Protein AF-0000000086451631 (afdb_homodimer)

Secondary structure (DSSP, 8-state):
--GGG-S---S--S-----SS--HHHHHHHHHHHHHHHHTTS-HHHHHHHHHHHHHHHHHHHHHHTT-TT-EEEEESSTTHHHHHHHHHHHHHH-TTHHHHTHHHHHHS-EEEEEETTSPTTHHHHHHHHHT--GGGEEEEPBPSSSS-TTSB-HHHHHHHHHHHHHTT-EEEEEEEEBS-TTT--B--HHHHHHHHHHHT-EEEEESGGGGGGGSSS--HHHHGGGGSSEEEE-HHHHHT-TTPPEEEEE--S-HHHHHHTTSS--SHHHHTTTHHHHHHHHHHHHHHHHHHHHHHHHHHHHHHHHHTTSTTEEESS-S-TT-S-EEEEE----S--S---SS-HHHHHHHHHHHHHHHHHHHHHHHHHH-GGG--EEEEETTTEEEEEE-HHHHHHHHT--HHHHHHHHHHHHHHHHHHHHHHHHHHHHHHHHHTSTTEEEE--TT--SSEEEEE---S----HHHHHHHHHHHHHHHHHHHHHH-TTS-EEES-STTS-SSSEEE---SS---HHHHHHHHHHHHHHHHHHHHHTTS---STT-/--GGG-S-S-S--STT---SS--HHHHHHHHHHHHHHHHTTS-HHHHHHHHHHHHHHHHHHHHHHTT-TT-EEEEESSTTHHHHHHHHHHHHHH-TTHHHHTHHHHHHS-EEEEEETTSPTTHHHHHHHHHT--GGGEEEEPBPSSSS-TTSB-HHHHHHHHHHHHHTT-EEEEEEEEBS-TTT--B--HHHHHHHHHHHT-EEEEESGGGGGGGSSS--HHHHGGGGSSEEEE-HHHHHT-TTPPEEEEE--S-HHHHHHTTSS--SHHHHTTTHHHHHHHHHHHHHHHHHHHHHHHHHHHHHHHHHTTSTTEEESS-S-TT-S-EEEEE----S--S---SS-HHHHHHHHHHHHHHHHHHHHHHHHHH-GGG--EEEEETTTEEEEEE-HHHHHHHHT--HHHHHHHHHHHHHHHHHHHHHHHHHHHHHHHHHTSTTEEEE--TT--SSEEEEE---S----HHHHHHHHHHHHHHHHHHHHHH-TTS-EEES-STT--SSSEEE---SS---HHHHHHHHHHHHHHHHHHHHHTTS---SS--

Sequence (1094 aa):
MGDVYDGQKGGQDPLTTLPASLAERALVPLLAHALVAYLSLLERDRLRHLTTRLTSDTTLWMCRLFRFDNGSAYFHEDDREGLVRVAFLALHSHYQDFATEGFCALAAKPPVLYVSAAARPGFGLHLCTQLRLPMSCLCTVPCNTVFGSQHQMDIASFERLVADDEEAGRVPLLLLANAGTPAAGHTDKFVRLSEICSQHGIWLHVEGVTLATLVLGFVPSAMLAAVKSDSMTLTPGIWLGLPATPAVTLYRHDDPSLALAAGLVSSRPADRLRPLPLWLSLQQLGNSAILQCIRLATQLSQNLLDKLKLLPNIKISVHDEVDCPVVVFKVVLSEQNLPGAAVVEVSDLQQRESELQDSFNRWLCSELQKAVPASGLSEVELDDDGLCLRFSPLVTAAALDTSNADVDSLCEALSARVPTMLLSWRLRTALRHTALSAPPLAYLEERCWAGLGALRYEVSGQEFHPSDQQVELEKFNQKLGQKLKSLLPDIPLTFGPKAGGRLDCVYIGMVTEELDMAALMQTIVETGQEVEESSRVGCFPLLFVFIMGDVYDGQKGGQDPLTTLPASLAERALVPLLAHALVAYLSLLERDRLRHLTTRLTSDTTLWMCRLFRFDNGSAYFHEDDREGLVRVAFLALHSHYQDFATEGFCALAAKPPVLYVSAAARPGFGLHLCTQLRLPMSCLCTVPCNTVFGSQHQMDIASFERLVADDEEAGRVPLLLLANAGTPAAGHTDKFVRLSEICSQHGIWLHVEGVTLATLVLGFVPSAMLAAVKSDSMTLTPGIWLGLPATPAVTLYRHDDPSLALAAGLVSSRPADRLRPLPLWLSLQQLGNSAILQCIRLATQLSQNLLDKLKLLPNIKISVHDEVDCPVVVFKVVLSEQNLPGAAVVEVSDLQQRESELQDSFNRWLCSELQKAVPASGLSEVELDDDGLCLRFSPLVTAAALDTSNADVDSLCEALSARVPTMLLSWRLRTALRHTALSAPPLAYLEERCWAGLGALRYEVSGQEFHPSDQQVELEKFNQKLGQKLKSLLPDIPLTFGPKAGGRLDCVYIGMVTEELDMAALMQTIVETGQEVEESSRVGCFPLLFVFI

Organism: Eptatretus burgeri (NCBI:txid7764)

pLDDT: mean 84.81, std 16.7, range [18.59, 98.44]

Foldseek 3Di:
DPCVPPDDDDDPPPPPCPPPDFDPLQVLLVVLVVVLVVLLPDDQVVLVVVLVVLQVVVQVVVCVLLVQPQWHKFWAADLLVLVLLVLLLLCCVVQVCCLPCPCVSCVQAPEAEEEEPLADPCSQVVSCVSSVHDPVNYDYFAADDPDDDNNEGDLVSVLVVCVVSVVVRHAHGEYEFECQRPFQTDGYQLVSVVVSCVVRVYQYEYEYLNSLCSSEPDDDPSNVSNSVGQKYKADLCQQQVHPSATIMMIGDDDDVVSSVVSVSDDSRSSSSSRNRSVSSSCVVCDSVNSNVSNVQLQVLQVLLVVLQVVDPQKDFRNPDDPRRSKTKIFGHQDPDDPPDDPDDDPVVVVVLVLLLSLLQRVVLQVQLCVQQVLQVKDWHQDPPNGIIIMGRCSRRCNNSVDHSVSSVSSSVSCNQVSVLQNLQSVCLVVLQVLQVVQPPKDFDDDSNARGSGKIAHDDPDDPDDPVCVLVVLLVLQVVLQVVVCVVCVQWDWDAPDDPDDRSNIIDTHGHNDDDDNNVVSVVSVVSSVVSSVVVVVVPPPPVPPVD/DPPPPPDDDDDPPPPPCPPPDFDPLQVLLVVLVVVLVVLLPDDQVVLVVVLVVLQVVVQVVVCVLLVQPQWHKFWAADLLVLVLLVLLLLCCVVQVCCLPCPCVSCVQAPEAEEEEPLADPCSQVVSCVSSVHDCVNYDYFAADDPDDFNNEGDLVSVLVVCVVSVVVRHAHGEYEFECQRPFQTDGYQLVSVVVSCVVRVYQYEYEYLNSLCSSEPDDDPSNVSNSV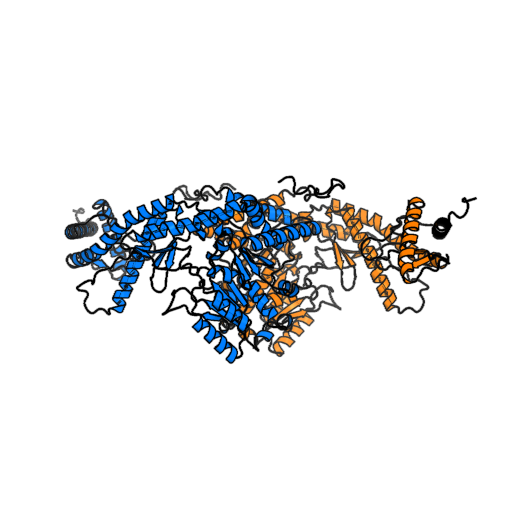GQKYKADLCQQQVHPSATIMMIGDDDDVVSSVVSVSDDSRSSSSCRNRSVSSSCVVCDSVNSNVSNVQLQVLQVLLVVLQVVDPQKDFRNPDPPRRSKTKIFGHQDPDDPPDDPDDDPVVVVVLVLLLSLLQRVVLQVQLCVQQVLQVKDWHQDPPNGIIIMGRCSRRCNNSVDHSVSSVSSSVSCNQVSVLQNQQSVCLVVLQVLQVVQPPKDFDDDSNASGSGKIAHDDPDDPDPPVCVLVVLLVLQVVLQVVVCVVCVQWDWDAPDDPDDRNNIIDTHGHNDDDDNNVVSVVSVVSSVVSSVVVVVVPPPPVPDPD

Nearest PDB structures (foldseek):
  6khp-assembly1_B-2  TM=7.886E-01  e=1.461E-17  Oryza sativa Japonica Group
  7lz6-assembly1_B  TM=7.713E-01  e=8.221E-17  Homo sapiens
  2qma-assembly1_A  TM=7.728E-01  e=1.370E-15  Vibrio parahaemolyticus RIMD 2210633
  5o5c-assembly1_A  TM=7.670E-01  e=1.936E-15  Erwinia amylovora CFBP1430
  2qma-assembly1_B  TM=7.674E-01  e=4.481E-15  Vibrio parahaemolyticus RIMD 2210633

InterPro domains:
  IPR002129 Pyridoxal phosphate-dependent decarboxylase, major domain [PF00282] (139-241)
  IPR015421 Pyridoxal phosphate-dependent transferase, major domain [G3DSA:3.40.640.10] (47-266)
  IPR015424 Pyridoxal phosphate-dependent transferase [SSF53383] (30-414)
  IPR050477 Group II Amino Acid Decarboxylases [PTHR42735] (28-534)
  IPR055102 PDXDC1-like, third domain [PF22937] (437-536)
  IPR055103 PDXDC1/PDXD2, second domain [PF22930] (350-419)

Radius of gyration: 38.69 Å; Cα contacts (8 Å, |Δi|>4): 1763; chains: 2; bounding box: 121×119×78 Å

Solvent-accessible surface area (backbone atoms only — not comparable to full-atom values): 58988 Å² total; per-residue (Å²): 136,75,64,82,64,62,68,88,82,70,82,86,69,85,73,68,79,58,77,67,86,70,54,75,70,37,49,51,22,24,52,30,40,22,48,43,41,54,53,57,68,45,56,68,69,60,38,49,54,51,32,52,52,51,48,51,52,45,35,53,50,51,25,61,46,50,58,31,77,86,49,47,60,32,68,36,73,54,73,64,51,45,57,50,32,50,50,43,32,50,48,51,70,74,35,82,50,28,84,54,36,16,46,65,52,34,66,78,41,40,52,31,39,38,33,39,65,53,45,61,84,63,48,66,59,49,46,29,59,72,65,44,36,26,56,84,29,56,41,75,33,54,44,21,81,82,68,74,56,65,60,22,62,26,63,68,59,42,54,48,50,52,51,53,37,47,73,71,52,32,37,61,44,36,37,48,45,36,36,11,22,77,82,62,24,39,55,39,69,29,61,61,51,51,52,53,25,64,75,65,62,30,43,37,34,38,36,40,67,53,55,63,48,48,53,41,93,77,61,59,67,66,58,57,38,55,48,72,40,45,25,37,50,43,53,59,23,45,44,62,27,32,54,79,32,41,19,39,22,37,32,59,76,89,52,65,69,51,37,43,72,29,61,57,51,69,90,47,60,69,64,45,41,48,52,46,25,44,46,54,40,50,65,68,56,37,70,67,50,52,45,48,51,50,49,47,22,45,48,49,32,52,51,46,52,60,53,48,74,71,42,82,57,53,45,63,71,65,61,85,60,84,85,47,45,35,44,39,32,37,73,61,75,76,86,73,77,72,86,72,77,70,86,67,58,68,66,60,53,48,50,47,50,50,46,33,51,29,23,41,42,50,49,49,49,54,52,46,36,70,72,37,62,44,59,53,61,40,81,42,77,41,93,87,75,38,50,30,39,33,37,43,29,52,62,34,21,51,64,48,65,46,48,70,65,50,50,51,49,43,52,52,50,46,65,60,47,49,57,28,52,47,49,19,58,58,45,24,60,54,45,49,55,50,29,69,71,38,82,54,38,40,69,44,90,51,51,78,52,52,32,43,37,30,38,26,78,57,80,81,81,73,81,51,58,78,89,46,36,63,59,51,43,23,52,49,33,47,53,43,37,55,54,45,47,70,74,37,70,88,52,51,64,43,62,43,55,71,94,88,58,66,50,49,28,37,31,36,35,61,40,87,64,91,70,60,60,66,60,50,50,49,50,51,51,52,49,44,50,50,51,52,54,55,61,54,58,71,64,56,74,84,69,70,72,86,110,138,74,68,80,70,62,66,87,82,72,80,86,70,79,79,67,77,57,78,68,86,71,54,73,70,36,49,52,23,26,52,31,39,23,48,44,39,55,54,56,68,46,55,68,69,60,39,50,54,51,30,52,51,50,49,49,51,46,33,53,50,50,27,61,46,50,58,31,76,85,48,45,62,32,68,36,73,54,73,65,52,46,58,50,31,51,51,42,32,49,46,53,70,74,34,84,51,27,84,53,35,16,46,65,52,34,68,78,40,41,53,31,39,37,34,39,65,53,45,62,84,62,48,66,59,49,46,29,59,73,66,42,36,25,57,85,28,57,42,74,34,54,45,21,82,84,69,73,56,65,59,21,60,25,63,68,59,43,54,49,51,52,52,53,37,47,73,71,52,32,36,61,43,37,38,50,45,36,35,10,23,78,83,63,24,39,54,39,68,29,64,63,50,50,51,54,26,64,74,66,63,30,43,36,34,38,35,41,68,53,55,63,50,48,53,40,94,77,60,59,68,65,58,57,36,54,47,73,40,44,27,38,48,43,53,59,23,45,45,63,26,30,53,79,34,42,19,39,22,38,32,60,75,88,53,66,69,51,37,43,73,28,60,56,50,68,87,47,61,70,63,43,41,48,52,48,26,45,45,54,40,48,66,68,57,37,70,67,50,52,44,48,51,50,48,49,20,44,46,50,32,53,52,45,52,60,53,48,73,71,43,81,57,53,44,64,71,66,61,84,60,84,86,48,44,33,42,39,32,36,71,60,74,77,88,73,76,71,86,70,77,69,86,66,58,68,65,60,53,50,51,49,48,49,46,32,51,28,23,41,42,49,48,49,50,54,52,47,38,70,74,38,62,44,58,52,61,42,81,40,77,41,92,87,75,38,50,30,38,31,38,44,29,49,63,34,20,50,63,48,65,46,49,69,66,48,49,52,50,45,50,52,51,46,65,60,47,49,57,28,52,48,50,19,59,59,44,22,58,54,46,49,54,51,29,71,71,37,81,54,38,41,69,44,90,50,51,79,54,51,33,43,40,29,37,24,77,56,81,83,81,72,82,53,57,78,88,47,37,64,59,51,42,23,53,49,32,46,54,44,38,55,53,43,47,70,74,37,71,88,53,51,65,42,64,42,55,71,93,87,56,66,50,48,27,38,31,36,37,61,39,84,63,90,69,63,59,67,61,51,50,48,49,50,51,53,48,44,51,51,52,52,54,55,60,53,56,72,65,56,75,86,70,68,70,88,109

Structure (mmCIF, N/CA/C/O backbone):
data_AF-0000000086451631-model_v1
#
loop_
_entity.id
_entity.type
_entity.pdbx_description
1 polymer 'Pyridoxal-dependent decarboxylase domain-containing protein 1'
#
loop_
_atom_site.group_PDB
_atom_site.id
_atom_site.type_symbol
_atom_site.label_atom_id
_atom_site.label_alt_id
_atom_site.label_comp_id
_atom_site.label_asym_id
_atom_site.label_entity_id
_atom_site.label_seq_id
_atom_site.pdbx_PDB_ins_code
_atom_site.Cartn_x
_atom_site.Cartn_y
_atom_site.Cartn_z
_atom_site.occupancy
_atom_site.B_iso_or_equiv
_atom_site.auth_seq_id
_atom_site.auth_comp_id
_atom_site.auth_asym_id
_atom_site.auth_atom_id
_atom_site.pdbx_PDB_model_num
ATOM 1 N N . MET A 1 1 ? -22.422 -13.43 22.562 1 18.59 1 MET A N 1
ATOM 2 C CA . MET A 1 1 ? -21.312 -13.227 21.625 1 18.59 1 MET A CA 1
ATOM 3 C C . MET A 1 1 ? -20.719 -14.562 21.188 1 18.59 1 MET A C 1
ATOM 5 O O . MET A 1 1 ? -19.766 -14.602 20.406 1 18.59 1 MET A O 1
ATOM 9 N N . GLY A 1 2 ? -21.141 -15.617 21.906 1 22.8 2 GLY A N 1
ATOM 10 C CA . GLY A 1 2 ? -21.406 -17.047 21.906 1 22.8 2 GLY A CA 1
ATOM 11 C C . GLY A 1 2 ? -22.25 -17.5 20.719 1 22.8 2 GLY A C 1
ATOM 12 O O . GLY A 1 2 ? -21.953 -18.531 20.109 1 22.8 2 GLY A O 1
ATOM 13 N N . ASP A 1 3 ? -23.391 -16.891 20.672 1 25.55 3 ASP A N 1
ATOM 14 C CA . ASP A 1 3 ? -24.469 -17.562 19.938 1 25.55 3 ASP A CA 1
ATOM 15 C C . ASP A 1 3 ? -24.266 -17.422 18.438 1 25.55 3 ASP A C 1
ATOM 17 O O . ASP A 1 3 ? -25.219 -17.594 17.656 1 25.55 3 ASP A O 1
ATOM 21 N N . VAL A 1 4 ? -23.344 -16.594 18.031 1 28.3 4 VAL A N 1
ATOM 22 C CA . VAL A 1 4 ? -23.391 -16.484 16.578 1 28.3 4 VAL A CA 1
ATOM 23 C C . VAL A 1 4 ? -23.234 -17.859 15.938 1 28.3 4 VAL A C 1
ATOM 25 O O . VAL A 1 4 ? -23.344 -18 14.711 1 28.3 4 VAL A O 1
ATOM 28 N N . TYR A 1 5 ? -22.594 -18.812 16.641 1 28.56 5 TYR A N 1
ATOM 29 C CA . TYR A 1 5 ? -22.359 -20.156 16.125 1 28.56 5 TYR A CA 1
ATOM 30 C C . TYR A 1 5 ? -23.609 -21 16.25 1 28.56 5 TYR A C 1
ATOM 32 O O . TYR A 1 5 ? -23.547 -22.234 16.203 1 28.56 5 TYR A O 1
ATOM 40 N N . ASP A 1 6 ? -24.766 -20.531 16.625 1 27.97 6 ASP A N 1
ATOM 41 C CA . ASP A 1 6 ? -25.609 -21.672 16.906 1 27.97 6 ASP A CA 1
ATOM 42 C C . ASP A 1 6 ? -25.906 -22.484 15.641 1 27.97 6 ASP A C 1
ATOM 44 O O . ASP A 1 6 ? -26.953 -23.109 15.523 1 27.97 6 ASP A O 1
ATOM 48 N N . GLY A 1 7 ? -25.578 -22.094 14.445 1 27.06 7 GLY A N 1
ATOM 49 C CA . GLY A 1 7 ? -26.219 -22.984 13.484 1 27.06 7 GLY A CA 1
ATOM 50 C C . GLY A 1 7 ? -26.094 -24.453 13.836 1 27.06 7 GLY A C 1
ATOM 51 O O . GLY A 1 7 ? -25.281 -24.828 14.688 1 27.06 7 GLY A O 1
ATOM 52 N N . GLN A 1 8 ? -26.891 -25.516 13.219 1 26.12 8 GLN A N 1
ATOM 53 C CA . GLN A 1 8 ? -27.016 -26.938 13.469 1 26.12 8 GLN A CA 1
ATOM 54 C C . GLN A 1 8 ? -25.656 -27.578 13.695 1 26.12 8 GLN A C 1
ATOM 56 O O . GLN A 1 8 ? -24.641 -27.109 13.156 1 26.12 8 GLN A O 1
ATOM 61 N N . LYS A 1 9 ? -25.562 -28.672 14.648 1 29 9 LYS A N 1
ATOM 62 C CA . LYS A 1 9 ? -24.703 -29.594 15.391 1 29 9 LYS A CA 1
ATOM 63 C C . LYS A 1 9 ? -23.75 -30.328 14.461 1 29 9 LYS A C 1
ATOM 65 O O . LYS A 1 9 ? -22.953 -31.156 14.906 1 29 9 LYS A O 1
ATOM 70 N N . GLY A 1 10 ? -24.266 -30.656 13.195 1 27.31 10 GLY A N 1
ATOM 71 C CA . GLY A 1 10 ? -23.734 -31.938 12.734 1 27.31 10 GLY A CA 1
ATOM 72 C C . GLY A 1 10 ? -22.234 -31.906 12.516 1 27.31 10 GLY A C 1
ATOM 73 O O . GLY A 1 10 ? -21.469 -32.25 13.422 1 27.31 10 GLY A O 1
ATOM 74 N N . GLY A 1 11 ? -21.797 -31.922 11.117 1 29.83 11 GLY A N 1
ATOM 75 C CA . GLY A 1 11 ? -20.531 -32.531 10.773 1 29.83 11 GLY A CA 1
ATOM 76 C C . GLY A 1 11 ? -19.328 -31.75 11.258 1 29.83 11 GLY A C 1
ATOM 77 O O . GLY A 1 11 ? -19.438 -30.562 11.578 1 29.83 11 GLY A O 1
ATOM 78 N N . GLN A 1 12 ? -18.156 -32.375 11.773 1 32.91 12 GLN A N 1
ATOM 79 C CA . GLN A 1 12 ? -16.812 -32 12.234 1 32.91 12 GLN A CA 1
ATOM 80 C C . GLN A 1 12 ? -16.25 -30.859 11.406 1 32.91 12 GLN A C 1
ATOM 82 O O . GLN A 1 12 ? -15.883 -31.047 10.242 1 32.91 12 GLN A O 1
ATOM 87 N N . ASP A 1 13 ? -16.688 -29.688 11.438 1 35.28 13 ASP A N 1
ATOM 88 C CA . ASP A 1 13 ? -16.25 -28.609 10.57 1 35.28 13 ASP A CA 1
ATOM 89 C C . ASP A 1 13 ? -14.742 -28.375 10.703 1 35.28 13 ASP A C 1
ATOM 91 O O . ASP A 1 13 ? -14.211 -28.328 11.812 1 35.28 13 ASP A O 1
ATOM 95 N N . PRO A 1 14 ? -13.859 -28.656 9.625 1 34.59 14 PRO A N 1
ATOM 96 C CA . PRO A 1 14 ? -12.398 -28.531 9.547 1 34.59 14 PRO A CA 1
ATOM 97 C C . PRO A 1 14 ? -11.914 -27.156 10.016 1 34.59 14 PRO A C 1
ATOM 99 O O . PRO A 1 14 ? -11.812 -26.219 9.211 1 34.59 14 PRO A O 1
ATOM 102 N N . LEU A 1 15 ? -12.609 -26.406 10.758 1 36.25 15 LEU A N 1
ATOM 103 C CA . LEU A 1 15 ? -12.055 -25.172 11.297 1 36.25 15 LEU A CA 1
ATOM 104 C C . LEU A 1 15 ? -10.602 -25.359 11.711 1 36.25 15 LEU A C 1
ATOM 106 O O . LEU A 1 15 ? -9.938 -24.422 12.141 1 36.25 15 LEU A O 1
ATOM 110 N N . THR A 1 16 ? -10.25 -26.484 12.32 1 36.94 16 THR A N 1
ATOM 111 C CA . THR A 1 16 ? -9.117 -26.625 13.219 1 36.94 16 THR A CA 1
ATOM 112 C C . THR A 1 16 ? -7.809 -26.297 12.5 1 36.94 16 THR A C 1
ATOM 114 O O . THR A 1 16 ? -6.742 -26.266 13.109 1 36.94 16 THR A O 1
ATOM 117 N N . THR A 1 17 ? -7.508 -26.719 11.258 1 37.75 17 THR A N 1
ATOM 118 C CA . THR A 1 17 ? -6.07 -26.891 11.086 1 37.75 17 THR A CA 1
ATOM 119 C C . THR A 1 17 ? -5.379 -25.531 10.969 1 37.75 17 THR A C 1
ATOM 121 O O . THR A 1 17 ? -5.488 -24.859 9.938 1 37.75 17 THR A O 1
ATOM 124 N N . LEU A 1 18 ? -5.496 -24.672 12.023 1 45.16 18 LEU A N 1
ATOM 125 C CA . LEU A 1 18 ? -4.492 -23.609 12.086 1 45.16 18 LEU A CA 1
ATOM 126 C C . LEU A 1 18 ? -3.174 -24.078 11.477 1 45.16 18 LEU A C 1
ATOM 128 O O . LEU A 1 18 ? -2.861 -25.281 11.5 1 45.16 18 LEU A O 1
ATOM 132 N N . PRO A 1 19 ? -2.676 -23.297 10.516 1 50.22 19 PRO A N 1
ATOM 133 C CA . PRO A 1 19 ? -1.405 -23.734 9.93 1 50.22 19 PRO A CA 1
ATOM 134 C C . PRO A 1 19 ? -0.512 -24.453 10.945 1 50.22 19 PRO A C 1
ATOM 136 O O . PRO A 1 19 ? -0.595 -24.188 12.148 1 50.22 19 PRO A O 1
ATOM 139 N N . ALA A 1 20 ? -0.239 -25.641 10.734 1 48.22 20 ALA A N 1
ATOM 140 C CA . ALA A 1 20 ? 0.771 -26.391 11.477 1 48.22 20 ALA A CA 1
ATOM 141 C C . ALA A 1 20 ? 1.771 -25.453 12.141 1 48.22 20 ALA A C 1
ATOM 143 O O . ALA A 1 20 ? 1.83 -24.266 11.812 1 48.22 20 ALA A O 1
ATOM 144 N N . SER A 1 21 ? 2.627 -25.875 13.039 1 55.69 21 SER A N 1
ATOM 145 C CA . SER A 1 21 ? 3.697 -25.359 13.883 1 55.69 21 SER A CA 1
ATOM 146 C C . SER A 1 21 ? 4.543 -24.328 13.133 1 55.69 21 SER A C 1
ATOM 148 O O . SER A 1 21 ? 5.152 -24.656 12.109 1 55.69 21 SER A O 1
ATOM 150 N N . LEU A 1 22 ? 4.074 -23.031 13.18 1 62.97 22 LEU A N 1
ATOM 151 C CA . LEU A 1 22 ? 4.914 -21.953 12.648 1 62.97 22 LEU A CA 1
ATOM 152 C C . LEU A 1 22 ? 6.367 -22.141 13.078 1 62.97 22 LEU A C 1
ATOM 154 O O . LEU A 1 22 ? 6.648 -22.344 14.258 1 62.97 22 LEU A O 1
ATOM 158 N N . ALA A 1 23 ? 7.098 -22.281 12.008 1 68.81 23 ALA A N 1
ATOM 159 C CA . ALA A 1 23 ? 8.531 -22.297 12.305 1 68.81 23 ALA A CA 1
ATOM 160 C C . ALA A 1 23 ? 8.914 -21.094 13.164 1 68.81 23 ALA A C 1
ATOM 162 O O . ALA A 1 23 ? 8.266 -20.047 13.109 1 68.81 23 ALA A O 1
ATOM 163 N N . GLU A 1 24 ? 9.664 -21.266 14.102 1 74.56 24 GLU A N 1
ATOM 164 C CA . GLU A 1 24 ? 10.156 -20.234 15 1 74.56 24 GLU A CA 1
ATOM 165 C C . GLU A 1 24 ? 10.555 -18.969 14.234 1 74.56 24 GLU A C 1
ATOM 167 O O . GLU A 1 24 ? 10.336 -17.859 14.695 1 74.56 24 GLU A O 1
ATOM 172 N N . ARG A 1 25 ? 11.023 -19.203 13.055 1 79.12 25 ARG A N 1
ATOM 173 C CA . ARG A 1 25 ? 11.5 -18.062 12.273 1 79.12 25 ARG A CA 1
ATOM 174 C C . ARG A 1 25 ? 10.344 -17.203 11.789 1 79.12 25 ARG A C 1
ATOM 176 O O . ARG A 1 25 ? 10.523 -16.016 11.516 1 79.12 25 ARG A O 1
ATOM 183 N N . ALA A 1 26 ? 9.18 -17.766 11.812 1 81.06 26 ALA A N 1
ATOM 184 C CA . ALA A 1 26 ? 8.031 -17.047 11.281 1 81.06 26 ALA A CA 1
ATOM 185 C C . ALA A 1 26 ? 7.422 -16.141 12.344 1 81.06 26 ALA A C 1
ATOM 187 O O . ALA A 1 26 ? 6.629 -15.242 12.031 1 81.06 26 ALA A O 1
ATOM 188 N N . LEU A 1 27 ? 7.871 -16.281 13.547 1 81 27 LEU A N 1
ATOM 189 C CA . LEU A 1 27 ? 7.258 -15.555 14.648 1 81 27 LEU A CA 1
ATOM 190 C C . LEU A 1 27 ? 7.727 -14.102 14.672 1 81 27 LEU A C 1
ATOM 192 O O . LEU A 1 27 ? 6.934 -13.195 14.922 1 81 27 LEU A O 1
ATOM 196 N N . VAL A 1 28 ? 8.93 -13.914 14.312 1 85.44 28 VAL A N 1
ATOM 197 C CA . VAL A 1 28 ? 9.539 -12.586 14.422 1 85.44 28 VAL A CA 1
ATOM 198 C C . VAL A 1 28 ? 8.867 -11.633 13.438 1 85.44 28 VAL A C 1
ATOM 200 O O . VAL A 1 28 ? 8.375 -10.57 13.836 1 85.44 28 VAL A O 1
ATOM 203 N N . PRO A 1 29 ? 8.766 -12.047 12.234 1 86.81 29 PRO A N 1
ATOM 204 C CA . PRO A 1 29 ? 8.125 -11.109 11.312 1 86.81 29 PRO A CA 1
ATOM 205 C C . PRO A 1 29 ? 6.652 -10.859 11.648 1 86.81 29 PRO A C 1
ATOM 207 O O . PRO A 1 29 ? 6.148 -9.758 11.445 1 86.81 29 PRO A O 1
ATOM 210 N N . LEU A 1 30 ? 6 -11.797 12.172 1 84.75 30 LEU A N 1
ATOM 211 C CA . LEU A 1 30 ? 4.594 -11.633 12.516 1 84.75 30 LEU A CA 1
ATOM 212 C C . LEU A 1 30 ? 4.422 -10.625 13.648 1 84.75 30 LEU A C 1
ATOM 214 O O . LEU A 1 30 ? 3.592 -9.719 13.562 1 84.75 30 LEU A O 1
ATOM 218 N N . LEU A 1 31 ? 5.258 -10.68 14.625 1 85 31 LEU A N 1
ATOM 219 C CA . LEU A 1 31 ? 5.203 -9.773 15.766 1 85 31 LEU A CA 1
ATOM 220 C C . LEU A 1 31 ? 5.707 -8.383 15.391 1 85 31 LEU A C 1
ATOM 222 O O . LEU A 1 31 ? 5.332 -7.391 16.016 1 85 31 LEU A O 1
ATOM 226 N N . ALA A 1 32 ? 6.574 -8.414 14.398 1 90.06 32 ALA A N 1
ATOM 227 C CA . ALA A 1 32 ? 7.137 -7.148 13.938 1 90.06 32 ALA A CA 1
ATOM 228 C C . ALA A 1 32 ? 6.043 -6.223 13.414 1 90.06 32 ALA A C 1
ATOM 230 O O . ALA A 1 32 ? 6.164 -4.996 13.508 1 90.06 32 ALA A O 1
ATOM 231 N N . HIS A 1 33 ? 4.996 -6.758 12.93 1 89 33 HIS A N 1
ATOM 232 C CA . HIS A 1 33 ? 3.92 -5.938 12.383 1 89 33 HIS A CA 1
ATOM 233 C C . HIS A 1 33 ? 3.195 -5.176 13.492 1 89 33 HIS A C 1
ATOM 235 O O . HIS A 1 33 ? 2.73 -4.055 13.273 1 89 33 HIS A O 1
ATOM 241 N N . ALA A 1 34 ? 3.039 -5.828 14.625 1 88.06 34 ALA A N 1
ATOM 242 C CA . ALA A 1 34 ? 2.488 -5.109 15.766 1 88.06 34 ALA A CA 1
ATOM 243 C C . ALA A 1 34 ? 3.426 -3.994 16.219 1 88.06 34 ALA A C 1
ATOM 245 O O . ALA A 1 34 ? 2.975 -2.92 16.625 1 88.06 34 ALA A O 1
ATOM 246 N N . LEU A 1 35 ? 4.676 -4.285 16.141 1 87.75 35 LEU A N 1
ATOM 247 C CA . LEU A 1 35 ? 5.672 -3.287 16.516 1 87.75 35 LEU A CA 1
ATOM 248 C C . LEU A 1 35 ? 5.641 -2.107 15.547 1 87.75 35 LEU A C 1
ATOM 250 O O . LEU A 1 35 ? 5.832 -0.96 15.953 1 87.75 35 LEU A O 1
ATOM 254 N N . VAL A 1 36 ? 5.469 -2.41 14.266 1 88 36 VAL A N 1
ATOM 255 C CA . VAL A 1 36 ? 5.344 -1.358 13.258 1 88 36 VAL A CA 1
ATOM 256 C C . VAL A 1 36 ? 4.191 -0.424 13.625 1 88 36 VAL A C 1
ATOM 258 O O . VAL A 1 36 ? 4.344 0.799 13.586 1 88 36 VAL A O 1
ATOM 261 N N . ALA A 1 37 ? 3.09 -0.998 13.977 1 84.88 37 ALA A N 1
ATOM 262 C CA . ALA A 1 37 ? 1.915 -0.216 14.359 1 84.88 37 ALA A CA 1
ATOM 263 C C . ALA A 1 37 ? 2.201 0.643 15.586 1 84.88 37 ALA A C 1
ATOM 265 O O . ALA A 1 37 ? 1.83 1.818 15.633 1 84.88 37 ALA A O 1
ATOM 266 N N . TYR A 1 38 ? 2.883 0.107 16.5 1 85.44 38 TYR A N 1
ATOM 267 C CA . TYR A 1 38 ? 3.207 0.804 17.75 1 85.44 38 TYR A CA 1
ATOM 268 C C . TYR A 1 38 ? 4.176 1.952 17.484 1 85.44 38 TYR A C 1
ATOM 270 O O . TYR A 1 38 ? 3.982 3.061 18 1 85.44 38 TYR A O 1
ATOM 278 N N . LEU A 1 39 ? 5.203 1.698 16.734 1 87.31 39 LEU A N 1
ATOM 279 C CA . LEU A 1 39 ? 6.234 2.695 16.469 1 87.31 39 LEU A CA 1
ATOM 280 C C . LEU A 1 39 ? 5.68 3.848 15.641 1 87.31 39 LEU A C 1
ATOM 282 O O . LEU A 1 39 ? 6.219 4.957 15.672 1 87.31 39 LEU A O 1
ATOM 286 N N . SER A 1 40 ? 4.648 3.555 14.883 1 84.81 40 SER A N 1
ATOM 287 C CA . SER A 1 40 ? 4.043 4.598 14.055 1 84.81 40 SER A CA 1
ATOM 288 C C . SER A 1 40 ? 3.418 5.688 14.914 1 84.81 40 SER A C 1
ATOM 290 O O . SER A 1 40 ? 3.113 6.777 14.422 1 84.81 40 SER A O 1
ATOM 292 N N . LEU A 1 41 ? 3.293 5.453 16.219 1 80.69 41 LEU A N 1
ATOM 293 C CA . LEU A 1 41 ? 2.67 6.406 17.141 1 80.69 41 LEU A CA 1
ATOM 294 C C . LEU A 1 41 ? 3.711 7.34 17.734 1 80.69 41 LEU A C 1
ATOM 296 O O . LEU A 1 41 ? 3.361 8.32 18.406 1 80.69 41 LEU A O 1
ATOM 300 N N . LEU A 1 42 ? 4.941 7.098 17.422 1 81.94 42 LEU A N 1
ATOM 301 C CA . LEU A 1 42 ? 6.008 7.906 18.016 1 81.94 42 LEU A CA 1
ATOM 302 C C . LEU A 1 42 ? 5.98 9.328 17.453 1 81.94 42 LEU A C 1
ATOM 304 O O . LEU A 1 42 ? 5.402 9.57 16.391 1 81.94 42 LEU A O 1
ATOM 308 N N . GLU A 1 43 ? 6.543 10.141 18.266 1 82.5 43 GLU A N 1
ATOM 309 C CA . GLU A 1 43 ? 6.676 11.523 17.828 1 82.5 43 GLU A CA 1
ATOM 310 C C . GLU A 1 43 ? 7.453 11.617 16.516 1 82.5 43 GLU A C 1
ATOM 312 O O . GLU A 1 43 ? 8.312 10.781 16.234 1 82.5 43 GLU A O 1
ATOM 317 N N . ARG A 1 44 ? 7.168 12.648 15.797 1 82.25 44 ARG A N 1
ATOM 318 C CA . ARG A 1 44 ? 7.641 12.789 14.422 1 82.25 44 ARG A CA 1
ATOM 319 C C . ARG A 1 44 ? 9.164 12.758 14.367 1 82.25 44 ARG A C 1
ATOM 321 O O . ARG A 1 44 ? 9.742 12.039 13.555 1 82.25 44 ARG A O 1
ATOM 328 N N . ASP A 1 45 ? 9.789 13.516 15.188 1 83.12 45 ASP A N 1
ATOM 329 C CA . ASP A 1 45 ? 11.25 13.609 15.125 1 83.12 45 ASP A CA 1
ATOM 330 C C . ASP A 1 45 ? 11.898 12.273 15.492 1 83.12 45 ASP A C 1
ATOM 332 O O . ASP A 1 45 ? 12.859 11.852 14.852 1 83.12 45 ASP A O 1
ATOM 336 N N . ARG A 1 46 ? 11.367 11.719 16.469 1 84.81 46 ARG A N 1
ATOM 337 C CA . ARG A 1 46 ? 11.891 10.43 16.891 1 84.81 46 ARG A CA 1
ATOM 338 C C . ARG A 1 46 ? 11.664 9.359 15.828 1 84.81 46 ARG A C 1
ATOM 340 O O . ARG A 1 46 ? 12.547 8.547 15.562 1 84.81 46 ARG A O 1
ATOM 347 N N . LEU A 1 47 ? 10.531 9.414 15.352 1 88.75 47 LEU A N 1
ATOM 348 C CA . LEU A 1 47 ? 10.188 8.461 14.297 1 88.75 47 LEU A CA 1
ATOM 349 C C . LEU A 1 47 ? 11.086 8.648 13.078 1 88.75 47 LEU A C 1
ATOM 351 O O . LEU A 1 47 ? 11.531 7.672 12.469 1 88.75 47 LEU A O 1
ATOM 355 N N . ARG A 1 48 ? 11.383 9.852 12.766 1 88.94 48 ARG A N 1
ATOM 356 C CA . ARG A 1 48 ? 12.227 10.156 11.609 1 88.94 48 ARG A CA 1
ATOM 357 C C . ARG A 1 48 ? 13.633 9.594 11.797 1 88.94 48 ARG A C 1
ATOM 359 O O . ARG A 1 48 ? 14.203 9 10.883 1 88.94 48 ARG A O 1
ATOM 366 N N . HIS A 1 49 ? 14.156 9.758 12.945 1 90.5 49 HIS A N 1
ATOM 367 C CA . HIS A 1 49 ? 15.492 9.25 13.234 1 90.5 49 HIS A CA 1
ATOM 368 C C . HIS A 1 49 ? 15.531 7.727 13.164 1 90.5 49 HIS A C 1
ATOM 370 O O . HIS A 1 49 ? 16.438 7.152 12.562 1 90.5 49 HIS A O 1
ATOM 376 N N . LEU A 1 50 ? 14.594 7.156 13.758 1 90.94 50 LEU A N 1
ATOM 377 C CA . LEU A 1 50 ? 14.516 5.699 13.789 1 90.94 50 LEU A CA 1
ATOM 378 C C . LEU A 1 50 ? 14.359 5.133 12.383 1 90.94 50 LEU A C 1
ATOM 380 O O . LEU A 1 50 ? 15.047 4.184 12.008 1 90.94 50 LEU A O 1
ATOM 384 N N . THR A 1 51 ? 13.469 5.715 11.648 1 92.5 51 THR A N 1
ATOM 385 C CA . THR A 1 51 ? 13.164 5.191 10.32 1 92.5 51 THR A CA 1
ATOM 386 C C . THR A 1 51 ? 14.328 5.418 9.367 1 92.5 51 THR A C 1
ATOM 388 O O . THR A 1 51 ? 14.586 4.594 8.484 1 92.5 51 THR A O 1
ATOM 391 N N . THR A 1 52 ? 14.992 6.508 9.469 1 91.75 52 THR A N 1
ATOM 392 C CA . THR A 1 52 ? 16.156 6.77 8.633 1 91.75 52 THR A CA 1
ATOM 393 C C . THR A 1 52 ? 17.234 5.715 8.875 1 91.75 52 THR A C 1
ATOM 395 O O . THR A 1 52 ? 17.828 5.191 7.926 1 91.75 52 THR A O 1
ATOM 398 N N . ARG A 1 53 ? 17.484 5.43 10.07 1 93.69 53 ARG A N 1
ATOM 399 C CA . ARG A 1 53 ? 18.469 4.414 10.414 1 93.69 53 ARG A CA 1
ATOM 400 C C . ARG A 1 53 ? 18.031 3.035 9.93 1 93.69 53 ARG A C 1
ATOM 402 O O . ARG A 1 53 ? 18.844 2.275 9.391 1 93.69 53 ARG A O 1
ATOM 409 N N . LEU A 1 54 ? 16.797 2.73 10.188 1 94.5 54 LEU A N 1
ATOM 410 C CA . LEU A 1 54 ? 16.234 1.443 9.781 1 94.5 54 LEU A CA 1
ATOM 411 C C . LEU A 1 54 ? 16.375 1.243 8.273 1 94.5 54 LEU A C 1
ATOM 413 O O . LEU A 1 54 ? 16.844 0.191 7.824 1 94.5 54 LEU A O 1
ATOM 417 N N . THR A 1 55 ? 15.977 2.223 7.516 1 93.94 55 THR A N 1
ATOM 418 C CA . THR A 1 55 ? 16.016 2.141 6.059 1 93.94 55 THR A CA 1
ATOM 419 C C . THR A 1 55 ? 17.453 2.066 5.566 1 93.94 55 THR A C 1
ATOM 421 O O . THR A 1 55 ? 17.766 1.301 4.648 1 93.94 55 THR A O 1
ATOM 424 N N . SER A 1 56 ? 18.281 2.832 6.117 1 94.25 56 SER A N 1
ATOM 425 C CA . SER A 1 56 ? 19.688 2.836 5.719 1 94.25 56 SER A CA 1
ATOM 426 C C . SER A 1 56 ? 20.344 1.49 6.004 1 94.25 56 SER A C 1
ATOM 428 O O . SER A 1 56 ? 21 0.919 5.133 1 94.25 56 SER A O 1
ATOM 430 N N . ASP A 1 57 ? 20.172 0.998 7.152 1 95.19 57 ASP A N 1
ATOM 431 C CA . ASP A 1 57 ? 20.75 -0.281 7.551 1 95.19 57 ASP A CA 1
ATOM 432 C C . ASP A 1 57 ? 20.25 -1.412 6.652 1 95.19 57 ASP A C 1
ATOM 434 O O . ASP A 1 57 ? 21.047 -2.238 6.191 1 95.19 57 ASP A O 1
ATOM 438 N N . THR A 1 58 ? 18.969 -1.454 6.504 1 96.25 58 THR A N 1
ATOM 439 C CA . THR A 1 58 ? 18.391 -2.529 5.707 1 96.25 58 THR A CA 1
ATOM 440 C C . THR A 1 58 ? 18.859 -2.439 4.258 1 96.25 58 THR A C 1
ATOM 442 O O . THR A 1 58 ? 19.094 -3.463 3.611 1 96.25 58 THR A O 1
ATOM 445 N N . THR A 1 59 ? 18.938 -1.223 3.746 1 96 59 THR A N 1
ATOM 446 C CA . THR A 1 59 ? 19.422 -1.016 2.383 1 96 59 THR A CA 1
ATOM 447 C C . THR A 1 59 ? 20.859 -1.506 2.232 1 96 59 THR A C 1
ATOM 449 O O . THR A 1 59 ? 21.172 -2.215 1.277 1 96 59 THR A O 1
ATOM 452 N N . LEU A 1 60 ? 21.656 -1.144 3.164 1 95.5 60 LEU A N 1
ATOM 453 C CA . LEU A 1 60 ? 23.047 -1.573 3.123 1 95.5 60 LEU A CA 1
ATOM 454 C C . LEU A 1 60 ? 23.141 -3.094 3.188 1 95.5 60 LEU A C 1
ATOM 456 O O . LEU A 1 60 ? 23.953 -3.697 2.477 1 95.5 60 LEU A O 1
ATOM 460 N N . TRP A 1 61 ? 22.344 -3.641 4.039 1 95 61 TRP A N 1
ATOM 461 C CA . TRP A 1 61 ? 22.312 -5.094 4.184 1 95 61 TRP A CA 1
ATOM 462 C C . TRP A 1 61 ? 21.922 -5.766 2.871 1 95 61 TRP A C 1
ATOM 464 O O . TRP A 1 61 ? 22.578 -6.715 2.43 1 95 61 TRP A O 1
ATOM 474 N N . MET A 1 62 ? 20.891 -5.316 2.244 1 96.19 62 MET A N 1
ATOM 475 C CA . MET A 1 62 ? 20.406 -5.887 0.99 1 96.19 62 MET A CA 1
ATOM 476 C C . MET A 1 62 ? 21.438 -5.711 -0.123 1 96.19 62 MET A C 1
ATOM 478 O O . MET A 1 62 ? 21.688 -6.637 -0.897 1 96.19 62 MET A O 1
ATOM 482 N N . CYS A 1 63 ? 22 -4.52 -0.173 1 96.19 63 CYS A N 1
ATOM 483 C CA . CYS A 1 63 ? 23 -4.238 -1.199 1 96.19 63 CYS A CA 1
ATOM 484 C C . CYS A 1 63 ? 24.219 -5.141 -1.045 1 96.19 63 CYS A C 1
ATOM 486 O O . CYS A 1 63 ? 24.75 -5.645 -2.035 1 96.19 63 CYS A O 1
ATOM 488 N N . ARG A 1 64 ? 24.609 -5.371 0.141 1 94.5 64 ARG A N 1
ATOM 489 C CA . ARG A 1 64 ? 25.766 -6.223 0.399 1 94.5 64 ARG A CA 1
ATOM 490 C C . ARG A 1 64 ? 25.453 -7.684 0.103 1 94.5 64 ARG A C 1
ATOM 492 O O . ARG A 1 64 ? 26.234 -8.375 -0.549 1 94.5 64 ARG A O 1
ATOM 499 N N . LEU A 1 65 ? 24.375 -8.164 0.572 1 94.19 65 LEU A N 1
ATOM 500 C CA . LEU A 1 65 ? 23.984 -9.562 0.406 1 94.19 65 LEU A CA 1
ATOM 501 C C . LEU A 1 65 ? 23.844 -9.914 -1.07 1 94.19 65 LEU A C 1
ATOM 503 O O . LEU A 1 65 ? 24.234 -11 -1.496 1 94.19 65 LEU A O 1
ATOM 507 N N . PHE A 1 66 ? 23.281 -9.031 -1.839 1 95.62 66 PHE A N 1
ATOM 508 C CA . PHE A 1 66 ? 22.953 -9.359 -3.219 1 95.62 66 PHE A CA 1
ATOM 509 C C . PHE A 1 66 ? 23.875 -8.633 -4.188 1 95.62 66 PHE A C 1
ATOM 511 O O . PHE A 1 66 ? 23.594 -8.547 -5.383 1 95.62 66 PHE A O 1
ATOM 518 N N . ARG A 1 67 ? 24.922 -8.039 -3.713 1 95.06 67 ARG A N 1
ATOM 519 C CA . ARG A 1 67 ? 26.047 -7.496 -4.473 1 95.06 67 ARG A CA 1
ATOM 520 C C . ARG A 1 67 ? 25.594 -6.363 -5.391 1 95.06 67 ARG A C 1
ATOM 522 O O . ARG A 1 67 ? 25.969 -6.316 -6.562 1 95.06 67 ARG A O 1
ATOM 529 N N . PHE A 1 68 ? 24.672 -5.637 -4.988 1 95.75 68 PHE A N 1
ATOM 530 C CA . PHE A 1 68 ? 24.188 -4.48 -5.723 1 95.75 68 PHE A CA 1
ATOM 531 C C . PHE A 1 68 ? 24.812 -3.193 -5.199 1 95.75 68 PHE A C 1
ATOM 533 O O . PHE A 1 68 ? 24.266 -2.555 -4.297 1 95.75 68 PHE A O 1
ATOM 540 N N . ASP A 1 69 ? 25.797 -2.713 -5.832 1 90.62 69 ASP A N 1
ATOM 541 C CA . ASP A 1 69 ? 26.562 -1.59 -5.316 1 90.62 69 ASP A CA 1
ATOM 542 C C . ASP A 1 69 ? 25.844 -0.267 -5.547 1 90.62 69 ASP A C 1
ATOM 544 O O . ASP A 1 69 ? 25.188 -0.079 -6.578 1 90.62 69 ASP A O 1
ATOM 548 N N . ASN A 1 70 ? 25.969 0.656 -4.59 1 88.25 70 ASN A N 1
ATOM 549 C CA . ASN A 1 70 ? 25.469 2.025 -4.66 1 88.25 70 ASN A CA 1
ATOM 550 C C . ASN A 1 70 ? 23.984 2.062 -5.012 1 88.25 70 ASN A C 1
ATOM 552 O O . ASN A 1 70 ? 23.562 2.83 -5.879 1 88.25 70 ASN A O 1
ATOM 556 N N . GLY A 1 71 ? 23.344 1.191 -4.402 1 93.06 71 GLY A N 1
ATOM 557 C CA . GLY A 1 71 ? 21.938 1.115 -4.734 1 93.06 71 GLY A CA 1
ATOM 558 C C . GLY A 1 71 ? 21.031 1.675 -3.648 1 93.06 71 GLY A C 1
ATOM 559 O O . GLY A 1 71 ? 21.453 1.814 -2.498 1 93.06 71 GLY A O 1
ATOM 560 N N . SER A 1 72 ? 19.906 2.23 -4.023 1 95.19 72 SER A N 1
ATOM 561 C CA . SER A 1 72 ? 18.812 2.582 -3.125 1 95.19 72 SER A CA 1
ATOM 562 C C . SER A 1 72 ? 17.766 1.473 -3.066 1 95.19 72 SER A C 1
ATOM 564 O O . SER A 1 72 ? 17.766 0.574 -3.91 1 95.19 72 SER A O 1
ATOM 566 N N . ALA A 1 73 ? 17.016 1.513 -2.012 1 96.12 73 ALA A N 1
ATOM 567 C CA . ALA A 1 73 ? 16.062 0.423 -1.849 1 96.12 73 ALA A CA 1
ATOM 568 C C . ALA A 1 73 ? 14.641 0.961 -1.684 1 96.12 73 ALA A C 1
ATOM 570 O O . ALA A 1 73 ? 14.43 2.006 -1.062 1 96.12 73 ALA A O 1
ATOM 571 N N . TYR A 1 74 ? 13.742 0.353 -2.262 1 96.94 74 TYR A N 1
ATOM 572 C CA . TYR A 1 74 ? 12.312 0.575 -2.096 1 96.94 74 TYR A CA 1
ATOM 573 C C . TYR A 1 74 ? 11.625 -0.669 -1.543 1 96.94 74 TYR A C 1
ATOM 575 O O . TYR A 1 74 ? 11.68 -1.737 -2.156 1 96.94 74 TYR A O 1
ATOM 583 N N . PHE A 1 75 ? 10.992 -0.557 -0.351 1 96.56 75 PHE A N 1
ATOM 584 C CA . PHE A 1 75 ? 10.328 -1.671 0.309 1 96.56 75 PHE A CA 1
ATOM 585 C C . PHE A 1 75 ? 8.82 -1.629 0.053 1 96.56 75 PHE A C 1
ATOM 587 O O . PHE A 1 75 ? 8.188 -0.592 0.245 1 96.56 75 PHE A O 1
ATOM 594 N N . HIS A 1 76 ? 8.25 -2.715 -0.389 1 93.75 76 HIS A N 1
ATOM 595 C CA . HIS A 1 76 ? 6.848 -2.717 -0.783 1 93.75 76 HIS A CA 1
ATOM 596 C C . HIS A 1 76 ? 6.211 -4.082 -0.546 1 93.75 76 HIS A C 1
ATOM 598 O O . HIS A 1 76 ? 6.895 -5.109 -0.605 1 93.75 76 HIS A O 1
ATOM 604 N N . GLU A 1 77 ? 4.98 -4.129 -0.339 1 88.94 77 GLU A N 1
ATOM 605 C CA . GLU A 1 77 ? 4.266 -5.363 -0.027 1 88.94 77 GLU A CA 1
ATOM 606 C C . GLU A 1 77 ? 3.984 -6.172 -1.289 1 88.94 77 GLU A C 1
ATOM 608 O O . GLU A 1 77 ? 4.254 -7.375 -1.336 1 88.94 77 GLU A O 1
ATOM 613 N N . ASP A 1 78 ? 3.463 -5.488 -2.273 1 87.94 78 ASP A N 1
ATOM 614 C CA . ASP A 1 78 ? 3.238 -6.117 -3.572 1 87.94 78 ASP A CA 1
ATOM 615 C C . ASP A 1 78 ? 4.523 -6.152 -4.395 1 87.94 78 ASP A C 1
ATOM 617 O O . ASP A 1 78 ? 5.086 -5.105 -4.723 1 87.94 78 ASP A O 1
ATOM 621 N N . ASP A 1 79 ? 4.914 -7.324 -4.715 1 90.38 79 ASP A N 1
ATOM 622 C CA . ASP A 1 79 ? 6.195 -7.473 -5.395 1 90.38 79 ASP A CA 1
ATOM 623 C C . ASP A 1 79 ? 6.16 -6.836 -6.781 1 90.38 79 ASP A C 1
ATOM 625 O O . ASP A 1 79 ? 7.203 -6.645 -7.41 1 90.38 79 ASP A O 1
ATOM 629 N N . ARG A 1 80 ? 5.027 -6.449 -7.316 1 92.5 80 ARG A N 1
ATOM 630 C CA . ARG A 1 80 ? 4.914 -5.828 -8.633 1 92.5 80 ARG A CA 1
ATOM 631 C C . ARG A 1 80 ? 5.121 -4.32 -8.547 1 92.5 80 ARG A C 1
ATOM 633 O O . ARG A 1 80 ? 5.41 -3.668 -9.555 1 92.5 80 ARG A O 1
ATOM 640 N N . GLU A 1 81 ? 4.922 -3.871 -7.363 1 92.88 81 GLU A N 1
ATOM 641 C CA . GLU A 1 81 ? 4.938 -2.422 -7.18 1 92.88 81 GLU A CA 1
ATOM 642 C C . GLU A 1 81 ? 6.324 -1.848 -7.445 1 92.88 81 GLU A C 1
ATOM 644 O O . GLU A 1 81 ? 6.457 -0.709 -7.898 1 92.88 81 GLU A O 1
ATOM 649 N N . GLY A 1 82 ? 7.332 -2.592 -7.125 1 95.69 82 GLY A N 1
ATOM 650 C CA . GLY A 1 82 ? 8.695 -2.125 -7.344 1 95.69 82 GLY A CA 1
ATOM 651 C C . GLY A 1 82 ? 8.977 -1.763 -8.789 1 95.69 82 GLY A C 1
ATOM 652 O O . GLY A 1 82 ? 9.492 -0.679 -9.07 1 95.69 82 GLY A O 1
ATOM 653 N N . LEU A 1 83 ? 8.602 -2.637 -9.641 1 96.25 83 LEU A N 1
ATOM 654 C CA . LEU A 1 83 ? 8.82 -2.395 -11.062 1 96.25 83 LEU A CA 1
ATOM 655 C C . LEU A 1 83 ? 8.008 -1.198 -11.539 1 96.25 83 LEU A C 1
ATOM 657 O O . LEU A 1 83 ? 8.477 -0.418 -12.375 1 96.25 83 LEU A O 1
ATOM 661 N N . VAL A 1 84 ? 6.785 -1.052 -11.055 1 95.12 84 VAL A N 1
ATOM 662 C CA . VAL A 1 84 ? 5.938 0.069 -11.445 1 95.12 84 VAL A CA 1
ATOM 663 C C . VAL A 1 84 ? 6.617 1.386 -11.078 1 95.12 84 VAL A C 1
ATOM 665 O O . VAL A 1 84 ? 6.672 2.312 -11.891 1 95.12 84 VAL A O 1
ATOM 668 N N . ARG A 1 85 ? 7.145 1.475 -9.922 1 95.19 85 ARG A N 1
ATOM 669 C CA . ARG A 1 85 ? 7.766 2.707 -9.445 1 95.19 85 ARG A CA 1
ATOM 670 C C . ARG A 1 85 ? 9.062 2.998 -10.195 1 95.19 85 ARG A C 1
ATOM 672 O O . ARG A 1 85 ? 9.367 4.156 -10.484 1 95.19 85 ARG A O 1
ATOM 679 N N . VAL A 1 86 ? 9.797 1.979 -10.469 1 96.31 86 VAL A N 1
ATOM 680 C CA . VAL A 1 86 ? 11.039 2.17 -11.211 1 96.31 86 VAL A CA 1
ATOM 681 C C . VAL A 1 86 ? 10.727 2.594 -12.648 1 96.31 86 VAL A C 1
ATOM 683 O O . VAL A 1 86 ? 11.461 3.387 -13.242 1 96.31 86 VAL A O 1
ATOM 686 N N . ALA A 1 87 ? 9.688 2.021 -13.219 1 96.38 87 ALA A N 1
ATOM 687 C CA . ALA A 1 87 ? 9.266 2.453 -14.555 1 96.38 87 ALA A CA 1
ATOM 688 C C . ALA A 1 87 ? 8.875 3.928 -14.555 1 96.38 87 ALA A C 1
ATOM 690 O O . ALA A 1 87 ? 9.164 4.652 -15.508 1 96.38 87 ALA A O 1
ATOM 691 N N . PHE A 1 88 ? 8.227 4.312 -13.508 1 93.81 88 PHE A N 1
ATOM 692 C CA . PHE A 1 88 ? 7.895 5.723 -13.359 1 93.81 88 PHE A CA 1
ATOM 693 C C . PHE A 1 88 ? 9.156 6.57 -13.281 1 93.81 88 PHE A C 1
ATOM 695 O O . PHE A 1 88 ? 9.211 7.668 -13.852 1 93.81 88 PHE A O 1
ATOM 702 N N . LEU A 1 89 ? 10.078 6.117 -12.539 1 94.88 89 LEU A N 1
ATOM 703 C CA . LEU A 1 89 ? 11.367 6.801 -12.445 1 94.88 89 LEU A CA 1
ATOM 704 C C . LEU A 1 89 ? 12.016 6.93 -13.82 1 94.88 89 LEU A C 1
ATOM 706 O O . LEU A 1 89 ? 12.547 7.988 -14.164 1 94.88 89 LEU A O 1
ATOM 710 N N . ALA A 1 90 ? 11.953 5.82 -14.578 1 95.25 90 ALA A N 1
ATOM 711 C CA . ALA A 1 90 ? 12.516 5.836 -15.93 1 95.25 90 ALA A CA 1
ATOM 712 C C . ALA A 1 90 ? 11.797 6.852 -16.812 1 95.25 90 ALA A C 1
ATOM 714 O O . ALA A 1 90 ? 12.422 7.535 -17.625 1 95.25 90 ALA A O 1
ATOM 715 N N . LEU A 1 91 ? 10.492 6.98 -16.703 1 94 91 LEU A N 1
ATOM 716 C CA . LEU A 1 91 ? 9.719 7.965 -17.469 1 94 91 LEU A CA 1
ATOM 717 C C . LEU A 1 91 ? 10.148 9.383 -17.109 1 94 91 LEU A C 1
ATOM 719 O O . LEU A 1 91 ? 10.375 10.211 -18 1 94 91 LEU A O 1
ATOM 723 N N . HIS A 1 92 ? 10.234 9.625 -15.789 1 91.69 92 HIS A N 1
ATOM 724 C CA . HIS A 1 92 ? 10.633 10.953 -15.328 1 91.69 92 HIS A CA 1
ATOM 725 C C . HIS A 1 92 ? 12.039 11.305 -15.797 1 91.69 92 HIS A C 1
ATOM 727 O O . HIS A 1 92 ? 12.336 12.469 -16.078 1 91.69 92 HIS A O 1
ATOM 733 N N . SER A 1 93 ? 12.852 10.328 -15.875 1 91.81 93 SER A N 1
ATOM 734 C CA . SER A 1 93 ? 14.242 10.547 -16.25 1 91.81 93 SER A CA 1
ATOM 735 C C . SER A 1 93 ? 14.367 10.812 -17.75 1 91.81 93 SER A C 1
ATOM 737 O O . SER A 1 93 ? 15.219 11.594 -18.172 1 91.81 93 SER A O 1
ATOM 739 N N . HIS A 1 94 ? 13.562 10.156 -18.578 1 92.44 94 HIS A N 1
ATOM 740 C CA . HIS A 1 94 ? 13.688 10.25 -20.031 1 92.44 94 HIS A CA 1
ATOM 741 C C . HIS A 1 94 ? 12.898 11.445 -20.578 1 92.44 94 HIS A C 1
ATOM 743 O O . HIS A 1 94 ? 13.242 12 -21.625 1 92.44 94 HIS A O 1
ATOM 749 N N . TYR A 1 95 ? 11.773 11.688 -19.906 1 93.12 95 TYR A N 1
ATOM 750 C CA . TYR A 1 95 ? 10.914 12.773 -20.359 1 93.12 95 TYR A CA 1
ATOM 751 C C . TYR A 1 95 ? 10.984 13.969 -19.422 1 93.12 95 TYR A C 1
ATOM 753 O O . TYR A 1 95 ? 10.375 13.953 -18.344 1 93.12 95 TYR A O 1
ATOM 761 N N . GLN A 1 96 ? 11.539 15.047 -19.703 1 87.62 96 GLN A N 1
ATOM 762 C CA . GLN A 1 96 ? 11.805 16.203 -18.859 1 87.62 96 GLN A CA 1
ATOM 763 C C . GLN A 1 96 ? 10.508 16.891 -18.453 1 87.62 96 GLN A C 1
ATOM 765 O O . GLN A 1 96 ? 10.375 17.359 -17.312 1 87.62 96 GLN A O 1
ATOM 770 N N . ASP A 1 97 ? 9.539 16.938 -19.328 1 89.88 97 ASP A N 1
ATOM 771 C CA . ASP A 1 97 ? 8.305 17.672 -19.047 1 89.88 97 ASP A CA 1
ATOM 772 C C . ASP A 1 97 ? 7.215 16.734 -18.531 1 89.88 97 ASP A C 1
ATOM 774 O O . ASP A 1 97 ? 6.051 17.109 -18.438 1 89.88 97 ASP A O 1
ATOM 778 N N . PHE A 1 98 ? 7.605 15.547 -18.203 1 91.12 98 PHE A N 1
ATOM 779 C CA . PHE A 1 98 ? 6.613 14.562 -17.781 1 91.12 98 PHE A CA 1
ATOM 780 C C . PHE A 1 98 ? 5.934 14.992 -16.484 1 91.12 98 PHE A C 1
ATOM 782 O O . PHE A 1 98 ? 4.738 14.75 -16.297 1 91.12 98 PHE A O 1
ATOM 789 N N . ALA A 1 99 ? 6.621 15.656 -15.57 1 86.5 99 ALA A N 1
ATOM 790 C CA . ALA A 1 99 ? 6.078 16.062 -14.273 1 86.5 99 ALA A CA 1
ATOM 791 C C . ALA A 1 99 ? 4.969 17.094 -14.445 1 86.5 99 ALA A C 1
ATOM 793 O O . ALA A 1 99 ? 3.98 17.078 -13.703 1 86.5 99 ALA A O 1
ATOM 794 N N . THR A 1 100 ? 5.086 17.922 -15.422 1 89.44 100 THR A N 1
ATOM 795 C CA . THR A 1 100 ? 4.129 19.016 -15.602 1 89.44 100 THR A CA 1
ATOM 796 C C . THR A 1 100 ? 3.109 18.672 -16.688 1 89.44 100 THR A C 1
ATOM 798 O O . THR A 1 100 ? 1.918 18.938 -16.531 1 89.44 100 THR A O 1
ATOM 801 N N . GLU A 1 101 ? 3.607 17.969 -17.75 1 90.88 101 GLU A N 1
ATOM 802 C CA . GLU A 1 101 ? 2.75 17.75 -18.906 1 90.88 101 GLU A CA 1
ATOM 803 C C . GLU A 1 101 ? 2.102 16.375 -18.875 1 90.88 101 GLU A C 1
ATOM 805 O O . GLU A 1 101 ? 1.184 16.094 -19.641 1 90.88 101 GLU A O 1
ATOM 810 N N . GLY A 1 102 ? 2.549 15.547 -17.984 1 88.94 102 GLY A N 1
ATOM 811 C CA . GLY A 1 102 ? 1.94 14.234 -17.844 1 88.94 102 GLY A CA 1
ATOM 812 C C . GLY A 1 102 ? 1.978 13.422 -19.125 1 88.94 102 GLY A C 1
ATOM 813 O O . GLY A 1 102 ? 3.033 13.281 -19.75 1 88.94 102 GLY A O 1
ATOM 814 N N . PHE A 1 103 ? 0.791 12.938 -19.578 1 87.81 103 PHE A N 1
ATOM 815 C CA . PHE A 1 103 ? 0.737 12.047 -20.734 1 87.81 103 PHE A CA 1
ATOM 816 C C . PHE A 1 103 ? 0.997 12.812 -22.031 1 87.81 103 PHE A C 1
ATOM 818 O O . PHE A 1 103 ? 1.315 12.219 -23.062 1 87.81 103 PHE A O 1
ATOM 825 N N . CYS A 1 104 ? 0.857 14.109 -22.031 1 88.94 104 CYS A N 1
ATOM 826 C CA . CYS A 1 104 ? 1.115 14.906 -23.234 1 88.94 104 CYS A CA 1
ATOM 827 C C . CYS A 1 104 ? 2.58 14.82 -23.641 1 88.94 104 CYS A C 1
ATOM 829 O O . CYS A 1 104 ? 2.902 14.867 -24.828 1 88.94 104 CYS A O 1
ATOM 831 N N . ALA A 1 105 ? 3.396 14.68 -22.656 1 90.19 105 ALA A N 1
ATOM 832 C CA . ALA A 1 105 ? 4.828 14.555 -22.922 1 90.19 105 ALA A CA 1
ATOM 833 C C . ALA A 1 105 ? 5.141 13.227 -23.609 1 90.19 105 ALA A C 1
ATOM 835 O O . ALA A 1 105 ? 6.105 13.125 -24.375 1 90.19 105 ALA A O 1
ATOM 836 N N . LEU A 1 106 ? 4.336 12.203 -23.391 1 91.62 106 LEU A N 1
ATOM 837 C CA . LEU A 1 106 ? 4.578 10.859 -23.906 1 91.62 106 LEU A CA 1
ATOM 838 C C . LEU A 1 106 ? 4.012 10.703 -25.312 1 91.62 106 LEU A C 1
ATOM 840 O O . LEU A 1 106 ? 4.473 9.859 -26.094 1 91.62 106 LEU A O 1
ATOM 844 N N . ALA A 1 107 ? 3.014 11.477 -25.625 1 86.81 107 ALA A N 1
ATOM 845 C CA . ALA A 1 107 ? 2.285 11.336 -26.875 1 86.81 107 ALA A CA 1
ATOM 846 C C . ALA A 1 107 ? 3.188 11.641 -28.078 1 86.81 107 ALA A C 1
ATOM 848 O O . ALA A 1 107 ? 3.051 11.031 -29.141 1 86.81 107 ALA A O 1
ATOM 849 N N . ALA A 1 108 ? 4.102 12.531 -27.891 1 85.69 108 ALA A N 1
ATOM 850 C CA . ALA A 1 108 ? 4.996 12.898 -28.984 1 85.69 108 ALA A CA 1
ATOM 851 C C . ALA A 1 108 ? 5.961 11.766 -29.312 1 85.69 108 ALA A C 1
ATOM 853 O O . ALA A 1 108 ? 6.234 11.5 -30.484 1 85.69 108 ALA A O 1
ATOM 854 N N . LYS A 1 109 ? 6.504 11.148 -28.344 1 92.88 109 LYS A N 1
ATOM 855 C CA . LYS A 1 109 ? 7.391 9.992 -28.453 1 92.88 109 LYS A CA 1
ATOM 856 C C . LYS A 1 109 ? 7.004 8.906 -27.453 1 92.88 109 LYS A C 1
ATOM 858 O O . LYS A 1 109 ? 7.605 8.805 -26.375 1 92.88 109 LYS A O 1
ATOM 863 N N . PRO A 1 110 ? 6.129 8.031 -27.938 1 94.75 110 PRO A N 1
ATOM 864 C CA . PRO A 1 110 ? 5.598 7.047 -26.984 1 94.75 110 PRO A CA 1
ATOM 865 C C . PRO A 1 110 ? 6.66 6.074 -26.484 1 94.75 110 PRO A C 1
ATOM 867 O O . PRO A 1 110 ? 7.5 5.617 -27.266 1 94.75 110 PRO A O 1
ATOM 870 N N . PRO A 1 111 ? 6.645 5.844 -25.203 1 96.69 111 PRO A N 1
ATOM 871 C CA . PRO A 1 111 ? 7.598 4.887 -24.641 1 96.69 111 PRO A CA 1
ATOM 872 C C . PRO A 1 111 ? 7.227 3.436 -24.953 1 96.69 111 PRO A C 1
ATOM 874 O O . PRO A 1 111 ? 6.051 3.131 -25.172 1 96.69 111 PRO A O 1
ATOM 877 N N . VAL A 1 112 ? 8.227 2.566 -25 1 98.12 112 VAL A N 1
ATOM 878 C CA . VAL A 1 112 ? 7.992 1.146 -25.219 1 98.12 112 VAL A CA 1
ATOM 879 C C . VAL A 1 112 ? 8.594 0.333 -24.078 1 98.12 112 VAL A C 1
ATOM 881 O O . VAL A 1 112 ? 9.734 0.559 -23.672 1 98.12 112 VAL A O 1
ATOM 884 N N . LEU A 1 113 ? 7.77 -0.539 -23.516 1 98.06 113 LEU A N 1
ATOM 885 C CA . LEU A 1 113 ? 8.188 -1.477 -22.484 1 98.06 113 LEU A CA 1
ATOM 886 C C . LEU A 1 113 ? 8.367 -2.877 -23.062 1 98.06 113 LEU A C 1
ATOM 888 O O . LEU A 1 113 ? 7.457 -3.42 -23.688 1 98.06 113 LEU A O 1
ATOM 892 N N . TYR A 1 114 ? 9.562 -3.428 -22.891 1 98.44 114 TYR A N 1
ATOM 893 C CA . TYR A 1 114 ? 9.867 -4.754 -23.406 1 98.44 114 TYR A CA 1
ATOM 894 C C . TYR A 1 114 ? 9.766 -5.809 -22.312 1 98.44 114 TYR A C 1
ATOM 896 O O . TYR A 1 114 ? 10.391 -5.684 -21.25 1 98.44 114 TYR A O 1
ATOM 904 N N . VAL A 1 115 ? 8.961 -6.852 -22.516 1 96.5 115 VAL A N 1
ATOM 905 C CA . VAL A 1 115 ? 8.781 -7.938 -21.547 1 96.5 115 VAL A CA 1
ATOM 906 C C . VAL A 1 115 ? 8.992 -9.281 -22.25 1 96.5 115 VAL A C 1
ATOM 908 O O . VAL A 1 115 ? 8.57 -9.461 -23.391 1 96.5 115 VAL A O 1
ATOM 911 N N . SER A 1 116 ? 9.664 -10.125 -21.531 1 93.62 116 SER A N 1
ATOM 912 C CA . SER A 1 116 ? 9.898 -11.461 -22.078 1 93.62 116 SER A CA 1
ATOM 913 C C . SER A 1 116 ? 8.594 -12.25 -22.188 1 93.62 116 SER A C 1
ATOM 915 O O . SER A 1 116 ? 7.699 -12.094 -21.359 1 93.62 116 SER A O 1
ATOM 917 N N . ALA A 1 117 ? 8.492 -13.125 -23.234 1 91.88 117 ALA A N 1
ATOM 918 C CA . ALA A 1 117 ? 7.344 -14.016 -23.391 1 91.88 117 ALA A CA 1
ATOM 919 C C . ALA A 1 117 ? 7.27 -15.016 -22.25 1 91.88 117 ALA A C 1
ATOM 921 O O . ALA A 1 117 ? 6.195 -15.539 -21.938 1 91.88 117 ALA A O 1
ATOM 922 N N . ALA A 1 118 ? 8.414 -15.195 -21.641 1 90.25 118 ALA A N 1
ATOM 923 C CA . ALA A 1 118 ? 8.469 -16.156 -20.547 1 90.25 118 ALA A CA 1
ATOM 924 C C . ALA A 1 118 ? 8.219 -15.469 -19.203 1 90.25 118 ALA A C 1
ATOM 926 O O . ALA A 1 118 ? 8.312 -16.109 -18.156 1 90.25 118 ALA A O 1
ATOM 927 N N . ALA A 1 119 ? 7.863 -14.203 -19.297 1 91.5 119 ALA A N 1
ATOM 928 C CA . ALA A 1 119 ? 7.617 -13.469 -18.047 1 91.5 119 ALA A CA 1
ATOM 929 C C . ALA A 1 119 ? 6.309 -13.914 -17.406 1 91.5 119 ALA A C 1
ATOM 931 O O . ALA A 1 119 ? 5.555 -14.703 -17.984 1 91.5 119 ALA A O 1
ATOM 932 N N . ARG A 1 120 ? 6.164 -13.531 -16.172 1 90.25 120 ARG A N 1
ATOM 933 C CA . ARG A 1 120 ? 4.93 -13.836 -15.453 1 90.25 120 ARG A CA 1
ATOM 934 C C . ARG A 1 120 ? 3.709 -13.383 -16.25 1 90.25 120 ARG A C 1
ATOM 936 O O . ARG A 1 120 ? 3.688 -12.281 -16.781 1 90.25 120 ARG A O 1
ATOM 943 N N . PRO A 1 121 ? 2.756 -14.188 -16.312 1 87.69 121 PRO A N 1
ATOM 944 C CA . PRO A 1 121 ? 1.566 -13.828 -17.094 1 87.69 121 PRO A CA 1
ATOM 945 C C . PRO A 1 121 ? 0.863 -12.586 -16.547 1 87.69 121 PRO A C 1
ATOM 947 O O . PRO A 1 121 ? 0.698 -12.445 -15.336 1 87.69 121 PRO A O 1
ATOM 950 N N . GLY A 1 122 ? 0.512 -11.75 -17.422 1 89.25 122 GLY A N 1
ATOM 951 C CA . GLY A 1 122 ? -0.268 -10.57 -17.062 1 89.25 122 GLY A CA 1
ATOM 952 C C . GLY A 1 122 ? 0.576 -9.445 -16.516 1 89.25 122 GLY A C 1
ATOM 953 O O . GLY A 1 122 ? 0.06 -8.359 -16.219 1 89.25 122 GLY A O 1
ATOM 954 N N . PHE A 1 123 ? 1.82 -9.641 -16.312 1 90.62 123 PHE A N 1
ATOM 955 C CA . PHE A 1 123 ? 2.668 -8.625 -15.688 1 90.62 123 PHE A CA 1
ATOM 956 C C . PHE A 1 123 ? 2.781 -7.398 -16.594 1 90.62 123 PHE A C 1
ATOM 958 O O . PHE A 1 123 ? 2.748 -6.262 -16.109 1 90.62 123 PHE A O 1
ATOM 965 N N . GLY A 1 124 ? 2.936 -7.617 -17.859 1 92.12 124 GLY A N 1
ATOM 966 C CA . GLY A 1 124 ? 2.998 -6.508 -18.797 1 92.12 124 GLY A CA 1
ATOM 967 C C . GLY A 1 124 ? 1.734 -5.668 -18.812 1 92.12 124 GLY A C 1
ATOM 968 O O . GLY A 1 124 ? 1.799 -4.438 -18.812 1 92.12 124 GLY A O 1
ATOM 969 N N . LEU A 1 125 ? 0.645 -6.363 -18.828 1 90.88 125 LEU A N 1
ATOM 970 C CA . LEU A 1 125 ? -0.64 -5.676 -18.812 1 90.88 125 LEU A CA 1
ATOM 971 C C . LEU A 1 125 ? -0.799 -4.863 -17.531 1 90.88 125 LEU A C 1
ATOM 973 O O . LEU A 1 125 ? -1.288 -3.73 -17.562 1 90.88 125 LEU A O 1
ATOM 977 N N . HIS A 1 126 ? -0.415 -5.457 -16.469 1 90.88 126 HIS A N 1
ATOM 978 C CA . HIS A 1 126 ? -0.47 -4.766 -15.188 1 90.88 126 HIS A CA 1
ATOM 979 C C . HIS A 1 126 ? 0.393 -3.508 -15.203 1 90.88 126 HIS A C 1
ATOM 981 O O . HIS A 1 126 ? -0.029 -2.455 -14.719 1 90.88 126 HIS A O 1
ATOM 987 N N . LEU A 1 127 ? 1.521 -3.641 -15.727 1 93.44 127 LEU A N 1
ATOM 988 C CA . LEU A 1 127 ? 2.459 -2.523 -15.797 1 93.44 127 LEU A CA 1
ATOM 989 C C . LEU A 1 127 ? 1.882 -1.378 -16.625 1 93.44 127 LEU A C 1
ATOM 991 O O . LEU A 1 127 ? 1.904 -0.224 -16.188 1 93.44 127 LEU A O 1
ATOM 995 N N . CYS A 1 128 ? 1.341 -1.65 -17.75 1 93.12 128 CYS A N 1
ATOM 996 C CA . CYS A 1 128 ? 0.757 -0.635 -18.625 1 93.12 128 CYS A CA 1
ATOM 997 C C . CYS A 1 128 ? -0.439 0.033 -17.953 1 93.12 128 CYS A C 1
ATOM 999 O O . CYS A 1 128 ? -0.599 1.252 -18.031 1 93.12 128 CYS A O 1
ATOM 1001 N N . THR A 1 129 ? -1.196 -0.777 -17.328 1 88.44 129 THR A N 1
ATOM 1002 C CA . THR A 1 129 ? -2.379 -0.247 -16.656 1 88.44 129 THR A CA 1
ATOM 1003 C C . THR A 1 129 ? -1.984 0.7 -15.523 1 88.44 129 THR A C 1
ATOM 1005 O O . THR A 1 129 ? -2.576 1.771 -15.367 1 88.44 129 THR A O 1
ATOM 1008 N N . GLN A 1 130 ? -1.025 0.335 -14.75 1 88.94 130 GLN A N 1
ATOM 1009 C CA . GLN A 1 130 ? -0.592 1.147 -13.617 1 88.94 130 GLN A CA 1
ATOM 1010 C C . GLN A 1 130 ? 0.076 2.436 -14.086 1 88.94 130 GLN A C 1
ATOM 1012 O O . GLN A 1 130 ? -0.006 3.467 -13.414 1 88.94 130 GLN A O 1
ATOM 1017 N N . LEU A 1 131 ? 0.683 2.379 -15.25 1 91.25 131 LEU A N 1
ATOM 1018 C CA . LEU A 1 131 ? 1.367 3.555 -15.781 1 91.25 131 LEU A CA 1
ATOM 1019 C C . LEU A 1 131 ? 0.44 4.359 -16.688 1 91.25 131 LEU A C 1
ATOM 1021 O O . LEU A 1 131 ? 0.815 5.434 -17.172 1 91.25 131 LEU A O 1
ATOM 1025 N N . ARG A 1 132 ? -0.747 3.822 -16.938 1 89 132 ARG A N 1
ATOM 1026 C CA . ARG A 1 132 ? -1.759 4.449 -17.781 1 89 132 ARG A CA 1
ATOM 1027 C C . ARG A 1 132 ? -1.255 4.617 -19.203 1 89 132 ARG A C 1
ATOM 1029 O O . ARG A 1 132 ? -1.436 5.676 -19.812 1 89 132 ARG A O 1
ATOM 1036 N N . LEU A 1 133 ? -0.535 3.664 -19.625 1 93.19 133 LEU A N 1
ATOM 1037 C CA . LEU A 1 133 ? -0.022 3.629 -20.984 1 93.19 133 LEU A CA 1
ATOM 1038 C C . LEU A 1 133 ? -0.918 2.779 -21.891 1 93.19 133 LEU A C 1
ATOM 1040 O O . LEU A 1 133 ? -1.559 1.836 -21.406 1 93.19 133 LEU A O 1
ATOM 1044 N N . PRO A 1 134 ? -1 3.15 -23.125 1 93.56 134 PRO A N 1
ATOM 1045 C CA . PRO A 1 134 ? -1.708 2.27 -24.062 1 93.56 134 PRO A CA 1
ATOM 1046 C C . PRO A 1 134 ? -1.015 0.92 -24.234 1 93.56 134 PRO A C 1
ATOM 1048 O O . PRO A 1 134 ? 0.201 0.817 -24.062 1 93.56 134 PRO A O 1
ATOM 1051 N N . MET A 1 135 ? -1.751 -0.081 -24.656 1 94.12 135 MET A N 1
ATOM 1052 C CA . MET A 1 135 ? -1.213 -1.428 -24.828 1 94.12 135 MET A CA 1
ATOM 1053 C C . MET A 1 135 ? -0.206 -1.471 -25.969 1 94.12 135 MET A C 1
ATOM 1055 O O . MET A 1 135 ? 0.635 -2.369 -26.031 1 94.12 135 MET A O 1
ATOM 1059 N N . SER A 1 136 ? -0.248 -0.453 -26.812 1 94.12 136 SER A N 1
ATOM 1060 C CA . SER A 1 136 ? 0.697 -0.361 -27.922 1 94.12 136 SER A CA 1
ATOM 1061 C C . SER A 1 136 ? 2.111 -0.086 -27.422 1 94.12 136 SER A C 1
ATOM 1063 O O . SER A 1 136 ? 3.084 -0.276 -28.156 1 94.12 136 SER A O 1
ATOM 1065 N N . CYS A 1 137 ? 2.164 0.332 -26.172 1 96.12 137 CYS A N 1
ATOM 1066 C CA . CYS A 1 137 ? 3.467 0.631 -25.594 1 96.12 137 CYS A CA 1
ATOM 1067 C C . CYS A 1 137 ? 4.121 -0.631 -25.047 1 96.12 137 CYS A C 1
ATOM 1069 O O . CYS A 1 137 ? 5.277 -0.602 -24.609 1 96.12 137 CYS A O 1
ATOM 1071 N N . LEU A 1 138 ? 3.424 -1.737 -25.078 1 96.69 138 LEU A N 1
ATOM 1072 C CA . LEU A 1 138 ? 3.939 -3.008 -24.578 1 96.69 138 LEU A CA 1
ATOM 1073 C C . LEU A 1 138 ? 4.434 -3.879 -25.734 1 96.69 138 LEU A C 1
ATOM 1075 O O . LEU A 1 138 ? 3.717 -4.09 -26.703 1 96.69 138 LEU A O 1
ATOM 1079 N N . CYS A 1 139 ? 5.68 -4.25 -25.609 1 97.81 139 CYS A N 1
ATOM 1080 C CA . CYS A 1 139 ? 6.27 -5.125 -26.625 1 97.81 139 CYS A CA 1
ATOM 1081 C C . CYS A 1 139 ? 6.754 -6.43 -26 1 97.81 139 CYS A C 1
ATOM 1083 O O . CYS A 1 139 ? 7.602 -6.414 -25.109 1 97.81 139 CYS A O 1
ATOM 1085 N N . THR A 1 140 ? 6.262 -7.574 -26.453 1 96.75 140 THR A N 1
ATOM 1086 C CA . THR A 1 140 ? 6.672 -8.883 -25.953 1 96.75 140 THR A CA 1
ATOM 1087 C C . THR A 1 140 ? 7.824 -9.438 -26.781 1 96.75 140 THR A C 1
ATOM 1089 O O . THR A 1 140 ? 7.707 -9.586 -28 1 96.75 140 THR A O 1
ATOM 1092 N N . VAL A 1 141 ? 8.906 -9.688 -26.125 1 97.44 141 VAL A N 1
ATOM 1093 C CA . VAL A 1 141 ? 10.078 -10.25 -26.797 1 97.44 141 VAL A CA 1
ATOM 1094 C C . VAL A 1 141 ? 9.969 -11.773 -26.828 1 97.44 141 VAL A C 1
ATOM 1096 O O . VAL A 1 141 ? 9.828 -12.414 -25.781 1 97.44 141 VAL A O 1
ATOM 1099 N N . PRO A 1 142 ? 10.031 -12.359 -27.984 1 95.06 142 PRO A N 1
ATOM 1100 C CA . PRO A 1 142 ? 9.938 -13.82 -28.078 1 95.06 142 PRO A CA 1
ATOM 1101 C C . PRO A 1 142 ? 11.133 -14.531 -27.453 1 95.06 142 PRO A C 1
ATOM 1103 O O . PRO A 1 142 ? 12.172 -13.906 -27.203 1 95.06 142 PRO A O 1
ATOM 1106 N N . CYS A 1 143 ? 10.922 -15.789 -27.141 1 92.94 143 CYS A N 1
ATOM 1107 C CA . CYS A 1 143 ? 11.984 -16.641 -26.609 1 92.94 143 CYS A CA 1
ATOM 1108 C C . CYS A 1 143 ? 12.711 -17.359 -27.75 1 92.94 143 CYS A C 1
ATOM 1110 O O . CYS A 1 143 ? 12.289 -17.297 -28.906 1 92.94 143 CYS A O 1
ATOM 1112 N N . ASN A 1 144 ? 13.812 -17.984 -27.312 1 88.12 144 ASN A N 1
ATOM 1113 C CA . ASN A 1 144 ? 14.609 -18.734 -28.281 1 88.12 144 ASN A CA 1
ATOM 1114 C C . ASN A 1 144 ? 13.828 -19.906 -28.859 1 88.12 144 ASN A C 1
ATOM 1116 O O . ASN A 1 144 ? 13.078 -20.562 -28.141 1 88.12 144 ASN A O 1
ATOM 1120 N N . THR A 1 145 ? 13.906 -20.156 -30.156 1 77.75 145 THR A N 1
ATOM 1121 C CA . THR A 1 145 ? 13.203 -21.266 -30.781 1 77.75 145 THR A CA 1
ATOM 1122 C C . THR A 1 145 ? 14.188 -22.297 -31.312 1 77.75 145 THR A C 1
ATOM 1124 O O . THR A 1 145 ? 13.922 -23.5 -31.266 1 77.75 145 THR A O 1
ATOM 1127 N N . VAL A 1 146 ? 15.242 -21.875 -31.875 1 73.69 146 VAL A N 1
ATOM 1128 C CA . VAL A 1 146 ? 16.125 -22.781 -32.594 1 73.69 146 VAL A CA 1
ATOM 1129 C C . VAL A 1 146 ? 17.344 -23.125 -31.75 1 73.69 146 VAL A C 1
ATOM 1131 O O . VAL A 1 146 ? 17.625 -24.312 -31.516 1 73.69 146 VAL A O 1
ATOM 1134 N N . PHE A 1 147 ? 18.016 -22.094 -31.359 1 72.81 147 PHE A N 1
ATOM 1135 C CA . PHE A 1 147 ? 19.25 -22.281 -30.594 1 72.81 147 PHE A CA 1
ATOM 1136 C C . PHE A 1 147 ? 19.094 -21.75 -29.188 1 72.81 147 PHE A C 1
ATOM 1138 O O . PHE A 1 147 ? 18.625 -20.625 -28.984 1 72.81 147 PHE A O 1
ATOM 1145 N N . GLY A 1 148 ? 19.406 -22.625 -28.297 1 71.75 148 GLY A N 1
ATOM 1146 C CA . GLY A 1 148 ? 19.359 -22.203 -26.906 1 71.75 148 GLY A CA 1
ATOM 1147 C C . GLY A 1 148 ? 18.109 -22.656 -26.172 1 71.75 148 GLY A C 1
ATOM 1148 O O . GLY A 1 148 ? 17.328 -23.453 -26.719 1 71.75 148 GLY A O 1
ATOM 1149 N N . SER A 1 149 ? 17.984 -22.188 -24.969 1 79.94 149 SER A N 1
ATOM 1150 C CA . SER A 1 149 ? 16.844 -22.562 -24.141 1 79.94 149 SER A CA 1
ATOM 1151 C C . SER A 1 149 ? 15.562 -21.891 -24.625 1 79.94 149 SER A C 1
ATOM 1153 O O . SER A 1 149 ? 15.562 -20.688 -24.922 1 79.94 149 SER A O 1
ATOM 1155 N N . GLN A 1 150 ? 14.477 -22.609 -24.719 1 83.31 150 GLN A N 1
ATOM 1156 C CA . GLN A 1 150 ? 13.195 -22.094 -25.188 1 83.31 150 GLN A CA 1
ATOM 1157 C C . GLN A 1 150 ? 12.531 -21.219 -24.125 1 83.31 150 GLN A C 1
ATOM 1159 O O . GLN A 1 150 ? 11.469 -20.641 -24.359 1 83.31 150 GLN A O 1
ATOM 1164 N N . HIS A 1 151 ? 13.211 -21.078 -23.125 1 86.44 151 HIS A N 1
ATOM 1165 C CA . HIS A 1 151 ? 12.625 -20.281 -22.047 1 86.44 151 HIS A CA 1
ATOM 1166 C C . HIS A 1 151 ? 13.438 -19.016 -21.781 1 86.44 151 HIS A C 1
ATOM 1168 O O . HIS A 1 151 ? 13.172 -18.281 -20.828 1 86.44 151 HIS A O 1
ATOM 1174 N N . GLN A 1 152 ? 14.406 -18.75 -22.578 1 90.31 152 GLN A N 1
ATOM 1175 C CA . GLN A 1 152 ? 15.203 -17.547 -22.484 1 90.31 152 GLN A CA 1
ATOM 1176 C C . GLN A 1 152 ? 14.844 -16.562 -23.609 1 90.31 152 GLN A C 1
ATOM 1178 O O . GLN A 1 152 ? 14.414 -16.984 -24.688 1 90.31 152 GLN A O 1
ATOM 1183 N N . MET A 1 153 ? 15.078 -15.336 -23.344 1 93.69 153 MET A N 1
ATOM 1184 C CA . MET A 1 153 ? 14.781 -14.281 -24.297 1 93.69 153 MET A CA 1
ATOM 1185 C C . MET A 1 153 ? 15.664 -14.398 -25.547 1 93.69 153 MET A C 1
ATOM 1187 O O . MET A 1 153 ? 16.859 -14.688 -25.422 1 93.69 153 MET A O 1
ATOM 1191 N N . ASP A 1 154 ? 15.055 -14.242 -26.719 1 95.19 154 ASP A N 1
ATOM 1192 C CA . ASP A 1 154 ? 15.805 -14.188 -27.969 1 95.19 154 ASP A CA 1
ATOM 1193 C C . ASP A 1 154 ? 16.484 -12.836 -28.156 1 95.19 154 ASP A C 1
ATOM 1195 O O . ASP A 1 154 ? 15.852 -11.859 -28.547 1 95.19 154 ASP A O 1
ATOM 1199 N N . ILE A 1 155 ? 17.781 -12.797 -28.078 1 95.62 155 ILE A N 1
ATOM 1200 C CA . ILE A 1 155 ? 18.562 -11.562 -28.078 1 95.62 155 ILE A CA 1
ATOM 1201 C C . ILE A 1 155 ? 18.484 -10.898 -29.438 1 95.62 155 ILE A C 1
ATOM 1203 O O . ILE A 1 155 ? 18.344 -9.672 -29.531 1 95.62 155 ILE A O 1
ATOM 1207 N N . ALA A 1 156 ? 18.547 -11.664 -30.453 1 95.12 156 ALA A N 1
ATOM 1208 C CA . ALA A 1 156 ? 18.5 -11.125 -31.812 1 95.12 156 ALA A CA 1
ATOM 1209 C C . ALA A 1 156 ? 17.156 -10.469 -32.094 1 95.12 156 ALA A C 1
ATOM 1211 O O . ALA A 1 156 ? 17.094 -9.391 -32.688 1 95.12 156 ALA A O 1
ATOM 1212 N N . SER A 1 157 ? 16.156 -11.172 -31.641 1 96 157 SER A N 1
ATOM 1213 C CA . SER A 1 157 ? 14.82 -10.602 -31.797 1 96 157 SER A CA 1
ATOM 1214 C C . SER A 1 157 ? 14.672 -9.305 -31.016 1 96 157 SER A C 1
ATOM 1216 O O . SER A 1 157 ? 14.055 -8.352 -31.484 1 96 157 SER A O 1
ATOM 1218 N N . PHE A 1 158 ? 15.227 -9.25 -29.891 1 97.5 158 PHE A N 1
ATOM 1219 C CA . PHE A 1 158 ? 15.172 -8.055 -29.047 1 97.5 158 PHE A CA 1
ATOM 1220 C C . PHE A 1 158 ? 15.867 -6.883 -29.734 1 97.5 158 PHE A C 1
ATOM 1222 O O . PHE A 1 158 ? 15.312 -5.781 -29.812 1 97.5 158 PHE A O 1
ATOM 1229 N N . GLU A 1 159 ? 16.984 -7.105 -30.188 1 97.5 159 GLU A N 1
ATOM 1230 C CA . GLU A 1 159 ? 17.75 -6.062 -30.859 1 97.5 159 GLU A CA 1
ATOM 1231 C C . GLU A 1 159 ? 16.984 -5.52 -32.062 1 97.5 159 GLU A C 1
ATOM 1233 O O . GLU A 1 159 ? 16.969 -4.312 -32.312 1 97.5 159 GLU A O 1
ATOM 1238 N N . ARG A 1 160 ? 16.391 -6.402 -32.812 1 97.69 160 ARG A N 1
ATOM 1239 C CA . ARG A 1 160 ? 15.602 -6.004 -33.969 1 97.69 160 ARG A CA 1
ATOM 1240 C C . ARG A 1 160 ? 14.398 -5.168 -33.562 1 97.69 160 ARG A C 1
ATOM 1242 O O . ARG A 1 160 ? 14.086 -4.16 -34.188 1 97.69 160 ARG A O 1
ATOM 1249 N N . LEU A 1 161 ? 13.758 -5.605 -32.531 1 98 161 LEU A N 1
ATOM 1250 C CA . LEU A 1 161 ? 12.578 -4.891 -32.062 1 98 161 LEU A CA 1
ATOM 1251 C C . LEU A 1 161 ? 12.945 -3.48 -31.609 1 98 161 LEU A C 1
ATOM 1253 O O . LEU A 1 161 ? 12.219 -2.527 -31.891 1 98 161 LEU A O 1
ATOM 1257 N N . VAL A 1 162 ? 14.039 -3.326 -30.875 1 98.31 162 VAL A N 1
ATOM 1258 C CA . VAL A 1 162 ? 14.508 -2.029 -30.406 1 98.31 162 VAL A CA 1
ATOM 1259 C C . VAL A 1 162 ? 14.797 -1.117 -31.594 1 98.31 162 VAL A C 1
ATOM 1261 O O . VAL A 1 162 ? 14.383 0.045 -31.609 1 98.31 162 VAL A O 1
ATOM 1264 N N . ALA A 1 163 ? 15.438 -1.639 -32.594 1 97.75 163 ALA A N 1
ATOM 1265 C CA . ALA A 1 163 ? 15.773 -0.865 -33.781 1 97.75 163 ALA A CA 1
ATOM 1266 C C . ALA A 1 163 ? 14.516 -0.417 -34.531 1 97.75 163 ALA A C 1
ATOM 1268 O O . ALA A 1 163 ? 14.422 0.73 -34.969 1 97.75 163 ALA A O 1
ATOM 1269 N N . ASP A 1 164 ? 13.602 -1.3 -34.656 1 97.81 164 ASP A N 1
ATOM 1270 C CA . ASP A 1 164 ? 12.344 -1.001 -35.344 1 97.81 164 ASP A CA 1
ATOM 1271 C C . ASP A 1 164 ? 11.586 0.109 -34.625 1 97.81 164 ASP A C 1
ATOM 1273 O O . ASP A 1 164 ? 11.016 0.999 -35.25 1 97.81 164 ASP A O 1
ATOM 1277 N N . ASP A 1 165 ? 11.578 0.026 -33.344 1 97.69 165 ASP A N 1
ATOM 1278 C CA . ASP A 1 165 ? 10.852 1.016 -32.562 1 97.69 165 ASP A CA 1
ATOM 1279 C C . ASP A 1 165 ? 11.531 2.381 -32.625 1 97.69 165 ASP A C 1
ATOM 1281 O O . ASP A 1 165 ? 10.859 3.412 -32.719 1 97.69 165 ASP A O 1
ATOM 1285 N N . GLU A 1 166 ? 12.82 2.412 -32.562 1 97.25 166 GLU A N 1
ATOM 1286 C CA . GLU A 1 166 ? 13.547 3.672 -32.719 1 97.25 166 GLU A CA 1
ATOM 1287 C C . GLU A 1 166 ? 13.305 4.305 -34.062 1 97.25 166 GLU A C 1
ATOM 1289 O O . GLU A 1 166 ? 13.148 5.523 -34.188 1 97.25 166 GLU A O 1
ATOM 1294 N N . GLU A 1 167 ? 13.227 3.514 -35.062 1 96.81 167 GLU A N 1
ATOM 1295 C CA . GLU A 1 167 ? 12.961 3.998 -36.406 1 96.81 167 GLU A CA 1
ATOM 1296 C C . GLU A 1 167 ? 11.547 4.562 -36.531 1 96.81 167 GLU A C 1
ATOM 1298 O O . GLU A 1 167 ? 11.305 5.512 -37.281 1 96.81 167 GLU A O 1
ATOM 1303 N N . ALA A 1 168 ? 10.672 4.008 -35.812 1 96.19 168 ALA A N 1
ATOM 1304 C CA . ALA A 1 168 ? 9.281 4.445 -35.812 1 96.19 168 ALA A CA 1
ATOM 1305 C C . ALA A 1 168 ? 9.094 5.684 -34.938 1 96.19 168 ALA A C 1
ATOM 1307 O O . ALA A 1 168 ? 7.98 6.207 -34.812 1 96.19 168 ALA A O 1
ATOM 1308 N N . GLY A 1 169 ? 10.141 6.129 -34.281 1 95.19 169 GLY A N 1
ATOM 1309 C CA . GLY A 1 169 ? 10.086 7.336 -33.469 1 95.19 169 GLY A CA 1
ATOM 1310 C C . GLY A 1 169 ? 9.648 7.078 -32.031 1 95.19 169 GLY A C 1
ATOM 1311 O O . GLY A 1 169 ? 9.281 8.008 -31.312 1 95.19 169 GLY A O 1
ATOM 1312 N N . ARG A 1 170 ? 9.609 5.84 -31.656 1 96.69 170 ARG A N 1
ATOM 1313 C CA . ARG A 1 170 ? 9.266 5.48 -30.281 1 96.69 170 ARG A CA 1
ATOM 1314 C C . ARG A 1 170 ? 10.508 5.43 -29.406 1 96.69 170 ARG A C 1
ATOM 1316 O O . ARG A 1 170 ? 11.633 5.398 -29.906 1 96.69 170 ARG A O 1
ATOM 1323 N N . VAL A 1 171 ? 10.312 5.453 -28.109 1 97.06 171 VAL A N 1
ATOM 1324 C CA . VAL A 1 171 ? 11.438 5.48 -27.188 1 97.06 171 VAL A CA 1
ATOM 1325 C C . VAL A 1 171 ? 11.516 4.16 -26.422 1 97.06 171 VAL A C 1
ATOM 1327 O O . VAL A 1 171 ? 10.648 3.865 -25.594 1 97.06 171 VAL A O 1
ATOM 1330 N N . PRO A 1 172 ? 12.531 3.318 -26.734 1 98.19 172 PRO A N 1
ATOM 1331 C CA . PRO A 1 172 ? 12.75 2.158 -25.859 1 98.19 172 PRO A CA 1
ATOM 1332 C C . PRO A 1 172 ? 13.07 2.551 -24.422 1 98.19 172 PRO A C 1
ATOM 1334 O O . PRO A 1 172 ? 14.148 3.076 -24.156 1 98.19 172 PRO A O 1
ATOM 1337 N N . LEU A 1 173 ? 12.195 2.244 -23.516 1 97.94 173 LEU A N 1
ATOM 1338 C CA . LEU A 1 173 ? 12.297 2.807 -22.172 1 97.94 173 LEU A CA 1
ATOM 1339 C C . LEU A 1 173 ? 12.875 1.785 -21.188 1 97.94 173 LEU A C 1
ATOM 1341 O O . LEU A 1 173 ? 13.789 2.096 -20.438 1 97.94 173 LEU A O 1
ATOM 1345 N N . LEU A 1 174 ? 12.266 0.561 -21.188 1 98.12 174 LEU A N 1
ATOM 1346 C CA . LEU A 1 174 ? 12.578 -0.39 -20.109 1 98.12 174 LEU A CA 1
ATOM 1347 C C . LEU A 1 174 ? 12.5 -1.823 -20.625 1 98.12 174 LEU A C 1
ATOM 1349 O O . LEU A 1 174 ? 11.633 -2.152 -21.438 1 98.12 174 LEU A O 1
ATOM 1353 N N . LEU A 1 175 ? 13.406 -2.652 -20.188 1 98.31 175 LEU A N 1
ATOM 1354 C CA . LEU A 1 175 ? 13.406 -4.09 -20.438 1 98.31 175 LEU A CA 1
ATOM 1355 C C . LEU A 1 175 ? 13.281 -4.871 -19.141 1 98.31 175 LEU A C 1
ATOM 1357 O O . LEU A 1 175 ? 14.039 -4.641 -18.203 1 98.31 175 LEU A O 1
ATOM 1361 N N . LEU A 1 176 ? 12.281 -5.73 -19.047 1 97.19 176 LEU A N 1
ATOM 1362 C CA . LEU A 1 176 ? 12.141 -6.676 -17.953 1 97.19 176 LEU A CA 1
ATOM 1363 C C . LEU A 1 176 ? 12.789 -8.016 -18.297 1 97.19 176 LEU A C 1
ATOM 1365 O O . LEU A 1 176 ? 12.336 -8.711 -19.203 1 97.19 176 LEU A O 1
ATOM 1369 N N . ALA A 1 177 ? 13.852 -8.328 -17.656 1 96.44 177 ALA A N 1
ATOM 1370 C CA . ALA A 1 177 ? 14.57 -9.578 -17.859 1 96.44 177 ALA A CA 1
ATOM 1371 C C . ALA A 1 177 ? 14.391 -10.516 -16.672 1 96.44 177 ALA A C 1
ATOM 1373 O O . ALA A 1 177 ? 14.055 -10.078 -15.57 1 96.44 177 ALA A O 1
ATOM 1374 N N . ASN A 1 178 ? 14.625 -11.805 -16.906 1 95.19 178 ASN A N 1
ATOM 1375 C CA . ASN A 1 178 ? 14.375 -12.797 -15.867 1 95.19 178 ASN A CA 1
ATOM 1376 C C . ASN A 1 178 ? 15.656 -13.5 -15.438 1 95.19 178 ASN A C 1
ATOM 1378 O O . ASN A 1 178 ? 16.438 -13.953 -16.281 1 95.19 178 ASN A O 1
ATOM 1382 N N . ALA A 1 179 ? 16 -13.43 -14.18 1 94 179 ALA A N 1
ATOM 1383 C CA . ALA A 1 179 ? 16.984 -14.305 -13.547 1 94 179 ALA A CA 1
ATOM 1384 C C . ALA A 1 179 ? 16.312 -15.516 -12.906 1 94 179 ALA A C 1
ATOM 1386 O O . ALA A 1 179 ? 16.281 -15.641 -11.68 1 94 179 ALA A O 1
ATOM 1387 N N . GLY A 1 180 ? 15.883 -16.406 -13.742 1 91.75 180 GLY A N 1
ATOM 1388 C CA . GLY A 1 180 ? 14.992 -17.484 -13.352 1 91.75 180 GLY A CA 1
ATOM 1389 C C . GLY A 1 180 ? 13.539 -17.203 -13.695 1 91.75 180 GLY A C 1
ATOM 1390 O O . GLY A 1 180 ? 12.82 -16.578 -12.922 1 91.75 180 GLY A O 1
ATOM 1391 N N . THR A 1 181 ? 13.156 -17.672 -14.82 1 90.06 181 THR A N 1
ATOM 1392 C CA . THR A 1 181 ? 11.781 -17.484 -15.273 1 90.06 181 THR A CA 1
ATOM 1393 C C . THR A 1 181 ? 10.797 -18.125 -14.297 1 90.06 181 THR A C 1
ATOM 1395 O O . THR A 1 181 ? 11.148 -19.078 -13.586 1 90.06 181 THR A O 1
ATOM 1398 N N . PRO A 1 182 ? 9.617 -17.656 -14.195 1 88.44 182 PRO A N 1
ATOM 1399 C CA . PRO A 1 182 ? 8.656 -18.156 -13.211 1 88.44 182 PRO A CA 1
ATOM 1400 C C . PRO A 1 182 ? 8.297 -19.625 -13.438 1 88.44 182 PRO A C 1
ATOM 1402 O O . PRO A 1 182 ? 8.125 -20.375 -12.477 1 88.44 182 PRO A O 1
ATOM 1405 N N . ALA A 1 183 ? 8.227 -20.078 -14.617 1 87.31 183 ALA A N 1
ATOM 1406 C CA . ALA A 1 183 ? 7.801 -21.438 -14.914 1 87.31 183 ALA A CA 1
ATOM 1407 C C . ALA A 1 183 ? 8.984 -22.406 -14.891 1 87.31 183 ALA A C 1
ATOM 1409 O O . ALA A 1 183 ? 9.016 -23.344 -14.086 1 87.31 183 ALA A O 1
ATOM 1410 N N . ALA A 1 184 ? 10.055 -22.094 -15.617 1 88.19 184 ALA A N 1
ATOM 1411 C CA . ALA A 1 184 ? 11.133 -23.047 -15.859 1 88.19 184 ALA A CA 1
ATOM 1412 C C . ALA A 1 184 ? 12.375 -22.703 -15.047 1 88.19 184 ALA A C 1
ATOM 1414 O O . ALA A 1 184 ? 13.266 -23.531 -14.875 1 88.19 184 ALA A O 1
ATOM 1415 N N . GLY A 1 185 ? 12.469 -21.5 -14.562 1 89.38 185 GLY A N 1
ATOM 1416 C CA . GLY A 1 185 ? 13.609 -21.125 -13.75 1 89.38 185 GLY A CA 1
ATOM 1417 C C . GLY A 1 185 ? 14.844 -20.781 -14.57 1 89.38 185 GLY A C 1
ATOM 1418 O O . GLY A 1 185 ? 15.953 -20.75 -14.047 1 89.38 185 GLY A O 1
ATOM 1419 N N . HIS A 1 186 ? 14.68 -20.531 -15.789 1 89.31 186 HIS A N 1
ATOM 1420 C CA . HIS A 1 186 ? 15.812 -20.219 -16.656 1 89.31 186 HIS A CA 1
ATOM 1421 C C . HIS A 1 186 ? 16.203 -18.75 -16.562 1 89.31 186 HIS A C 1
ATOM 1423 O O . HIS A 1 186 ? 15.352 -17.891 -16.328 1 89.31 186 HIS A O 1
ATOM 1429 N N . THR A 1 187 ? 17.438 -18.484 -16.75 1 91.69 187 THR A N 1
ATOM 1430 C CA . THR A 1 187 ? 17.984 -17.141 -16.625 1 91.69 187 THR A CA 1
ATOM 1431 C C . THR A 1 187 ? 18.344 -16.578 -18 1 91.69 187 THR A C 1
ATOM 1433 O O . THR A 1 187 ? 19.016 -17.25 -18.797 1 91.69 187 THR A O 1
ATOM 1436 N N . ASP A 1 188 ? 17.938 -15.398 -18.281 1 93.06 188 ASP A N 1
ATOM 1437 C CA . ASP A 1 188 ? 18.266 -14.727 -19.531 1 93.06 188 ASP A CA 1
ATOM 1438 C C . ASP A 1 188 ? 19.766 -14.422 -19.609 1 93.06 188 ASP A C 1
ATOM 1440 O O . ASP A 1 188 ? 20.453 -14.43 -18.594 1 93.06 188 ASP A O 1
ATOM 1444 N N . LYS A 1 189 ? 20.281 -14.203 -20.844 1 92.12 189 LYS A N 1
ATOM 1445 C CA . LYS A 1 189 ? 21.688 -13.891 -21.047 1 92.12 189 LYS A CA 1
ATOM 1446 C C . LYS A 1 189 ? 21.969 -12.422 -20.75 1 92.12 189 LYS A C 1
ATOM 1448 O O . LYS A 1 189 ? 22.016 -11.594 -21.656 1 92.12 189 LYS A O 1
ATOM 1453 N N . PHE A 1 190 ? 22.359 -12.117 -19.547 1 94.69 190 PHE A N 1
ATOM 1454 C CA . PHE A 1 190 ? 22.422 -10.758 -19.031 1 94.69 190 PHE A CA 1
ATOM 1455 C C . PHE A 1 190 ? 23.609 -10.008 -19.641 1 94.69 190 PHE A C 1
ATOM 1457 O O . PHE A 1 190 ? 23.562 -8.781 -19.781 1 94.69 190 PHE A O 1
ATOM 1464 N N . VAL A 1 191 ? 24.672 -10.656 -19.969 1 94.25 191 VAL A N 1
ATOM 1465 C CA . VAL A 1 191 ? 25.844 -9.984 -20.547 1 94.25 191 VAL A CA 1
ATOM 1466 C C . VAL A 1 191 ? 25.438 -9.25 -21.828 1 94.25 191 VAL A C 1
ATOM 1468 O O . VAL A 1 191 ? 25.703 -8.055 -21.969 1 94.25 191 VAL A O 1
ATOM 1471 N N . ARG A 1 192 ? 24.797 -9.945 -22.672 1 94.69 192 ARG A N 1
ATOM 1472 C CA . ARG A 1 192 ? 24.391 -9.375 -23.953 1 94.69 192 ARG A CA 1
ATOM 1473 C C . ARG A 1 192 ? 23.266 -8.352 -23.766 1 94.69 192 ARG A C 1
ATOM 1475 O O . ARG A 1 192 ? 23.266 -7.309 -24.406 1 94.69 192 ARG A O 1
ATOM 1482 N N . LEU A 1 193 ? 22.344 -8.672 -22.922 1 96.31 193 LEU A N 1
ATOM 1483 C CA . LEU A 1 193 ? 21.219 -7.762 -22.672 1 96.31 193 LEU A CA 1
ATOM 1484 C C . LEU A 1 193 ? 21.719 -6.43 -22.109 1 96.31 193 LEU A C 1
ATOM 1486 O O . LEU A 1 193 ? 21.234 -5.367 -22.516 1 96.31 193 LEU A O 1
ATOM 1490 N N . SER A 1 194 ? 22.609 -6.508 -21.156 1 95.56 194 SER A N 1
ATOM 1491 C CA . SER A 1 194 ? 23.156 -5.297 -20.547 1 95.56 194 SER A CA 1
ATOM 1492 C C . SER A 1 194 ? 23.859 -4.43 -21.578 1 95.56 194 SER A C 1
ATOM 1494 O O . SER A 1 194 ? 23.797 -3.201 -21.516 1 95.56 194 SER A O 1
ATOM 1496 N N . GLU A 1 195 ? 24.562 -5.02 -22.469 1 96 195 GLU A N 1
ATOM 1497 C CA . GLU A 1 195 ? 25.25 -4.297 -23.531 1 96 195 GLU A CA 1
ATOM 1498 C C . GLU A 1 195 ? 24.266 -3.551 -24.422 1 96 195 GLU A C 1
ATOM 1500 O O . GLU A 1 195 ? 24.453 -2.369 -24.719 1 96 195 GLU A O 1
ATOM 1505 N N . ILE A 1 196 ? 23.234 -4.234 -24.844 1 97.19 196 ILE A N 1
ATOM 1506 C CA . ILE A 1 196 ? 22.219 -3.637 -25.719 1 97.19 196 ILE A CA 1
ATOM 1507 C C . ILE A 1 196 ? 21.531 -2.49 -24.984 1 97.19 196 ILE A C 1
ATOM 1509 O O . ILE A 1 196 ? 21.312 -1.419 -25.547 1 97.19 196 ILE A O 1
ATOM 1513 N N . CYS A 1 197 ? 21.172 -2.723 -23.75 1 97.38 197 CYS A N 1
ATOM 1514 C CA . CYS A 1 197 ? 20.469 -1.712 -22.969 1 97.38 197 CYS A CA 1
ATOM 1515 C C . CYS A 1 197 ? 21.344 -0.474 -22.766 1 97.38 197 CYS A C 1
ATOM 1517 O O . CYS A 1 197 ? 20.844 0.653 -22.844 1 97.38 197 CYS A O 1
ATOM 1519 N N . SER A 1 198 ? 22.625 -0.663 -22.516 1 95.81 198 SER A N 1
ATOM 1520 C CA . SER A 1 198 ? 23.547 0.458 -22.359 1 95.81 198 SER A CA 1
ATOM 1521 C C . SER A 1 198 ? 23.688 1.245 -23.656 1 95.81 198 SER A C 1
ATOM 1523 O O . SER A 1 198 ? 23.734 2.477 -23.641 1 95.81 198 SER A O 1
ATOM 1525 N N . GLN A 1 199 ? 23.719 0.582 -24.719 1 96.5 199 GLN A N 1
ATOM 1526 C CA . GLN A 1 199 ? 23.891 1.2 -26.031 1 96.5 199 GLN A CA 1
ATOM 1527 C C . GLN A 1 199 ? 22.688 2.053 -26.406 1 96.5 199 GLN A C 1
ATOM 1529 O O . GLN A 1 199 ? 22.828 3.105 -27.031 1 96.5 199 GLN A O 1
ATOM 1534 N N . HIS A 1 200 ? 21.547 1.627 -26.062 1 96.69 200 HIS A N 1
ATOM 1535 C CA . HIS A 1 200 ? 20.328 2.299 -26.516 1 96.69 200 HIS A CA 1
ATOM 1536 C C . HIS A 1 200 ? 19.703 3.105 -25.391 1 96.69 200 HIS A C 1
ATOM 1538 O O . HIS A 1 200 ? 18.641 3.703 -25.562 1 96.69 200 HIS A O 1
ATOM 1544 N N . GLY A 1 201 ? 20.312 3.104 -24.234 1 95.44 201 GLY A N 1
ATOM 1545 C CA . GLY A 1 201 ? 19.797 3.861 -23.109 1 95.44 201 GLY A CA 1
ATOM 1546 C C . GLY A 1 201 ? 18.516 3.287 -22.531 1 95.44 201 GLY A C 1
ATOM 1547 O O . GLY A 1 201 ? 17.609 4.031 -22.156 1 95.44 201 GLY A O 1
ATOM 1548 N N . ILE A 1 202 ? 18.375 1.98 -22.547 1 97.81 202 ILE A N 1
ATOM 1549 C CA . ILE A 1 202 ? 17.188 1.286 -22.047 1 97.81 202 ILE A CA 1
ATOM 1550 C C . ILE A 1 202 ? 17.406 0.906 -20.578 1 97.81 202 ILE A C 1
ATOM 1552 O O . ILE A 1 202 ? 18.484 0.441 -20.203 1 97.81 202 ILE A O 1
ATOM 1556 N N . TRP A 1 203 ? 16.406 1.153 -19.719 1 97.69 203 TRP A N 1
ATOM 1557 C CA . TRP A 1 203 ? 16.453 0.748 -18.328 1 97.69 203 TRP A CA 1
ATOM 1558 C C . TRP A 1 203 ? 16.344 -0.768 -18.188 1 97.69 203 TRP A C 1
ATOM 1560 O O . TRP A 1 203 ? 15.375 -1.37 -18.656 1 97.69 203 TRP A O 1
ATOM 1570 N N . LEU A 1 204 ? 17.297 -1.406 -17.609 1 97.62 204 LEU A N 1
ATOM 1571 C CA . LEU A 1 204 ? 17.281 -2.855 -17.438 1 97.62 204 LEU A CA 1
ATOM 1572 C C . LEU A 1 204 ? 16.828 -3.238 -16.031 1 97.62 204 LEU A C 1
ATOM 1574 O O . LEU A 1 204 ? 17.5 -2.916 -15.047 1 97.62 204 LEU A O 1
ATOM 1578 N N . HIS A 1 205 ? 15.688 -3.887 -15.898 1 97.62 205 HIS A N 1
ATOM 1579 C CA . HIS A 1 205 ? 15.172 -4.398 -14.633 1 97.62 205 HIS A CA 1
ATOM 1580 C C . HIS A 1 205 ? 15.203 -5.922 -14.602 1 97.62 205 HIS A C 1
ATOM 1582 O O . HIS A 1 205 ? 14.844 -6.578 -15.578 1 97.62 205 HIS A O 1
ATOM 1588 N N . VAL A 1 206 ? 15.594 -6.465 -13.461 1 97 206 VAL A N 1
ATOM 1589 C CA . VAL A 1 206 ? 15.75 -7.914 -13.352 1 97 206 VAL A CA 1
ATOM 1590 C C . VAL A 1 206 ? 14.891 -8.438 -12.211 1 97 206 VAL A C 1
ATOM 1592 O O . VAL A 1 206 ? 14.789 -7.809 -11.156 1 97 206 VAL A O 1
ATOM 1595 N N . GLU A 1 207 ? 14.195 -9.516 -12.406 1 95.94 207 GLU A N 1
ATOM 1596 C CA . GLU A 1 207 ? 13.492 -10.258 -11.359 1 95.94 207 GLU A CA 1
ATOM 1597 C C . GLU A 1 207 ? 13.633 -11.766 -11.562 1 95.94 207 GLU A C 1
ATOM 1599 O O . GLU A 1 207 ? 14.031 -12.219 -12.633 1 95.94 207 GLU A O 1
ATOM 1604 N N . GLY A 1 208 ? 13.336 -12.484 -10.492 1 94.62 208 GLY A N 1
ATOM 1605 C CA . GLY A 1 208 ? 13.375 -13.93 -10.602 1 94.62 208 GLY A CA 1
ATOM 1606 C C . GLY A 1 208 ? 13.93 -14.609 -9.359 1 94.62 208 GLY A C 1
ATOM 1607 O O . GLY A 1 208 ? 14.617 -13.977 -8.555 1 94.62 208 GLY A O 1
ATOM 1608 N N . VAL A 1 209 ? 13.758 -15.875 -9.32 1 93.69 209 VAL A N 1
ATOM 1609 C CA . VAL A 1 209 ? 14.07 -16.656 -8.133 1 93.69 209 VAL A CA 1
ATOM 1610 C C . VAL A 1 209 ? 15.586 -16.875 -8.047 1 93.69 209 VAL A C 1
ATOM 1612 O O . VAL A 1 209 ? 16.141 -16.953 -6.949 1 93.69 209 VAL A O 1
ATOM 1615 N N . THR A 1 210 ? 16.266 -16.922 -9.164 1 94.06 210 THR A N 1
ATOM 1616 C CA . THR A 1 210 ? 17.703 -17.219 -9.188 1 94.06 210 THR A CA 1
ATOM 1617 C C . THR A 1 210 ? 18.5 -16.078 -8.578 1 94.06 210 THR A C 1
ATOM 1619 O O . THR A 1 210 ? 19.672 -16.25 -8.234 1 94.06 210 THR A O 1
ATOM 1622 N N . LEU A 1 211 ? 17.891 -14.938 -8.406 1 95.44 211 LEU A N 1
ATOM 1623 C CA . LEU A 1 211 ? 18.562 -13.82 -7.754 1 95.44 211 LEU A CA 1
ATOM 1624 C C . LEU A 1 211 ? 18.953 -14.172 -6.324 1 95.44 211 LEU A C 1
ATOM 1626 O O . LEU A 1 211 ? 19.891 -13.602 -5.77 1 95.44 211 LEU A O 1
ATOM 1630 N N . ALA A 1 212 ? 18.234 -15.086 -5.742 1 95.62 212 ALA A N 1
ATOM 1631 C CA . ALA A 1 212 ? 18.531 -15.531 -4.383 1 95.62 212 ALA A CA 1
ATOM 1632 C C . ALA A 1 212 ? 19.938 -16.109 -4.285 1 95.62 212 ALA A C 1
ATOM 1634 O O . ALA A 1 212 ? 20.578 -16.031 -3.234 1 95.62 212 ALA A O 1
ATOM 1635 N N . THR A 1 213 ? 20.453 -16.641 -5.352 1 94.12 213 THR A N 1
ATOM 1636 C CA . THR A 1 213 ? 21.75 -17.328 -5.352 1 94.12 213 THR A CA 1
ATOM 1637 C C . THR A 1 213 ? 22.891 -16.328 -5.328 1 94.12 213 THR A C 1
ATOM 1639 O O . THR A 1 213 ? 24.047 -16.703 -5.125 1 94.12 213 THR A O 1
ATOM 1642 N N . LEU A 1 214 ? 22.609 -15.078 -5.469 1 94.75 214 LEU A N 1
ATOM 1643 C CA . LEU A 1 214 ? 23.656 -14.062 -5.453 1 94.75 214 LEU A CA 1
ATOM 1644 C C . LEU A 1 214 ? 24.312 -13.977 -4.082 1 94.75 214 LEU A C 1
ATOM 1646 O O . LEU A 1 214 ? 25.422 -13.438 -3.949 1 94.75 214 LEU A O 1
ATOM 1650 N N . VAL A 1 215 ? 23.641 -14.5 -3.053 1 94.38 215 VAL A N 1
ATOM 1651 C CA . VAL A 1 215 ? 24.156 -14.438 -1.691 1 94.38 215 VAL A CA 1
ATOM 1652 C C . VAL A 1 215 ? 25.266 -15.469 -1.513 1 94.38 215 VAL A C 1
ATOM 1654 O O . VAL A 1 215 ? 26.109 -15.344 -0.622 1 94.38 215 VAL A O 1
ATOM 1657 N N . LEU A 1 216 ? 25.266 -16.438 -2.369 1 93 216 LEU A N 1
ATOM 1658 C CA . LEU A 1 216 ? 26.203 -17.531 -2.227 1 93 216 LEU A CA 1
ATOM 1659 C C . LEU A 1 216 ? 27.625 -17.078 -2.52 1 93 216 LEU A C 1
ATOM 1661 O O . LEU A 1 216 ? 27.828 -16.047 -3.178 1 93 216 LEU A O 1
ATOM 1665 N N . GLY A 1 217 ? 28.562 -17.812 -1.933 1 86.44 217 GLY A N 1
ATOM 1666 C CA . GLY A 1 217 ? 29.953 -17.484 -2.121 1 86.44 217 GLY A CA 1
ATOM 1667 C C . GLY A 1 217 ? 30.406 -17.578 -3.57 1 86.44 217 GLY A C 1
ATOM 1668 O O . GLY A 1 217 ? 31.125 -16.688 -4.059 1 86.44 217 GLY A O 1
ATOM 1669 N N . PHE A 1 218 ? 29.969 -18.625 -4.207 1 86 218 PHE A N 1
ATOM 1670 C CA . PHE A 1 218 ? 30.281 -18.797 -5.621 1 86 218 PHE A CA 1
ATOM 1671 C C . PHE A 1 218 ? 29.047 -18.516 -6.48 1 86 218 PHE A C 1
ATOM 1673 O O . PHE A 1 218 ? 28.016 -19.172 -6.32 1 86 218 PHE A O 1
ATOM 1680 N N . VAL A 1 219 ? 29.234 -17.484 -7.336 1 87.5 219 VAL A N 1
ATOM 1681 C CA . VAL A 1 219 ? 28.156 -17.125 -8.25 1 87.5 219 VAL A CA 1
ATOM 1682 C C . VAL A 1 219 ? 28.656 -17.172 -9.695 1 87.5 219 VAL A C 1
ATOM 1684 O O . VAL A 1 219 ? 29.703 -16.594 -10.016 1 87.5 219 VAL A O 1
ATOM 1687 N N . PRO A 1 220 ? 27.875 -17.938 -10.469 1 83.25 220 PRO A N 1
ATOM 1688 C CA . PRO A 1 220 ? 28.281 -18 -11.883 1 83.25 220 PRO A CA 1
ATOM 1689 C C . PRO A 1 220 ? 28.328 -16.625 -12.539 1 83.25 220 PRO A C 1
ATOM 1691 O O . PRO A 1 220 ? 27.594 -15.719 -12.148 1 83.25 220 PRO A O 1
ATOM 1694 N N . SER A 1 221 ? 29.172 -16.5 -13.57 1 81.94 221 SER A N 1
ATOM 1695 C CA . SER A 1 221 ? 29.406 -15.219 -14.242 1 81.94 221 SER A CA 1
ATOM 1696 C C . SER A 1 221 ? 28.125 -14.711 -14.922 1 81.94 221 SER A C 1
ATOM 1698 O O . SER A 1 221 ? 27.891 -13.508 -14.969 1 81.94 221 SER A O 1
ATOM 1700 N N . ALA A 1 222 ? 27.406 -15.672 -15.414 1 77.81 222 ALA A N 1
ATOM 1701 C CA . ALA A 1 222 ? 26.172 -15.305 -16.094 1 77.81 222 ALA A CA 1
ATOM 1702 C C . ALA A 1 222 ? 25.219 -14.57 -15.133 1 77.81 222 ALA A C 1
ATOM 1704 O O . ALA A 1 222 ? 24.516 -13.648 -15.547 1 77.81 222 ALA A O 1
ATOM 1705 N N . MET A 1 223 ? 25.328 -14.891 -13.898 1 86.88 223 MET A N 1
ATOM 1706 C CA . MET A 1 223 ? 24.469 -14.281 -12.891 1 86.88 223 MET A CA 1
ATOM 1707 C C . MET A 1 223 ? 25.078 -12.984 -12.367 1 86.88 223 MET A C 1
ATOM 1709 O O . MET A 1 223 ? 24.344 -12.078 -11.961 1 86.88 223 MET A O 1
ATOM 1713 N N . LEU A 1 224 ? 26.297 -12.875 -12.391 1 88.56 224 LEU A N 1
ATOM 1714 C CA . LEU A 1 224 ? 26.969 -11.68 -11.906 1 88.56 224 LEU A CA 1
ATOM 1715 C C . LEU A 1 224 ? 26.672 -10.484 -12.805 1 88.56 224 LEU A C 1
ATOM 1717 O O . LEU A 1 224 ? 26.672 -9.336 -12.352 1 88.56 224 LEU A O 1
ATOM 1721 N N . ALA A 1 225 ? 26.375 -10.828 -14.055 1 90.12 225 ALA A N 1
ATOM 1722 C CA . ALA A 1 225 ? 26.016 -9.758 -14.992 1 90.12 225 ALA A CA 1
ATOM 1723 C C . ALA A 1 225 ? 24.672 -9.133 -14.617 1 90.12 225 ALA A C 1
ATOM 1725 O O . ALA A 1 225 ? 24.422 -7.973 -14.945 1 90.12 225 ALA A O 1
ATOM 1726 N N . ALA A 1 226 ? 23.859 -9.844 -13.922 1 90.06 226 ALA A N 1
ATOM 1727 C CA . ALA A 1 226 ? 22.547 -9.336 -13.484 1 90.06 226 ALA A CA 1
ATOM 1728 C C . ALA A 1 226 ? 22.719 -8.18 -12.5 1 90.06 226 ALA A C 1
ATOM 1730 O O . ALA A 1 226 ? 21.859 -7.305 -12.422 1 90.06 226 ALA A O 1
ATOM 1731 N N . VAL A 1 227 ? 23.812 -8.148 -11.82 1 91.94 227 VAL A N 1
ATOM 1732 C CA . VAL A 1 227 ? 24.078 -7.137 -10.797 1 91.94 227 VAL A CA 1
ATOM 1733 C C . VAL A 1 227 ? 24.312 -5.785 -11.461 1 91.94 227 VAL A C 1
ATOM 1735 O O . VAL A 1 227 ? 24.141 -4.738 -10.828 1 91.94 227 VAL A O 1
ATOM 1738 N N . LYS A 1 228 ? 24.641 -5.801 -12.742 1 91.19 228 LYS A N 1
ATOM 1739 C CA . LYS A 1 228 ? 24.906 -4.559 -13.461 1 91.19 228 LYS A CA 1
ATOM 1740 C C . LYS A 1 228 ? 23.625 -3.912 -13.945 1 91.19 228 LYS A C 1
ATOM 1742 O O . LYS A 1 228 ? 23.641 -2.832 -14.547 1 91.19 228 LYS A O 1
ATOM 1747 N N . SER A 1 229 ? 22.562 -4.508 -13.656 1 95.38 229 SER A N 1
ATOM 1748 C CA . SER A 1 229 ? 21.266 -3.971 -14.062 1 95.38 229 SER A CA 1
ATOM 1749 C C . SER A 1 229 ? 20.969 -2.654 -13.352 1 95.38 229 SER A C 1
ATOM 1751 O O . SER A 1 229 ? 21.656 -2.293 -12.391 1 95.38 229 SER A O 1
ATOM 1753 N N . ASP A 1 230 ? 20.016 -1.883 -13.844 1 96.38 230 ASP A N 1
ATOM 1754 C CA . ASP A 1 230 ? 19.625 -0.606 -13.25 1 96.38 230 ASP A CA 1
ATOM 1755 C C . ASP A 1 230 ? 18.781 -0.815 -12 1 96.38 230 ASP A C 1
ATOM 1757 O O . ASP A 1 230 ? 18.781 0.025 -11.094 1 96.38 230 ASP A O 1
ATOM 1761 N N . SER A 1 231 ? 18.078 -1.875 -11.992 1 97.25 231 SER A N 1
ATOM 1762 C CA . SER A 1 231 ? 17.25 -2.201 -10.828 1 97.25 231 SER A CA 1
ATOM 1763 C C . SER A 1 231 ? 16.953 -3.695 -10.766 1 97.25 231 SER A C 1
ATOM 1765 O O . SER A 1 231 ? 17.047 -4.395 -11.773 1 97.25 231 SER A O 1
ATOM 1767 N N . MET A 1 232 ? 16.656 -4.211 -9.625 1 97.38 232 MET A N 1
ATOM 1768 C CA . MET A 1 232 ? 16.266 -5.602 -9.438 1 97.38 232 MET A CA 1
ATOM 1769 C C . MET A 1 232 ? 15.266 -5.738 -8.289 1 97.38 232 MET A C 1
ATOM 1771 O O . MET A 1 232 ? 15.367 -5.035 -7.285 1 97.38 232 MET A O 1
ATOM 1775 N N . THR A 1 233 ? 14.281 -6.527 -8.414 1 97.75 233 THR A N 1
ATOM 1776 C CA . THR A 1 233 ? 13.312 -6.816 -7.363 1 97.75 233 THR A CA 1
ATOM 1777 C C . THR A 1 233 ? 13.664 -8.117 -6.648 1 97.75 233 THR A C 1
ATOM 1779 O O . THR A 1 233 ? 13.805 -9.164 -7.285 1 97.75 233 THR A O 1
ATOM 1782 N N . LEU A 1 234 ? 13.805 -8.039 -5.348 1 97.75 234 LEU A N 1
ATOM 1783 C CA . LEU A 1 234 ? 14.148 -9.18 -4.504 1 97.75 234 LEU A CA 1
ATOM 1784 C C . LEU A 1 234 ? 12.977 -9.57 -3.613 1 97.75 234 LEU A C 1
ATOM 1786 O O . LEU A 1 234 ? 12.242 -8.703 -3.137 1 97.75 234 LEU A O 1
ATOM 1790 N N . THR A 1 235 ? 12.797 -10.852 -3.42 1 96.69 235 THR A N 1
ATOM 1791 C CA . THR A 1 235 ? 11.766 -11.344 -2.514 1 96.69 235 THR A CA 1
ATOM 1792 C C . THR A 1 235 ? 12.375 -12.227 -1.432 1 96.69 235 THR A C 1
ATOM 1794 O O . THR A 1 235 ? 12.078 -13.422 -1.353 1 96.69 235 THR A O 1
ATOM 1797 N N . PRO A 1 236 ? 13.164 -11.633 -0.574 1 96.06 236 PRO A N 1
ATOM 1798 C CA . PRO A 1 236 ? 13.828 -12.414 0.471 1 96.06 236 PRO A CA 1
ATOM 1799 C C . PRO A 1 236 ? 12.836 -13.148 1.38 1 96.06 236 PRO A C 1
ATOM 1801 O O . PRO A 1 236 ? 13.148 -14.219 1.902 1 96.06 236 PRO A O 1
ATOM 1804 N N . GLY A 1 237 ? 11.695 -12.555 1.618 1 93.12 237 GLY A N 1
ATOM 1805 C CA . GLY A 1 237 ? 10.688 -13.219 2.432 1 93.12 237 GLY A CA 1
ATOM 1806 C C . GLY A 1 237 ? 10.344 -14.609 1.934 1 93.12 237 GLY A C 1
ATOM 1807 O O . GLY A 1 237 ? 10.25 -15.555 2.723 1 93.12 237 GLY A O 1
ATOM 1808 N N . ILE A 1 238 ? 10.203 -14.727 0.689 1 92.81 238 ILE A N 1
ATOM 1809 C CA . ILE A 1 238 ? 9.859 -16 0.071 1 92.81 238 ILE A CA 1
ATOM 1810 C C . ILE A 1 238 ? 11.062 -16.938 0.132 1 92.81 238 ILE A C 1
ATOM 1812 O O . ILE A 1 238 ? 10.922 -18.125 0.462 1 92.81 238 ILE A O 1
ATOM 1816 N N . TRP A 1 239 ? 12.227 -16.469 -0.097 1 95.81 239 TRP A N 1
ATOM 1817 C CA . TRP A 1 239 ? 13.438 -17.281 -0.187 1 95.81 239 TRP A CA 1
ATOM 1818 C C . TRP A 1 239 ? 13.844 -17.812 1.185 1 95.81 239 TRP A C 1
ATOM 1820 O O . TRP A 1 239 ? 14.43 -18.891 1.291 1 95.81 239 TRP A O 1
ATOM 1830 N N . LEU A 1 240 ? 13.508 -17.031 2.207 1 94.06 240 LEU A N 1
ATOM 1831 C CA . LEU A 1 240 ? 13.961 -17.375 3.549 1 94.06 240 LEU A CA 1
ATOM 1832 C C . LEU A 1 240 ? 12.797 -17.875 4.402 1 94.06 240 LEU A C 1
ATOM 1834 O O . LEU A 1 240 ? 12.977 -18.156 5.594 1 94.06 240 LEU A O 1
ATOM 1838 N N . GLY A 1 241 ? 11.664 -17.984 3.834 1 91.06 241 GLY A N 1
ATOM 1839 C CA . GLY A 1 241 ? 10.508 -18.469 4.57 1 91.06 241 GLY A CA 1
ATOM 1840 C C . GLY A 1 241 ? 10.023 -17.484 5.629 1 91.06 241 GLY A C 1
ATOM 1841 O O . GLY A 1 241 ? 9.688 -17.891 6.742 1 91.06 241 GLY A O 1
ATOM 1842 N N . LEU A 1 242 ? 10.156 -16.281 5.352 1 91.25 242 LEU A N 1
ATOM 1843 C CA . LEU A 1 242 ? 9.695 -15.234 6.246 1 91.25 242 LEU A CA 1
ATOM 1844 C C . LEU A 1 242 ? 8.344 -14.688 5.797 1 91.25 242 LEU A C 1
ATOM 1846 O O . LEU A 1 242 ? 8.281 -13.828 4.914 1 91.25 242 LEU A O 1
ATOM 1850 N N . PRO A 1 243 ? 7.348 -15.078 6.516 1 88.06 243 PRO A N 1
ATOM 1851 C CA . PRO A 1 243 ? 6.02 -14.656 6.059 1 88.06 243 PRO A CA 1
ATOM 1852 C C . PRO A 1 243 ? 5.762 -13.172 6.273 1 88.06 243 PRO A C 1
ATOM 1854 O O . PRO A 1 243 ? 6.309 -12.57 7.207 1 88.06 243 PRO A O 1
ATOM 1857 N N . ALA A 1 244 ? 4.957 -12.555 5.434 1 88.25 244 ALA A N 1
ATOM 1858 C CA . ALA A 1 244 ? 4.438 -11.195 5.559 1 88.25 244 ALA A CA 1
ATOM 1859 C C . ALA A 1 244 ? 5.57 -10.18 5.602 1 88.25 244 ALA A C 1
ATOM 1861 O O . ALA A 1 244 ? 5.504 -9.195 6.344 1 88.25 244 ALA A O 1
ATOM 1862 N N . THR A 1 245 ? 6.672 -10.453 5.078 1 93 245 THR A N 1
ATOM 1863 C CA . THR A 1 245 ? 7.758 -9.492 4.941 1 93 245 THR A CA 1
ATOM 1864 C C . THR A 1 245 ? 7.715 -8.82 3.568 1 93 245 THR A C 1
ATOM 1866 O O . THR A 1 245 ? 7.211 -9.406 2.604 1 93 245 THR A O 1
ATOM 1869 N N . PRO A 1 246 ? 8.164 -7.652 3.5 1 94.69 246 PRO A N 1
ATOM 1870 C CA . PRO A 1 246 ? 8.062 -6.914 2.238 1 94.69 246 PRO A CA 1
ATOM 1871 C C . PRO A 1 246 ? 9.07 -7.395 1.194 1 94.69 246 PRO A C 1
ATOM 1873 O O . PRO A 1 246 ? 10.102 -7.977 1.547 1 94.69 246 PRO A O 1
ATOM 1876 N N . ALA A 1 247 ? 8.703 -7.188 -0.088 1 96.88 247 ALA A N 1
ATOM 1877 C CA . ALA A 1 247 ? 9.664 -7.301 -1.179 1 96.88 247 ALA A CA 1
ATOM 1878 C C . ALA A 1 247 ? 10.586 -6.082 -1.232 1 96.88 247 ALA A C 1
ATOM 1880 O O . ALA A 1 247 ? 10.312 -5.066 -0.592 1 96.88 247 ALA A O 1
ATOM 1881 N N . VAL A 1 248 ? 11.719 -6.215 -1.857 1 97.94 248 VAL A N 1
ATOM 1882 C CA . VAL A 1 248 ? 12.703 -5.137 -1.922 1 97.94 248 VAL A CA 1
ATOM 1883 C C . VAL A 1 248 ? 13.117 -4.895 -3.373 1 97.94 248 VAL A C 1
ATOM 1885 O O . VAL A 1 248 ? 13.492 -5.828 -4.082 1 97.94 248 VAL A O 1
ATOM 1888 N N . THR A 1 249 ? 12.961 -3.73 -3.842 1 98.12 249 THR A N 1
ATOM 1889 C CA . THR A 1 249 ? 13.492 -3.35 -5.148 1 98.12 249 THR A CA 1
ATOM 1890 C C . THR A 1 249 ? 14.703 -2.439 -4.992 1 98.12 249 THR A C 1
ATOM 1892 O O . THR A 1 249 ? 14.602 -1.356 -4.41 1 98.12 249 THR A O 1
ATOM 1895 N N . LEU A 1 250 ? 15.812 -2.893 -5.438 1 97.62 250 LEU A N 1
ATOM 1896 C CA . LEU A 1 250 ? 17.031 -2.094 -5.461 1 97.62 250 LEU A CA 1
ATOM 1897 C C . LEU A 1 250 ? 17.156 -1.342 -6.781 1 97.62 250 LEU A C 1
ATOM 1899 O O . LEU A 1 250 ? 16.844 -1.882 -7.844 1 97.62 250 LEU A O 1
ATOM 1903 N N . TYR A 1 251 ? 17.5 -0.135 -6.777 1 97.12 251 TYR A N 1
ATOM 1904 C CA . TYR A 1 251 ? 17.656 0.654 -7.996 1 97.12 251 TYR A CA 1
ATOM 1905 C C . TYR A 1 251 ? 18.797 1.647 -7.863 1 97.12 251 TYR A C 1
ATOM 1907 O O . TYR A 1 251 ? 19.203 1.994 -6.75 1 97.12 251 TYR A O 1
ATOM 1915 N N . ARG A 1 252 ? 19.312 2.043 -8.984 1 93.5 252 ARG A N 1
ATOM 1916 C CA . ARG A 1 252 ? 20.391 3.023 -9.062 1 93.5 252 ARG A CA 1
ATOM 1917 C C . ARG A 1 252 ? 19.906 4.316 -9.711 1 93.5 252 ARG A C 1
ATOM 1919 O O . ARG A 1 252 ? 19.422 4.305 -10.844 1 93.5 252 ARG A O 1
ATOM 1926 N N . HIS A 1 253 ? 19.906 5.363 -8.922 1 83.69 253 HIS A N 1
ATOM 1927 C CA . HIS A 1 253 ? 19.578 6.656 -9.516 1 83.69 253 HIS A CA 1
ATOM 1928 C C . HIS A 1 253 ? 20.234 7.797 -8.742 1 83.69 253 HIS A C 1
ATOM 1930 O O . HIS A 1 253 ? 20.234 7.797 -7.512 1 83.69 253 HIS A O 1
ATOM 1936 N N . ASP A 1 254 ? 20.703 8.711 -9.422 1 81.19 254 ASP A N 1
ATOM 1937 C CA . ASP A 1 254 ? 21.516 9.758 -8.82 1 81.19 254 ASP A CA 1
ATOM 1938 C C . ASP A 1 254 ? 20.656 10.938 -8.359 1 81.19 254 ASP A C 1
ATOM 1940 O O . ASP A 1 254 ? 21.078 11.727 -7.512 1 81.19 254 ASP A O 1
ATOM 1944 N N . ASP A 1 255 ? 19.469 11.07 -8.828 1 85.94 255 ASP A N 1
ATOM 1945 C CA . ASP A 1 255 ? 18.656 12.234 -8.516 1 85.94 255 ASP A CA 1
ATOM 1946 C C . ASP A 1 255 ? 17.562 11.891 -7.504 1 85.94 255 ASP A C 1
ATOM 1948 O O . ASP A 1 255 ? 16.547 11.297 -7.863 1 85.94 255 ASP A O 1
ATOM 1952 N N . PRO A 1 256 ? 17.719 12.398 -6.32 1 85.94 256 PRO A N 1
ATOM 1953 C CA . PRO A 1 256 ? 16.703 12.086 -5.297 1 85.94 256 PRO A CA 1
ATOM 1954 C C . PRO A 1 256 ? 15.352 12.727 -5.586 1 85.94 256 PRO A C 1
ATOM 1956 O O . PRO A 1 256 ? 14.312 12.188 -5.188 1 85.94 256 PRO A O 1
ATOM 1959 N N . SER A 1 257 ? 15.359 13.836 -6.242 1 86.25 257 SER A N 1
ATOM 1960 C CA . SER A 1 257 ? 14.102 14.508 -6.559 1 86.25 257 SER A CA 1
ATOM 1961 C C . SER A 1 257 ? 13.242 13.664 -7.496 1 86.25 257 SER A C 1
ATOM 1963 O O . SER A 1 257 ? 12.023 13.625 -7.355 1 86.25 257 SER A O 1
ATOM 1965 N N . LEU A 1 258 ? 13.914 13 -8.398 1 87.62 258 LEU A N 1
ATOM 1966 C CA . LEU A 1 258 ? 13.188 12.148 -9.336 1 87.62 258 LEU A CA 1
ATOM 1967 C C . LEU A 1 258 ? 12.672 10.898 -8.641 1 87.62 258 LEU A C 1
ATOM 1969 O O . LEU A 1 258 ? 11.578 10.414 -8.953 1 87.62 258 LEU A O 1
ATOM 1973 N N . ALA A 1 259 ? 13.469 10.414 -7.715 1 88.75 259 ALA A N 1
ATOM 1974 C CA . ALA A 1 259 ? 13.023 9.258 -6.941 1 88.75 259 ALA A CA 1
ATOM 1975 C C . ALA A 1 259 ? 11.789 9.594 -6.109 1 88.75 259 ALA A C 1
ATOM 1977 O O . ALA A 1 259 ? 10.883 8.773 -5.977 1 88.75 259 ALA A O 1
ATOM 1978 N N . LEU A 1 260 ? 11.805 10.805 -5.594 1 84.69 260 LEU A N 1
ATOM 1979 C CA . LEU A 1 260 ? 10.656 11.273 -4.824 1 84.69 260 LEU A CA 1
ATOM 1980 C C . LEU A 1 260 ? 9.422 11.406 -5.715 1 84.69 260 LEU A C 1
ATOM 1982 O O . LEU A 1 260 ? 8.328 10.984 -5.336 1 84.69 260 LEU A O 1
ATOM 1986 N N . ALA A 1 261 ? 9.625 11.914 -6.863 1 82.75 261 ALA A N 1
ATOM 1987 C CA . ALA A 1 261 ? 8.531 12.094 -7.809 1 82.75 261 ALA A CA 1
ATOM 1988 C C . ALA A 1 261 ? 7.957 10.75 -8.25 1 82.75 261 ALA A C 1
ATOM 1990 O O . ALA A 1 261 ? 6.758 10.641 -8.508 1 82.75 261 ALA A O 1
ATOM 1991 N N . ALA A 1 262 ? 8.859 9.797 -8.281 1 85.94 262 ALA A N 1
ATOM 1992 C CA . ALA A 1 262 ? 8.453 8.461 -8.727 1 85.94 262 ALA A CA 1
ATOM 1993 C C . ALA A 1 262 ? 7.789 7.684 -7.594 1 85.94 262 ALA A C 1
ATOM 1995 O O . ALA A 1 262 ? 7.238 6.605 -7.816 1 85.94 262 ALA A O 1
ATOM 1996 N N . GLY A 1 263 ? 7.824 8.219 -6.391 1 85.38 263 GLY A N 1
ATOM 1997 C CA . GLY A 1 263 ? 7.18 7.566 -5.258 1 85.38 263 GLY A CA 1
ATOM 1998 C C . GLY A 1 263 ? 8.047 6.5 -4.613 1 85.38 263 GLY A C 1
ATOM 1999 O O . GLY A 1 263 ? 7.543 5.625 -3.908 1 85.38 263 GLY A O 1
ATOM 2000 N N . LEU A 1 264 ? 9.32 6.52 -4.895 1 90.19 264 LEU A N 1
ATOM 2001 C CA . LEU A 1 264 ? 10.242 5.531 -4.348 1 90.19 264 LEU A CA 1
ATOM 2002 C C . LEU A 1 264 ? 10.672 5.914 -2.934 1 90.19 264 LEU A C 1
ATOM 2004 O O . LEU A 1 264 ? 11.203 5.078 -2.197 1 90.19 264 LEU A O 1
ATOM 2008 N N . VAL A 1 265 ? 10.375 7.184 -2.639 1 84.62 265 VAL A N 1
ATOM 2009 C CA . VAL A 1 265 ? 10.672 7.68 -1.299 1 84.62 265 VAL A CA 1
ATOM 2010 C C . VAL A 1 265 ? 9.406 8.266 -0.674 1 84.62 265 VAL A C 1
ATOM 2012 O O . VAL A 1 265 ? 8.68 9.023 -1.318 1 84.62 265 VAL A O 1
ATOM 2015 N N . SER A 1 266 ? 9.039 7.727 0.499 1 78.44 266 SER A N 1
ATOM 2016 C CA . SER A 1 266 ? 7.832 8.227 1.144 1 78.44 266 SER A CA 1
ATOM 2017 C C . SER A 1 266 ? 8.156 8.922 2.459 1 78.44 266 SER A C 1
ATOM 2019 O O . SER A 1 266 ? 9.109 8.562 3.145 1 78.44 266 SER A O 1
ATOM 2021 N N . SER A 1 267 ? 7.328 9.945 2.721 1 74.69 267 SER A N 1
ATOM 2022 C CA . SER A 1 267 ? 7.465 10.648 3.992 1 74.69 267 SER A CA 1
ATOM 2023 C C . SER A 1 267 ? 6.477 10.125 5.023 1 74.69 267 SER A C 1
ATOM 2025 O O . SER A 1 267 ? 6.574 10.445 6.211 1 74.69 267 SER A O 1
ATOM 2027 N N . ARG A 1 268 ? 5.684 9.242 4.75 1 80.75 268 ARG A N 1
ATOM 2028 C CA . ARG A 1 268 ? 4.695 8.695 5.672 1 80.75 268 ARG A CA 1
ATOM 2029 C C . ARG A 1 268 ? 5.34 7.699 6.633 1 80.75 268 ARG A C 1
ATOM 2031 O O . ARG A 1 268 ? 6.074 6.805 6.207 1 80.75 268 ARG A O 1
ATOM 2038 N N . PRO A 1 269 ? 4.938 7.789 7.875 1 76.19 269 PRO A N 1
ATOM 2039 C CA . PRO A 1 269 ? 5.555 6.914 8.875 1 76.19 269 PRO A CA 1
ATOM 2040 C C . PRO A 1 269 ? 5.324 5.434 8.586 1 76.19 269 PRO A C 1
ATOM 2042 O O . PRO A 1 269 ? 6.246 4.625 8.703 1 76.19 269 PRO A O 1
ATOM 2045 N N . ALA A 1 270 ? 4.156 5.059 8.172 1 77.56 270 ALA A N 1
ATOM 2046 C CA . ALA A 1 270 ? 3.85 3.652 7.93 1 77.56 270 ALA A CA 1
ATOM 2047 C C . ALA A 1 270 ? 4.715 3.088 6.809 1 77.56 270 ALA A C 1
ATOM 2049 O O . ALA A 1 270 ? 5.145 1.933 6.867 1 77.56 270 ALA A O 1
ATOM 2050 N N . ASP A 1 271 ? 4.977 3.873 5.855 1 84.5 271 ASP A N 1
ATOM 2051 C CA . ASP A 1 271 ? 5.789 3.434 4.727 1 84.5 271 ASP A CA 1
ATOM 2052 C C . ASP A 1 271 ? 7.262 3.312 5.121 1 84.5 271 ASP A C 1
ATOM 2054 O O . ASP A 1 271 ? 7.957 2.404 4.668 1 84.5 271 ASP A O 1
ATOM 2058 N N . ARG A 1 272 ? 7.633 4.211 5.965 1 88.88 272 ARG A N 1
ATOM 2059 C CA . ARG A 1 272 ? 9.039 4.246 6.359 1 88.88 272 ARG A CA 1
ATOM 2060 C C . ARG A 1 272 ? 9.367 3.104 7.312 1 88.88 272 ARG A C 1
ATOM 2062 O O . ARG A 1 272 ? 10.531 2.732 7.465 1 88.88 272 ARG A O 1
ATOM 2069 N N . LEU A 1 273 ? 8.359 2.551 7.941 1 92.75 273 LEU A N 1
ATOM 2070 C CA . LEU A 1 273 ? 8.562 1.469 8.898 1 92.75 273 LEU A CA 1
ATOM 2071 C C . LEU A 1 273 ? 8.406 0.11 8.227 1 92.75 273 LEU A C 1
ATOM 2073 O O . LEU A 1 273 ? 8.625 -0.929 8.852 1 92.75 273 LEU A O 1
ATOM 2077 N N . ARG A 1 274 ? 8.156 0.089 6.941 1 92.25 274 ARG A N 1
ATOM 2078 C CA . ARG A 1 274 ? 7.867 -1.13 6.191 1 92.25 274 ARG A CA 1
ATOM 2079 C C . ARG A 1 274 ? 9.039 -2.1 6.25 1 92.25 274 ARG A C 1
ATOM 2081 O O . ARG A 1 274 ? 8.844 -3.318 6.273 1 92.25 274 ARG A O 1
ATOM 2088 N N . PRO A 1 275 ? 10.281 -1.607 6.305 1 95.31 275 PRO A N 1
ATOM 2089 C CA . PRO A 1 275 ? 11.422 -2.531 6.312 1 95.31 275 PRO A CA 1
ATOM 2090 C C . PRO A 1 275 ? 11.609 -3.217 7.664 1 95.31 275 PRO A C 1
ATOM 2092 O O . PRO A 1 275 ? 12.406 -4.156 7.777 1 95.31 275 PRO A O 1
ATOM 2095 N N . LEU A 1 276 ? 10.898 -2.838 8.68 1 94.88 276 LEU A N 1
ATOM 2096 C CA . LEU A 1 276 ? 11.172 -3.279 10.047 1 94.88 276 LEU A CA 1
ATOM 2097 C C . LEU A 1 276 ? 11.023 -4.793 10.164 1 94.88 276 LEU A C 1
ATOM 2099 O O . LEU A 1 276 ? 11.891 -5.457 10.742 1 94.88 276 LEU A O 1
ATOM 2103 N N . PRO A 1 277 ? 9.922 -5.398 9.68 1 93.94 277 PRO A N 1
ATOM 2104 C CA . PRO A 1 277 ? 9.805 -6.855 9.789 1 93.94 277 PRO A CA 1
ATOM 2105 C C . PRO A 1 277 ? 10.969 -7.594 9.133 1 93.94 277 PRO A C 1
ATOM 2107 O O . PRO A 1 277 ? 11.469 -8.578 9.688 1 93.94 277 PRO A O 1
ATOM 2110 N N . LEU A 1 278 ? 11.344 -7.164 7.988 1 95.5 278 LEU A N 1
ATOM 2111 C CA . LEU A 1 278 ? 12.469 -7.785 7.305 1 95.5 278 LEU A CA 1
ATOM 2112 C C . LEU A 1 278 ? 13.766 -7.559 8.078 1 95.5 278 LEU A C 1
ATOM 2114 O O . LEU A 1 278 ? 14.57 -8.477 8.242 1 95.5 278 LEU A O 1
ATOM 2118 N N . TRP A 1 279 ? 13.977 -6.332 8.516 1 95.69 279 TRP A N 1
ATOM 2119 C CA . TRP A 1 279 ? 15.172 -5.973 9.281 1 95.69 279 TRP A CA 1
ATOM 2120 C C . TRP A 1 279 ? 15.305 -6.848 10.516 1 95.69 279 TRP A C 1
ATOM 2122 O O . TRP A 1 279 ? 16.375 -7.41 10.781 1 95.69 279 TRP A O 1
ATOM 2132 N N . LEU A 1 280 ? 14.266 -6.984 11.281 1 94.06 280 LEU A N 1
ATOM 2133 C CA . LEU A 1 280 ? 14.273 -7.793 12.5 1 94.06 280 LEU A CA 1
ATOM 2134 C C . LEU A 1 280 ? 14.531 -9.266 12.172 1 94.06 280 LEU A C 1
ATOM 2136 O O . LEU A 1 280 ? 15.25 -9.953 12.898 1 94.06 280 LEU A O 1
ATOM 2140 N N . SER A 1 281 ? 13.922 -9.742 11.133 1 93.56 281 SER A N 1
ATOM 2141 C CA . SER A 1 281 ? 14.07 -11.141 10.734 1 93.56 281 SER A CA 1
ATOM 2142 C C . SER A 1 281 ? 15.508 -11.445 10.32 1 93.56 281 SER A C 1
ATOM 2144 O O . SER A 1 281 ? 16.047 -12.492 10.672 1 93.56 281 SER A O 1
ATOM 2146 N N . LEU A 1 282 ? 16.062 -10.562 9.539 1 92.19 282 LEU A N 1
ATOM 2147 C CA . LEU A 1 282 ? 17.438 -10.75 9.102 1 92.19 282 LEU A CA 1
ATOM 2148 C C . LEU A 1 282 ? 18.406 -10.703 10.289 1 92.19 282 LEU A C 1
ATOM 2150 O O . LEU A 1 282 ? 19.375 -11.453 10.328 1 92.19 282 LEU A O 1
ATOM 2154 N N . GLN A 1 283 ? 18.156 -9.797 11.172 1 90.5 283 GLN A N 1
ATOM 2155 C CA . GLN A 1 283 ? 18.969 -9.703 12.375 1 90.5 283 GLN A CA 1
ATOM 2156 C C . GLN A 1 283 ? 18.906 -11 13.188 1 90.5 283 GLN A C 1
ATOM 2158 O O . GLN A 1 283 ? 19.922 -11.438 13.742 1 90.5 283 GLN A O 1
ATOM 2163 N N . GLN A 1 284 ? 17.766 -11.539 13.234 1 90.19 284 GLN A N 1
ATOM 2164 C CA . GLN A 1 284 ? 17.578 -12.773 13.992 1 90.19 284 GLN A CA 1
ATOM 2165 C C . GLN A 1 284 ? 18.266 -13.945 13.305 1 90.19 284 GLN A C 1
ATOM 2167 O O . GLN A 1 284 ? 18.906 -14.766 13.961 1 90.19 284 GLN A O 1
ATOM 2172 N N . LEU A 1 285 ? 18.062 -14.125 12.008 1 89.5 285 LEU A N 1
ATOM 2173 C CA . LEU A 1 285 ? 18.625 -15.234 11.25 1 89.5 285 LEU A CA 1
ATOM 2174 C C . LEU A 1 285 ? 20.141 -15.141 11.195 1 89.5 285 LEU A C 1
ATOM 2176 O O . LEU A 1 285 ? 20.844 -16.125 11.453 1 89.5 285 LEU A O 1
ATOM 2180 N N . GLY A 1 286 ? 20.672 -13.977 10.891 1 90.19 286 GLY A N 1
ATOM 2181 C CA . GLY A 1 286 ? 22.094 -13.805 10.695 1 90.19 286 GLY A CA 1
ATOM 2182 C C . GLY A 1 286 ? 22.562 -14.18 9.297 1 90.19 286 GLY A C 1
ATOM 2183 O O . GLY A 1 286 ? 21.859 -14.898 8.578 1 90.19 286 GLY A O 1
ATOM 2184 N N . ASN A 1 287 ? 23.734 -13.906 8.93 1 91 287 ASN A N 1
ATOM 2185 C CA . ASN A 1 287 ? 24.281 -14.109 7.59 1 91 287 ASN A CA 1
ATOM 2186 C C . ASN A 1 287 ? 24.516 -15.594 7.305 1 91 287 ASN A C 1
ATOM 2188 O O . ASN A 1 287 ? 24.25 -16.062 6.195 1 91 287 ASN A O 1
ATOM 2192 N N . SER A 1 288 ? 24.969 -16.297 8.234 1 92.94 288 SER A N 1
ATOM 2193 C CA . SER A 1 288 ? 25.281 -17.703 8.039 1 92.94 288 SER A CA 1
ATOM 2194 C C . SER A 1 288 ? 24.016 -18.516 7.777 1 92.94 288 SER A C 1
ATOM 2196 O O . SER A 1 288 ? 24 -19.406 6.926 1 92.94 288 SER A O 1
ATOM 2198 N N . ALA A 1 289 ? 23.016 -18.188 8.539 1 92.62 289 ALA A N 1
ATOM 2199 C CA . ALA A 1 289 ? 21.766 -18.906 8.367 1 92.62 289 ALA A CA 1
ATOM 2200 C C . ALA A 1 289 ? 21.141 -18.609 7 1 92.62 289 ALA A C 1
ATOM 2202 O O . ALA A 1 289 ? 20.531 -19.484 6.387 1 92.62 289 ALA A O 1
ATOM 2203 N N . ILE A 1 290 ? 21.297 -17.422 6.582 1 93.94 290 ILE A N 1
ATOM 2204 C CA . ILE A 1 290 ? 20.781 -17.031 5.27 1 93.94 290 ILE A CA 1
ATOM 2205 C C . ILE A 1 290 ? 21.516 -17.828 4.184 1 93.94 290 ILE A C 1
ATOM 2207 O O . ILE A 1 290 ? 20.875 -18.406 3.295 1 93.94 290 ILE A O 1
ATOM 2211 N N . LEU A 1 291 ? 22.797 -17.891 4.277 1 94.62 291 LEU A N 1
ATOM 2212 C CA . LEU A 1 291 ? 23.609 -18.609 3.307 1 94.62 291 LEU A CA 1
ATOM 2213 C C . LEU A 1 291 ? 23.25 -20.094 3.303 1 94.62 291 LEU A C 1
ATOM 2215 O O . LEU A 1 291 ? 23.125 -20.703 2.236 1 94.62 291 LEU A O 1
ATOM 2219 N N . GLN A 1 292 ? 23.062 -20.594 4.434 1 94.31 292 GLN A N 1
ATOM 2220 C CA . GLN A 1 292 ? 22.75 -22.016 4.555 1 94.31 292 GLN A CA 1
ATOM 2221 C C . GLN A 1 292 ? 21.375 -22.328 3.959 1 94.31 292 GLN A C 1
ATOM 2223 O O . GLN A 1 292 ? 21.188 -23.375 3.34 1 94.31 292 GLN A O 1
ATOM 2228 N N . CYS A 1 293 ? 20.5 -21.438 4.203 1 94.44 293 CYS A N 1
ATOM 2229 C CA . CYS A 1 293 ? 19.156 -21.625 3.686 1 94.44 293 CYS A CA 1
ATOM 2230 C C . CYS A 1 293 ? 19.156 -21.688 2.164 1 94.44 293 CYS A C 1
ATOM 2232 O O . CYS A 1 293 ? 18.547 -22.594 1.577 1 94.44 293 CYS A O 1
ATOM 2234 N N . ILE A 1 294 ? 19.859 -20.828 1.533 1 95.38 294 ILE A N 1
ATOM 2235 C CA . ILE A 1 294 ? 19.891 -20.766 0.076 1 95.38 294 ILE A CA 1
ATOM 2236 C C . ILE A 1 294 ? 20.719 -21.922 -0.469 1 95.38 294 ILE A C 1
ATOM 2238 O O . ILE A 1 294 ? 20.359 -22.531 -1.479 1 95.38 294 ILE A O 1
ATOM 2242 N N . ARG A 1 295 ? 21.781 -22.219 0.16 1 94.88 295 ARG A N 1
ATOM 2243 C CA . ARG A 1 295 ? 22.625 -23.344 -0.249 1 94.88 295 ARG A CA 1
ATOM 2244 C C . ARG A 1 295 ? 21.844 -24.656 -0.21 1 94.88 295 ARG A C 1
ATOM 2246 O O . ARG A 1 295 ? 21.953 -25.469 -1.128 1 94.88 295 ARG A O 1
ATOM 2253 N N . LEU A 1 296 ? 21.172 -24.844 0.835 1 95.5 296 LEU A N 1
ATOM 2254 C CA . LEU A 1 296 ? 20.375 -26.062 0.969 1 95.5 296 LEU A CA 1
ATOM 2255 C C . LEU A 1 296 ? 19.359 -26.172 -0.164 1 95.5 296 LEU A C 1
ATOM 2257 O O . LEU A 1 296 ? 19.172 -27.25 -0.723 1 95.5 296 LEU A O 1
ATOM 2261 N N . ALA A 1 297 ? 18.688 -25.094 -0.425 1 95.25 297 ALA A N 1
ATOM 2262 C CA . ALA A 1 297 ? 17.703 -25.109 -1.491 1 95.25 297 ALA A CA 1
ATOM 2263 C C . ALA A 1 297 ? 18.312 -25.531 -2.82 1 95.25 297 ALA A C 1
ATOM 2265 O O . ALA A 1 297 ? 17.734 -26.312 -3.57 1 95.25 297 ALA A O 1
ATOM 2266 N N . THR A 1 298 ? 19.469 -25.031 -3.119 1 92.81 298 THR A N 1
ATOM 2267 C CA . THR A 1 298 ? 20.156 -25.391 -4.355 1 92.81 298 THR A CA 1
ATOM 2268 C C . THR A 1 298 ? 20.594 -26.859 -4.328 1 92.81 298 THR A C 1
ATOM 2270 O O . THR A 1 298 ? 20.562 -27.531 -5.355 1 92.81 298 THR A O 1
ATOM 2273 N N . GLN A 1 299 ? 20.984 -27.281 -3.209 1 94.44 299 GLN A N 1
ATOM 2274 C CA . GLN A 1 299 ? 21.391 -28.672 -3.049 1 94.44 299 GLN A CA 1
ATOM 2275 C C . GLN A 1 299 ? 20.203 -29.625 -3.254 1 94.44 299 GLN A C 1
ATOM 2277 O O . GLN A 1 299 ? 20.359 -30.688 -3.842 1 94.44 299 GLN A O 1
ATOM 2282 N N . LEU A 1 300 ? 19.109 -29.234 -2.693 1 96.44 300 LEU A N 1
ATOM 2283 C CA . LEU A 1 300 ? 17.906 -30.047 -2.852 1 96.44 300 LEU A CA 1
ATOM 2284 C C . LEU A 1 300 ? 17.547 -30.219 -4.324 1 96.44 300 LEU A C 1
ATOM 2286 O O . LEU A 1 300 ? 17.188 -31.312 -4.762 1 96.44 300 LEU A O 1
ATOM 2290 N N . SER A 1 301 ? 17.625 -29.141 -5.086 1 94 301 SER A N 1
ATOM 2291 C CA . SER A 1 301 ? 17.344 -29.188 -6.516 1 94 301 SER A CA 1
ATOM 2292 C C . SER A 1 301 ? 18.297 -30.141 -7.234 1 94 301 SER A C 1
ATOM 2294 O O . SER A 1 301 ? 17.875 -30.938 -8.07 1 94 301 SER A O 1
ATOM 2296 N N . GLN A 1 302 ? 19.547 -30.031 -6.922 1 92.44 302 GLN A N 1
ATOM 2297 C CA . GLN A 1 302 ? 20.562 -30.891 -7.539 1 92.44 302 GLN A CA 1
ATOM 2298 C C . GLN A 1 302 ? 20.344 -32.344 -7.164 1 92.44 302 GLN A C 1
ATOM 2300 O O . GLN A 1 302 ? 20.484 -33.25 -8.008 1 92.44 302 GLN A O 1
ATOM 2305 N N . ASN A 1 303 ? 20.062 -32.562 -5.949 1 95 303 ASN A N 1
ATOM 2306 C CA . ASN A 1 303 ? 19.797 -33.906 -5.473 1 95 303 ASN A CA 1
ATOM 2307 C C . ASN A 1 303 ? 18.625 -34.562 -6.211 1 95 303 ASN A C 1
ATOM 2309 O O . ASN A 1 303 ? 18.719 -35.719 -6.629 1 95 303 ASN A O 1
ATOM 2313 N N . LEU A 1 304 ? 17.562 -33.844 -6.316 1 95.25 304 LEU A N 1
ATOM 2314 C CA . LEU A 1 304 ? 16.406 -34.375 -7.02 1 95.25 304 LEU A CA 1
ATOM 2315 C C . LEU A 1 304 ? 16.734 -34.625 -8.484 1 95.25 304 LEU A C 1
ATOM 2317 O O . LEU A 1 304 ? 16.312 -35.656 -9.047 1 95.25 304 LEU A O 1
ATOM 2321 N N . LEU A 1 305 ? 17.406 -33.719 -9.094 1 93.25 305 LEU A N 1
ATOM 2322 C CA . LEU A 1 305 ? 17.781 -33.875 -10.5 1 93.25 305 LEU A CA 1
ATOM 2323 C C . LEU A 1 305 ? 18.594 -35.156 -10.719 1 93.25 305 LEU A C 1
ATOM 2325 O O . LEU A 1 305 ? 18.328 -35.906 -11.656 1 93.25 305 LEU A O 1
ATOM 2329 N N . ASP A 1 306 ? 19.516 -35.344 -9.875 1 92.69 306 ASP A N 1
ATOM 2330 C CA . ASP A 1 306 ? 20.359 -36.531 -9.969 1 92.69 306 ASP A CA 1
ATOM 2331 C C . ASP A 1 306 ? 19.547 -37.812 -9.805 1 92.69 306 ASP A C 1
ATOM 2333 O O . ASP A 1 306 ? 19.797 -38.812 -10.477 1 92.69 306 ASP A O 1
ATOM 2337 N N . LYS A 1 307 ? 18.625 -37.781 -8.984 1 94.69 307 LYS A N 1
ATOM 2338 C CA . LYS A 1 307 ? 17.812 -38.969 -8.719 1 94.69 307 LYS A CA 1
ATOM 2339 C C . LYS A 1 307 ? 16.797 -39.188 -9.836 1 94.69 307 LYS A C 1
ATOM 2341 O O . LYS A 1 307 ? 16.5 -40.344 -10.188 1 94.69 307 LYS A O 1
ATOM 2346 N N . LEU A 1 308 ? 16.234 -38.125 -10.344 1 94.31 308 LEU A N 1
ATOM 2347 C CA . LEU A 1 308 ? 15.266 -38.25 -11.414 1 94.31 308 LEU A CA 1
ATOM 2348 C C . LEU A 1 308 ? 15.906 -38.844 -12.664 1 94.31 308 LEU A C 1
ATOM 2350 O O . LEU A 1 308 ? 15.242 -39.531 -13.43 1 94.31 308 LEU A O 1
ATOM 2354 N N . LYS A 1 309 ? 17.141 -38.531 -12.93 1 91.25 309 LYS A N 1
ATOM 2355 C CA . LYS A 1 309 ? 17.859 -39.031 -14.094 1 91.25 309 LYS A CA 1
ATOM 2356 C C . LYS A 1 309 ? 17.969 -40.562 -14.055 1 91.25 309 LYS A C 1
ATOM 2358 O O . LYS A 1 309 ? 18.078 -41.219 -15.102 1 91.25 309 LYS A O 1
ATOM 2363 N N . LEU A 1 310 ? 17.797 -41.094 -12.898 1 92.31 310 LEU A N 1
ATOM 2364 C CA . LEU A 1 310 ? 17.938 -42.531 -12.719 1 92.31 310 LEU A CA 1
ATOM 2365 C C . LEU A 1 310 ? 16.578 -43.219 -12.859 1 92.31 310 LEU A C 1
ATOM 2367 O O . LEU A 1 310 ? 16.516 -44.438 -13.016 1 92.31 310 LEU A O 1
ATOM 2371 N N . LEU A 1 311 ? 15.57 -42.5 -12.844 1 91.69 311 LEU A N 1
ATOM 2372 C CA . LEU A 1 311 ? 14.234 -43.094 -12.922 1 91.69 311 LEU A CA 1
ATOM 2373 C C . LEU A 1 311 ? 13.773 -43.219 -14.367 1 91.69 311 LEU A C 1
ATOM 2375 O O . LEU A 1 311 ? 13.977 -42.281 -15.164 1 91.69 311 LEU A O 1
ATOM 2379 N N . PRO A 1 312 ? 13.172 -44.25 -14.68 1 90.62 312 PRO A N 1
ATOM 2380 C CA . PRO A 1 312 ? 12.688 -44.438 -16.047 1 90.62 312 PRO A CA 1
ATOM 2381 C C . PRO A 1 312 ? 11.414 -43.625 -16.328 1 90.62 312 PRO A C 1
ATOM 2383 O O . PRO A 1 312 ? 10.672 -43.312 -15.406 1 90.62 312 PRO A O 1
ATOM 2386 N N . ASN A 1 313 ? 11.164 -43.281 -17.609 1 92.06 313 ASN A N 1
ATOM 2387 C CA . ASN A 1 313 ? 9.945 -42.688 -18.141 1 92.06 313 ASN A CA 1
ATOM 2388 C C . ASN A 1 313 ? 9.773 -41.25 -17.625 1 92.06 313 ASN A C 1
ATOM 2390 O O . ASN A 1 313 ? 8.656 -40.75 -17.516 1 92.06 313 ASN A O 1
ATOM 2394 N N . ILE A 1 314 ? 10.836 -40.75 -17.109 1 92.81 314 ILE A N 1
ATOM 2395 C CA . ILE A 1 314 ? 10.789 -39.375 -16.641 1 92.81 314 ILE A CA 1
ATOM 2396 C C . ILE A 1 314 ? 11.539 -38.469 -17.609 1 92.81 314 ILE A C 1
ATOM 2398 O O . ILE A 1 314 ? 12.664 -38.781 -18 1 92.81 314 ILE A O 1
ATOM 2402 N N . LYS A 1 315 ? 10.836 -37.531 -18.047 1 91.25 315 LYS A N 1
ATOM 2403 C CA . LYS A 1 315 ? 11.445 -36.5 -18.906 1 91.25 315 LYS A CA 1
ATOM 2404 C C . LYS A 1 315 ? 11.695 -35.219 -18.109 1 91.25 315 LYS A C 1
ATOM 2406 O O . LYS A 1 315 ? 10.766 -34.656 -17.547 1 91.25 315 LYS A O 1
ATOM 2411 N N . ILE A 1 316 ? 12.922 -34.812 -18.047 1 89.44 316 ILE A N 1
ATOM 2412 C CA . ILE A 1 316 ? 13.281 -33.531 -17.422 1 89.44 316 ILE A CA 1
ATOM 2413 C C . ILE A 1 316 ? 13.266 -32.438 -18.469 1 89.44 316 ILE A C 1
ATOM 2415 O O . ILE A 1 316 ? 13.953 -32.5 -19.5 1 89.44 316 ILE A O 1
ATOM 2419 N N . SER A 1 317 ? 12.227 -31.594 -18.531 1 74.44 317 SER A N 1
ATOM 2420 C CA . SER A 1 317 ? 12.016 -30.562 -19.547 1 74.44 317 SER A CA 1
ATOM 2421 C C . SER A 1 317 ? 13.148 -29.547 -19.547 1 74.44 317 SER A C 1
ATOM 2423 O O . SER A 1 317 ? 13.5 -29 -20.594 1 74.44 317 SER A O 1
ATOM 2425 N N . VAL A 1 318 ? 13.539 -29.062 -18.422 1 63.59 318 VAL A N 1
ATOM 2426 C CA . VAL A 1 318 ? 14.43 -27.906 -18.359 1 63.59 318 VAL A CA 1
ATOM 2427 C C . VAL A 1 318 ? 15.883 -28.359 -18.281 1 63.59 318 VAL A C 1
ATOM 2429 O O . VAL A 1 318 ? 16.312 -28.922 -17.266 1 63.59 318 VAL A O 1
ATOM 2432 N N . HIS A 1 319 ? 16.266 -28.984 -19.516 1 55.41 319 HIS A N 1
ATOM 2433 C CA . HIS A 1 319 ? 17.578 -29.562 -19.75 1 55.41 319 HIS A CA 1
ATOM 2434 C C . HIS A 1 319 ? 18.641 -28.844 -18.938 1 55.41 319 HIS A C 1
ATOM 2436 O O . HIS A 1 319 ? 18.344 -27.859 -18.234 1 55.41 319 HIS A O 1
ATOM 2442 N N . ASP A 1 320 ? 19.781 -28.609 -19.75 1 56.31 320 ASP A N 1
ATOM 2443 C CA . ASP A 1 320 ? 21.219 -28.469 -19.594 1 56.31 320 ASP A CA 1
ATOM 2444 C C . ASP A 1 320 ? 21.594 -27.109 -19 1 56.31 320 ASP A C 1
ATOM 2446 O O . ASP A 1 320 ? 22.719 -26.641 -19.141 1 56.31 320 ASP A O 1
ATOM 2450 N N . GLU A 1 321 ? 20.531 -26.469 -18.609 1 60.44 321 GLU A N 1
ATOM 2451 C CA . GLU A 1 321 ? 21.125 -25.234 -18.094 1 60.44 321 GLU A CA 1
ATOM 2452 C C . GLU A 1 321 ? 21.75 -25.453 -16.719 1 60.44 321 GLU A C 1
ATOM 2454 O O . GLU A 1 321 ? 21.078 -25.922 -15.797 1 60.44 321 GLU A O 1
ATOM 2459 N N . VAL A 1 322 ? 23.078 -25.375 -16.766 1 58.69 322 VAL A N 1
ATOM 2460 C CA . VAL A 1 322 ? 23.922 -25.531 -15.586 1 58.69 322 VAL A CA 1
ATOM 2461 C C . VAL A 1 322 ? 23.5 -24.547 -14.508 1 58.69 322 VAL A C 1
ATOM 2463 O O . VAL A 1 322 ? 23.266 -23.359 -14.797 1 58.69 322 VAL A O 1
ATOM 2466 N N . ASP A 1 323 ? 22.938 -25 -13.375 1 70.56 323 ASP A N 1
ATOM 2467 C CA . ASP A 1 323 ? 22.812 -24.219 -12.148 1 70.56 323 ASP A CA 1
ATOM 2468 C C . ASP A 1 323 ? 21.391 -23.688 -11.984 1 70.56 323 ASP A C 1
ATOM 2470 O O . ASP A 1 323 ? 21.172 -22.641 -11.375 1 70.56 323 ASP A O 1
ATOM 2474 N N . CYS A 1 324 ? 20.391 -24.266 -12.727 1 80.5 324 CYS A N 1
ATOM 2475 C CA . CYS A 1 324 ? 19.016 -23.859 -12.523 1 80.5 324 CYS A CA 1
ATOM 2476 C C . CYS A 1 324 ? 18.469 -24.406 -11.211 1 80.5 324 CYS A C 1
ATOM 2478 O O . CYS A 1 324 ? 18.5 -25.625 -10.992 1 80.5 324 CYS A O 1
ATOM 2480 N N . PRO A 1 325 ? 17.984 -23.531 -10.391 1 87.31 325 PRO A N 1
ATOM 2481 C CA . PRO A 1 325 ? 17.5 -24 -9.094 1 87.31 325 PRO A CA 1
ATOM 2482 C C . PRO A 1 325 ? 16.109 -24.609 -9.172 1 87.31 325 PRO A C 1
ATOM 2484 O O . PRO A 1 325 ? 15.594 -25.125 -8.172 1 87.31 325 PRO A O 1
ATOM 2487 N N . VAL A 1 326 ? 15.484 -24.641 -10.297 1 92.75 326 VAL A N 1
ATOM 2488 C CA . VAL A 1 326 ? 14.141 -25.188 -10.477 1 92.75 326 VAL A CA 1
ATOM 2489 C C . VAL A 1 326 ? 14.195 -26.453 -11.312 1 92.75 326 VAL A C 1
ATOM 2491 O O . VAL A 1 326 ? 14.906 -26.516 -12.312 1 92.75 326 VAL A O 1
ATOM 2494 N N . VAL A 1 327 ? 13.555 -27.453 -10.828 1 93.94 327 VAL A N 1
ATOM 2495 C CA . VAL A 1 327 ? 13.5 -28.719 -11.555 1 93.94 327 VAL A CA 1
ATOM 2496 C C . VAL A 1 327 ? 12.086 -28.953 -12.086 1 93.94 327 VAL A C 1
ATOM 2498 O O . VAL A 1 327 ? 11.117 -28.922 -11.328 1 93.94 327 VAL A O 1
ATOM 2501 N N . VAL A 1 328 ? 11.969 -29.078 -13.367 1 94 328 VAL A N 1
ATOM 2502 C CA . VAL A 1 328 ? 10.695 -29.344 -14.016 1 94 328 VAL A CA 1
ATOM 2503 C C . VAL A 1 328 ? 10.758 -30.688 -14.75 1 94 328 VAL A C 1
ATOM 2505 O O . VAL A 1 328 ? 11.672 -30.922 -15.539 1 94 328 VAL A O 1
ATOM 2508 N N . PHE A 1 329 ? 9.75 -31.547 -14.422 1 94.69 329 PHE A N 1
ATOM 2509 C CA . PHE A 1 329 ? 9.781 -32.875 -15.023 1 94.69 329 PHE A CA 1
ATOM 2510 C C . PHE A 1 329 ? 8.367 -33.406 -15.242 1 94.69 329 PHE A C 1
ATOM 2512 O O . PHE A 1 329 ? 7.398 -32.844 -14.734 1 94.69 329 PHE A O 1
ATOM 2519 N N . LYS A 1 330 ? 8.242 -34.375 -16.094 1 94.12 330 LYS A N 1
ATOM 2520 C CA . LYS A 1 330 ? 6.977 -35.062 -16.312 1 94.12 330 LYS A CA 1
ATOM 2521 C C . LYS A 1 330 ? 7.211 -36.531 -16.641 1 94.12 330 LYS A C 1
ATOM 2523 O O . LYS A 1 330 ? 8.328 -36.938 -16.969 1 94.12 330 LYS A O 1
ATOM 2528 N N . VAL A 1 331 ? 6.188 -37.25 -16.438 1 94.44 331 VAL A N 1
ATOM 2529 C CA . VAL A 1 331 ? 6.238 -38.688 -16.797 1 94.44 331 VAL A CA 1
ATOM 2530 C C . VAL A 1 331 ? 5.727 -38.875 -18.234 1 94.44 331 VAL A C 1
ATOM 2532 O O . VAL A 1 331 ? 4.684 -38.312 -18.594 1 94.44 331 VAL A O 1
ATOM 2535 N N . VAL A 1 332 ? 6.496 -39.531 -18.969 1 91.31 332 VAL A N 1
ATOM 2536 C CA . VAL A 1 332 ? 6.121 -39.781 -20.359 1 91.31 332 VAL A CA 1
ATOM 2537 C C . VAL A 1 332 ? 5.469 -41.156 -20.453 1 91.31 332 VAL A C 1
ATOM 2539 O O . VAL A 1 332 ? 6.074 -42.188 -20.094 1 91.31 332 VAL A O 1
ATOM 2542 N N . LEU A 1 333 ? 4.199 -41.219 -20.797 1 86.5 333 LEU A N 1
ATOM 2543 C CA . LEU A 1 333 ? 3.432 -42.469 -20.844 1 86.5 333 LEU A CA 1
ATOM 2544 C C . LEU A 1 333 ? 3.508 -43.094 -22.234 1 86.5 333 LEU A C 1
ATOM 2546 O O . LEU A 1 333 ? 3.312 -44.312 -22.375 1 86.5 333 LEU A O 1
ATOM 2550 N N . SER A 1 334 ? 3.371 -42.438 -23.359 1 69.44 334 SER A N 1
ATOM 2551 C CA . SER A 1 334 ? 3.162 -43.062 -24.672 1 69.44 334 SER A CA 1
ATOM 2552 C C . SER A 1 334 ? 4.484 -43.281 -25.406 1 69.44 334 SER A C 1
ATOM 2554 O O . SER A 1 334 ? 5.297 -42.344 -25.516 1 69.44 334 SER A O 1
ATOM 2556 N N . GLU A 1 335 ? 5.332 -44.25 -25.016 1 55.12 335 GLU A N 1
ATOM 2557 C CA . GLU A 1 335 ? 6.266 -44.469 -26.109 1 55.12 335 GLU A CA 1
ATOM 2558 C C . GLU A 1 335 ? 5.527 -44.625 -27.438 1 55.12 335 GLU A C 1
ATOM 2560 O O . GLU A 1 335 ? 6.074 -44.312 -28.5 1 55.12 335 GLU A O 1
ATOM 2565 N N . GLN A 1 336 ? 4.586 -45.844 -27.562 1 45.28 336 GLN A N 1
ATOM 2566 C CA . GLN A 1 336 ? 4.219 -46.781 -28.609 1 45.28 336 GLN A CA 1
ATOM 2567 C C . GLN A 1 336 ? 3.182 -46.188 -29.562 1 45.28 336 GLN A C 1
ATOM 2569 O O . GLN A 1 336 ? 2.367 -45.375 -29.156 1 45.28 336 GLN A O 1
ATOM 2574 N N . ASN A 1 337 ? 3.439 -46.219 -30.875 1 43.78 337 ASN A N 1
ATOM 2575 C CA . ASN A 1 337 ? 2.637 -46.281 -32.094 1 43.78 337 ASN A CA 1
ATOM 2576 C C . ASN A 1 337 ? 1.291 -46.938 -31.859 1 43.78 337 ASN A C 1
ATOM 2578 O O . ASN A 1 337 ? 1.236 -48.156 -31.609 1 43.78 337 ASN A O 1
ATOM 2582 N N . LEU A 1 338 ? 0.41 -46.531 -31.141 1 40.91 338 LEU A N 1
ATOM 2583 C CA . LEU A 1 338 ? -0.874 -47.219 -31.172 1 40.91 338 LEU A CA 1
ATOM 2584 C C . LEU A 1 338 ? -1.167 -47.75 -32.562 1 40.91 338 LEU A C 1
ATOM 2586 O O . LEU A 1 338 ? -1.166 -47 -33.531 1 40.91 338 LEU A O 1
ATOM 2590 N N . PRO A 1 339 ? -0.954 -49.062 -32.781 1 38.06 339 PRO A N 1
ATOM 2591 C CA . PRO A 1 339 ? -0.982 -49.625 -34.156 1 38.06 339 PRO A CA 1
ATOM 2592 C C . PRO A 1 339 ? -2.098 -49.031 -35 1 38.06 339 PRO A C 1
ATOM 2594 O O . PRO A 1 339 ? -1.906 -48.812 -36.188 1 38.06 339 PRO A O 1
ATOM 2597 N N . GLY A 1 340 ? -3.449 -49.219 -34.594 1 36.41 340 GLY A N 1
ATOM 2598 C CA . GLY A 1 340 ? -4.668 -49.281 -35.375 1 36.41 340 GLY A CA 1
ATOM 2599 C C . GLY A 1 340 ? -5.352 -47.938 -35.531 1 36.41 340 GLY A C 1
ATOM 2600 O O . GLY A 1 340 ? -6.531 -47.875 -35.875 1 36.41 340 GLY A O 1
ATOM 2601 N N . ALA A 1 341 ? -5.215 -46.938 -34.781 1 40.5 341 ALA A N 1
ATOM 2602 C CA . ALA A 1 341 ? -6.18 -45.875 -35 1 40.5 341 ALA A CA 1
ATOM 2603 C C . ALA A 1 341 ? -6.168 -45.438 -36.469 1 40.5 341 ALA A C 1
ATOM 2605 O O . ALA A 1 341 ? -5.117 -45.094 -37 1 40.5 341 ALA A O 1
ATOM 2606 N N . ALA A 1 342 ? -7.098 -45.844 -37.156 1 38.16 342 ALA A N 1
ATOM 2607 C CA . ALA A 1 342 ? -7.512 -45.312 -38.469 1 38.16 342 ALA A CA 1
ATOM 2608 C C . ALA A 1 342 ? -7.23 -43.812 -38.562 1 38.16 342 ALA A C 1
ATOM 2610 O O . ALA A 1 342 ? -6.906 -43.156 -37.562 1 38.16 342 ALA A O 1
ATOM 2611 N N . VAL A 1 343 ? -7.938 -43.094 -39.562 1 38.38 343 VAL A N 1
ATOM 2612 C CA . VAL A 1 343 ? -7.984 -41.906 -40.375 1 38.38 343 VAL A CA 1
ATOM 2613 C C . VAL A 1 343 ? -8.156 -40.688 -39.5 1 38.38 343 VAL A C 1
ATOM 2615 O O . VAL A 1 343 ? -8.57 -39.625 -39.969 1 38.38 343 VAL A O 1
ATOM 2618 N N . VAL A 1 344 ? -8.477 -40.781 -38.25 1 42.53 344 VAL A N 1
ATOM 2619 C CA . VAL A 1 344 ? -8.703 -39.469 -37.656 1 42.53 344 VAL A CA 1
ATOM 2620 C C . VAL A 1 344 ? -7.418 -38.656 -37.719 1 42.53 344 VAL A C 1
ATOM 2622 O O . VAL A 1 344 ? -6.316 -39.188 -37.656 1 42.53 344 VAL A O 1
ATOM 2625 N N . GLU A 1 345 ? -7.477 -37.375 -38.094 1 49.41 345 GLU A N 1
ATOM 2626 C CA . GLU A 1 345 ? -6.414 -36.406 -38.312 1 49.41 345 GLU A CA 1
ATOM 2627 C C . GLU A 1 345 ? -5.41 -36.406 -37.156 1 49.41 345 GLU A C 1
ATOM 2629 O O . GLU A 1 345 ? -5.797 -36.344 -35.969 1 49.41 345 GLU A O 1
ATOM 2634 N N . VAL A 1 346 ? -4.188 -37 -37.438 1 53.69 346 VAL A N 1
ATOM 2635 C CA . VAL A 1 346 ? -2.973 -37.156 -36.656 1 53.69 346 VAL A CA 1
ATOM 2636 C C . VAL A 1 346 ? -2.855 -36.031 -35.625 1 53.69 346 VAL A C 1
ATOM 2638 O O . VAL A 1 346 ? -2.502 -36.281 -34.469 1 53.69 346 VAL A O 1
ATOM 2641 N N . SER A 1 347 ? -3.352 -34.812 -36.062 1 61.53 347 SER A N 1
ATOM 2642 C CA . SER A 1 347 ? -3.184 -33.656 -35.188 1 61.53 347 SER A CA 1
ATOM 2643 C C . SER A 1 347 ? -4.148 -33.688 -34.031 1 61.53 347 SER A C 1
ATOM 2645 O O . SER A 1 347 ? -3.77 -33.406 -32.875 1 61.53 347 SER A O 1
ATOM 2647 N N . ASP A 1 348 ? -5.367 -34.062 -34.312 1 62.06 348 ASP A N 1
ATOM 2648 C CA . ASP A 1 348 ? -6.387 -34.125 -33.25 1 62.06 348 ASP A CA 1
ATOM 2649 C C . ASP A 1 348 ? -6.082 -35.25 -32.25 1 62.06 348 ASP A C 1
ATOM 2651 O O . ASP A 1 348 ? -6.285 -35.062 -31.047 1 62.06 348 ASP A O 1
ATOM 2655 N N . LEU A 1 349 ? -5.555 -36.344 -32.812 1 63.81 349 LEU A N 1
ATOM 2656 C CA . LEU A 1 349 ? -5.223 -37.469 -31.938 1 63.81 349 LEU A CA 1
ATOM 2657 C C . LEU A 1 349 ? -4.07 -37.125 -31 1 63.81 349 LEU A C 1
ATOM 2659 O O . LEU A 1 349 ? -4.086 -37.469 -29.828 1 63.81 349 LEU A O 1
ATOM 2663 N N . GLN A 1 350 ? -3.156 -36.344 -31.641 1 72.94 350 GLN A N 1
ATOM 2664 C CA . GLN A 1 350 ? -2.008 -35.938 -30.844 1 72.94 350 GLN A CA 1
ATOM 2665 C C . GLN A 1 350 ? -2.43 -35 -29.719 1 72.94 350 GLN A C 1
ATOM 2667 O O . GLN A 1 350 ? -1.921 -35.094 -28.594 1 72.94 350 GLN A O 1
ATOM 2672 N N . GLN A 1 351 ? -3.324 -34.156 -30.094 1 76.5 351 GLN A N 1
ATOM 2673 C CA . GLN A 1 351 ? -3.803 -33.219 -29.094 1 76.5 351 GLN A CA 1
ATOM 2674 C C . GLN A 1 351 ? -4.559 -33.906 -27.969 1 76.5 351 GLN A C 1
ATOM 2676 O O . GLN A 1 351 ? -4.414 -33.562 -26.797 1 76.5 351 GLN A O 1
ATOM 2681 N N . ARG A 1 352 ? -5.309 -34.844 -28.359 1 74.75 352 ARG A N 1
ATOM 2682 C CA . ARG A 1 352 ? -6.086 -35.594 -27.375 1 74.75 352 ARG A CA 1
ATOM 2683 C C . ARG A 1 352 ? -5.176 -36.406 -26.453 1 74.75 352 ARG A C 1
ATOM 2685 O O . ARG A 1 352 ? -5.414 -36.469 -25.25 1 74.75 352 ARG A O 1
ATOM 2692 N N . GLU A 1 353 ? -4.246 -36.938 -27.062 1 79.81 353 GLU A N 1
ATOM 2693 C CA . GLU A 1 353 ? -3.305 -37.719 -26.266 1 79.81 353 GLU A CA 1
ATOM 2694 C C . GLU A 1 353 ? -2.535 -36.812 -25.297 1 79.81 353 GLU A C 1
ATOM 2696 O O . GLU A 1 353 ? -2.258 -37.219 -24.156 1 79.81 353 GLU A O 1
ATOM 2701 N N . SER A 1 354 ? -2.225 -35.688 -25.812 1 84.94 354 SER A N 1
ATOM 2702 C CA . SER A 1 354 ? -1.497 -34.75 -24.969 1 84.94 354 SER A CA 1
ATOM 2703 C C . SER A 1 354 ? -2.34 -34.312 -23.781 1 84.94 354 SER A C 1
ATOM 2705 O O . SER A 1 354 ? -1.828 -34.188 -22.672 1 84.94 354 SER A O 1
ATOM 2707 N N . GLU A 1 355 ? -3.561 -34.125 -24.031 1 87.62 355 GLU A N 1
ATOM 2708 C CA . GLU A 1 355 ? -4.465 -33.719 -22.953 1 87.62 355 GLU A CA 1
ATOM 2709 C C . GLU A 1 355 ? -4.617 -34.844 -21.922 1 87.62 355 GLU A C 1
ATOM 2711 O O . GLU A 1 355 ? -4.738 -34.562 -20.734 1 87.62 355 GLU A O 1
ATOM 2716 N N . LEU A 1 356 ? -4.688 -36 -22.422 1 88.69 356 LEU A N 1
ATOM 2717 C CA . LEU A 1 356 ? -4.809 -37.156 -21.531 1 88.69 356 LEU A CA 1
ATOM 2718 C C . LEU A 1 356 ? -3.543 -37.312 -20.703 1 88.69 356 LEU A C 1
ATOM 2720 O O . LEU A 1 356 ? -3.617 -37.625 -19.5 1 88.69 356 LEU A O 1
ATOM 2724 N N . GLN A 1 357 ? -2.43 -37.219 -21.328 1 90.5 357 GLN A N 1
ATOM 2725 C CA . GLN A 1 357 ? -1.171 -37.281 -20.594 1 90.5 357 GLN A CA 1
ATOM 2726 C C . GLN A 1 357 ? -1.104 -36.219 -19.484 1 90.5 357 GLN A C 1
ATOM 2728 O O . GLN A 1 357 ? -0.58 -36.5 -18.406 1 90.5 357 GLN A O 1
ATOM 2733 N N . ASP A 1 358 ? -1.572 -35.062 -19.875 1 93.81 358 ASP A N 1
ATOM 2734 C CA . ASP A 1 358 ? -1.604 -34 -18.891 1 93.81 358 ASP A CA 1
ATOM 2735 C C . ASP A 1 358 ? -2.455 -34.375 -17.688 1 93.81 358 ASP A C 1
ATOM 2737 O O . ASP A 1 358 ? -2.107 -34.062 -16.547 1 93.81 358 ASP A O 1
ATOM 2741 N N . SER A 1 359 ? -3.572 -35 -17.953 1 92.88 359 SER A N 1
ATOM 2742 C CA . SER A 1 359 ? -4.438 -35.406 -16.844 1 92.88 359 SER A CA 1
ATOM 2743 C C . SER A 1 359 ? -3.742 -36.438 -15.953 1 92.88 359 SER A C 1
ATOM 2745 O O . SER A 1 359 ? -3.928 -36.438 -14.734 1 92.88 359 SER A O 1
ATOM 2747 N N . PHE A 1 360 ? -3.01 -37.312 -16.5 1 93.81 360 PHE A N 1
ATOM 2748 C CA . PHE A 1 360 ? -2.275 -38.312 -15.727 1 93.81 360 PHE A CA 1
ATOM 2749 C C . PHE A 1 360 ? -1.202 -37.656 -14.875 1 93.81 360 PHE A C 1
ATOM 2751 O O . PHE A 1 360 ? -1.014 -38 -13.711 1 93.81 360 PHE A O 1
ATOM 2758 N N . ASN A 1 361 ? -0.516 -36.719 -15.469 1 95.62 361 ASN A N 1
ATOM 2759 C CA . ASN A 1 361 ? 0.506 -36 -14.711 1 95.62 361 ASN A CA 1
ATOM 2760 C C . ASN A 1 361 ? -0.111 -35.156 -13.617 1 95.62 361 ASN A C 1
ATOM 2762 O O . ASN A 1 361 ? 0.492 -34.938 -12.562 1 95.62 361 ASN A O 1
ATOM 2766 N N . ARG A 1 362 ? -1.224 -34.625 -13.938 1 95.81 362 ARG A N 1
ATOM 2767 C CA . ARG A 1 362 ? -1.944 -33.906 -12.906 1 95.81 362 ARG A CA 1
ATOM 2768 C C . ARG A 1 362 ? -2.281 -34.812 -11.727 1 95.81 362 ARG A C 1
ATOM 2770 O O . ARG A 1 362 ? -2.129 -34.406 -10.57 1 95.81 362 ARG A O 1
ATOM 2777 N N . TRP A 1 363 ? -2.775 -35.938 -12.023 1 94.19 363 TRP A N 1
ATOM 2778 C CA . TRP A 1 363 ? -3.053 -36.906 -10.984 1 94.19 363 TRP A CA 1
ATOM 2779 C C . TRP A 1 363 ? -1.79 -37.25 -10.195 1 94.19 363 TRP A C 1
ATOM 2781 O O . TRP A 1 363 ? -1.823 -37.312 -8.961 1 94.19 363 TRP A O 1
ATOM 2791 N N . LEU A 1 364 ? -0.716 -37.469 -10.875 1 96.19 364 LEU A N 1
ATOM 2792 C CA . LEU A 1 364 ? 0.553 -37.781 -10.234 1 96.19 364 LEU A CA 1
ATOM 2793 C C . LEU A 1 364 ? 0.967 -36.656 -9.273 1 96.19 364 LEU A C 1
ATOM 2795 O O . LEU A 1 364 ? 1.401 -36.938 -8.156 1 96.19 364 LEU A O 1
ATOM 2799 N N . CYS A 1 365 ? 0.89 -35.438 -9.758 1 97 365 CYS A N 1
ATOM 2800 C CA . CYS A 1 365 ? 1.251 -34.312 -8.93 1 97 365 CYS A CA 1
ATOM 2801 C C . CYS A 1 365 ? 0.441 -34.281 -7.641 1 97 365 CYS A C 1
ATOM 2803 O O . CYS A 1 365 ? 0.993 -34.062 -6.559 1 97 365 CYS A O 1
ATOM 2805 N N . SER A 1 366 ? -0.82 -34.5 -7.77 1 95.12 366 SER A N 1
ATOM 2806 C CA . SER A 1 366 ? -1.699 -34.5 -6.605 1 95.12 366 SER A CA 1
ATOM 2807 C C . SER A 1 366 ? -1.321 -35.625 -5.633 1 95.12 366 SER A C 1
ATOM 2809 O O . SER A 1 366 ? -1.293 -35.406 -4.418 1 95.12 366 SER A O 1
ATOM 2811 N N . GLU A 1 367 ? -1.047 -36.719 -6.133 1 95.25 367 GLU A N 1
ATOM 2812 C CA . GLU A 1 367 ? -0.672 -37.875 -5.309 1 95.25 367 GLU A CA 1
ATOM 2813 C C . GLU A 1 367 ? 0.654 -37.625 -4.594 1 95.25 367 GLU A C 1
ATOM 2815 O O . GLU A 1 367 ? 0.825 -38.031 -3.439 1 95.25 367 GLU A O 1
ATOM 2820 N N . LEU A 1 368 ? 1.552 -37.062 -5.316 1 97.12 368 LEU A N 1
ATOM 2821 C CA . LEU A 1 368 ? 2.859 -36.812 -4.73 1 97.12 368 LEU A CA 1
ATOM 2822 C C . LEU A 1 368 ? 2.76 -35.719 -3.652 1 97.12 368 LEU A C 1
ATOM 2824 O O . LEU A 1 368 ? 3.465 -35.781 -2.643 1 97.12 368 LEU A O 1
ATOM 2828 N N . GLN A 1 369 ? 1.932 -34.719 -3.893 1 96 369 GLN A N 1
ATOM 2829 C CA . GLN A 1 369 ? 1.717 -33.688 -2.895 1 96 369 GLN A CA 1
ATOM 2830 C C . GLN A 1 369 ? 1.158 -34.281 -1.601 1 96 369 GLN A C 1
ATOM 2832 O O . GLN A 1 369 ? 1.506 -33.812 -0.508 1 96 369 GLN A O 1
ATOM 2837 N N . LYS A 1 370 ? 0.266 -35.219 -1.708 1 95.06 370 LYS A N 1
ATOM 2838 C CA . LYS A 1 370 ? -0.313 -35.875 -0.542 1 95.06 370 LYS A CA 1
ATOM 2839 C C . LYS A 1 370 ? 0.72 -36.75 0.165 1 95.06 370 LYS A C 1
ATOM 2841 O O . LYS A 1 370 ? 0.76 -36.812 1.396 1 95.06 370 LYS A O 1
ATOM 2846 N N . ALA A 1 371 ? 1.524 -37.375 -0.609 1 96.12 371 ALA A N 1
ATOM 2847 C CA . ALA A 1 371 ? 2.51 -38.312 -0.055 1 96.12 371 ALA A CA 1
ATOM 2848 C C . ALA A 1 371 ? 3.631 -37.562 0.655 1 96.12 371 ALA A C 1
ATOM 2850 O O . ALA A 1 371 ? 4.09 -37.969 1.72 1 96.12 371 ALA A O 1
ATOM 2851 N N . VAL A 1 372 ? 4.125 -36.531 0.039 1 97.12 372 VAL A N 1
ATOM 2852 C CA . VAL A 1 372 ? 5.215 -35.75 0.606 1 97.12 372 VAL A CA 1
ATOM 2853 C C . VAL A 1 372 ? 4.852 -34.25 0.574 1 97.12 372 VAL A C 1
ATOM 2855 O O . VAL A 1 372 ? 5.426 -33.5 -0.199 1 97.12 372 VAL A O 1
ATOM 2858 N N . PRO A 1 373 ? 4.086 -33.812 1.504 1 93.5 373 PRO A N 1
ATOM 2859 C CA . PRO A 1 373 ? 3.65 -32.406 1.519 1 93.5 373 PRO A CA 1
ATOM 2860 C C . PRO A 1 373 ? 4.816 -31.438 1.661 1 93.5 373 PRO A C 1
ATOM 2862 O O . PRO A 1 373 ? 4.75 -30.312 1.158 1 93.5 373 PRO A O 1
ATOM 2865 N N . ALA A 1 374 ? 5.875 -31.828 2.207 1 94.06 374 ALA A N 1
ATOM 2866 C CA . ALA A 1 374 ? 7.023 -30.953 2.465 1 94.06 374 ALA A CA 1
ATOM 2867 C C . ALA A 1 374 ? 7.805 -30.688 1.182 1 94.06 374 ALA A C 1
ATOM 2869 O O . ALA A 1 374 ? 8.648 -29.781 1.138 1 94.06 374 ALA A O 1
ATOM 2870 N N . SER A 1 375 ? 7.531 -31.375 0.121 1 94.19 375 SER A N 1
ATOM 2871 C CA . SER A 1 375 ? 8.266 -31.203 -1.124 1 94.19 375 SER A CA 1
ATOM 2872 C C . SER A 1 375 ? 7.871 -29.891 -1.816 1 94.19 375 SER A C 1
ATOM 2874 O O . SER A 1 375 ? 8.656 -29.328 -2.576 1 94.19 375 SER A O 1
ATOM 2876 N N . GLY A 1 376 ? 6.691 -29.469 -1.594 1 93.75 376 GLY A N 1
ATOM 2877 C CA . GLY A 1 376 ? 6.23 -28.234 -2.213 1 93.75 376 GLY A CA 1
ATOM 2878 C C . GLY A 1 376 ? 6.082 -28.344 -3.719 1 93.75 376 GLY A C 1
ATOM 2879 O O . GLY A 1 376 ? 6.191 -27.344 -4.43 1 93.75 376 GLY A O 1
ATOM 2880 N N . LEU A 1 377 ? 5.801 -29.469 -4.23 1 96.06 377 LEU A N 1
ATOM 2881 C CA . LEU A 1 377 ? 5.625 -29.688 -5.66 1 96.06 377 LEU A CA 1
ATOM 2882 C C . LEU A 1 377 ? 4.398 -28.938 -6.176 1 96.06 377 LEU A C 1
ATOM 2884 O O . LEU A 1 377 ? 3.385 -28.844 -5.48 1 96.06 377 LEU A O 1
ATOM 2888 N N . SER A 1 378 ? 4.605 -28.438 -7.387 1 95.38 378 SER A N 1
ATOM 2889 C CA . SER A 1 378 ? 3.494 -27.719 -8.008 1 95.38 378 SER A CA 1
ATOM 2890 C C . SER A 1 378 ? 3.375 -28.078 -9.492 1 95.38 378 SER A C 1
ATOM 2892 O O . SER A 1 378 ? 4.262 -28.719 -10.055 1 95.38 378 SER A O 1
ATOM 2894 N N . GLU A 1 379 ? 2.184 -27.734 -10.047 1 95.19 379 GLU A N 1
ATOM 2895 C CA . GLU A 1 379 ? 1.941 -27.953 -11.469 1 95.19 379 GLU A CA 1
ATOM 2896 C C . GLU A 1 379 ? 2.322 -26.719 -12.281 1 95.19 379 GLU A C 1
ATOM 2898 O O . GLU A 1 379 ? 2.107 -25.578 -11.844 1 95.19 379 GLU A O 1
ATOM 2903 N N . VAL A 1 380 ? 2.91 -26.953 -13.391 1 93.75 380 VAL A N 1
ATOM 2904 C CA . VAL A 1 380 ? 3.23 -25.859 -14.297 1 93.75 380 VAL A CA 1
ATOM 2905 C C . VAL A 1 380 ? 2.947 -26.266 -15.742 1 93.75 380 VAL A C 1
ATOM 2907 O O . VAL A 1 380 ? 3.158 -27.422 -16.109 1 93.75 380 VAL A O 1
ATOM 2910 N N . GLU A 1 381 ? 2.395 -25.391 -16.469 1 91.75 381 GLU A N 1
ATOM 2911 C CA . GLU A 1 381 ? 2.137 -25.641 -17.891 1 91.75 381 GLU A CA 1
ATOM 2912 C C . GLU A 1 381 ? 3.201 -24.984 -18.766 1 91.75 381 GLU A C 1
ATOM 2914 O O . GLU A 1 381 ? 3.418 -23.781 -18.688 1 91.75 381 GLU A O 1
ATOM 2919 N N . LEU A 1 382 ? 3.857 -25.781 -19.469 1 88 382 LEU A N 1
ATOM 2920 C CA . LEU A 1 382 ? 4.852 -25.281 -20.406 1 88 382 LEU A CA 1
ATOM 2921 C C . LEU A 1 382 ? 4.336 -25.375 -21.844 1 88 382 LEU A C 1
ATOM 2923 O O . LEU A 1 382 ? 3.578 -26.297 -22.172 1 88 382 LEU A O 1
ATOM 2927 N N . ASP A 1 383 ? 4.617 -24.516 -22.719 1 80.19 383 ASP A N 1
ATOM 2928 C CA . ASP A 1 383 ? 4.098 -24.422 -24.078 1 80.19 383 ASP A CA 1
ATOM 2929 C C . ASP A 1 383 ? 4.426 -25.688 -24.875 1 80.19 383 ASP A C 1
ATOM 2931 O O . ASP A 1 383 ? 3.557 -26.25 -25.531 1 80.19 383 ASP A O 1
ATOM 2935 N N . ASP A 1 384 ? 5.535 -26.219 -24.781 1 76.94 384 ASP A N 1
ATOM 2936 C CA . ASP A 1 384 ? 5.934 -27.344 -25.609 1 76.94 384 ASP A CA 1
ATOM 2937 C C . ASP A 1 384 ? 5.703 -28.672 -24.891 1 76.94 384 ASP A C 1
ATOM 2939 O O . ASP A 1 384 ? 5.363 -29.672 -25.531 1 76.94 384 ASP A O 1
ATOM 2943 N N . ASP A 1 385 ? 5.801 -28.656 -23.594 1 83.81 385 ASP A N 1
ATOM 2944 C CA . ASP A 1 385 ? 5.809 -29.906 -22.844 1 83.81 385 ASP A CA 1
ATOM 2945 C C . ASP A 1 385 ? 4.457 -30.172 -22.188 1 83.81 385 ASP A C 1
ATOM 2947 O O . ASP A 1 385 ? 4.172 -31.281 -21.766 1 83.81 385 ASP A O 1
ATOM 2951 N N . GLY A 1 386 ? 3.549 -29.172 -22.203 1 89 386 GLY A N 1
ATOM 2952 C CA . GLY A 1 386 ? 2.281 -29.344 -21.516 1 89 386 GLY A CA 1
ATOM 2953 C C . GLY A 1 386 ? 2.406 -29.234 -20 1 89 386 GLY A C 1
ATOM 2954 O O . GLY A 1 386 ? 3.189 -28.438 -19.5 1 89 386 GLY A O 1
ATOM 2955 N N . LEU A 1 387 ? 1.581 -30.109 -19.312 1 94.06 387 LEU A N 1
ATOM 2956 C CA . LEU A 1 387 ? 1.578 -30.031 -17.859 1 94.06 387 LEU A CA 1
ATOM 2957 C C . LEU A 1 387 ? 2.752 -30.812 -17.266 1 94.06 387 LEU A C 1
ATOM 2959 O O . LEU A 1 387 ? 2.961 -31.969 -17.609 1 94.06 387 LEU A O 1
ATOM 2963 N N . CYS A 1 388 ? 3.531 -30.141 -16.469 1 95.25 388 CYS A N 1
ATOM 2964 C CA . CYS A 1 388 ? 4.699 -30.734 -15.812 1 95.25 388 CYS A CA 1
ATOM 2965 C C . CYS A 1 388 ? 4.656 -30.5 -14.305 1 95.25 388 CYS A C 1
ATOM 2967 O O . CYS A 1 388 ? 3.826 -29.75 -13.812 1 95.25 388 CYS A O 1
ATOM 2969 N N . LEU A 1 389 ? 5.473 -31.234 -13.664 1 96.31 389 LEU A N 1
ATOM 2970 C CA . LEU A 1 389 ? 5.668 -31.047 -12.227 1 96.31 389 LEU A CA 1
ATOM 2971 C C . LEU A 1 389 ? 6.883 -30.172 -11.961 1 96.31 389 LEU A C 1
ATOM 2973 O O . LEU A 1 389 ? 7.922 -30.328 -12.609 1 96.31 389 LEU A O 1
ATOM 2977 N N . ARG A 1 390 ? 6.707 -29.281 -11.102 1 96 390 ARG A N 1
ATOM 2978 C CA . ARG A 1 390 ? 7.766 -28.312 -10.82 1 96 390 ARG A CA 1
ATOM 2979 C C . ARG A 1 390 ? 8.211 -28.406 -9.367 1 96 390 ARG A C 1
ATOM 2981 O O . ARG A 1 390 ? 7.379 -28.422 -8.453 1 96 390 ARG A O 1
ATOM 2988 N N . PHE A 1 391 ? 9.461 -28.578 -9.164 1 96.12 391 PHE A N 1
ATOM 2989 C CA . PHE A 1 391 ? 10.117 -28.531 -7.863 1 96.12 391 PHE A CA 1
ATOM 2990 C C . PHE A 1 391 ? 11.016 -27.312 -7.746 1 96.12 391 PHE A C 1
ATOM 2992 O O . PHE A 1 391 ? 12.07 -27.234 -8.383 1 96.12 391 PHE A O 1
ATOM 2999 N N . SER A 1 392 ? 10.586 -26.297 -6.98 1 95.38 392 SER A N 1
ATOM 3000 C CA . SER A 1 392 ? 11.305 -25.031 -6.797 1 95.38 392 SER A CA 1
ATOM 3001 C C . SER A 1 392 ? 11.609 -24.781 -5.324 1 95.38 392 SER A C 1
ATOM 3003 O O . SER A 1 392 ? 10.938 -23.969 -4.684 1 95.38 392 SER A O 1
ATOM 3005 N N . PRO A 1 393 ? 12.672 -25.359 -4.828 1 96.06 393 PRO A N 1
ATOM 3006 C CA . PRO A 1 393 ? 12.969 -25.281 -3.393 1 96.06 393 PRO A CA 1
ATOM 3007 C C . PRO A 1 393 ? 13.25 -23.859 -2.916 1 96.06 393 PRO A C 1
ATOM 3009 O O . PRO A 1 393 ? 13.016 -23.547 -1.75 1 96.06 393 PRO A O 1
ATOM 3012 N N . LEU A 1 394 ? 13.758 -23.016 -3.721 1 95.12 394 LEU A N 1
ATOM 3013 C CA . LEU A 1 394 ? 14.055 -21.656 -3.311 1 95.12 394 LEU A CA 1
ATOM 3014 C C . LEU A 1 394 ? 12.789 -20.922 -2.881 1 95.12 394 LEU A C 1
ATOM 3016 O O . LEU A 1 394 ? 12.844 -19.969 -2.102 1 95.12 394 LEU A O 1
ATOM 3020 N N . VAL A 1 395 ? 11.68 -21.328 -3.363 1 93.94 395 VAL A N 1
ATOM 3021 C CA . VAL A 1 395 ? 10.422 -20.641 -3.074 1 93.94 395 VAL A CA 1
ATOM 3022 C C . VAL A 1 395 ? 9.68 -21.375 -1.951 1 93.94 395 VAL A C 1
ATOM 3024 O O . VAL A 1 395 ? 8.969 -20.734 -1.167 1 93.94 395 VAL A O 1
ATOM 3027 N N . THR A 1 396 ? 9.938 -22.688 -1.738 1 93.12 396 THR A N 1
ATOM 3028 C CA . THR A 1 396 ? 9.062 -23.438 -0.841 1 93.12 396 THR A CA 1
ATOM 3029 C C . THR A 1 396 ? 9.867 -24.078 0.286 1 93.12 396 THR A C 1
ATOM 3031 O O . THR A 1 396 ? 9.328 -24.359 1.363 1 93.12 396 THR A O 1
ATOM 3034 N N . ALA A 1 397 ? 11.109 -24.344 0.12 1 93.69 397 ALA A N 1
ATOM 3035 C CA . ALA A 1 397 ? 11.867 -25.203 1.036 1 93.69 397 ALA A CA 1
ATOM 3036 C C . ALA A 1 397 ? 11.977 -24.547 2.416 1 93.69 397 ALA A C 1
ATOM 3038 O O . ALA A 1 397 ? 11.844 -25.234 3.436 1 93.69 397 ALA A O 1
ATOM 3039 N N . ALA A 1 398 ? 12.266 -23.297 2.424 1 91.56 398 ALA A N 1
ATOM 3040 C CA . ALA A 1 398 ? 12.445 -22.625 3.703 1 91.56 398 ALA A CA 1
ATOM 3041 C C . ALA A 1 398 ? 11.148 -22.609 4.504 1 91.56 398 ALA A C 1
ATOM 3043 O O . ALA A 1 398 ? 11.164 -22.781 5.723 1 91.56 398 ALA A O 1
ATOM 3044 N N . ALA A 1 399 ? 10.094 -22.375 3.9 1 88.44 399 ALA A N 1
ATOM 3045 C CA . ALA A 1 399 ? 8.797 -22.297 4.57 1 88.44 399 ALA A CA 1
ATOM 3046 C C . ALA A 1 399 ? 8.312 -23.672 5 1 88.44 399 ALA A C 1
ATOM 3048 O O . ALA A 1 399 ? 7.66 -23.812 6.035 1 88.44 399 ALA A O 1
ATOM 3049 N N . LEU A 1 400 ? 8.648 -24.734 4.195 1 91.06 400 LEU A N 1
ATOM 3050 C CA . LEU A 1 400 ? 8.133 -26.078 4.445 1 91.06 400 LEU A CA 1
ATOM 3051 C C . LEU A 1 400 ? 9.172 -26.922 5.18 1 91.06 400 LEU A C 1
ATOM 3053 O O . LEU A 1 400 ? 8.891 -28.062 5.559 1 91.06 400 LEU A O 1
ATOM 3057 N N . ASP A 1 401 ? 10.32 -26.422 5.391 1 91.44 401 ASP A N 1
ATOM 3058 C CA . ASP A 1 401 ? 11.422 -27.141 6.02 1 91.44 401 ASP A CA 1
ATOM 3059 C C . ASP A 1 401 ? 11.75 -28.422 5.258 1 91.44 401 ASP A C 1
ATOM 3061 O O . ASP A 1 401 ? 11.82 -29.5 5.848 1 91.44 401 ASP A O 1
ATOM 3065 N N . THR A 1 402 ? 11.852 -28.234 3.984 1 95.38 402 THR A N 1
ATOM 3066 C CA . THR A 1 402 ? 12.172 -29.375 3.113 1 95.38 402 THR A CA 1
ATOM 3067 C C . THR A 1 402 ? 13.602 -29.844 3.352 1 95.38 402 THR A C 1
ATOM 3069 O O . THR A 1 402 ? 14.516 -29.047 3.486 1 95.38 402 THR A O 1
ATOM 3072 N N . SER A 1 403 ? 13.781 -31.141 3.492 1 95.62 403 SER A N 1
ATOM 3073 C CA . SER A 1 403 ? 15.094 -31.75 3.705 1 95.62 403 SER A CA 1
ATOM 3074 C C . SER A 1 403 ? 15.398 -32.781 2.635 1 95.62 403 SER A C 1
ATOM 3076 O O . SER A 1 403 ? 14.562 -33.062 1.774 1 95.62 403 SER A O 1
ATOM 3078 N N . ASN A 1 404 ? 16.625 -33.25 2.682 1 96.44 404 ASN A N 1
ATOM 3079 C CA . ASN A 1 404 ? 17.031 -34.312 1.743 1 96.44 404 ASN A CA 1
ATOM 3080 C C . ASN A 1 404 ? 16.234 -35.562 1.94 1 96.44 404 ASN A C 1
ATOM 3082 O O . ASN A 1 404 ? 16 -36.312 0.989 1 96.44 404 ASN A O 1
ATOM 3086 N N . ALA A 1 405 ? 15.82 -35.719 3.119 1 96.88 405 ALA A N 1
ATOM 3087 C CA . ALA A 1 405 ? 14.977 -36.875 3.402 1 96.88 405 ALA A CA 1
ATOM 3088 C C . ALA A 1 405 ? 13.656 -36.781 2.645 1 96.88 405 ALA A C 1
ATOM 3090 O O . ALA A 1 405 ? 13.109 -37.812 2.213 1 96.88 405 ALA A O 1
ATOM 3091 N N . ASP A 1 406 ? 13.172 -35.625 2.566 1 97.31 406 ASP A N 1
ATOM 3092 C CA . ASP A 1 406 ? 11.93 -35.438 1.825 1 97.31 406 ASP A CA 1
ATOM 3093 C C . ASP A 1 406 ? 12.125 -35.719 0.339 1 97.31 406 ASP A C 1
ATOM 3095 O O . ASP A 1 406 ? 11.219 -36.219 -0.323 1 97.31 406 ASP A O 1
ATOM 3099 N N . VAL A 1 407 ? 13.266 -35.375 -0.19 1 97.62 407 VAL A N 1
ATOM 3100 C CA . VAL A 1 407 ? 13.578 -35.656 -1.587 1 97.62 407 VAL A CA 1
ATOM 3101 C C . VAL A 1 407 ? 13.633 -37.156 -1.804 1 97.62 407 VAL A C 1
ATOM 3103 O O . VAL A 1 407 ? 13.141 -37.688 -2.816 1 97.62 407 VAL A O 1
ATOM 3106 N N . ASP A 1 408 ? 14.211 -37.844 -0.881 1 97.31 408 ASP A N 1
ATOM 3107 C CA . ASP A 1 408 ? 14.25 -39.281 -0.958 1 97.31 408 ASP A CA 1
ATOM 3108 C C . ASP A 1 408 ? 12.844 -39.875 -0.936 1 97.31 408 ASP A C 1
ATOM 3110 O O . ASP A 1 408 ? 12.531 -40.781 -1.712 1 97.31 408 ASP A O 1
ATOM 3114 N N . SER A 1 409 ? 12.102 -39.344 -0.063 1 97.62 409 SER A N 1
ATOM 3115 C CA . SER A 1 409 ? 10.719 -39.812 0.037 1 97.62 409 SER A CA 1
ATOM 3116 C C . SER A 1 409 ? 9.945 -39.531 -1.248 1 97.62 409 SER A C 1
ATOM 3118 O O . SER A 1 409 ? 9.086 -40.312 -1.647 1 97.62 409 SER A O 1
ATOM 3120 N N . LEU A 1 410 ? 10.219 -38.438 -1.801 1 97.62 410 LEU A N 1
ATOM 3121 C CA . LEU A 1 410 ? 9.57 -38.062 -3.057 1 97.62 410 LEU A CA 1
ATOM 3122 C C . LEU A 1 410 ? 9.93 -39.062 -4.164 1 97.62 410 LEU A C 1
ATOM 3124 O O . LEU A 1 410 ? 9.062 -39.469 -4.926 1 97.62 410 LEU A O 1
ATOM 3128 N N . CYS A 1 411 ? 11.148 -39.438 -4.262 1 96.81 411 CYS A N 1
ATOM 3129 C CA . CYS A 1 411 ? 11.602 -40.375 -5.27 1 96.81 411 CYS A CA 1
ATOM 3130 C C . CYS A 1 411 ? 10.992 -41.75 -5.035 1 96.81 411 CYS A C 1
ATOM 3132 O O . CYS A 1 411 ? 10.648 -42.469 -5.992 1 96.81 411 CYS A O 1
ATOM 3134 N N . GLU A 1 412 ? 10.898 -42.062 -3.824 1 96.69 412 GLU A N 1
ATOM 3135 C CA . GLU A 1 412 ? 10.242 -43.312 -3.492 1 96.69 412 GLU A CA 1
ATOM 3136 C C . GLU A 1 412 ? 8.781 -43.312 -3.916 1 96.69 412 GLU A C 1
ATOM 3138 O O . GLU A 1 412 ? 8.273 -44.281 -4.453 1 96.69 412 GLU A O 1
ATOM 3143 N N . ALA A 1 413 ? 8.148 -42.25 -3.619 1 97.19 413 ALA A N 1
ATOM 3144 C CA . ALA A 1 413 ? 6.742 -42.125 -4.004 1 97.19 413 ALA A CA 1
ATOM 3145 C C . ALA A 1 413 ? 6.586 -42.156 -5.52 1 97.19 413 ALA A C 1
ATOM 3147 O O . ALA A 1 413 ? 5.621 -42.719 -6.039 1 97.19 413 ALA A O 1
ATOM 3148 N N . LEU A 1 414 ? 7.465 -41.531 -6.211 1 96.75 414 LEU A N 1
ATOM 3149 C CA . LEU A 1 414 ? 7.461 -41.531 -7.668 1 96.75 414 LEU A CA 1
ATOM 3150 C C . LEU A 1 414 ? 7.637 -42.938 -8.211 1 96.75 414 LEU A C 1
ATOM 3152 O O . LEU A 1 414 ? 6.93 -43.344 -9.141 1 96.75 414 LEU A O 1
ATOM 3156 N N . SER A 1 415 ? 8.531 -43.656 -7.645 1 95.06 415 SER A N 1
ATOM 3157 C CA . SER A 1 415 ? 8.812 -45 -8.086 1 95.06 415 SER A CA 1
ATOM 3158 C C . SER A 1 415 ? 7.617 -45.938 -7.852 1 95.06 415 SER A C 1
ATOM 3160 O O . SER A 1 415 ? 7.438 -46.906 -8.562 1 95.06 415 SER A O 1
ATOM 3162 N N . ALA A 1 416 ? 6.883 -45.531 -6.898 1 94 416 ALA A N 1
ATOM 3163 C CA . ALA A 1 416 ? 5.715 -46.344 -6.562 1 94 416 ALA A CA 1
ATOM 3164 C C . ALA A 1 416 ? 4.531 -46 -7.461 1 94 416 ALA A C 1
ATOM 3166 O O . ALA A 1 416 ? 3.721 -46.844 -7.793 1 94 416 ALA A O 1
ATOM 3167 N N . ARG A 1 417 ? 4.402 -44.781 -7.832 1 94.88 417 ARG A N 1
ATOM 3168 C CA . ARG A 1 417 ? 3.199 -44.312 -8.516 1 94.88 417 ARG A CA 1
ATOM 3169 C C . ARG A 1 417 ? 3.371 -44.375 -10.031 1 94.88 417 ARG A C 1
ATOM 3171 O O . ARG A 1 417 ? 2.389 -44.5 -10.766 1 94.88 417 ARG A O 1
ATOM 3178 N N . VAL A 1 418 ? 4.582 -44.312 -10.562 1 94.06 418 VAL A N 1
ATOM 3179 C CA . VAL A 1 418 ? 4.828 -44.281 -12 1 94.06 418 VAL A CA 1
ATOM 3180 C C . VAL A 1 418 ? 4.398 -45.594 -12.641 1 94.06 418 VAL A C 1
ATOM 3182 O O . VAL A 1 418 ? 3.711 -45.594 -13.664 1 94.06 418 VAL A O 1
ATOM 3185 N N . PRO A 1 419 ? 4.715 -46.75 -12.023 1 92.62 419 PRO A N 1
ATOM 3186 C CA . PRO A 1 419 ? 4.254 -48 -12.609 1 92.62 419 PRO A CA 1
ATOM 3187 C C . PRO A 1 419 ? 2.732 -48.094 -12.664 1 92.62 419 PRO A C 1
ATOM 3189 O O . PRO A 1 419 ? 2.18 -48.656 -13.617 1 92.62 419 PRO A O 1
ATOM 3192 N N . THR A 1 420 ? 2.111 -47.625 -11.625 1 92.12 420 THR A N 1
ATOM 3193 C CA . THR A 1 420 ? 0.653 -47.625 -11.602 1 92.12 420 THR A CA 1
ATOM 3194 C C . THR A 1 420 ? 0.107 -46.781 -12.766 1 92.12 420 THR A C 1
ATOM 3196 O O . THR A 1 420 ? -0.866 -47.188 -13.414 1 92.12 420 THR A O 1
ATOM 3199 N N . MET A 1 421 ? 0.688 -45.688 -13.023 1 93.06 421 MET A N 1
ATOM 3200 C CA . MET A 1 421 ? 0.291 -44.812 -14.117 1 93.06 421 MET A CA 1
ATOM 3201 C C . MET A 1 421 ? 0.486 -45.5 -15.469 1 93.06 421 MET A C 1
ATOM 3203 O O . MET A 1 421 ? -0.388 -45.438 -16.328 1 93.06 421 MET A O 1
ATOM 3207 N N . LEU A 1 422 ? 1.614 -46.125 -15.609 1 91.62 422 LEU A N 1
ATOM 3208 C CA . LEU A 1 422 ? 1.948 -46.781 -16.859 1 91.62 422 LEU A CA 1
ATOM 3209 C C . LEU A 1 422 ? 1.011 -47.969 -17.109 1 91.62 422 LEU A C 1
ATOM 3211 O O . LEU A 1 422 ? 0.568 -48.188 -18.25 1 91.62 422 LEU A O 1
ATOM 3215 N N . LEU A 1 423 ? 0.729 -48.719 -16.078 1 91.25 423 LEU A N 1
ATOM 3216 C CA . LEU A 1 423 ? -0.192 -49.844 -16.188 1 91.25 423 LEU A CA 1
ATOM 3217 C C . LEU A 1 423 ? -1.583 -49.344 -16.594 1 91.25 423 LEU A C 1
ATOM 3219 O O . LEU A 1 423 ? -2.197 -49.906 -17.5 1 91.25 423 LEU A O 1
ATOM 3223 N N . SER A 1 424 ? -2.068 -48.344 -15.891 1 92 424 SER A N 1
ATOM 3224 C CA . SER A 1 424 ? -3.396 -47.812 -16.203 1 92 424 SER A CA 1
ATOM 3225 C C . SER A 1 424 ? -3.461 -47.281 -17.625 1 92 424 SER A C 1
ATOM 3227 O O . SER A 1 424 ? -4.484 -47.406 -18.297 1 92 424 SER A O 1
ATOM 3229 N N . TRP A 1 425 ? -2.389 -46.656 -18.031 1 90.5 425 TRP A N 1
ATOM 3230 C CA . TRP A 1 425 ? -2.305 -46.125 -19.391 1 90.5 425 TRP A CA 1
ATOM 3231 C C . TRP A 1 425 ? -2.428 -47.25 -20.422 1 90.5 425 TRP A C 1
ATOM 3233 O O . TRP A 1 425 ? -3.148 -47.094 -21.406 1 90.5 425 TRP A O 1
ATOM 3243 N N . ARG A 1 426 ? -1.822 -48.312 -20.188 1 88.5 426 ARG A N 1
ATOM 3244 C CA . ARG A 1 426 ? -1.85 -49.469 -21.094 1 88.5 426 ARG A CA 1
ATOM 3245 C C . ARG A 1 426 ? -3.227 -50.125 -21.109 1 88.5 426 ARG A C 1
ATOM 3247 O O . ARG A 1 426 ? -3.717 -50.531 -22.172 1 88.5 426 ARG A O 1
ATOM 3254 N N . LEU A 1 427 ? -3.799 -50.188 -19.984 1 89.5 427 LEU A N 1
ATOM 3255 C CA . LEU A 1 427 ? -5.062 -50.906 -19.844 1 89.5 427 LEU A CA 1
ATOM 3256 C C . LEU A 1 427 ? -6.219 -50.094 -20.406 1 89.5 427 LEU A C 1
ATOM 3258 O O . LEU A 1 427 ? -7.312 -50.625 -20.609 1 89.5 427 LEU A O 1
ATOM 3262 N N . ARG A 1 428 ? -5.988 -48.875 -20.688 1 88.69 428 ARG A N 1
ATOM 3263 C CA . ARG A 1 428 ? -7.031 -48.031 -21.25 1 88.69 428 ARG A CA 1
ATOM 3264 C C . ARG A 1 428 ? -7.488 -48.531 -22.609 1 88.69 428 ARG A C 1
ATOM 3266 O O . ARG A 1 428 ? -8.688 -48.531 -22.906 1 88.69 428 ARG A O 1
ATOM 3273 N N . THR A 1 429 ? -6.523 -48.906 -23.391 1 84.31 429 THR A N 1
ATOM 3274 C CA . THR A 1 429 ? -6.848 -49.438 -24.719 1 84.31 429 THR A CA 1
ATOM 3275 C C . THR A 1 429 ? -7.625 -50.75 -24.609 1 84.31 429 THR A C 1
ATOM 3277 O O . THR A 1 429 ? -8.562 -50.969 -25.375 1 84.31 429 THR A O 1
ATOM 3280 N N . ALA A 1 430 ? -7.191 -51.562 -23.688 1 87.62 430 ALA A N 1
ATOM 3281 C CA . ALA A 1 430 ? -7.883 -52.812 -23.469 1 87.62 430 ALA A CA 1
ATOM 3282 C C . ALA A 1 430 ? -9.32 -52.594 -23.016 1 87.62 430 ALA A C 1
ATOM 3284 O O . ALA A 1 430 ? -10.234 -53.312 -23.422 1 87.62 430 ALA A O 1
ATOM 3285 N N . LEU A 1 431 ? -9.477 -51.625 -22.234 1 89.56 431 LEU A N 1
ATOM 3286 C CA . LEU A 1 431 ? -10.812 -51.312 -21.75 1 89.56 431 LEU A CA 1
ATOM 3287 C C . LEU A 1 431 ? -11.711 -50.844 -22.875 1 89.56 431 LEU A C 1
ATOM 3289 O O . LEU A 1 431 ? -12.867 -51.25 -22.984 1 89.56 431 LEU A O 1
ATOM 3293 N N . ARG A 1 432 ? -11.188 -50.031 -23.641 1 87.19 432 ARG A N 1
ATOM 3294 C CA . ARG A 1 432 ? -11.945 -49.5 -24.781 1 87.19 432 ARG A CA 1
ATOM 3295 C C . ARG A 1 432 ? -12.383 -50.625 -25.719 1 87.19 432 ARG A C 1
ATOM 3297 O O . ARG A 1 432 ? -13.547 -50.688 -26.109 1 87.19 432 ARG A O 1
ATOM 3304 N N . HIS A 1 433 ? -11.539 -51.5 -25.953 1 87.94 433 HIS A N 1
ATOM 3305 C CA . HIS A 1 433 ? -11.82 -52.594 -26.875 1 87.94 433 HIS A CA 1
ATOM 3306 C C . HIS A 1 433 ? -12.844 -53.562 -26.281 1 87.94 433 HIS A C 1
ATOM 3308 O O . HIS A 1 433 ? -13.773 -54 -26.984 1 87.94 433 HIS A O 1
ATOM 3314 N N . THR A 1 434 ? -12.625 -53.844 -25.016 1 90.56 434 THR A N 1
ATOM 3315 C CA . THR A 1 434 ? -13.508 -54.781 -24.375 1 90.56 434 THR A CA 1
ATOM 3316 C C . THR A 1 434 ? -14.898 -54.188 -24.172 1 90.56 434 THR A C 1
ATOM 3318 O O . THR A 1 434 ? -15.906 -54.906 -24.266 1 90.56 434 THR A O 1
ATOM 3321 N N . ALA A 1 435 ? -14.938 -53 -23.906 1 88.5 435 ALA A N 1
ATOM 3322 C CA . ALA A 1 435 ? -16.234 -52.344 -23.703 1 88.5 435 ALA A CA 1
ATOM 3323 C C . ALA A 1 435 ? -17.031 -52.281 -25 1 88.5 435 ALA A C 1
ATOM 3325 O O . ALA A 1 435 ? -18.25 -52.375 -24.984 1 88.5 435 ALA A O 1
ATOM 3326 N N . LEU A 1 436 ? -16.375 -52.125 -26.078 1 85.62 436 LEU A N 1
ATOM 3327 C CA . LEU A 1 436 ? -17.031 -52.094 -27.375 1 85.62 436 LEU A CA 1
ATOM 3328 C C . LEU A 1 436 ? -17.625 -53.438 -27.719 1 85.62 436 LEU A C 1
ATOM 3330 O O . LEU A 1 436 ? -18.609 -53.531 -28.469 1 85.62 436 LEU A O 1
ATOM 3334 N N . SER A 1 437 ? -17.078 -54.438 -27.125 1 87.06 437 SER A N 1
ATOM 3335 C CA . SER A 1 437 ? -17.531 -55.781 -27.422 1 87.06 437 SER A CA 1
ATOM 3336 C C . SER A 1 437 ? -18.547 -56.281 -26.391 1 87.06 437 SER A C 1
ATOM 3338 O O . SER A 1 437 ? -18.969 -57.438 -26.438 1 87.06 437 SER A O 1
ATOM 3340 N N . ALA A 1 438 ? -18.844 -55.438 -25.516 1 85.56 438 ALA A N 1
ATOM 3341 C CA . ALA A 1 438 ? -19.734 -55.875 -24.438 1 85.56 438 ALA A CA 1
ATOM 3342 C C . ALA A 1 438 ? -20.984 -55 -24.391 1 85.56 438 ALA A C 1
ATOM 3344 O O . ALA A 1 438 ? -21.188 -54.25 -23.438 1 85.56 438 ALA A O 1
ATOM 3345 N N . PRO A 1 439 ? -21.875 -55.156 -25.359 1 85.75 439 PRO A N 1
ATOM 3346 C CA . PRO A 1 439 ? -23.156 -54.438 -25.203 1 85.75 439 PRO A CA 1
ATOM 3347 C C . PRO A 1 439 ? -23.953 -54.906 -24 1 85.75 439 PRO A C 1
ATOM 3349 O O . PRO A 1 439 ? -23.891 -56.094 -23.641 1 85.75 439 PRO A O 1
ATOM 3352 N N . PRO A 1 440 ? -24.422 -53.875 -23.203 1 89.12 440 PRO A N 1
ATOM 3353 C CA . PRO A 1 440 ? -24.859 -52.531 -23.516 1 89.12 440 PRO A CA 1
ATOM 3354 C C . PRO A 1 440 ? -23.922 -51.469 -22.938 1 89.12 440 PRO A C 1
ATOM 3356 O O . PRO A 1 440 ? -24.359 -50.344 -22.688 1 89.12 440 PRO A O 1
ATOM 3359 N N . LEU A 1 441 ? -22.781 -51.812 -22.781 1 88.88 441 LEU A N 1
ATOM 3360 C CA . LEU A 1 441 ? -21.844 -50.844 -22.219 1 88.88 441 LEU A CA 1
ATOM 3361 C C . LEU A 1 441 ? -21.266 -49.938 -23.297 1 88.88 441 LEU A C 1
ATOM 3363 O O . LEU A 1 441 ? -20.969 -50.406 -24.406 1 88.88 441 LEU A O 1
ATOM 3367 N N . ALA A 1 442 ? -21.281 -48.625 -22.984 1 88.94 442 ALA A N 1
ATOM 3368 C CA . ALA A 1 442 ? -20.656 -47.656 -23.859 1 88.94 442 ALA A CA 1
ATOM 3369 C C . ALA A 1 442 ? -19.406 -47.062 -23.219 1 88.94 442 ALA A C 1
ATOM 3371 O O . ALA A 1 442 ? -19.406 -46.75 -22.031 1 88.94 442 ALA A O 1
ATOM 3372 N N . TYR A 1 443 ? -18.359 -47.031 -24.047 1 88.25 443 TYR A N 1
ATOM 3373 C CA . TYR A 1 443 ? -17.125 -46.406 -23.578 1 88.25 443 TYR A CA 1
ATOM 3374 C C . TYR A 1 443 ? -17.125 -44.906 -23.859 1 88.25 443 TYR A C 1
ATOM 3376 O O . TYR A 1 443 ? -17.422 -44.5 -25 1 88.25 443 TYR A O 1
ATOM 3384 N N . LEU A 1 444 ? -16.906 -44.125 -22.891 1 86 444 LEU A N 1
ATOM 3385 C CA . LEU A 1 444 ? -16.844 -42.688 -23.047 1 86 444 LEU A CA 1
ATOM 3386 C C . LEU A 1 444 ? -15.406 -42.188 -22.875 1 86 444 LEU A C 1
ATOM 3388 O O . LEU A 1 444 ? -14.758 -42.469 -21.875 1 86 444 LEU A O 1
ATOM 3392 N N . GLU A 1 445 ? -14.984 -41.469 -23.875 1 79.44 445 GLU A N 1
ATOM 3393 C CA . GLU A 1 445 ? -13.633 -40.938 -23.812 1 79.44 445 GLU A CA 1
ATOM 3394 C C . GLU A 1 445 ? -13.594 -39.656 -22.953 1 79.44 445 GLU A C 1
ATOM 3396 O O . GLU A 1 445 ? -14.164 -38.625 -23.344 1 79.44 445 GLU A O 1
ATOM 3401 N N . GLU A 1 446 ? -13.172 -39.75 -21.797 1 79.88 446 GLU A N 1
ATOM 3402 C CA . GLU A 1 446 ? -12.984 -38.594 -20.922 1 79.88 446 GLU A CA 1
ATOM 3403 C C . GLU A 1 446 ? -11.508 -38.219 -20.844 1 79.88 446 GLU A C 1
ATOM 3405 O O . GLU A 1 446 ? -10.727 -38.844 -20.141 1 79.88 446 GLU A O 1
ATOM 3410 N N . ARG A 1 447 ? -11.234 -37.125 -21.484 1 80.75 447 ARG A N 1
ATOM 3411 C CA . ARG A 1 447 ? -9.844 -36.688 -21.594 1 80.75 447 ARG A CA 1
ATOM 3412 C C . ARG A 1 447 ? -9.344 -36.094 -20.281 1 80.75 447 ARG A C 1
ATOM 3414 O O . ARG A 1 447 ? -8.141 -36.062 -20.031 1 80.75 447 ARG A O 1
ATOM 3421 N N . CYS A 1 448 ? -10.133 -35.656 -19.422 1 83.69 448 CYS A N 1
ATOM 3422 C CA . CYS A 1 448 ? -9.719 -35 -18.188 1 83.69 448 CYS A CA 1
ATOM 3423 C C . CYS A 1 448 ? -9.695 -35.969 -17.016 1 83.69 448 CYS A C 1
ATOM 3425 O O . CYS A 1 448 ? -9.414 -35.594 -15.883 1 83.69 448 CYS A O 1
ATOM 3427 N N . TRP A 1 449 ? -9.953 -37.281 -17.375 1 85.31 449 TRP A N 1
ATOM 3428 C CA . TRP A 1 449 ? -9.969 -38.281 -16.328 1 85.31 449 TRP A CA 1
ATOM 3429 C C . TRP A 1 449 ? -8.688 -39.125 -16.328 1 85.31 449 TRP A C 1
ATOM 3431 O O . TRP A 1 449 ? -8.375 -39.781 -17.328 1 85.31 449 TRP A O 1
ATOM 3441 N N . ALA A 1 450 ? -8.008 -38.969 -15.125 1 90.12 450 ALA A N 1
ATOM 3442 C CA . ALA A 1 450 ? -6.801 -39.781 -14.969 1 90.12 450 ALA A CA 1
ATOM 3443 C C . ALA A 1 450 ? -7.145 -41.188 -14.469 1 90.12 450 ALA A C 1
ATOM 3445 O O . ALA A 1 450 ? -7.289 -41.406 -13.266 1 90.12 450 ALA A O 1
ATOM 3446 N N . GLY A 1 451 ? -7.348 -42.094 -15.352 1 89.94 451 GLY A N 1
ATOM 3447 C CA . GLY A 1 451 ? -7.715 -43.469 -15.062 1 89.94 451 GLY A CA 1
ATOM 3448 C C . GLY A 1 451 ? -7.938 -44.281 -16.312 1 89.94 451 GLY A C 1
ATOM 3449 O O . GLY A 1 451 ? -7.371 -44 -17.359 1 89.94 451 GLY A O 1
ATOM 3450 N N . LEU A 1 452 ? -8.68 -45.344 -16.078 1 88.75 452 LEU A N 1
ATOM 3451 C CA . LEU A 1 452 ? -8.906 -46.25 -17.203 1 88.75 452 LEU A CA 1
ATOM 3452 C C . LEU A 1 452 ? -9.938 -45.656 -18.172 1 88.75 452 LEU A C 1
ATOM 3454 O O . LEU A 1 452 ? -9.836 -45.875 -19.375 1 88.75 452 LEU A O 1
ATOM 3458 N N . GLY A 1 453 ? -10.875 -45 -17.609 1 88.56 453 GLY A N 1
ATOM 3459 C CA . GLY A 1 453 ? -11.906 -44.438 -18.438 1 88.56 453 GLY A CA 1
ATOM 3460 C C . GLY A 1 453 ? -13.273 -44.406 -17.797 1 88.56 453 GLY A C 1
ATOM 3461 O O . GLY A 1 453 ? -13.391 -44.594 -16.578 1 88.56 453 GLY A O 1
ATOM 3462 N N . ALA A 1 454 ? -14.195 -44.031 -18.672 1 89.44 454 ALA A N 1
ATOM 3463 C CA . ALA A 1 454 ? -15.586 -43.969 -18.219 1 89.44 454 ALA A CA 1
ATOM 3464 C C . ALA A 1 454 ? -16.484 -44.875 -19.047 1 89.44 454 ALA A C 1
ATOM 3466 O O . ALA A 1 454 ? -16.297 -45 -20.266 1 89.44 454 ALA A O 1
ATOM 3467 N N . LEU A 1 455 ? -17.344 -45.531 -18.281 1 89.25 455 LEU A N 1
ATOM 3468 C CA . LEU A 1 455 ? -18.281 -46.438 -18.922 1 89.25 455 LEU A CA 1
ATOM 3469 C C . LEU A 1 455 ? -19.734 -46.062 -18.609 1 89.25 455 LEU A C 1
ATOM 3471 O O . LEU A 1 455 ? -20.016 -45.594 -17.5 1 89.25 455 LEU A O 1
ATOM 3475 N N . ARG A 1 456 ? -20.5 -46.219 -19.562 1 88.56 456 ARG A N 1
ATOM 3476 C CA . ARG A 1 456 ? -21.922 -45.969 -19.391 1 88.56 456 ARG A CA 1
ATOM 3477 C C . ARG A 1 456 ? -22.75 -47.188 -19.781 1 88.56 456 ARG A C 1
ATOM 3479 O O . ARG A 1 456 ? -22.484 -47.812 -20.812 1 88.56 456 ARG A O 1
ATOM 3486 N N . TYR A 1 457 ? -23.656 -47.5 -18.891 1 87.31 457 TYR A N 1
ATOM 3487 C CA . TYR A 1 457 ? -24.594 -48.562 -19.188 1 87.31 457 TYR A CA 1
ATOM 3488 C C . TYR A 1 457 ? -25.828 -48.031 -19.891 1 87.31 457 TYR A C 1
ATOM 3490 O O . TYR A 1 457 ? -26.531 -47.156 -19.359 1 87.31 457 TYR A O 1
ATOM 3498 N N . GLU A 1 458 ? -26 -48.5 -21.062 1 84.62 458 GLU A N 1
ATOM 3499 C CA . GLU A 1 458 ? -27.172 -48.062 -21.844 1 84.62 458 GLU A CA 1
ATOM 3500 C C . GLU A 1 458 ? -28.375 -48.938 -21.547 1 84.62 458 GLU A C 1
ATOM 3502 O O . GLU A 1 458 ? -28.344 -50.156 -21.75 1 84.62 458 GLU A O 1
ATOM 3507 N N . VAL A 1 459 ? -29.375 -48.344 -20.938 1 78.25 459 VAL A N 1
ATOM 3508 C CA . VAL A 1 459 ? -30.594 -49.062 -20.594 1 78.25 459 VAL A CA 1
ATOM 3509 C C . VAL A 1 459 ? -31.484 -49.219 -21.828 1 78.25 459 VAL A C 1
ATOM 3511 O O . VAL A 1 459 ? -31.734 -48.25 -22.547 1 78.25 459 VAL A O 1
ATOM 3514 N N . SER A 1 460 ? -31.641 -50.594 -22.219 1 66.56 460 SER A N 1
ATOM 3515 C CA . SER A 1 460 ? -32.5 -50.938 -23.344 1 66.56 460 SER A CA 1
ATOM 3516 C C . SER A 1 460 ? -33.969 -50.906 -22.953 1 66.56 460 SER A C 1
ATOM 3518 O O . SER A 1 460 ? -34.312 -51.312 -21.844 1 66.56 460 SER A O 1
ATOM 3520 N N . GLY A 1 461 ? -34.906 -50.094 -23.703 1 60.03 461 GLY A N 1
ATOM 3521 C CA . GLY A 1 461 ? -36.344 -50.312 -23.672 1 60.03 461 GLY A CA 1
ATOM 3522 C C . GLY A 1 461 ? -37.094 -49.188 -22.969 1 60.03 461 GLY A C 1
ATOM 3523 O O . GLY A 1 461 ? -38.312 -49.125 -23.047 1 60.03 461 GLY A O 1
ATOM 3524 N N . GLN A 1 462 ? -36.531 -48.719 -21.859 1 55.16 462 GLN A N 1
ATOM 3525 C CA . GLN A 1 462 ? -37.5 -47.844 -21.203 1 55.16 462 GLN A CA 1
ATOM 3526 C C . GLN A 1 462 ? -37.562 -46.469 -21.906 1 55.16 462 GLN A C 1
ATOM 3528 O O . GLN A 1 462 ? -36.531 -45.844 -22.125 1 55.16 462 GLN A O 1
ATOM 3533 N N . GLU A 1 463 ? -38.375 -46.344 -22.859 1 56.12 463 GLU A N 1
ATOM 3534 C CA . GLU A 1 463 ? -38.719 -45.094 -23.5 1 56.12 463 GLU A CA 1
ATOM 3535 C C . GLU A 1 463 ? -38.938 -43.969 -22.469 1 56.12 463 GLU A C 1
ATOM 3537 O O . GLU A 1 463 ? -39.969 -43.938 -21.797 1 56.12 463 GLU A O 1
ATOM 3542 N N . PHE A 1 464 ? -37.906 -43.531 -21.969 1 59.53 464 PHE A N 1
ATOM 3543 C CA . PHE A 1 464 ? -38.125 -42.344 -21.141 1 59.53 464 PHE A CA 1
ATOM 3544 C C . PHE A 1 464 ? -38.406 -41.125 -21.984 1 59.53 464 PHE A C 1
ATOM 3546 O O . PHE A 1 464 ? -38.031 -41.062 -23.156 1 59.53 464 PHE A O 1
ATOM 3553 N N . HIS A 1 465 ? -39.344 -40.406 -21.531 1 65.25 465 HIS A N 1
ATOM 3554 C CA . HIS A 1 465 ? -39.5 -39.094 -22.203 1 65.25 465 HIS A CA 1
ATOM 3555 C C . HIS A 1 465 ? -38.125 -38.406 -22.344 1 65.25 465 HIS A C 1
ATOM 3557 O O . HIS A 1 465 ? -37.312 -38.438 -21.438 1 65.25 465 HIS A O 1
ATOM 3563 N N . PRO A 1 466 ? -37.812 -37.938 -23.547 1 62.41 466 PRO A N 1
ATOM 3564 C CA . PRO A 1 466 ? -36.531 -37.281 -23.875 1 62.41 466 PRO A CA 1
ATOM 3565 C C . PRO A 1 466 ? -36.094 -36.312 -22.797 1 62.41 466 PRO A C 1
ATOM 3567 O O . PRO A 1 466 ? -34.875 -36.188 -22.531 1 62.41 466 PRO A O 1
ATOM 3570 N N . SER A 1 467 ? -37.062 -35.594 -22.203 1 64.56 467 SER A N 1
ATOM 3571 C CA . SER A 1 467 ? -36.688 -34.594 -21.203 1 64.56 467 SER A CA 1
ATOM 3572 C C . SER A 1 467 ? -36.156 -35.25 -19.938 1 64.56 467 SER A C 1
ATOM 3574 O O . SER A 1 467 ? -35.312 -34.656 -19.25 1 64.56 467 SER A O 1
ATOM 3576 N N . ASP A 1 468 ? -36.531 -36.469 -19.766 1 71.5 468 ASP A N 1
ATOM 3577 C CA . ASP A 1 468 ? -36.219 -37.094 -18.484 1 71.5 468 ASP A CA 1
ATOM 3578 C C . ASP A 1 468 ? -35.125 -38.156 -18.625 1 71.5 468 ASP A C 1
ATOM 3580 O O . ASP A 1 468 ? -34.656 -38.688 -17.625 1 71.5 468 ASP A O 1
ATOM 3584 N N . GLN A 1 469 ? -34.781 -38.344 -19.812 1 74.94 469 GLN A N 1
ATOM 3585 C CA . GLN A 1 469 ? -33.875 -39.438 -20.109 1 74.94 469 GLN A CA 1
ATOM 3586 C C . GLN A 1 469 ? -32.531 -39.25 -19.391 1 74.94 469 GLN A C 1
ATOM 3588 O O . GLN A 1 469 ? -32 -40.188 -18.797 1 74.94 469 GLN A O 1
ATOM 3593 N N . GLN A 1 470 ? -32.062 -38.062 -19.438 1 76.94 470 GLN A N 1
ATOM 3594 C CA . GLN A 1 470 ? -30.75 -37.781 -18.844 1 76.94 470 GLN A CA 1
ATOM 3595 C C . GLN A 1 470 ? -30.781 -37.969 -17.328 1 76.94 470 GLN A C 1
ATOM 3597 O O . GLN A 1 470 ? -29.859 -38.562 -16.75 1 76.94 470 GLN A O 1
ATOM 3602 N N . VAL A 1 471 ? -31.812 -37.562 -16.766 1 79.06 471 VAL A N 1
ATOM 3603 C CA . VAL A 1 471 ? -31.953 -37.656 -15.32 1 79.06 471 VAL A CA 1
ATOM 3604 C C . VAL A 1 471 ? -32.062 -39.125 -14.906 1 79.06 471 VAL A C 1
ATOM 3606 O O . VAL A 1 471 ? -31.484 -39.531 -13.898 1 79.06 471 VAL A O 1
ATOM 3609 N N . GLU A 1 472 ? -32.781 -39.906 -15.68 1 78.62 472 GLU A N 1
ATOM 3610 C CA . GLU A 1 472 ? -33 -41.312 -15.359 1 78.62 472 GLU A CA 1
ATOM 3611 C C . GLU A 1 472 ? -31.703 -42.125 -15.547 1 78.62 472 GLU A C 1
ATOM 3613 O O . GLU A 1 472 ? -31.406 -43.031 -14.766 1 78.62 472 GLU A O 1
ATOM 3618 N N . LEU A 1 473 ? -31.047 -41.75 -16.578 1 78.88 473 LEU A N 1
ATOM 3619 C CA . LEU A 1 473 ? -29.75 -42.406 -16.812 1 78.88 473 LEU A CA 1
ATOM 3620 C C . LEU A 1 473 ? -28.781 -42.094 -15.68 1 78.88 473 LEU A C 1
ATOM 3622 O O . LEU A 1 473 ? -28 -42.969 -15.273 1 78.88 473 LEU A O 1
ATOM 3626 N N . GLU A 1 474 ? -28.812 -40.875 -15.234 1 82.19 474 GLU A N 1
ATOM 3627 C CA . GLU A 1 474 ? -27.938 -40.5 -14.125 1 82.19 474 GLU A CA 1
ATOM 3628 C C . GLU A 1 474 ? -28.281 -41.281 -12.859 1 82.19 474 GLU A C 1
ATOM 3630 O O . GLU A 1 474 ? -27.391 -41.75 -12.148 1 82.19 474 GLU A O 1
ATOM 3635 N N . LYS A 1 475 ? -29.562 -41.375 -12.641 1 81.38 475 LYS A N 1
ATOM 3636 C CA . LYS A 1 475 ? -30 -42.125 -11.469 1 81.38 475 LYS A CA 1
ATOM 3637 C C . LYS A 1 475 ? -29.625 -43.594 -11.578 1 81.38 475 LYS A C 1
ATOM 3639 O O . LYS A 1 475 ? -29.203 -44.219 -10.594 1 81.38 475 LYS A O 1
ATOM 3644 N N . PHE A 1 476 ? -29.844 -44.125 -12.75 1 82.81 476 PHE A N 1
ATOM 3645 C CA . PHE A 1 476 ? -29.516 -45.531 -12.984 1 82.81 476 PHE A CA 1
ATOM 3646 C C . PHE A 1 476 ? -28.031 -45.812 -12.742 1 82.81 476 PHE A C 1
ATOM 3648 O O . PHE A 1 476 ? -27.672 -46.75 -12.023 1 82.81 476 PHE A O 1
ATOM 3655 N N . ASN A 1 477 ? -27.234 -44.969 -13.32 1 81.56 477 ASN A N 1
ATOM 3656 C CA . ASN A 1 477 ? -25.797 -45.219 -13.242 1 81.56 477 ASN A CA 1
ATOM 3657 C C . ASN A 1 477 ? -25.25 -44.938 -11.844 1 81.56 477 ASN A C 1
ATOM 3659 O O . ASN A 1 477 ? -24.234 -45.5 -11.438 1 81.56 477 ASN A O 1
ATOM 3663 N N . GLN A 1 478 ? -25.859 -44.094 -11.156 1 82.62 478 GLN A N 1
ATOM 3664 C CA . GLN A 1 478 ? -25.484 -43.875 -9.758 1 82.62 478 GLN A CA 1
ATOM 3665 C C . GLN A 1 478 ? -25.75 -45.125 -8.938 1 82.62 478 GLN A C 1
ATOM 3667 O O . GLN A 1 478 ? -24.938 -45.531 -8.094 1 82.62 478 GLN A O 1
ATOM 3672 N N . LYS A 1 479 ? -26.969 -45.688 -9.219 1 84.69 479 LYS A N 1
ATOM 3673 C CA . LYS A 1 479 ? -27.312 -46.938 -8.531 1 84.69 479 LYS A CA 1
ATOM 3674 C C . LYS A 1 479 ? -26.359 -48.062 -8.922 1 84.69 479 LYS A C 1
ATOM 3676 O O . LYS A 1 479 ? -25.938 -48.844 -8.078 1 84.69 479 LYS A O 1
ATOM 3681 N N . LEU A 1 480 ? -26.078 -48.125 -10.188 1 86.38 480 LEU A N 1
ATOM 3682 C CA . LEU A 1 480 ? -25.125 -49.094 -10.688 1 86.38 480 LEU A CA 1
ATOM 3683 C C . LEU A 1 480 ? -23.766 -48.906 -10.031 1 86.38 480 LEU A C 1
ATOM 3685 O O . LEU A 1 480 ? -23.141 -49.906 -9.602 1 86.38 480 LEU A O 1
ATOM 3689 N N . GLY A 1 481 ? -23.281 -47.719 -9.961 1 85.25 481 GLY A N 1
ATOM 3690 C CA . GLY A 1 481 ? -22 -47.406 -9.367 1 85.25 481 GLY A CA 1
ATOM 3691 C C . GLY A 1 481 ? -21.906 -47.812 -7.906 1 85.25 481 GLY A C 1
ATOM 3692 O O . GLY A 1 481 ? -20.875 -48.344 -7.469 1 85.25 481 GLY A O 1
ATOM 3693 N N . GLN A 1 482 ? -22.875 -47.594 -7.219 1 85.25 482 GLN A N 1
ATOM 3694 C CA . GLN A 1 482 ? -22.906 -47.938 -5.805 1 85.25 482 GLN A CA 1
ATOM 3695 C C . GLN A 1 482 ? -22.844 -49.469 -5.625 1 85.25 482 GLN A C 1
ATOM 3697 O O . GLN A 1 482 ? -22.141 -49.969 -4.738 1 85.25 482 GLN A O 1
ATOM 3702 N N . LYS A 1 483 ? -23.609 -50.125 -6.422 1 88.25 483 LYS A N 1
ATOM 3703 C CA . LYS A 1 483 ? -23.609 -51.594 -6.344 1 88.25 483 LYS A CA 1
ATOM 3704 C C . LYS A 1 483 ? -22.266 -52.156 -6.754 1 88.25 483 LYS A C 1
ATOM 3706 O O . LYS A 1 483 ? -21.781 -53.125 -6.148 1 88.25 483 LYS A O 1
ATOM 3711 N N . LEU A 1 484 ? -21.719 -51.594 -7.727 1 88.75 484 LEU A N 1
ATOM 3712 C CA . LEU A 1 484 ? -20.422 -52.062 -8.219 1 88.75 484 LEU A CA 1
ATOM 3713 C C . LEU A 1 484 ? -19.328 -51.812 -7.176 1 88.75 484 LEU A C 1
ATOM 3715 O O . LEU A 1 484 ? -18.406 -52.625 -7.047 1 88.75 484 LEU A O 1
ATOM 3719 N N . LYS A 1 485 ? -19.344 -50.656 -6.473 1 87.75 485 LYS A N 1
ATOM 3720 C CA . LYS A 1 485 ? -18.359 -50.344 -5.441 1 87.75 485 LYS A CA 1
ATOM 3721 C C . LYS A 1 485 ? -18.344 -51.406 -4.348 1 87.75 485 LYS A C 1
ATOM 3723 O O . LYS A 1 485 ? -17.297 -51.719 -3.795 1 87.75 485 LYS A O 1
ATOM 3728 N N . SER A 1 486 ? -19.516 -51.906 -4.102 1 87.06 486 SER A N 1
ATOM 3729 C CA . SER A 1 486 ? -19.625 -52.969 -3.094 1 87.06 486 SER A CA 1
ATOM 3730 C C . SER A 1 486 ? -19.125 -54.312 -3.623 1 87.06 486 SER A C 1
ATOM 3732 O O . SER A 1 486 ? -18.516 -55.094 -2.877 1 87.06 486 SER A O 1
ATOM 3734 N N . LEU A 1 487 ? -19.312 -54.594 -4.914 1 87.62 487 LEU A N 1
ATOM 3735 C CA . LEU A 1 487 ? -18.953 -55.875 -5.512 1 87.62 487 LEU A CA 1
ATOM 3736 C C . LEU A 1 487 ? -17.469 -55.906 -5.852 1 87.62 487 LEU A C 1
ATOM 3738 O O . LEU A 1 487 ? -16.859 -56.969 -5.859 1 87.62 487 LEU A O 1
ATOM 3742 N N . LEU A 1 488 ? -16.969 -54.75 -6.195 1 85.88 488 LEU A N 1
ATOM 3743 C CA . LEU A 1 488 ? -15.578 -54.656 -6.625 1 85.88 488 LEU A CA 1
ATOM 3744 C C . LEU A 1 488 ? -14.797 -53.656 -5.75 1 85.88 488 LEU A C 1
ATOM 3746 O O . LEU A 1 488 ? -14.391 -52.594 -6.215 1 85.88 488 LEU A O 1
ATOM 3750 N N . PRO A 1 489 ? -14.445 -54.062 -4.609 1 83.75 489 PRO A N 1
ATOM 3751 C CA . PRO A 1 489 ? -13.797 -53.156 -3.68 1 83.75 489 PRO A CA 1
ATOM 3752 C C . PRO A 1 489 ? -12.367 -52.812 -4.09 1 83.75 489 PRO A C 1
ATOM 3754 O O . PRO A 1 489 ? -11.852 -51.75 -3.717 1 83.75 489 PRO A O 1
ATOM 3757 N N . ASP A 1 490 ? -11.75 -53.594 -4.875 1 84.19 490 ASP A N 1
ATOM 3758 C CA . ASP A 1 490 ? -10.344 -53.406 -5.219 1 84.19 490 ASP A CA 1
ATOM 3759 C C . ASP A 1 490 ? -10.195 -52.469 -6.414 1 84.19 490 ASP A C 1
ATOM 3761 O O . ASP A 1 490 ? -9.086 -52.062 -6.742 1 84.19 490 ASP A O 1
ATOM 3765 N N . ILE A 1 491 ? -11.266 -52.188 -7.059 1 85.12 491 ILE A N 1
ATOM 3766 C CA . ILE A 1 491 ? -11.227 -51.312 -8.227 1 85.12 491 ILE A CA 1
ATOM 3767 C C . ILE A 1 491 ? -11.727 -49.906 -7.844 1 85.12 491 ILE A C 1
ATOM 3769 O O . ILE A 1 491 ? -12.82 -49.781 -7.281 1 85.12 491 ILE A O 1
ATOM 3773 N N . PRO A 1 492 ? -10.859 -48.938 -8.07 1 87.56 492 PRO A N 1
ATOM 3774 C CA . PRO A 1 492 ? -11.273 -47.562 -7.727 1 87.56 492 PRO A CA 1
ATOM 3775 C C . PRO A 1 492 ? -12.359 -47.031 -8.656 1 87.56 492 PRO A C 1
ATOM 3777 O O . PRO A 1 492 ? -12.055 -46.594 -9.773 1 87.56 492 PRO A O 1
ATOM 3780 N N . LEU A 1 493 ? -13.609 -47.156 -8.289 1 84.81 493 LEU A N 1
ATOM 3781 C CA . LEU A 1 493 ? -14.75 -46.656 -9.055 1 84.81 493 LEU A CA 1
ATOM 3782 C C . LEU A 1 493 ? -15.273 -45.344 -8.453 1 84.81 493 LEU A C 1
ATOM 3784 O O . LEU A 1 493 ? -15.305 -45.188 -7.23 1 84.81 493 LEU A O 1
ATOM 3788 N N . THR A 1 494 ? -15.359 -44.375 -9.258 1 79.62 494 THR A N 1
ATOM 3789 C CA . THR A 1 494 ? -15.898 -43.094 -8.812 1 79.62 494 THR A CA 1
ATOM 3790 C C . THR A 1 494 ? -17.172 -42.75 -9.586 1 79.62 494 THR A C 1
ATOM 3792 O O . THR A 1 494 ? -17.266 -43.031 -10.781 1 79.62 494 THR A O 1
ATOM 3795 N N . PHE A 1 495 ? -18.156 -42.5 -8.773 1 70.81 495 PHE A N 1
ATOM 3796 C CA . PHE A 1 495 ? -19.422 -42.094 -9.383 1 70.81 495 PHE A CA 1
ATOM 3797 C C . PHE A 1 495 ? -19.609 -40.594 -9.234 1 70.81 495 PHE A C 1
ATOM 3799 O O . PHE A 1 495 ? -19.484 -40.031 -8.133 1 70.81 495 PHE A O 1
ATOM 3806 N N . GLY A 1 496 ? -19.875 -39.938 -10.352 1 57.84 496 GLY A N 1
ATOM 3807 C CA . GLY A 1 496 ? -20.125 -38.5 -10.375 1 57.84 496 GLY A CA 1
ATOM 3808 C C . GLY A 1 496 ? -18.922 -37.688 -9.992 1 57.84 496 GLY A C 1
ATOM 3809 O O . GLY A 1 496 ? -18.625 -37.5 -8.805 1 57.84 496 GLY A O 1
ATOM 3810 N N . PRO A 1 497 ? -17.859 -37.906 -10.648 1 53.84 497 PRO A N 1
ATOM 3811 C CA . PRO A 1 497 ? -16.719 -37.125 -10.148 1 53.84 497 PRO A CA 1
ATOM 3812 C C . PRO A 1 497 ? -17.094 -35.719 -9.703 1 53.84 497 PRO A C 1
ATOM 3814 O O . PRO A 1 497 ? -18.125 -35.188 -10.117 1 53.84 497 PRO A O 1
ATOM 3817 N N . LYS A 1 498 ? -16.312 -35.312 -8.758 1 49.44 498 LYS A N 1
ATOM 3818 C CA . LYS A 1 498 ? -16.531 -33.938 -8.359 1 49.44 498 LYS A CA 1
ATOM 3819 C C . LYS A 1 498 ? -16.906 -33.062 -9.555 1 49.44 498 LYS A C 1
ATOM 3821 O O . LYS A 1 498 ? -17.031 -33.562 -10.672 1 49.44 498 LYS A O 1
ATOM 3826 N N . ALA A 1 499 ? -16.219 -31.875 -9.789 1 47.16 499 ALA A N 1
ATOM 3827 C CA . ALA A 1 499 ? -16.453 -30.641 -10.531 1 47.16 499 ALA A CA 1
ATOM 3828 C C . ALA A 1 499 ? -16.328 -30.859 -12.031 1 47.16 499 ALA A C 1
ATOM 3830 O O . ALA A 1 499 ? -15.227 -31.094 -12.539 1 47.16 499 ALA A O 1
ATOM 3831 N N . GLY A 1 500 ? -17.344 -31.016 -12.898 1 54.22 500 GLY A N 1
ATOM 3832 C CA . GLY A 1 500 ? -17.516 -30.812 -14.328 1 54.22 500 GLY A CA 1
ATOM 3833 C C . GLY A 1 500 ? -17.781 -32.094 -15.078 1 54.22 500 GLY A C 1
ATOM 3834 O O . GLY A 1 500 ? -17.906 -32.094 -16.312 1 54.22 500 GLY A O 1
ATOM 3835 N N . GLY A 1 501 ? -17.672 -33.406 -14.516 1 62.88 501 GLY A N 1
ATOM 3836 C CA . GLY A 1 501 ? -17.797 -34.594 -15.352 1 62.88 501 GLY A CA 1
ATOM 3837 C C . GLY A 1 501 ? -19.234 -35.031 -15.547 1 62.88 501 GLY A C 1
ATOM 3838 O O . GLY A 1 501 ? -20.172 -34.375 -15.039 1 62.88 501 GLY A O 1
ATOM 3839 N N . ARG A 1 502 ? -19.406 -35.969 -16.438 1 71.94 502 ARG A N 1
ATOM 3840 C CA . ARG A 1 502 ? -20.703 -36.531 -16.75 1 71.94 502 ARG A CA 1
ATOM 3841 C C . ARG A 1 502 ? -21.219 -37.375 -15.602 1 71.94 502 ARG A C 1
ATOM 3843 O O . ARG A 1 502 ? -20.453 -38.094 -14.945 1 71.94 502 ARG A O 1
ATOM 3850 N N . LEU A 1 503 ? -22.438 -37.125 -15.172 1 74.69 503 LEU A N 1
ATOM 3851 C CA . LEU A 1 503 ? -23.031 -37.812 -14.047 1 74.69 503 LEU A CA 1
ATOM 3852 C C . LEU A 1 503 ? -23.688 -39.125 -14.508 1 74.69 503 LEU A C 1
ATOM 3854 O O . LEU A 1 503 ? -24.156 -39.906 -13.688 1 74.69 503 LEU A O 1
ATOM 3858 N N . ASP A 1 504 ? -23.625 -39.469 -15.773 1 80.69 504 ASP A N 1
ATOM 3859 C CA . ASP A 1 504 ? -24.344 -40.625 -16.312 1 80.69 504 ASP A CA 1
ATOM 3860 C C . ASP A 1 504 ? -23.375 -41.781 -16.625 1 80.69 504 ASP A C 1
ATOM 3862 O O . ASP A 1 504 ? -23.641 -42.625 -17.484 1 80.69 504 ASP A O 1
ATOM 3866 N N . CYS A 1 505 ? -22.156 -41.719 -15.938 1 85.62 505 CYS A N 1
ATOM 3867 C CA . CYS A 1 505 ? -21.188 -42.781 -16.234 1 85.62 505 CYS A CA 1
ATOM 3868 C C . CYS A 1 505 ? -20.438 -43.188 -14.984 1 85.62 505 CYS A C 1
ATOM 3870 O O . CYS A 1 505 ? -20.547 -42.562 -13.938 1 85.62 505 CYS A O 1
ATOM 3872 N N . VAL A 1 506 ? -19.828 -44.344 -15.117 1 85.75 506 VAL A N 1
ATOM 3873 C CA . VAL A 1 506 ? -18.984 -44.844 -14.055 1 85.75 506 VAL A CA 1
ATOM 3874 C C . VAL A 1 506 ? -17.516 -44.656 -14.43 1 85.75 506 VAL A C 1
ATOM 3876 O O . VAL A 1 506 ? -17.062 -45.125 -15.477 1 85.75 506 VAL A O 1
ATOM 3879 N N . TYR A 1 507 ? -16.859 -43.969 -13.555 1 89.94 507 TYR A N 1
ATOM 3880 C CA . TYR A 1 507 ? -15.453 -43.719 -13.82 1 89.94 507 TYR A CA 1
ATOM 3881 C C . TYR A 1 507 ? -14.57 -44.75 -13.125 1 89.94 507 TYR A C 1
ATOM 3883 O O . TYR A 1 507 ? -14.797 -45.094 -11.961 1 89.94 507 TYR A O 1
ATOM 3891 N N . ILE A 1 508 ? -13.672 -45.281 -13.867 1 89.38 508 ILE A N 1
ATOM 3892 C CA . ILE A 1 508 ? -12.695 -46.219 -13.305 1 89.38 508 ILE A CA 1
ATOM 3893 C C . ILE A 1 508 ? -11.359 -45.5 -13.109 1 89.38 508 ILE A C 1
ATOM 3895 O O . ILE A 1 508 ? -10.797 -44.938 -14.055 1 89.38 508 ILE A O 1
ATOM 3899 N N . GLY A 1 509 ? -10.859 -45.469 -11.914 1 90.44 509 GLY A N 1
ATOM 3900 C CA . GLY A 1 509 ? -9.633 -44.75 -11.57 1 90.44 509 GLY A CA 1
ATOM 3901 C C . GLY A 1 509 ? -8.383 -45.562 -11.883 1 90.44 509 GLY A C 1
ATOM 3902 O O . GLY A 1 509 ? -8.391 -46.406 -12.766 1 90.44 509 GLY A O 1
ATOM 3903 N N . MET A 1 510 ? -7.277 -45.125 -11.266 1 92.06 510 MET A N 1
ATOM 3904 C CA . MET A 1 510 ? -5.992 -45.812 -11.461 1 92.06 510 MET A CA 1
ATOM 3905 C C . MET A 1 510 ? -5.996 -47.188 -10.812 1 92.06 510 MET A C 1
ATOM 3907 O O . MET A 1 510 ? -6.531 -47.375 -9.719 1 92.06 510 MET A O 1
ATOM 3911 N N . VAL A 1 511 ? -5.461 -48.125 -11.57 1 90.81 511 VAL A N 1
ATOM 3912 C CA . VAL A 1 511 ? -5.438 -49.469 -11.055 1 90.81 511 VAL A CA 1
ATOM 3913 C C . VAL A 1 511 ? -4 -49.906 -10.766 1 90.81 511 VAL A C 1
ATOM 3915 O O . VAL A 1 511 ? -3.076 -49.5 -11.484 1 90.81 511 VAL A O 1
ATOM 3918 N N . THR A 1 512 ? -3.795 -50.688 -9.75 1 87.81 512 THR A N 1
ATOM 3919 C CA . THR A 1 512 ? -2.463 -51.094 -9.312 1 87.81 512 THR A CA 1
ATOM 3920 C C . THR A 1 512 ? -2.119 -52.5 -9.852 1 87.81 512 THR A C 1
ATOM 3922 O O . THR A 1 512 ? -0.949 -52.875 -9.891 1 87.81 512 THR A O 1
ATOM 3925 N N . GLU A 1 513 ? -3.107 -53.219 -10.203 1 88.12 513 GLU A N 1
ATOM 3926 C CA . GLU A 1 513 ? -2.871 -54.594 -10.672 1 88.12 513 GLU A CA 1
ATOM 3927 C C . GLU A 1 513 ? -3.566 -54.844 -12.008 1 88.12 513 GLU A C 1
ATOM 3929 O O . GLU A 1 513 ? -4.449 -54.062 -12.406 1 88.12 513 GLU A O 1
ATOM 3934 N N . GLU A 1 514 ? -3.01 -55.875 -12.562 1 88.5 514 GLU A N 1
ATOM 3935 C CA . GLU A 1 514 ? -3.621 -56.281 -13.828 1 88.5 514 GLU A CA 1
ATOM 3936 C C . GLU A 1 514 ? -5.059 -56.75 -13.625 1 88.5 514 GLU A C 1
ATOM 3938 O O . GLU A 1 514 ? -5.371 -57.406 -12.633 1 88.5 514 GLU A O 1
ATOM 3943 N N . LEU A 1 515 ? -5.848 -56.281 -14.461 1 87.06 515 LEU A N 1
ATOM 3944 C CA . LEU A 1 515 ? -7.266 -56.625 -14.375 1 87.06 515 LEU A CA 1
ATOM 3945 C C . LEU A 1 515 ? -7.688 -57.5 -15.547 1 87.06 515 LEU A C 1
ATOM 3947 O O . LEU A 1 515 ? -7.203 -57.312 -16.672 1 87.06 515 LEU A O 1
ATOM 3951 N N . ASP A 1 516 ? -8.492 -58.438 -15.18 1 88.38 516 ASP A N 1
ATOM 3952 C CA . ASP A 1 516 ? -9.18 -59.156 -16.25 1 88.38 516 ASP A CA 1
ATOM 3953 C C . ASP A 1 516 ? -10.344 -58.344 -16.812 1 88.38 516 ASP A C 1
ATOM 3955 O O . ASP A 1 516 ? -11.438 -58.344 -16.234 1 88.38 516 ASP A O 1
ATOM 3959 N N . MET A 1 517 ? -10.094 -57.875 -17.922 1 88.81 517 MET A N 1
ATOM 3960 C CA . MET A 1 517 ? -11.031 -56.906 -18.516 1 88.81 517 MET A CA 1
ATOM 3961 C C . MET A 1 517 ? -12.352 -57.625 -18.859 1 88.81 517 MET A C 1
ATOM 3963 O O . MET A 1 517 ? -13.422 -57.031 -18.703 1 88.81 517 MET A O 1
ATOM 3967 N N . ALA A 1 518 ? -12.273 -58.719 -19.359 1 88.31 518 ALA A N 1
ATOM 3968 C CA . ALA A 1 518 ? -13.484 -59.469 -19.734 1 88.31 518 ALA A CA 1
ATOM 3969 C C . ALA A 1 518 ? -14.352 -59.75 -18.516 1 88.31 518 ALA A C 1
ATOM 3971 O O . ALA A 1 518 ? -15.578 -59.562 -18.562 1 88.31 518 ALA A O 1
ATOM 3972 N N . ALA A 1 519 ? -13.617 -60.188 -17.516 1 89.38 519 ALA A N 1
ATOM 3973 C CA . ALA A 1 519 ? -14.344 -60.469 -16.281 1 89.38 519 ALA A CA 1
ATOM 3974 C C . ALA A 1 519 ? -14.961 -59.188 -15.695 1 89.38 519 ALA A C 1
ATOM 3976 O O . ALA A 1 519 ? -16.078 -59.25 -15.156 1 89.38 519 ALA A O 1
ATOM 3977 N N . LEU A 1 520 ? -14.219 -58.219 -15.781 1 90 520 LEU A N 1
ATOM 3978 C CA . LEU A 1 520 ? -14.711 -56.938 -15.258 1 90 520 LEU A CA 1
ATOM 3979 C C . LEU A 1 520 ? -15.93 -56.469 -16.031 1 90 520 LEU A C 1
ATOM 3981 O O . LEU A 1 520 ? -16.922 -56.031 -15.438 1 90 520 LEU A O 1
ATOM 3985 N N . MET A 1 521 ? -15.945 -56.531 -17.328 1 89.69 521 MET A N 1
ATOM 3986 C CA . MET A 1 521 ? -17.078 -56.094 -18.156 1 89.69 521 MET A CA 1
ATOM 3987 C C . MET A 1 521 ? -18.297 -56.969 -17.891 1 89.69 521 MET A C 1
ATOM 3989 O O . MET A 1 521 ? -19.422 -56.469 -17.828 1 89.69 521 MET A O 1
ATOM 3993 N N . GLN A 1 522 ? -17.984 -58.188 -17.766 1 89.56 522 GLN A N 1
ATOM 3994 C CA . GLN A 1 522 ? -19.094 -59.094 -17.5 1 89.56 522 GLN A CA 1
ATOM 3995 C C . GLN A 1 522 ? -19.766 -58.781 -16.172 1 89.56 522 GLN A C 1
ATOM 3997 O O . GLN A 1 522 ? -21 -58.812 -16.078 1 89.56 522 GLN A O 1
ATOM 4002 N N . THR A 1 523 ? -18.938 -58.5 -15.242 1 90.19 523 THR A N 1
ATOM 4003 C CA . THR A 1 523 ? -19.469 -58.156 -13.93 1 90.19 523 THR A CA 1
ATOM 4004 C C . THR A 1 523 ? -20.297 -56.875 -14.008 1 90.19 523 THR A C 1
ATOM 4006 O O . THR A 1 523 ? -21.344 -56.75 -13.391 1 90.19 523 THR A O 1
ATOM 4009 N N . ILE A 1 524 ? -19.844 -55.938 -14.734 1 90.12 524 ILE A N 1
ATOM 4010 C CA . ILE A 1 524 ? -20.547 -54.656 -14.859 1 90.12 524 ILE A CA 1
ATOM 4011 C C . ILE A 1 524 ? -21.859 -54.875 -15.602 1 90.12 524 ILE A C 1
ATOM 4013 O O . ILE A 1 524 ? -22.891 -54.312 -15.203 1 90.12 524 ILE A O 1
ATOM 4017 N N . VAL A 1 525 ? -21.781 -55.625 -16.625 1 89.69 525 VAL A N 1
ATOM 4018 C CA . VAL A 1 525 ? -22.984 -55.875 -17.422 1 89.69 525 VAL A CA 1
ATOM 4019 C C . VAL A 1 525 ? -24 -56.656 -16.578 1 89.69 525 VAL A C 1
ATOM 4021 O O . VAL A 1 525 ? -25.188 -56.344 -16.594 1 89.69 525 VAL A O 1
ATOM 4024 N N . GLU A 1 526 ? -23.578 -57.656 -15.867 1 90.88 526 GLU A N 1
ATOM 4025 C CA . GLU A 1 526 ? -24.469 -58.469 -15.039 1 90.88 526 GLU A CA 1
ATOM 4026 C C . GLU A 1 526 ? -25.094 -57.625 -13.938 1 90.88 526 GLU A C 1
ATOM 4028 O O . GLU A 1 526 ? -26.297 -57.75 -13.648 1 90.88 526 GLU A O 1
ATOM 4033 N N . THR A 1 527 ? -24.281 -56.844 -13.375 1 91 527 THR A N 1
ATOM 4034 C CA . THR A 1 527 ? -24.797 -55.969 -12.328 1 91 527 THR A CA 1
ATOM 4035 C C . THR A 1 527 ? -25.766 -54.938 -12.898 1 91 527 THR A C 1
ATOM 4037 O O . THR A 1 527 ? -26.766 -54.594 -12.266 1 91 527 THR A O 1
ATOM 4040 N N . GLY A 1 528 ? -25.469 -54.438 -13.992 1 88.75 528 GLY A N 1
ATOM 4041 C CA . GLY A 1 528 ? -26.375 -53.531 -14.672 1 88.75 528 GLY A CA 1
ATOM 4042 C C . GLY A 1 528 ? -27.719 -54.156 -14.992 1 88.75 528 GLY A C 1
ATOM 4043 O O . GLY A 1 528 ? -28.766 -53.5 -14.836 1 88.75 528 GLY A O 1
ATOM 4044 N N . GLN A 1 529 ? -27.688 -55.344 -15.406 1 88.31 529 GLN A N 1
ATOM 4045 C CA . GLN A 1 529 ? -28.922 -56.062 -15.711 1 88.31 529 GLN A CA 1
ATOM 4046 C C . GLN A 1 529 ? -29.75 -56.281 -14.453 1 88.31 529 GLN A C 1
ATOM 4048 O O . GLN A 1 529 ?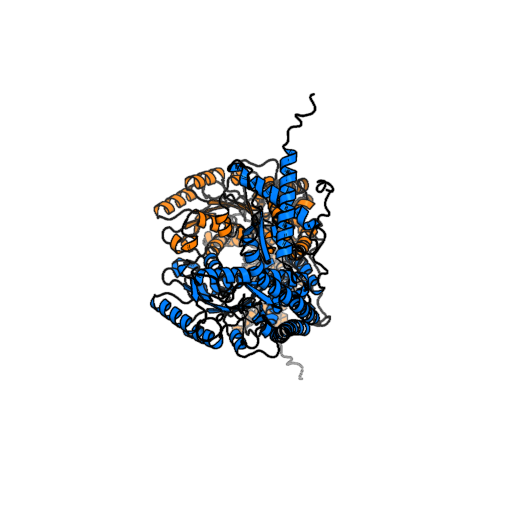 -30.969 -56.219 -14.484 1 88.31 529 GLN A O 1
ATOM 4053 N N . GLU A 1 530 ? -29.031 -56.562 -13.438 1 88.5 530 GLU A N 1
ATOM 4054 C CA . GLU A 1 530 ? -29.719 -56.75 -12.164 1 88.5 530 GLU A CA 1
ATOM 4055 C C . GLU A 1 530 ? -30.406 -55.469 -11.711 1 88.5 530 GLU A C 1
ATOM 4057 O O . GLU A 1 530 ? -31.531 -55.5 -11.203 1 88.5 530 GLU A O 1
ATOM 4062 N N . VAL A 1 531 ? -29.703 -54.438 -11.852 1 88.19 531 VAL A N 1
ATOM 4063 C CA . VAL A 1 531 ? -30.266 -53.156 -11.453 1 88.19 531 VAL A CA 1
ATOM 4064 C C . VAL A 1 531 ? -31.438 -52.781 -12.359 1 88.19 531 VAL A C 1
ATOM 4066 O O . VAL A 1 531 ? -32.438 -52.219 -11.906 1 88.19 531 VAL A O 1
ATOM 4069 N N . GLU A 1 532 ? -31.297 -53.094 -13.602 1 85.69 532 GLU A N 1
ATOM 4070 C CA . GLU A 1 532 ? -32.375 -52.844 -14.555 1 85.69 532 GLU A CA 1
ATOM 4071 C C . GLU A 1 532 ? -33.625 -53.688 -14.211 1 85.69 532 GLU A C 1
ATOM 4073 O O . GLU A 1 532 ? -34.75 -53.156 -14.281 1 85.69 532 GLU A O 1
ATOM 4078 N N . GLU A 1 533 ? -33.5 -54.875 -13.852 1 83.5 533 GLU A N 1
ATOM 4079 C CA . GLU A 1 533 ? -34.594 -55.781 -13.5 1 83.5 533 GLU A CA 1
ATOM 4080 C C . GLU A 1 533 ? -35.281 -55.344 -12.203 1 83.5 533 GLU A C 1
ATOM 4082 O O . GLU A 1 533 ? -36.5 -55.406 -12.07 1 83.5 533 GLU A O 1
ATOM 4087 N N . SER A 1 534 ? -34.438 -54.875 -11.281 1 79.5 534 SER A N 1
ATOM 4088 C CA . SER A 1 534 ? -34.969 -54.406 -10.008 1 79.5 534 SER A CA 1
ATOM 4089 C C . SER A 1 534 ? -35.75 -53.094 -10.164 1 79.5 534 SER A C 1
ATOM 4091 O O . SER A 1 534 ? -36.688 -52.844 -9.422 1 79.5 534 SER A O 1
ATOM 4093 N N . SER A 1 535 ? -35.344 -52.25 -11.031 1 72.31 535 SER A N 1
ATOM 4094 C CA . SER A 1 535 ? -36 -50.969 -11.258 1 72.31 535 SER A CA 1
ATOM 4095 C C . SER A 1 535 ? -37.312 -51.156 -12.023 1 72.31 535 SER A C 1
ATOM 4097 O O . SER A 1 535 ? -38.219 -50.344 -11.906 1 72.31 535 SER A O 1
ATOM 4099 N N . ARG A 1 536 ? -37.562 -52.188 -12.836 1 64.88 536 ARG A N 1
ATOM 4100 C CA . ARG A 1 536 ? -38.781 -52.531 -13.555 1 64.88 536 ARG A CA 1
ATOM 4101 C C . ARG A 1 536 ? -39.844 -53.125 -12.617 1 64.88 536 ARG A C 1
ATOM 4103 O O . ARG A 1 536 ? -41.031 -52.875 -12.75 1 64.88 536 ARG A O 1
ATOM 4110 N N . VAL A 1 537 ? -39.344 -53.969 -11.711 1 55.66 537 VAL A N 1
ATOM 4111 C CA . VAL A 1 537 ? -40.281 -54.625 -10.797 1 55.66 537 VAL A CA 1
ATOM 4112 C C . VAL A 1 537 ? -40.906 -53.594 -9.859 1 55.66 537 VAL A C 1
ATOM 4114 O O . VAL A 1 537 ? -42.094 -53.688 -9.5 1 55.66 537 VAL A O 1
ATOM 4117 N N . GLY A 1 538 ? -40.188 -52.531 -9.492 1 48.97 538 GLY A N 1
ATOM 4118 C CA . GLY A 1 538 ? -40.781 -51.5 -8.656 1 48.97 538 GLY A CA 1
ATOM 4119 C C . GLY A 1 538 ? -41.906 -50.75 -9.352 1 48.97 538 GLY A C 1
ATOM 4120 O O . GLY A 1 538 ? -42.656 -50 -8.711 1 48.97 538 GLY A O 1
ATOM 4121 N N . CYS A 1 539 ? -41.969 -50.781 -10.586 1 42.78 539 CYS A N 1
ATOM 4122 C CA . CYS A 1 539 ? -43.062 -50.094 -11.273 1 42.78 539 CYS A CA 1
ATOM 4123 C C . CYS A 1 539 ? -44.25 -51.031 -11.461 1 42.78 539 CYS A C 1
ATOM 4125 O O . CYS A 1 539 ? -45.219 -50.719 -12.148 1 42.78 539 CYS A O 1
ATOM 4127 N N . PHE A 1 540 ? -44.25 -52.344 -11.078 1 38.88 540 PHE A N 1
ATOM 4128 C CA . PHE A 1 540 ? -45.469 -53.125 -11.195 1 38.88 540 PHE A CA 1
ATOM 4129 C C . PHE A 1 540 ? -46.531 -52.656 -10.219 1 38.88 540 PHE A C 1
ATOM 4131 O O . PHE A 1 540 ? -46.25 -52.5 -9.023 1 38.88 540 PHE A O 1
ATOM 4138 N N . PRO A 1 541 ? -47.625 -51.938 -10.617 1 37.84 541 PRO A N 1
ATOM 4139 C CA . PRO A 1 541 ? -48.812 -51.688 -9.789 1 37.84 541 PRO A CA 1
ATOM 4140 C C . PRO A 1 541 ? -49.281 -52.906 -9.016 1 37.84 541 PRO A C 1
ATOM 4142 O O . PRO A 1 541 ? -49.031 -54.031 -9.453 1 37.84 541 PRO A O 1
ATOM 4145 N N . LEU A 1 542 ? -49.281 -52.875 -7.664 1 34.88 542 LEU A N 1
ATOM 4146 C CA . LEU A 1 542 ? -50 -53.781 -6.777 1 34.88 542 LEU A CA 1
ATOM 4147 C C . LEU A 1 542 ? -51.375 -54.094 -7.344 1 34.88 542 LEU A C 1
ATOM 4149 O O . LEU A 1 542 ? -52.344 -53.344 -7.125 1 34.88 542 LEU A O 1
ATOM 4153 N N . LEU A 1 543 ? -51.625 -54.344 -8.57 1 33.72 543 LEU A N 1
ATOM 4154 C CA . LEU A 1 543 ? -52.969 -54.688 -9 1 33.72 543 LEU A CA 1
ATOM 4155 C C . LEU A 1 543 ? -53.406 -56 -8.359 1 33.72 543 LEU A C 1
ATOM 4157 O O . LEU A 1 543 ? -54.562 -56.438 -8.57 1 33.72 543 LEU A O 1
ATOM 4161 N N . PHE A 1 544 ? -52.5 -56.906 -7.727 1 32.12 544 PHE A N 1
ATOM 4162 C CA . PHE A 1 544 ? -53.094 -58.219 -7.438 1 32.12 544 PHE A CA 1
ATOM 4163 C C . PHE A 1 544 ? -54.094 -58.094 -6.301 1 32.12 544 PHE A C 1
ATOM 4165 O O . PHE A 1 544 ? -54.938 -59 -6.133 1 32.12 544 PHE A O 1
ATOM 4172 N N . VAL A 1 545 ? -53.875 -57.344 -5.203 1 31.22 545 VAL A N 1
ATOM 4173 C CA . VAL A 1 545 ? -54.5 -57.875 -4.008 1 31.22 545 VAL A CA 1
ATOM 4174 C C . VAL A 1 545 ? -55.969 -57.5 -3.99 1 31.22 545 VAL A C 1
ATOM 4176 O O . VAL A 1 545 ? -56.688 -57.781 -3.008 1 31.22 545 VAL A O 1
ATOM 4179 N N . PHE A 1 546 ? -56.5 -56.656 -4.934 1 29.59 546 PHE A N 1
ATOM 4180 C CA . PHE A 1 546 ? -57.906 -56.469 -4.684 1 29.59 546 PHE A CA 1
ATOM 4181 C C . PHE A 1 546 ? -58.719 -57.656 -5.176 1 29.59 546 PHE A C 1
ATOM 4183 O O . PHE A 1 546 ? -59.781 -57.5 -5.797 1 29.59 546 PHE A O 1
ATOM 4190 N N . ILE A 1 547 ? -58.125 -58.906 -5.293 1 23.81 547 ILE A N 1
ATOM 4191 C CA . ILE A 1 547 ? -59.188 -59.906 -5.242 1 23.81 547 ILE A CA 1
ATOM 4192 C C . ILE A 1 547 ? -59.594 -60.156 -3.795 1 23.81 547 ILE A C 1
ATOM 4194 O O . ILE A 1 547 ? -58.75 -60.312 -2.914 1 23.81 547 ILE A O 1
ATOM 4198 N N . MET B 1 1 ? 25.188 -8.195 22.031 1 18.98 1 MET B N 1
ATOM 4199 C CA . MET B 1 1 ? 24.016 -7.531 21.453 1 18.98 1 MET B CA 1
ATOM 4200 C C . MET B 1 1 ? 23.688 -6.258 22.234 1 18.98 1 MET B C 1
ATOM 4202 O O . MET B 1 1 ? 22.719 -5.57 21.922 1 18.98 1 MET B O 1
ATOM 4206 N N . GLY B 1 2 ? 24.359 -6.098 23.375 1 22.95 2 GLY B N 1
ATOM 4207 C CA . GLY B 1 2 ? 24.828 -5.176 24.406 1 22.95 2 GLY B CA 1
ATOM 4208 C C . GLY B 1 2 ? 25.656 -4.031 23.844 1 22.95 2 GLY B C 1
ATOM 4209 O O . GLY B 1 2 ? 25.484 -2.879 24.234 1 22.95 2 GLY B O 1
ATOM 4210 N N . ASP B 1 3 ? 26.719 -4.402 23.203 1 25.98 3 ASP B N 1
ATOM 4211 C CA . ASP B 1 3 ? 27.828 -3.451 23.109 1 25.98 3 ASP B CA 1
ATOM 4212 C C . ASP B 1 3 ? 27.547 -2.391 22.047 1 25.98 3 ASP B C 1
ATOM 4214 O O . ASP B 1 3 ? 28.484 -1.747 21.547 1 25.98 3 ASP B O 1
ATOM 4218 N N . VAL B 1 4 ? 26.531 -2.555 21.234 1 27.42 4 VAL B N 1
ATOM 4219 C CA . VAL B 1 4 ? 26.547 -1.551 20.188 1 27.42 4 VAL B CA 1
ATOM 4220 C C . VAL B 1 4 ? 26.562 -0.153 20.797 1 27.42 4 VAL B C 1
ATOM 4222 O O . VAL B 1 4 ? 26.922 0.822 20.125 1 27.42 4 VAL B O 1
ATOM 4225 N N . TYR B 1 5 ? 25.828 0.091 21.875 1 29.17 5 TYR B N 1
ATOM 4226 C CA . TYR B 1 5 ? 25.734 1.448 22.406 1 29.17 5 TYR B CA 1
ATOM 4227 C C . TYR B 1 5 ? 26.969 1.79 23.234 1 29.17 5 TYR B C 1
ATOM 4229 O O . TYR B 1 5 ? 26.875 1.959 24.453 1 29.17 5 TYR B O 1
ATOM 4237 N N . ASP B 1 6 ? 28.109 1.243 23.047 1 28.03 6 ASP B N 1
ATOM 4238 C CA . ASP B 1 6 ? 29.031 1.786 24.031 1 28.03 6 ASP B CA 1
ATOM 4239 C C . ASP B 1 6 ? 29.25 3.285 23.828 1 28.03 6 ASP B C 1
ATOM 4241 O O . ASP B 1 6 ? 30.375 3.77 23.875 1 28.03 6 ASP B O 1
ATOM 4245 N N . GLY B 1 7 ? 28.734 4.004 22.844 1 27.42 7 GLY B N 1
ATOM 4246 C CA . GLY B 1 7 ? 29.188 5.379 22.938 1 27.42 7 GLY B CA 1
ATOM 4247 C C . GLY B 1 7 ? 29.141 5.941 24.344 1 27.42 7 GLY B C 1
ATOM 4248 O O . GLY B 1 7 ? 28.484 5.371 25.219 1 27.42 7 GLY B O 1
ATOM 4249 N N . GLN B 1 8 ? 29.922 7.109 24.75 1 26.23 8 GLN B N 1
ATOM 4250 C CA . GLN B 1 8 ? 30.125 7.746 26.047 1 26.23 8 GLN B CA 1
ATOM 4251 C C . GLN B 1 8 ? 28.828 7.824 26.828 1 26.23 8 GLN B C 1
ATOM 4253 O O . GLN B 1 8 ? 27.734 7.895 26.25 1 26.23 8 GLN B O 1
ATOM 4258 N N . LYS B 1 9 ? 28.891 7.707 28.266 1 28.61 9 LYS B N 1
ATOM 4259 C CA . LYS B 1 9 ? 28.125 7.676 29.516 1 28.61 9 LYS B CA 1
ATOM 4260 C C . LYS B 1 9 ? 27.141 8.844 29.594 1 28.61 9 LYS B C 1
ATOM 4262 O O . LYS B 1 9 ? 26.375 8.945 30.547 1 28.61 9 LYS B O 1
ATOM 4267 N N . GLY B 1 10 ? 27.609 10.07 29.109 1 27.73 10 GLY B N 1
ATOM 4268 C CA . GLY B 1 10 ? 27.078 11.148 29.922 1 27.73 10 GLY B CA 1
ATOM 4269 C C . GLY B 1 10 ? 25.562 11.258 29.844 1 27.73 10 GLY B C 1
ATOM 4270 O O . GLY B 1 10 ? 24.875 11.016 30.844 1 27.73 10 GLY B O 1
ATOM 4271 N N . GLY B 1 11 ? 25.047 12.258 28.938 1 29.7 11 GLY B N 1
ATOM 4272 C CA . GLY B 1 11 ? 23.781 12.875 29.266 1 29.7 11 GLY B CA 1
ATOM 4273 C C . GLY B 1 11 ? 22.609 11.922 29.141 1 29.7 11 GLY B C 1
ATOM 4274 O O . GLY B 1 11 ? 22.703 10.891 28.469 1 29.7 11 GLY B O 1
ATOM 4275 N N . GLN B 1 12 ? 21.531 11.93 30.047 1 33.12 12 GLN B N 1
ATOM 4276 C CA . GLN B 1 12 ? 20.25 11.258 30.203 1 33.12 12 GLN B CA 1
ATOM 4277 C C . GLN B 1 12 ? 19.562 11.062 28.844 1 33.12 12 GLN B C 1
ATOM 4279 O O . GLN B 1 12 ? 19.141 12.039 28.219 1 33.12 12 GLN B O 1
ATOM 4284 N N . ASP B 1 13 ? 19.953 10.227 28.016 1 35.31 13 ASP B N 1
ATOM 4285 C CA . ASP B 1 13 ? 19.422 10.055 26.656 1 35.31 13 ASP B CA 1
ATOM 4286 C C . ASP B 1 13 ? 17.906 9.844 26.688 1 35.31 13 ASP B C 1
ATOM 4288 O O . ASP B 1 13 ? 17.406 9.023 27.453 1 35.31 13 ASP B O 1
ATOM 4292 N N . PRO B 1 14 ? 17.031 10.859 26.266 1 34.28 14 PRO B N 1
ATOM 4293 C CA . PRO B 1 14 ? 15.562 10.828 26.219 1 34.28 14 PRO B CA 1
ATOM 4294 C C . PRO B 1 14 ? 15.016 9.555 25.578 1 34.28 14 PRO B C 1
ATOM 4296 O O . PRO B 1 14 ? 14.117 9.625 24.734 1 34.28 14 PRO B O 1
ATOM 4299 N N . LEU B 1 15 ? 15.719 8.547 25.391 1 36.62 15 LEU B N 1
ATOM 4300 C CA . LEU B 1 15 ? 15.109 7.316 24.906 1 36.62 15 LEU B CA 1
ATOM 4301 C C . LEU B 1 15 ? 13.758 7.078 25.562 1 36.62 15 LEU B C 1
ATOM 4303 O O . LEU B 1 15 ? 13.117 6.043 25.344 1 36.62 15 LEU B O 1
ATOM 4307 N N . THR B 1 16 ? 13.555 7.488 26.812 1 36.78 16 THR B N 1
ATOM 4308 C CA . THR B 1 16 ? 12.539 7.035 27.75 1 36.78 16 THR B CA 1
ATOM 4309 C C . THR B 1 16 ? 11.141 7.191 27.156 1 36.78 16 THR B C 1
ATOM 4311 O O . THR B 1 16 ? 10.188 6.578 27.641 1 36.78 16 THR B O 1
ATOM 4314 N N . THR B 1 17 ? 10.641 8.398 26.672 1 37.59 17 THR B N 1
ATOM 4315 C CA . THR B 1 17 ? 9.195 8.547 26.844 1 37.59 17 THR B CA 1
ATOM 4316 C C . THR B 1 17 ? 8.438 7.734 25.812 1 37.59 17 THR B C 1
ATOM 4318 O O . THR B 1 17 ? 8.383 8.102 24.641 1 37.59 17 THR B O 1
ATOM 4321 N N . LEU B 1 18 ? 8.633 6.398 25.781 1 44.94 18 LEU B N 1
ATOM 4322 C CA . LEU B 1 18 ? 7.594 5.625 25.109 1 44.94 18 LEU B CA 1
ATOM 4323 C C . LEU B 1 18 ? 6.234 6.309 25.25 1 44.94 18 LEU B C 1
ATOM 4325 O O . LEU B 1 18 ? 5.996 7.027 26.234 1 44.94 18 LEU B O 1
ATOM 4329 N N . PRO B 1 19 ? 5.57 6.523 24.109 1 49.75 19 PRO B N 1
ATOM 4330 C CA . PRO B 1 19 ? 4.266 7.168 24.266 1 49.75 19 PRO B CA 1
ATOM 4331 C C . PRO B 1 19 ? 3.555 6.77 25.547 1 49.75 19 PRO B C 1
ATOM 4333 O O . PRO B 1 19 ? 3.779 5.672 26.062 1 49.75 19 PRO B O 1
ATOM 4336 N N . ALA B 1 20 ? 3.316 7.66 26.391 1 48.12 20 ALA B N 1
ATOM 4337 C CA . ALA B 1 20 ? 2.453 7.484 27.547 1 48.12 20 ALA B CA 1
ATOM 4338 C C . ALA B 1 20 ? 1.495 6.312 27.359 1 48.12 20 ALA B C 1
ATOM 4340 O O . ALA B 1 20 ? 1.327 5.824 26.234 1 48.12 20 ALA B O 1
ATOM 4341 N N . SER B 1 21 ? 0.759 5.848 28.328 1 55.5 21 SER B N 1
ATOM 4342 C CA . SER B 1 21 ? -0.227 4.797 28.578 1 55.5 21 SER B CA 1
ATOM 4343 C C . SER B 1 21 ? -1.206 4.68 27.406 1 55.5 21 SER B C 1
ATOM 4345 O O . SER B 1 21 ? -1.916 5.633 27.094 1 55.5 21 SER B O 1
ATOM 4347 N N . LEU B 1 22 ? -0.803 3.854 26.375 1 62.69 22 LEU B N 1
ATOM 4348 C CA . LEU B 1 22 ? -1.754 3.527 25.328 1 62.69 22 LEU B CA 1
ATOM 4349 C C . LEU B 1 22 ? -3.131 3.229 25.906 1 62.69 22 LEU B C 1
ATOM 4351 O O . LEU B 1 22 ? -3.258 2.426 26.828 1 62.69 22 LEU B O 1
ATOM 4355 N N . ALA B 1 23 ? -3.986 4.098 25.438 1 68.5 23 ALA B N 1
ATOM 4356 C CA . ALA B 1 23 ? -5.367 3.791 25.797 1 68.5 23 ALA B CA 1
ATOM 4357 C C . ALA B 1 23 ? -5.719 2.348 25.453 1 68.5 23 ALA B C 1
ATOM 4359 O O . ALA B 1 23 ? -5.137 1.767 24.531 1 68.5 23 ALA B O 1
ATOM 4360 N N . GLU B 1 24 ? -6.332 1.692 26.266 1 74.38 24 GLU B N 1
ATOM 4361 C CA . GLU B 1 24 ? -6.773 0.315 26.078 1 74.38 24 GLU B CA 1
ATOM 4362 C C . GLU B 1 24 ? -7.336 0.1 24.672 1 74.38 24 GLU B C 1
ATOM 4364 O O . GLU B 1 24 ? -7.125 -0.953 24.062 1 74.38 24 GLU B O 1
ATOM 4369 N N . ARG B 1 25 ? -7.926 1.124 24.156 1 79.25 25 ARG B N 1
ATOM 4370 C CA . ARG B 1 25 ? -8.562 0.993 22.859 1 79.25 25 ARG B CA 1
ATOM 4371 C C . ARG B 1 25 ? -7.52 0.884 21.75 1 79.25 25 ARG B C 1
ATOM 4373 O O . ARG B 1 25 ? -7.801 0.34 20.672 1 79.25 25 ARG B O 1
ATOM 4380 N N . ALA B 1 26 ? -6.332 1.29 22.062 1 81.12 26 ALA B N 1
ATOM 4381 C CA . ALA B 1 26 ? -5.297 1.308 21.031 1 81.12 26 ALA B CA 1
ATOM 4382 C C . ALA B 1 26 ? -4.617 -0.053 20.906 1 81.12 26 ALA B C 1
ATOM 4384 O O . ALA B 1 26 ? -3.918 -0.323 19.938 1 81.12 26 ALA B O 1
ATOM 4385 N N . LEU B 1 27 ? -4.918 -0.917 21.844 1 81.12 27 LEU B N 1
ATOM 4386 C CA . LEU B 1 27 ? -4.219 -2.195 21.891 1 81.12 27 LEU B CA 1
ATOM 4387 C C . LEU B 1 27 ? -4.762 -3.15 20.828 1 81.12 27 LEU B C 1
ATOM 4389 O O . LEU B 1 27 ? -4 -3.875 20.188 1 81.12 27 LEU B O 1
ATOM 4393 N N . VAL B 1 28 ? -6 -3.068 20.594 1 85.38 28 VAL B N 1
ATOM 4394 C CA . VAL B 1 28 ? -6.664 -4.023 19.719 1 85.38 28 VAL B CA 1
ATOM 4395 C C . VAL B 1 28 ? -6.168 -3.828 18.281 1 85.38 28 VAL B C 1
ATOM 4397 O O . VAL B 1 28 ? -5.699 -4.773 17.656 1 85.38 28 VAL B O 1
ATOM 4400 N N . PRO B 1 29 ? -6.195 -2.623 17.844 1 86.75 29 PRO B N 1
ATOM 4401 C CA . PRO B 1 29 ? -5.723 -2.465 16.469 1 86.75 29 PRO B CA 1
ATOM 4402 C C . PRO B 1 29 ? -4.238 -2.791 16.312 1 86.75 29 PRO B C 1
ATOM 4404 O O . PRO B 1 29 ? -3.824 -3.309 15.273 1 86.75 29 PRO B O 1
ATOM 4407 N N . LEU B 1 30 ? -3.475 -2.568 17.281 1 84.69 30 LEU B N 1
ATOM 4408 C CA . LEU B 1 30 ? -2.049 -2.859 17.203 1 84.69 30 LEU B CA 1
ATOM 4409 C C . LEU B 1 30 ? -1.804 -4.359 17.109 1 84.69 30 LEU B C 1
ATOM 4411 O O . LEU B 1 30 ? -1.045 -4.816 16.25 1 84.69 30 LEU B O 1
ATOM 4415 N N . LEU B 1 31 ? -2.51 -5.133 17.859 1 85 31 LEU B N 1
ATOM 4416 C CA . LEU B 1 31 ? -2.367 -6.582 17.859 1 85 31 LEU B CA 1
ATOM 4417 C C . LEU B 1 31 ? -2.992 -7.191 16.609 1 85 31 LEU B C 1
ATOM 4419 O O . LEU B 1 31 ? -2.598 -8.281 16.172 1 85 31 LEU B O 1
ATOM 4423 N N . ALA B 1 32 ? -3.979 -6.461 16.125 1 90.06 32 ALA B N 1
ATOM 4424 C CA . ALA B 1 32 ? -4.66 -6.938 14.922 1 90.06 32 ALA B CA 1
ATOM 4425 C C . ALA B 1 32 ? -3.691 -7.059 13.75 1 90.06 32 ALA B C 1
ATOM 4427 O O . ALA B 1 32 ? -3.865 -7.91 12.875 1 90.06 32 ALA B O 1
ATOM 4428 N N . HIS B 1 33 ? -2.682 -6.285 13.727 1 89 33 HIS B N 1
ATOM 4429 C CA . HIS B 1 33 ? -1.726 -6.32 12.633 1 89 33 HIS B CA 1
ATOM 4430 C C . HIS B 1 33 ? -0.921 -7.613 12.641 1 89 33 HIS B C 1
ATOM 4432 O O . HIS B 1 33 ? -0.554 -8.133 11.578 1 89 33 HIS B O 1
ATOM 4438 N N . ALA B 1 34 ? -0.587 -8.07 13.836 1 88.19 34 ALA B N 1
ATOM 4439 C CA . ALA B 1 34 ? 0.055 -9.383 13.922 1 88.19 34 ALA B CA 1
ATOM 4440 C C . ALA B 1 34 ? -0.885 -10.484 13.453 1 88.19 34 ALA B C 1
ATOM 4442 O O . ALA B 1 34 ? -0.451 -11.453 12.82 1 88.19 34 ALA B O 1
ATOM 4443 N N . LEU B 1 35 ? -2.107 -10.312 13.781 1 87.81 35 LEU B N 1
ATOM 4444 C CA . LEU B 1 35 ? -3.109 -11.281 13.359 1 87.81 35 LEU B CA 1
ATOM 4445 C C . LEU B 1 35 ? -3.262 -11.281 11.844 1 87.81 35 LEU B C 1
ATOM 4447 O O . LEU B 1 35 ? -3.469 -12.328 11.234 1 87.81 35 LEU B O 1
ATOM 4451 N N . VAL B 1 36 ? -3.24 -10.086 11.25 1 88.12 36 VAL B N 1
ATOM 4452 C CA . VAL B 1 36 ? -3.299 -9.961 9.797 1 88.12 36 VAL B CA 1
ATOM 4453 C C . VAL B 1 36 ? -2.168 -10.773 9.164 1 88.12 36 VAL B C 1
ATOM 4455 O O . VAL B 1 36 ? -2.389 -11.523 8.211 1 88.12 36 VAL B O 1
ATOM 4458 N N . ALA B 1 37 ? -0.994 -10.609 9.695 1 85.06 37 ALA B N 1
ATOM 4459 C CA . ALA B 1 37 ? 0.17 -11.328 9.188 1 85.06 37 ALA B CA 1
ATOM 4460 C C . ALA B 1 37 ? -0.012 -12.836 9.312 1 85.06 37 ALA B C 1
ATOM 4462 O O . ALA B 1 37 ? 0.298 -13.594 8.391 1 85.06 37 ALA B O 1
ATOM 4463 N N . TYR B 1 38 ? -0.545 -13.25 10.391 1 85.31 38 TYR B N 1
ATOM 4464 C CA . TYR B 1 38 ? -0.756 -14.672 10.656 1 85.31 38 TYR B CA 1
ATOM 4465 C C . TYR B 1 38 ? -1.812 -15.25 9.727 1 85.31 38 TYR B C 1
ATOM 4467 O O . TYR B 1 38 ? -1.622 -16.328 9.156 1 85.31 38 TYR B O 1
ATOM 4475 N N . LEU B 1 39 ? -2.904 -14.57 9.578 1 87.38 39 LEU B N 1
ATOM 4476 C CA . LEU B 1 39 ? -4.016 -15.055 8.766 1 87.38 39 LEU B CA 1
ATOM 4477 C C . LEU B 1 39 ? -3.631 -15.102 7.289 1 87.38 39 LEU B C 1
ATOM 4479 O O . LEU B 1 39 ? -4.227 -15.844 6.512 1 87.38 39 LEU B O 1
ATOM 4483 N N . SER B 1 40 ? -2.682 -14.266 6.914 1 85 40 SER B N 1
ATOM 4484 C CA . SER B 1 40 ? -2.242 -14.25 5.523 1 85 40 SER B CA 1
ATOM 4485 C C . SER B 1 40 ? -1.581 -15.57 5.133 1 85 40 SER B C 1
ATOM 4487 O O . SER B 1 40 ? -1.399 -15.852 3.947 1 85 40 SER B O 1
ATOM 4489 N N . LEU B 1 41 ? -1.282 -16.438 6.117 1 81 41 LEU B N 1
ATOM 4490 C CA . LEU B 1 41 ? -0.61 -17.703 5.867 1 81 41 LEU B CA 1
ATOM 4491 C C . LEU B 1 41 ? -1.624 -18.812 5.641 1 81 41 LEU B C 1
ATOM 4493 O O . LEU B 1 41 ? -1.255 -19.922 5.25 1 81 41 LEU B O 1
ATOM 4497 N N . LEU B 1 42 ? -2.865 -18.5 5.789 1 82.06 42 LEU B N 1
ATOM 4498 C CA . LEU B 1 42 ? -3.9 -19.516 5.645 1 82.06 42 LEU B CA 1
ATOM 4499 C C . LEU B 1 42 ? -4.02 -19.969 4.195 1 82.06 42 LEU B C 1
ATOM 4501 O O . LEU B 1 42 ? -3.59 -19.266 3.281 1 82.06 42 LEU B O 1
ATOM 4505 N N . GLU B 1 43 ? -4.535 -21.141 4.133 1 82.56 43 GLU B N 1
ATOM 4506 C CA . GLU B 1 43 ? -4.793 -21.672 2.799 1 82.56 43 GLU B CA 1
ATOM 4507 C C . GLU B 1 43 ? -5.73 -20.766 2.012 1 82.56 43 GLU B C 1
ATOM 4509 O O . GLU B 1 43 ? -6.574 -20.078 2.596 1 82.56 43 GLU B O 1
ATOM 4514 N N . ARG B 1 44 ? -5.598 -20.844 0.734 1 82.44 44 ARG B N 1
ATOM 4515 C CA . ARG B 1 44 ? -6.242 -19.891 -0.169 1 82.44 44 ARG B CA 1
ATOM 4516 C C . ARG B 1 44 ? -7.758 -19.922 -0.001 1 82.44 44 ARG B C 1
ATOM 4518 O O . ARG B 1 44 ? -8.391 -18.875 0.127 1 82.44 44 ARG B O 1
ATOM 4525 N N . ASP B 1 45 ? -8.328 -21.062 -0.005 1 83.12 45 ASP B N 1
ATOM 4526 C CA . ASP B 1 45 ? -9.781 -21.156 0.063 1 83.12 45 ASP B CA 1
ATOM 4527 C C . ASP B 1 45 ? -10.305 -20.641 1.403 1 83.12 45 ASP B C 1
ATOM 4529 O O . ASP B 1 45 ? -11.32 -19.938 1.454 1 83.12 45 ASP B O 1
ATOM 4533 N N . ARG B 1 46 ? -9.625 -21.031 2.367 1 84.88 46 ARG B N 1
ATOM 4534 C CA . ARG B 1 46 ? -10.016 -20.578 3.701 1 84.88 46 ARG B CA 1
ATOM 4535 C C . ARG B 1 46 ? -9.859 -19.062 3.84 1 84.88 46 ARG B C 1
ATOM 4537 O O . ARG B 1 46 ? -10.719 -18.391 4.418 1 84.88 46 ARG B O 1
ATOM 4544 N N . LEU B 1 47 ? -8.797 -18.656 3.369 1 88.75 47 LEU B N 1
ATOM 4545 C CA . LEU B 1 47 ? -8.531 -17.219 3.416 1 88.75 47 LEU B CA 1
ATOM 4546 C C . LEU B 1 47 ? -9.578 -16.438 2.625 1 88.75 47 LEU B C 1
ATOM 4548 O O . LEU B 1 47 ? -10.039 -15.383 3.062 1 88.75 47 LEU B O 1
ATOM 4552 N N . ARG B 1 48 ? -9.984 -16.969 1.534 1 88.88 48 ARG B N 1
ATOM 4553 C CA . ARG B 1 48 ? -10.977 -16.312 0.687 1 88.88 48 ARG B CA 1
ATOM 4554 C C . ARG B 1 48 ? -12.312 -16.188 1.406 1 88.88 48 ARG B C 1
ATOM 4556 O O . ARG B 1 48 ? -12.953 -15.141 1.363 1 88.88 48 ARG B O 1
ATOM 4563 N N . HIS B 1 49 ? -12.703 -17.203 2.045 1 90.44 49 HIS B N 1
ATOM 4564 C CA . HIS B 1 49 ? -13.961 -17.188 2.779 1 90.44 49 HIS B CA 1
ATOM 4565 C C . HIS B 1 49 ? -13.922 -16.188 3.92 1 90.44 49 HIS B C 1
ATOM 4567 O O . HIS B 1 49 ? -14.859 -15.414 4.105 1 90.44 49 HIS B O 1
ATOM 4573 N N . LEU B 1 50 ? -12.883 -16.234 4.625 1 91.06 50 LEU B N 1
ATOM 4574 C CA . LEU B 1 50 ? -12.719 -15.344 5.766 1 91.06 50 LEU B CA 1
ATOM 4575 C C . LEU B 1 50 ? -12.703 -13.883 5.312 1 91.06 50 LEU B C 1
ATOM 4577 O O . LEU B 1 50 ? -13.375 -13.039 5.902 1 91.06 50 LEU B O 1
ATOM 4581 N N . THR B 1 51 ? -11.945 -13.633 4.297 1 92.5 51 THR B N 1
ATOM 4582 C CA . THR B 1 51 ? -11.773 -12.258 3.844 1 92.5 51 THR B CA 1
ATOM 4583 C C . THR B 1 51 ? -13.062 -11.734 3.221 1 92.5 51 THR B C 1
ATOM 4585 O O . THR B 1 51 ? -13.375 -10.547 3.34 1 92.5 51 THR B O 1
ATOM 4588 N N . THR B 1 52 ? -13.766 -12.531 2.514 1 91.69 52 THR B N 1
ATOM 4589 C CA . THR B 1 52 ? -15.039 -12.117 1.936 1 91.69 52 THR B CA 1
ATOM 4590 C C . THR B 1 52 ? -16.016 -11.703 3.029 1 91.69 52 THR B C 1
ATOM 4592 O O . THR B 1 52 ? -16.688 -10.672 2.914 1 91.69 52 THR B O 1
ATOM 4595 N N . ARG B 1 53 ? -16.094 -12.461 4.027 1 93.81 53 ARG B N 1
ATOM 4596 C CA . ARG B 1 53 ? -16.984 -12.148 5.145 1 93.81 53 ARG B CA 1
ATOM 4597 C C . ARG B 1 53 ? -16.531 -10.875 5.855 1 93.81 53 ARG B C 1
ATOM 4599 O O . ARG B 1 53 ? -17.344 -10.031 6.211 1 93.81 53 ARG B O 1
ATOM 4606 N N . LEU B 1 54 ? -15.258 -10.805 6.102 1 94.5 54 LEU B N 1
ATOM 4607 C CA . LEU B 1 54 ? -14.68 -9.648 6.777 1 94.5 54 LEU B CA 1
ATOM 4608 C C . LEU B 1 54 ? -14.992 -8.367 6.016 1 94.5 54 LEU B C 1
ATOM 4610 O O . LEU B 1 54 ? -15.438 -7.379 6.602 1 94.5 54 LEU B O 1
ATOM 4614 N N . THR B 1 55 ? -14.734 -8.367 4.73 1 94 55 THR B N 1
ATOM 4615 C CA . THR B 1 55 ? -14.953 -7.195 3.896 1 94 55 THR B CA 1
ATOM 4616 C C . THR B 1 55 ? -16.438 -6.848 3.822 1 94 55 THR B C 1
ATOM 4618 O O . THR B 1 55 ? -16.812 -5.676 3.883 1 94 55 THR B O 1
ATOM 4621 N N . SER B 1 56 ? -17.234 -7.801 3.674 1 94.25 56 SER B N 1
ATOM 4622 C CA . SER B 1 56 ? -18.672 -7.578 3.596 1 94.25 56 SER B CA 1
ATOM 4623 C C . SER B 1 56 ? -19.219 -6.984 4.895 1 94.25 56 SER B C 1
ATOM 4625 O O . SER B 1 56 ? -19.938 -5.992 4.875 1 94.25 56 SER B O 1
ATOM 4627 N N . ASP B 1 57 ? -18.859 -7.562 5.973 1 95.12 57 ASP B N 1
ATOM 4628 C CA . ASP B 1 57 ? -19.312 -7.098 7.277 1 95.12 57 ASP B CA 1
ATOM 4629 C C . ASP B 1 57 ? -18.859 -5.66 7.539 1 95.12 57 ASP B C 1
ATOM 4631 O O . ASP B 1 57 ? -19.656 -4.828 7.988 1 95.12 57 ASP B O 1
ATOM 4635 N N . THR B 1 58 ? -17.609 -5.449 7.316 1 96.25 58 THR B N 1
ATOM 4636 C CA . THR B 1 58 ? -17.078 -4.121 7.586 1 96.25 58 THR B CA 1
ATOM 4637 C C . THR B 1 58 ? -17.719 -3.08 6.672 1 96.25 58 THR B C 1
ATOM 4639 O O . THR B 1 58 ? -17.969 -1.951 7.09 1 96.25 58 THR B O 1
ATOM 4642 N N . THR B 1 59 ? -17.922 -3.449 5.422 1 96 59 THR B N 1
ATOM 4643 C CA . THR B 1 59 ? -18.578 -2.553 4.473 1 96 59 THR B CA 1
ATOM 4644 C C . THR B 1 59 ? -19.984 -2.209 4.934 1 96 59 THR B C 1
ATOM 4646 O O . THR B 1 59 ? -20.375 -1.041 4.926 1 96 59 THR B O 1
ATOM 4649 N N . LEU B 1 60 ? -20.688 -3.207 5.324 1 95.44 60 LEU B N 1
ATOM 4650 C CA . LEU B 1 60 ? -22.047 -2.984 5.801 1 95.44 60 LEU B CA 1
ATOM 4651 C C . LEU B 1 60 ? -22.047 -2.082 7.031 1 95.44 60 LEU B C 1
ATOM 4653 O O . LEU B 1 60 ? -22.891 -1.195 7.152 1 95.44 60 LEU B O 1
ATOM 4657 N N . TRP B 1 61 ? -21.109 -2.355 7.883 1 95 61 TRP B N 1
ATOM 4658 C CA . TRP B 1 61 ? -20.984 -1.551 9.094 1 95 61 TRP B CA 1
ATOM 4659 C C . TRP B 1 61 ? -20.719 -0.09 8.75 1 95 61 TRP B C 1
ATOM 4661 O O . TRP B 1 61 ? -21.359 0.812 9.289 1 95 61 TRP B O 1
ATOM 4671 N N . MET B 1 62 ? -19.812 0.178 7.891 1 96.19 62 MET B N 1
ATOM 4672 C CA . MET B 1 62 ? -19.438 1.535 7.492 1 96.19 62 MET B CA 1
ATOM 4673 C C . MET B 1 62 ? -20.609 2.225 6.789 1 96.19 62 MET B C 1
ATOM 4675 O O . MET B 1 62 ? -20.891 3.396 7.051 1 96.19 62 MET B O 1
ATOM 4679 N N . CYS B 1 63 ? -21.25 1.484 5.914 1 96.25 63 CYS B N 1
ATOM 4680 C CA . CYS B 1 63 ? -22.375 2.041 5.176 1 96.25 63 CYS B CA 1
ATOM 4681 C C . CYS B 1 63 ? -23.516 2.424 6.121 1 96.25 63 CYS B C 1
ATOM 4683 O O . CYS B 1 63 ? -24.125 3.475 5.961 1 96.25 63 CYS B O 1
ATOM 4685 N N . ARG B 1 64 ? -23.75 1.634 7.082 1 94.5 64 ARG B N 1
ATOM 4686 C CA . ARG B 1 64 ? -24.812 1.902 8.039 1 94.5 64 ARG B CA 1
ATOM 4687 C C . ARG B 1 64 ? -24.453 3.072 8.953 1 94.5 64 ARG B C 1
ATOM 4689 O O . ARG B 1 64 ? -25.266 3.965 9.18 1 94.5 64 ARG B O 1
ATOM 4696 N N . LEU B 1 65 ? -23.297 3.074 9.469 1 94.12 65 LEU B N 1
ATOM 4697 C CA . LEU B 1 65 ? -22.844 4.105 10.398 1 94.12 65 LEU B CA 1
ATOM 4698 C C . LEU B 1 65 ? -22.859 5.48 9.734 1 94.12 65 LEU B C 1
ATOM 4700 O O . LEU B 1 65 ? -23.234 6.477 10.359 1 94.12 65 LEU B O 1
A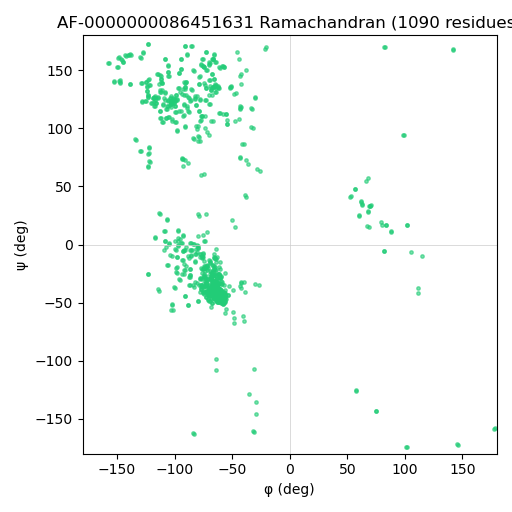TOM 4704 N N . PHE B 1 66 ? -22.453 5.551 8.508 1 95.75 66 PHE B N 1
ATOM 4705 C CA . PHE B 1 66 ? -22.266 6.848 7.867 1 95.75 66 PHE B CA 1
ATOM 4706 C C . PHE B 1 66 ? -23.344 7.086 6.812 1 95.75 66 PHE B C 1
ATOM 4708 O O . PHE B 1 66 ? -23.203 7.969 5.965 1 95.75 66 PHE B O 1
ATOM 4715 N N . ARG B 1 67 ? -24.359 6.285 6.777 1 95.12 67 ARG B N 1
ATOM 4716 C CA . ARG B 1 67 ? -25.594 6.465 6.016 1 95.12 67 ARG B CA 1
ATOM 4717 C C . ARG B 1 67 ? -25.312 6.484 4.516 1 95.12 67 ARG B C 1
ATOM 4719 O O . ARG B 1 67 ? -25.844 7.336 3.793 1 95.12 67 ARG B O 1
ATOM 4726 N N . PHE B 1 68 ? -24.406 5.766 4.094 1 95.88 68 PHE B N 1
ATOM 4727 C CA . PHE B 1 68 ? -24.062 5.633 2.684 1 95.88 68 PHE B CA 1
ATOM 4728 C C . PHE B 1 68 ? -24.688 4.379 2.088 1 95.88 68 PHE B C 1
ATOM 4730 O O . PHE B 1 68 ? -24.078 3.309 2.088 1 95.88 68 PHE B O 1
ATOM 4737 N N . ASP B 1 69 ? -25.766 4.512 1.45 1 90.62 69 ASP B N 1
ATOM 4738 C CA . ASP B 1 69 ? -26.547 3.357 0.997 1 90.62 69 ASP B CA 1
ATOM 4739 C C . ASP B 1 69 ? -25.922 2.742 -0.258 1 90.62 69 ASP B C 1
ATOM 4741 O O . ASP B 1 69 ? -25.422 3.459 -1.119 1 90.62 69 ASP B O 1
ATOM 4745 N N . ASN B 1 70 ? -26 1.406 -0.376 1 88.25 70 ASN B N 1
ATOM 4746 C CA . ASN B 1 70 ? -25.594 0.627 -1.541 1 88.25 70 ASN B CA 1
ATOM 4747 C C . ASN B 1 70 ? -24.156 0.958 -1.966 1 88.25 70 ASN B C 1
ATOM 4749 O O . ASN B 1 70 ? -23.891 1.173 -3.15 1 88.25 70 ASN B O 1
ATOM 4753 N N . GLY B 1 71 ? -23.422 1.08 -0.987 1 93.06 71 GLY B N 1
ATOM 4754 C CA . GLY B 1 71 ? -22.047 1.465 -1.305 1 93.06 71 GLY B CA 1
ATOM 4755 C C . GLY B 1 71 ? -21.062 0.323 -1.166 1 93.06 71 GLY B C 1
ATOM 4756 O O . GLY B 1 71 ? -21.344 -0.676 -0.503 1 93.06 71 GLY B O 1
ATOM 4757 N N . SER B 1 72 ? -20.031 0.319 -1.959 1 95.25 72 SER B N 1
ATOM 4758 C CA . SER B 1 72 ? -18.859 -0.535 -1.802 1 95.25 72 SER B CA 1
ATOM 4759 C C . SER B 1 72 ? -17.75 0.182 -1.034 1 95.25 72 SER B C 1
ATOM 4761 O O . SER B 1 72 ? -17.797 1.402 -0.866 1 95.25 72 SER B O 1
ATOM 4763 N N . ALA B 1 73 ? -16.875 -0.613 -0.497 1 96.19 73 ALA B N 1
ATOM 4764 C CA . ALA B 1 73 ? -15.836 0.005 0.329 1 96.19 73 ALA B CA 1
ATOM 4765 C C . ALA B 1 73 ? -14.445 -0.381 -0.156 1 96.19 73 ALA B C 1
ATOM 4767 O O . ALA B 1 73 ? -14.227 -1.512 -0.597 1 96.19 73 ALA B O 1
ATOM 4768 N N . TYR B 1 74 ? -13.586 0.506 -0.16 1 96.88 74 TYR B N 1
ATOM 4769 C CA . TYR B 1 74 ? -12.164 0.318 -0.402 1 96.88 74 TYR B CA 1
ATOM 4770 C C . TYR B 1 74 ? -11.344 0.714 0.822 1 96.88 74 TYR B C 1
ATOM 4772 O O . TYR B 1 74 ? -11.414 1.857 1.279 1 96.88 74 TYR B O 1
ATOM 4780 N N . PHE B 1 75 ? -10.586 -0.249 1.395 1 96.56 75 PHE B N 1
ATOM 4781 C CA . PHE B 1 75 ? -9.773 -0.018 2.586 1 96.56 75 PHE B CA 1
ATOM 4782 C C . PHE B 1 75 ? -8.32 0.236 2.213 1 96.56 75 PHE B C 1
ATOM 4784 O O . PHE B 1 75 ? -7.727 -0.532 1.453 1 96.56 75 PHE B O 1
ATOM 4791 N N . HIS B 1 76 ? -7.738 1.297 2.713 1 93.69 76 HIS B N 1
ATOM 4792 C CA . HIS B 1 76 ? -6.395 1.685 2.299 1 93.69 76 HIS B CA 1
ATOM 4793 C C . HIS B 1 76 ? -5.656 2.396 3.426 1 93.69 76 HIS B C 1
ATOM 4795 O O . HIS B 1 76 ? -6.277 3.051 4.266 1 93.69 76 HIS B O 1
ATOM 4801 N N . GLU B 1 77 ? -4.406 2.334 3.439 1 89 77 GLU B N 1
ATOM 4802 C CA . GLU B 1 77 ? -3.586 2.912 4.5 1 89 77 GLU B CA 1
ATOM 4803 C C . GLU B 1 77 ? -3.416 4.418 4.309 1 89 77 GLU B C 1
ATOM 4805 O O . GLU B 1 77 ? -3.621 5.191 5.246 1 89 77 GLU B O 1
ATOM 4810 N N . ASP B 1 78 ? -3.062 4.777 3.109 1 87.94 78 ASP B N 1
ATOM 4811 C CA . ASP B 1 78 ? -2.957 6.191 2.764 1 87.94 78 ASP B CA 1
ATOM 4812 C C . ASP B 1 78 ? -4.328 6.777 2.434 1 87.94 78 ASP B C 1
ATOM 4814 O O . ASP B 1 78 ? -4.988 6.34 1.488 1 87.94 78 ASP B O 1
ATOM 4818 N N . ASP B 1 79 ? -4.684 7.742 3.195 1 90.38 79 ASP B N 1
ATOM 4819 C CA . ASP B 1 79 ? -6.027 8.289 3.041 1 90.38 79 ASP B CA 1
ATOM 4820 C C . ASP B 1 79 ? -6.195 8.969 1.685 1 90.38 79 ASP B C 1
ATOM 4822 O O . ASP B 1 79 ? -7.316 9.273 1.272 1 90.38 79 ASP B O 1
ATOM 4826 N N . ARG B 1 80 ? -5.164 9.203 0.913 1 92.38 80 ARG B N 1
ATOM 4827 C CA . ARG B 1 80 ? -5.242 9.836 -0.4 1 92.38 80 ARG B CA 1
ATOM 4828 C C . ARG B 1 80 ? -5.523 8.805 -1.489 1 92.38 80 ARG B C 1
ATOM 4830 O O . ARG B 1 80 ? -5.965 9.164 -2.584 1 92.38 80 ARG B O 1
ATOM 4837 N N . GLU B 1 81 ? -5.211 7.613 -1.124 1 92.81 81 GLU B N 1
ATOM 4838 C CA . GLU B 1 81 ? -5.285 6.562 -2.131 1 92.81 81 GLU B CA 1
ATOM 4839 C C . GLU B 1 81 ? -6.727 6.32 -2.572 1 92.81 81 GLU B C 1
ATOM 4841 O O . GLU B 1 81 ? -6.977 5.945 -3.719 1 92.81 81 GLU B O 1
ATOM 4846 N N . GLY B 1 82 ? -7.645 6.48 -1.681 1 95.69 82 GLY B N 1
ATOM 4847 C CA . GLY B 1 82 ? -9.047 6.273 -2.016 1 95.69 82 GLY B CA 1
ATOM 4848 C C . GLY B 1 82 ? -9.516 7.145 -3.162 1 95.69 82 GLY B C 1
ATOM 4849 O O . GLY B 1 82 ? -10.125 6.648 -4.117 1 95.69 82 GLY B O 1
ATOM 4850 N N . LEU B 1 83 ? -9.211 8.383 -3.057 1 96.25 83 LEU B N 1
ATOM 4851 C CA . LEU B 1 83 ? -9.617 9.312 -4.102 1 96.25 83 LEU B CA 1
ATOM 4852 C C . LEU B 1 83 ? -8.938 8.977 -5.426 1 96.25 83 LEU B C 1
ATOM 4854 O O . LEU B 1 83 ? -9.547 9.102 -6.488 1 96.25 83 LEU B O 1
ATOM 4858 N N . VAL B 1 84 ? -7.668 8.578 -5.387 1 95.12 84 VAL B N 1
ATOM 4859 C CA . VAL B 1 84 ? -6.938 8.227 -6.598 1 95.12 84 VAL B CA 1
ATOM 4860 C C . VAL B 1 84 ? -7.645 7.07 -7.305 1 95.12 84 VAL B C 1
ATOM 4862 O O . VAL B 1 84 ? -7.848 7.109 -8.523 1 95.12 84 VAL B O 1
ATOM 4865 N N . ARG B 1 85 ? -8.031 6.09 -6.59 1 95.19 85 ARG B N 1
ATOM 4866 C CA . ARG B 1 85 ? -8.656 4.91 -7.176 1 95.19 85 ARG B CA 1
ATOM 4867 C C . ARG B 1 85 ? -10.047 5.23 -7.711 1 95.19 85 ARG B C 1
ATOM 4869 O O . ARG B 1 85 ? -10.453 4.707 -8.75 1 95.19 85 ARG B O 1
ATOM 4876 N N . VAL B 1 86 ? -10.758 6.039 -7.004 1 96.31 86 VAL B N 1
ATOM 4877 C CA . VAL B 1 86 ? -12.086 6.422 -7.465 1 96.31 86 VAL B CA 1
ATOM 4878 C C . VAL B 1 86 ? -11.969 7.281 -8.719 1 96.31 86 VAL B C 1
ATOM 4880 O O . VAL B 1 86 ? -12.812 7.195 -9.617 1 96.31 86 VAL B O 1
ATOM 4883 N N . ALA B 1 87 ? -10.984 8.156 -8.758 1 96.38 87 ALA B N 1
ATOM 4884 C CA . ALA B 1 87 ? -10.75 8.938 -9.969 1 96.38 87 ALA B CA 1
ATOM 4885 C C . ALA B 1 87 ? -10.453 8.031 -11.156 1 96.38 87 ALA B C 1
ATOM 4887 O O . ALA B 1 87 ? -10.891 8.297 -12.281 1 96.38 87 ALA B O 1
ATOM 4888 N N . PHE B 1 88 ? -9.703 7.008 -10.891 1 93.75 88 PHE B N 1
ATOM 4889 C CA . PHE B 1 88 ? -9.438 6.016 -11.93 1 93.75 88 PHE B CA 1
ATOM 4890 C C . PHE B 1 88 ? -10.727 5.352 -12.391 1 93.75 88 PHE B C 1
ATOM 4892 O O . PHE B 1 88 ? -10.914 5.094 -13.578 1 93.75 88 PHE B O 1
ATOM 4899 N N . LEU B 1 89 ? -11.523 5.012 -11.461 1 94.88 89 LEU B N 1
ATOM 4900 C CA . LEU B 1 89 ? -12.828 4.438 -11.781 1 94.88 89 LEU B CA 1
ATOM 4901 C C . LEU B 1 89 ? -13.641 5.379 -12.656 1 94.88 89 LEU B C 1
ATOM 4903 O O . LEU B 1 89 ? -14.266 4.945 -13.625 1 94.88 89 LEU B O 1
ATOM 4907 N N . ALA B 1 90 ? -13.617 6.68 -12.273 1 95.25 90 ALA B N 1
ATOM 4908 C CA . ALA B 1 90 ? -14.336 7.684 -13.055 1 95.25 90 ALA B CA 1
ATOM 4909 C C . ALA B 1 90 ? -13.781 7.766 -14.477 1 95.25 90 ALA B C 1
ATOM 4911 O O . ALA B 1 90 ? -14.547 7.926 -15.438 1 95.25 90 ALA B O 1
ATOM 4912 N N . LEU B 1 91 ? -12.492 7.676 -14.672 1 94 91 LEU B N 1
ATOM 4913 C CA . LEU B 1 91 ? -11.875 7.688 -15.992 1 94 91 LEU B CA 1
ATOM 4914 C C . LEU B 1 91 ? -12.336 6.492 -16.812 1 94 91 LEU B C 1
ATOM 4916 O O . LEU B 1 91 ? -12.719 6.645 -17.984 1 94 91 LEU B O 1
ATOM 4920 N N . HIS B 1 92 ? -12.273 5.305 -16.172 1 91.62 92 HIS B N 1
ATOM 4921 C CA . HIS B 1 92 ? -12.688 4.09 -16.875 1 91.62 92 HIS B CA 1
ATOM 4922 C C . HIS B 1 92 ? -14.164 4.156 -17.266 1 91.62 92 HIS B C 1
ATOM 4924 O O . HIS B 1 92 ? -14.555 3.615 -18.297 1 91.62 92 HIS B O 1
ATOM 4930 N N . SER B 1 93 ? -14.922 4.781 -16.453 1 91.81 93 SER B N 1
ATOM 4931 C CA . SER B 1 93 ? -16.359 4.863 -16.688 1 91.81 93 SER B CA 1
ATOM 4932 C C . SER B 1 93 ? -16.688 5.844 -17.812 1 91.81 93 SER B C 1
ATOM 4934 O O . SER B 1 93 ? -17.625 5.637 -18.578 1 91.81 93 SER B O 1
ATOM 4936 N N . HIS B 1 94 ? -15.93 6.953 -17.922 1 92.38 94 HIS B N 1
ATOM 4937 C CA . HIS B 1 94 ? -16.234 8.008 -18.891 1 92.38 94 HIS B CA 1
ATOM 4938 C C . HIS B 1 94 ? -15.594 7.715 -20.234 1 92.38 94 HIS B C 1
ATOM 4940 O O . HIS B 1 94 ? -16.094 8.156 -21.281 1 92.38 94 HIS B O 1
ATOM 4946 N N . TYR B 1 95 ? -14.406 7.109 -20.156 1 93.12 95 TYR B N 1
ATOM 4947 C CA . TYR B 1 95 ? -13.672 6.832 -21.375 1 93.12 95 TYR B CA 1
ATOM 4948 C C . TYR B 1 95 ? -13.695 5.344 -21.703 1 93.12 95 TYR B C 1
ATOM 4950 O O . TYR B 1 95 ? -12.961 4.555 -21.109 1 93.12 95 TYR B O 1
ATOM 4958 N N . GLN B 1 96 ? -14.344 4.855 -22.656 1 87.5 96 GLN B N 1
ATOM 4959 C CA . GLN B 1 96 ? -14.57 3.453 -22.984 1 87.5 96 GLN B CA 1
ATOM 4960 C C . GLN B 1 96 ? -13.273 2.777 -23.422 1 87.5 96 GLN B C 1
ATOM 4962 O O . GLN B 1 96 ? -13.039 1.608 -23.109 1 87.5 96 GLN B O 1
ATOM 4967 N N . ASP B 1 97 ? -12.414 3.484 -24.125 1 89.81 97 ASP B N 1
ATOM 4968 C CA . ASP B 1 97 ? -11.203 2.875 -24.656 1 89.81 97 ASP B CA 1
ATOM 4969 C C . ASP B 1 97 ? -10.008 3.135 -23.75 1 89.81 97 ASP B C 1
ATOM 4971 O O . ASP B 1 97 ? -8.859 2.889 -24.125 1 89.81 97 ASP B O 1
ATOM 4975 N N . PHE B 1 98 ? -10.289 3.604 -22.578 1 91.06 98 PHE B N 1
ATOM 4976 C CA . PHE B 1 98 ? -9.195 3.965 -21.688 1 91.06 98 PHE B CA 1
ATOM 4977 C C . PHE B 1 98 ? -8.391 2.734 -21.297 1 91.06 98 PHE B C 1
ATOM 4979 O O . PHE B 1 98 ? -7.168 2.811 -21.141 1 91.06 98 PHE B O 1
ATOM 4986 N N . ALA B 1 99 ? -8.992 1.554 -21.156 1 86.62 99 ALA B N 1
ATOM 4987 C CA . ALA B 1 99 ? -8.32 0.331 -20.734 1 86.62 99 ALA B CA 1
ATOM 4988 C C . ALA B 1 99 ? -7.297 -0.123 -21.781 1 86.62 99 ALA B C 1
ATOM 4990 O O . ALA B 1 99 ? -6.23 -0.629 -21.422 1 86.62 99 ALA B O 1
ATOM 4991 N N . THR B 1 100 ? -7.578 0.097 -23 1 89.62 100 THR B N 1
ATOM 4992 C CA . THR B 1 100 ? -6.715 -0.389 -24.078 1 89.62 100 THR B CA 1
ATOM 4993 C C . THR B 1 100 ? -5.82 0.729 -24.594 1 89.62 100 THR B C 1
ATOM 4995 O O . THR B 1 100 ? -4.633 0.511 -24.859 1 89.62 100 THR B O 1
ATOM 4998 N N . GLU B 1 101 ? -6.398 1.968 -24.656 1 91 101 GLU B N 1
ATOM 4999 C CA . GLU B 1 101 ? -5.68 3.053 -25.312 1 91 101 GLU B CA 1
ATOM 5000 C C . GLU B 1 101 ? -4.953 3.932 -24.297 1 91 101 GLU B C 1
ATOM 5002 O O . GLU B 1 101 ? -4.125 4.766 -24.672 1 91 101 GLU B O 1
ATOM 5007 N N . GLY B 1 102 ? -5.246 3.734 -23.062 1 88.88 102 GLY B N 1
ATOM 5008 C CA . GLY B 1 102 ? -4.551 4.488 -22.031 1 88.88 102 GLY B CA 1
ATOM 5009 C C . GLY B 1 102 ? -4.695 5.988 -22.188 1 88.88 102 GLY B C 1
ATOM 5010 O O . GLY B 1 102 ? -5.809 6.5 -22.344 1 88.88 102 GLY B O 1
ATOM 5011 N N . PHE B 1 103 ? -3.553 6.715 -22.25 1 87.69 103 PHE B N 1
ATOM 5012 C CA . PHE B 1 103 ? -3.586 8.172 -22.281 1 87.69 103 PHE B CA 1
ATOM 5013 C C . PHE B 1 103 ? -4.047 8.672 -23.656 1 87.69 103 PHE B C 1
ATOM 5015 O O . PHE B 1 103 ? -4.457 9.828 -23.797 1 87.69 103 PHE B O 1
ATOM 5022 N N . CYS B 1 104 ? -3.982 7.863 -24.672 1 88.94 104 CYS B N 1
ATOM 5023 C CA . CYS B 1 104 ? -4.434 8.266 -26 1 88.94 104 CYS B CA 1
ATOM 5024 C C . CYS B 1 104 ? -5.93 8.555 -26 1 88.94 104 CYS B C 1
ATOM 5026 O O . CYS B 1 104 ? -6.398 9.43 -26.734 1 88.94 104 CYS B O 1
ATOM 5028 N N . ALA B 1 105 ? -6.605 7.836 -25.188 1 90.19 105 ALA B N 1
ATOM 5029 C CA . ALA B 1 105 ? -8.047 8.039 -25.078 1 90.19 105 ALA B CA 1
ATOM 5030 C C . ALA B 1 105 ? -8.367 9.383 -24.438 1 90.19 105 ALA B C 1
ATOM 5032 O O . ALA B 1 105 ? -9.414 9.984 -24.719 1 90.19 105 ALA B O 1
ATOM 5033 N N . LEU B 1 106 ? -7.488 9.922 -23.609 1 91.56 106 LEU B N 1
ATOM 5034 C CA . LEU B 1 106 ? -7.711 11.148 -22.859 1 91.56 106 LEU B CA 1
ATOM 5035 C C . LEU B 1 106 ? -7.312 12.367 -23.688 1 91.56 106 LEU B C 1
ATOM 5037 O O . LEU B 1 106 ? -7.809 13.469 -23.453 1 91.56 106 LEU B O 1
ATOM 5041 N N . ALA B 1 107 ? -6.41 12.172 -24.594 1 86.75 107 ALA B N 1
ATOM 5042 C CA . ALA B 1 107 ? -5.828 13.281 -25.359 1 86.75 107 ALA B CA 1
ATOM 5043 C C . ALA B 1 107 ? -6.883 13.961 -26.219 1 86.75 107 ALA B C 1
ATOM 5045 O O . ALA B 1 107 ? -6.84 15.18 -26.422 1 86.75 107 ALA B O 1
ATOM 5046 N N . ALA B 1 108 ? -7.812 13.211 -26.672 1 85.62 108 ALA B N 1
ATOM 5047 C CA . ALA B 1 108 ? -8.852 13.773 -27.531 1 85.62 108 ALA B CA 1
ATOM 5048 C C . ALA B 1 108 ? -9.781 14.695 -26.75 1 85.62 108 ALA B C 1
ATOM 5050 O O . ALA B 1 108 ? -10.18 15.758 -27.234 1 85.62 108 ALA B O 1
ATOM 5051 N N . LYS B 1 109 ? -10.172 14.297 -25.609 1 92.88 109 LYS B N 1
ATOM 5052 C CA . LYS B 1 109 ? -11 15.055 -24.672 1 92.88 109 LYS B CA 1
ATOM 5053 C C . LYS B 1 109 ? -10.43 14.977 -23.25 1 92.88 109 LYS B C 1
ATOM 5055 O O . LYS B 1 109 ? -10.883 14.172 -22.438 1 92.88 109 LYS B O 1
ATOM 5060 N N . PRO B 1 110 ? -9.562 15.953 -22.969 1 94.69 110 PRO B N 1
ATOM 5061 C CA . PRO B 1 110 ? -8.867 15.867 -21.688 1 94.69 110 PRO B CA 1
ATOM 5062 C C . PRO B 1 110 ? -9.805 16.031 -20.5 1 94.69 110 PRO B C 1
ATOM 5064 O O . PRO B 1 110 ? -10.703 16.891 -20.531 1 94.69 110 PRO B O 1
ATOM 5067 N N . PRO B 1 111 ? -9.625 15.195 -19.531 1 96.69 111 PRO B N 1
ATOM 5068 C CA . PRO B 1 111 ? -10.445 15.312 -18.312 1 96.69 111 PRO B CA 1
ATOM 5069 C C . PRO B 1 111 ? -10.031 16.484 -17.438 1 96.69 111 PRO B C 1
ATOM 5071 O O . PRO B 1 111 ? -8.875 16.906 -17.469 1 96.69 111 PRO B O 1
ATOM 5074 N N . VAL B 1 112 ? -10.977 17.016 -16.672 1 98.12 112 VAL B N 1
ATOM 5075 C CA . VAL B 1 112 ? -10.688 18.094 -15.734 1 98.12 112 VAL B CA 1
ATOM 5076 C C . VAL B 1 112 ? -11.102 17.688 -14.32 1 98.12 112 VAL B C 1
ATOM 5078 O O . VAL B 1 112 ? -12.203 17.172 -14.109 1 98.12 112 VAL B O 1
ATOM 5081 N N . LEU B 1 113 ? -10.172 17.844 -13.398 1 98.06 113 LEU B N 1
ATOM 5082 C CA . LEU B 1 113 ? -10.406 17.609 -11.977 1 98.06 113 LEU B CA 1
ATOM 5083 C C . LEU B 1 113 ? -10.57 18.938 -11.227 1 98.06 113 LEU B C 1
ATOM 5085 O O . LEU B 1 113 ? -9.711 19.812 -11.305 1 98.06 113 LEU B O 1
ATOM 5089 N N . TYR B 1 114 ? -11.688 19.078 -10.547 1 98.44 114 TYR B N 1
ATOM 5090 C CA . TYR B 1 114 ? -11.977 20.312 -9.812 1 98.44 114 TYR B CA 1
ATOM 5091 C C . TYR B 1 114 ? -11.68 20.125 -8.32 1 98.44 114 TYR B C 1
ATOM 5093 O O . TYR B 1 114 ? -12.188 19.203 -7.691 1 98.44 114 TYR B O 1
ATOM 5101 N N . VAL B 1 115 ? -10.859 20.984 -7.742 1 96.56 115 VAL B N 1
ATOM 5102 C CA . VAL B 1 115 ? -10.5 20.938 -6.328 1 96.56 115 VAL B CA 1
ATOM 5103 C C . VAL B 1 115 ? -10.711 22.312 -5.699 1 96.56 115 VAL B C 1
ATOM 5105 O O . VAL B 1 115 ? -10.422 23.344 -6.32 1 96.56 115 VAL B O 1
ATOM 5108 N N . SER B 1 116 ? -11.234 22.266 -4.516 1 93.69 116 SER B N 1
ATOM 5109 C CA . SER B 1 116 ? -11.461 23.516 -3.799 1 93.69 116 SER B CA 1
ATOM 5110 C C . SER B 1 116 ? -10.141 24.172 -3.414 1 93.69 116 SER B C 1
ATOM 5112 O O . SER B 1 116 ? -9.164 23.484 -3.121 1 93.69 116 SER B O 1
ATOM 5114 N N . ALA B 1 117 ? -10.109 25.531 -3.406 1 91.88 117 ALA B N 1
ATOM 5115 C CA . ALA B 1 117 ? -8.945 26.281 -2.949 1 91.88 117 ALA B CA 1
ATOM 5116 C C . ALA B 1 117 ? -8.672 26.031 -1.47 1 91.88 117 ALA B C 1
ATOM 5118 O O . ALA B 1 117 ? -7.543 26.188 -1.001 1 91.88 117 ALA B O 1
ATOM 5119 N N . ALA B 1 118 ? -9.727 25.609 -0.816 1 90.31 118 ALA B N 1
ATOM 5120 C CA . ALA B 1 118 ? -9.594 25.375 0.617 1 90.31 118 ALA B CA 1
ATOM 5121 C C . ALA B 1 118 ? -9.227 23.906 0.889 1 90.31 118 ALA B C 1
ATOM 5123 O O . ALA B 1 118 ? -9.156 23.484 2.045 1 90.31 118 ALA B O 1
ATOM 5124 N N . ALA B 1 119 ? -8.945 23.203 -0.189 1 91.5 119 ALA B N 1
ATOM 5125 C CA . ALA B 1 119 ? -8.586 21.797 -0.015 1 91.5 119 ALA B CA 1
ATOM 5126 C C . ALA B 1 119 ? -7.191 21.641 0.581 1 91.5 119 ALA B C 1
ATOM 5128 O O . ALA B 1 119 ? -6.469 22.641 0.732 1 91.5 119 ALA B O 1
ATOM 5129 N N . ARG B 1 120 ? -6.93 20.453 1.023 1 90.44 120 ARG B N 1
ATOM 5130 C CA . ARG B 1 120 ? -5.605 20.156 1.556 1 90.44 120 ARG B CA 1
ATOM 5131 C C . ARG B 1 120 ? -4.516 20.562 0.565 1 90.44 120 ARG B C 1
ATOM 5133 O O . ARG B 1 120 ? -4.621 20.281 -0.63 1 90.44 120 ARG B O 1
ATOM 5140 N N . PRO B 1 121 ? -3.533 21.188 1.038 1 87.69 121 PRO B N 1
ATOM 5141 C CA . PRO B 1 121 ? -2.471 21.625 0.134 1 87.69 121 PRO B CA 1
ATOM 5142 C C . PRO B 1 121 ? -1.776 20.469 -0.574 1 87.69 121 PRO B C 1
ATOM 5144 O O . PRO B 1 121 ? -1.468 19.453 0.054 1 87.69 121 PRO B O 1
ATOM 5147 N N . GLY B 1 122 ? -1.585 20.625 -1.819 1 89.31 122 GLY B N 1
ATOM 5148 C CA . GLY B 1 122 ? -0.837 19.656 -2.598 1 89.31 122 GLY B CA 1
ATOM 5149 C C . GLY B 1 122 ? -1.673 18.453 -3.021 1 89.31 122 GLY B C 1
ATOM 5150 O O . GLY B 1 122 ? -1.192 17.578 -3.742 1 89.31 122 GLY B O 1
ATOM 5151 N N . PHE B 1 123 ? -2.861 18.344 -2.586 1 90.69 123 PHE B N 1
ATOM 5152 C CA . PHE B 1 123 ? -3.688 17.188 -2.885 1 90.69 123 PHE B CA 1
ATOM 5153 C C . PHE B 1 123 ? -3.982 17.094 -4.379 1 90.69 123 PHE B C 1
ATOM 5155 O O . PHE B 1 123 ? -3.951 16.016 -4.961 1 90.69 123 PHE B O 1
ATOM 5162 N N . GLY B 1 124 ? -4.289 18.203 -4.98 1 92.12 124 GLY B N 1
ATOM 5163 C CA . GLY B 1 124 ? -4.527 18.219 -6.414 1 92.12 124 GLY B CA 1
ATOM 5164 C C . GLY B 1 124 ? -3.326 17.781 -7.227 1 92.12 124 GLY B C 1
ATOM 5165 O O . GLY B 1 124 ? -3.463 17 -8.172 1 92.12 124 GLY B O 1
ATOM 5166 N N . LEU B 1 125 ? -2.201 18.297 -6.84 1 90.81 125 LEU B N 1
ATOM 5167 C CA . LEU B 1 125 ? -0.966 17.922 -7.516 1 90.81 125 LEU B CA 1
ATOM 5168 C C . LEU B 1 125 ? -0.703 16.422 -7.367 1 90.81 125 LEU B C 1
ATOM 5170 O O . LEU B 1 125 ? -0.289 15.766 -8.32 1 90.81 125 LEU B O 1
ATOM 5174 N N . HIS B 1 126 ? -0.926 15.961 -6.199 1 90.81 126 HIS B N 1
ATOM 5175 C CA . HIS B 1 126 ? -0.757 14.539 -5.941 1 90.81 126 HIS B CA 1
ATOM 5176 C C . HIS B 1 126 ? -1.688 13.703 -6.816 1 90.81 126 HIS B C 1
ATOM 5178 O O . HIS B 1 126 ? -1.273 12.695 -7.391 1 90.81 126 HIS B O 1
ATOM 5184 N N . LEU B 1 127 ? -2.857 14.133 -6.906 1 93.38 127 LEU B N 1
ATOM 5185 C CA . LEU B 1 127 ? -3.859 13.43 -7.699 1 93.38 127 LEU B CA 1
ATOM 5186 C C . LEU B 1 127 ? -3.453 13.375 -9.164 1 93.38 127 LEU B C 1
ATOM 5188 O O . LEU B 1 127 ? -3.488 12.312 -9.789 1 93.38 127 LEU B O 1
ATOM 5192 N N . CYS B 1 128 ? -3.047 14.461 -9.727 1 93.06 128 CYS B N 1
ATOM 5193 C CA . CYS B 1 128 ? -2.633 14.531 -11.125 1 93.06 128 CYS B CA 1
ATOM 5194 C C . CYS B 1 128 ? -1.404 13.664 -11.367 1 93.06 128 CYS B C 1
ATOM 5196 O O . CYS B 1 128 ? -1.326 12.961 -12.383 1 93.06 128 CYS B O 1
ATOM 5198 N N . THR B 1 129 ? -0.525 13.719 -10.453 1 88.38 129 THR B N 1
ATOM 5199 C CA . THR B 1 129 ? 0.698 12.938 -10.586 1 88.38 129 THR B CA 1
ATOM 5200 C C . THR B 1 129 ? 0.389 11.438 -10.57 1 88.38 129 THR B C 1
ATOM 5202 O O . THR B 1 129 ? 0.934 10.68 -11.375 1 88.38 129 THR B O 1
ATOM 5205 N N . GLN B 1 130 ? -0.449 11.016 -9.688 1 88.88 130 GLN B N 1
ATOM 5206 C CA . GLN B 1 130 ? -0.788 9.602 -9.562 1 88.88 130 GLN B CA 1
ATOM 5207 C C . GLN B 1 130 ? -1.582 9.117 -10.766 1 88.88 130 GLN B C 1
ATOM 5209 O O . GLN B 1 130 ? -1.479 7.953 -11.156 1 88.88 130 GLN B O 1
ATOM 5214 N N . LEU B 1 131 ? -2.322 10.016 -11.375 1 91.25 131 LEU B N 1
ATOM 5215 C CA . LEU B 1 131 ? -3.131 9.648 -12.531 1 91.25 131 LEU B CA 1
ATOM 5216 C C . LEU B 1 131 ? -2.367 9.891 -13.828 1 91.25 131 LEU B C 1
ATOM 5218 O O . LEU B 1 131 ? -2.859 9.57 -14.914 1 91.25 131 LEU B O 1
ATOM 5222 N N . ARG B 1 132 ? -1.191 10.484 -13.711 1 88.94 132 ARG B N 1
ATOM 5223 C CA . ARG B 1 132 ? -0.324 10.797 -14.844 1 88.94 132 ARG B CA 1
ATOM 5224 C C . ARG B 1 132 ? -1.002 11.773 -15.797 1 88.94 132 ARG B C 1
ATOM 5226 O O . ARG B 1 132 ? -0.947 11.594 -17.016 1 88.94 132 ARG B O 1
ATOM 5233 N N . LEU B 1 133 ? -1.715 12.656 -15.242 1 93.12 133 LEU B N 1
ATOM 5234 C CA . LEU B 1 133 ? -2.385 13.703 -16 1 93.12 133 LEU B CA 1
ATOM 5235 C C . LEU B 1 133 ? -1.556 14.984 -16 1 93.12 133 LEU B C 1
ATOM 5237 O O . LEU B 1 133 ? -0.81 15.25 -15.062 1 93.12 133 LEU B O 1
ATOM 5241 N N . PRO B 1 134 ? -1.646 15.719 -17.078 1 93.5 134 PRO B N 1
ATOM 5242 C CA . PRO B 1 134 ? -1.003 17.031 -17.062 1 93.5 134 PRO B CA 1
ATOM 5243 C C . PRO B 1 134 ? -1.633 17.984 -16.047 1 93.5 134 PRO B C 1
ATOM 5245 O O . PRO B 1 134 ? -2.811 17.844 -15.695 1 93.5 134 PRO B O 1
ATOM 5248 N N . MET B 1 135 ? -0.895 18.984 -15.609 1 94.12 135 MET B N 1
ATOM 5249 C CA . MET B 1 135 ? -1.372 19.938 -14.609 1 94.12 135 MET B CA 1
ATOM 5250 C C . MET B 1 135 ? -2.504 20.781 -15.172 1 94.12 135 MET B C 1
ATOM 5252 O O . MET B 1 135 ? -3.291 21.359 -14.414 1 94.12 135 MET B O 1
ATOM 5256 N N . SER B 1 136 ? -2.619 20.797 -16.484 1 94.12 136 SER B N 1
ATOM 5257 C CA . SER B 1 136 ? -3.691 21.547 -17.125 1 94.12 136 SER B CA 1
ATOM 5258 C C . SER B 1 136 ? -5.051 20.906 -16.859 1 94.12 136 SER B C 1
ATOM 5260 O O . SER B 1 136 ? -6.09 21.547 -17.062 1 94.12 136 SER B O 1
ATOM 5262 N N . CYS B 1 137 ? -4.977 19.672 -16.391 1 96.12 137 CYS B N 1
ATOM 5263 C CA . CYS B 1 137 ? -6.215 18.969 -16.109 1 96.12 137 CYS B CA 1
ATOM 5264 C C . CYS B 1 137 ? -6.723 19.297 -14.711 1 96.12 137 CYS B C 1
ATOM 5266 O O . CYS B 1 137 ? -7.82 18.891 -14.328 1 96.12 137 CYS B O 1
ATOM 5268 N N . LEU B 1 138 ? -5.973 20.047 -13.961 1 96.69 138 LEU B N 1
ATOM 5269 C CA . LEU B 1 138 ? -6.348 20.438 -12.602 1 96.69 138 LEU B CA 1
ATOM 5270 C C . LEU B 1 138 ? -6.926 21.859 -12.586 1 96.69 138 LEU B C 1
ATOM 5272 O O . LEU B 1 138 ? -6.32 22.781 -13.117 1 96.69 138 LEU B O 1
ATOM 5276 N N . CYS B 1 139 ? -8.125 21.938 -12.078 1 97.81 139 CYS B N 1
ATOM 5277 C CA . CYS B 1 139 ? -8.773 23.234 -11.953 1 97.81 139 CYS B CA 1
ATOM 5278 C C . CYS B 1 139 ? -9.102 23.547 -10.5 1 97.81 139 CYS B C 1
ATOM 5280 O O . CYS B 1 139 ? -9.836 22.797 -9.852 1 97.81 139 CYS B O 1
ATOM 5282 N N . THR B 1 140 ? -8.609 24.641 -9.953 1 96.75 140 THR B N 1
ATOM 5283 C CA . THR B 1 140 ? -8.883 25.062 -8.586 1 96.75 140 THR B CA 1
ATOM 5284 C C . THR B 1 140 ? -10.094 25.984 -8.531 1 96.75 140 THR B C 1
ATOM 5286 O O . THR B 1 140 ? -10.109 27.031 -9.188 1 96.75 140 THR B O 1
ATOM 5289 N N . VAL B 1 141 ? -11.07 25.562 -7.801 1 97.44 141 VAL B N 1
ATOM 5290 C CA . VAL B 1 141 ? -12.273 26.375 -7.648 1 97.44 141 VAL B CA 1
ATOM 5291 C C . VAL B 1 141 ? -12.086 27.375 -6.504 1 97.44 141 VAL B C 1
ATOM 5293 O O . VAL B 1 141 ? -11.781 26.984 -5.375 1 97.44 141 VAL B O 1
ATOM 5296 N N . PRO B 1 142 ? -12.258 28.625 -6.754 1 95.12 142 PRO B N 1
ATOM 5297 C CA . PRO B 1 142 ? -12.086 29.625 -5.699 1 95.12 142 PRO B CA 1
ATOM 5298 C C . PRO B 1 142 ? -13.156 29.531 -4.613 1 95.12 142 PRO B C 1
ATOM 5300 O O . PRO B 1 142 ? -14.188 28.891 -4.816 1 95.12 142 PRO B O 1
ATOM 5303 N N . CYS B 1 143 ? -12.836 30.094 -3.477 1 92.94 143 CYS B N 1
ATOM 5304 C CA . CYS B 1 143 ? -13.781 30.156 -2.365 1 92.94 143 CYS B CA 1
ATOM 5305 C C . CYS B 1 143 ? -14.594 31.438 -2.416 1 92.94 143 CYS B C 1
ATOM 5307 O O . CYS B 1 143 ? -14.312 32.312 -3.227 1 92.94 143 CYS B O 1
ATOM 5309 N N . ASN B 1 144 ? -15.594 31.438 -1.527 1 88.19 144 ASN B N 1
ATOM 5310 C CA . ASN B 1 144 ? -16.453 32.625 -1.463 1 88.19 144 ASN B CA 1
ATOM 5311 C C . ASN B 1 144 ? -15.688 33.844 -0.998 1 88.19 144 ASN B C 1
ATOM 5313 O O . ASN B 1 144 ? -14.82 33.75 -0.128 1 88.19 144 ASN B O 1
ATOM 5317 N N . THR B 1 145 ? -15.906 35 -1.612 1 77.44 145 THR B N 1
ATOM 5318 C CA . THR B 1 145 ? -15.219 36.219 -1.218 1 77.44 145 THR B CA 1
ATOM 5319 C C . THR B 1 145 ? -16.203 37.25 -0.639 1 77.44 145 THR B C 1
ATOM 5321 O O . THR B 1 145 ? -15.867 37.969 0.283 1 77.44 145 THR B O 1
ATOM 5324 N N . VAL B 1 146 ? -17.344 37.344 -1.174 1 73.5 146 VAL B N 1
ATOM 5325 C CA . VAL B 1 146 ? -18.234 38.438 -0.828 1 73.5 146 VAL B CA 1
ATOM 5326 C C . VAL B 1 146 ? -19.328 37.938 0.112 1 73.5 146 VAL B C 1
ATOM 5328 O O . VAL B 1 146 ? -19.516 38.469 1.203 1 73.5 146 VAL B O 1
ATOM 5331 N N . PHE B 1 147 ? -20.016 36.938 -0.356 1 73.06 147 PHE B N 1
ATOM 5332 C CA . PHE B 1 147 ? -21.141 36.375 0.403 1 73.06 147 PHE B CA 1
ATOM 5333 C C . PHE B 1 147 ? -20.859 34.969 0.848 1 73.06 147 PHE B C 1
ATOM 5335 O O . PHE B 1 147 ? -20.422 34.125 0.048 1 73.06 147 PHE B O 1
ATOM 5342 N N . GLY B 1 148 ? -21 34.781 2.111 1 72.12 148 GLY B N 1
ATOM 5343 C CA . GLY B 1 148 ? -20.812 33.438 2.637 1 72.12 148 GLY B CA 1
ATOM 5344 C C . GLY B 1 148 ? -19.469 33.25 3.293 1 72.12 148 GLY B C 1
ATOM 5345 O O . GLY B 1 148 ? -18.703 34.219 3.475 1 72.12 148 GLY B O 1
ATOM 5346 N N . SER B 1 149 ? -19.219 32.031 3.672 1 80.12 149 SER B N 1
ATOM 5347 C CA . SER B 1 149 ? -17.969 31.703 4.344 1 80.12 149 SER B CA 1
ATOM 5348 C C . SER B 1 149 ? -16.797 31.719 3.365 1 80.12 149 SER B C 1
ATOM 5350 O O . SER B 1 149 ? -16.906 31.203 2.252 1 80.12 149 SER B O 1
ATOM 5352 N N . GLN B 1 150 ? -15.695 32.312 3.732 1 83.38 150 GLN B N 1
ATOM 5353 C CA . GLN B 1 150 ? -14.5 32.406 2.896 1 83.38 150 GLN B CA 1
ATOM 5354 C C . GLN B 1 150 ? -13.766 31.078 2.803 1 83.38 150 GLN B C 1
ATOM 5356 O O . GLN B 1 150 ? -12.766 30.969 2.09 1 83.38 150 GLN B O 1
ATOM 5361 N N . HIS B 1 151 ? -14.328 30.172 3.383 1 86.69 151 HIS B N 1
ATOM 5362 C CA . HIS B 1 151 ? -13.664 28.875 3.365 1 86.69 151 HIS B CA 1
ATOM 5363 C C . HIS B 1 151 ? -14.516 27.844 2.646 1 86.69 151 HIS B C 1
ATOM 5365 O O . HIS B 1 151 ? -14.18 26.656 2.641 1 86.69 151 HIS B O 1
ATOM 5371 N N . GLN B 1 152 ? -15.578 28.219 2.078 1 90.44 152 GLN B N 1
ATOM 5372 C CA . GLN B 1 152 ? -16.422 27.344 1.281 1 90.44 152 GLN B CA 1
ATOM 5373 C C . GLN B 1 152 ? -16.266 27.625 -0.21 1 90.44 152 GLN B C 1
ATOM 5375 O O . GLN B 1 152 ? -15.945 28.75 -0.605 1 90.44 152 GLN B O 1
ATOM 5380 N N . MET B 1 153 ? -16.531 26.609 -0.966 1 93.75 153 MET B N 1
ATOM 5381 C CA . MET B 1 153 ? -16.406 26.719 -2.418 1 93.75 153 MET B CA 1
ATOM 5382 C C . MET B 1 153 ? -17.422 27.703 -2.982 1 93.75 153 MET B C 1
ATOM 5384 O O . MET B 1 153 ? -18.578 27.719 -2.547 1 93.75 153 MET B O 1
ATOM 5388 N N . ASP B 1 154 ? -16.969 28.562 -3.914 1 95.31 154 ASP B N 1
ATOM 5389 C CA . ASP B 1 154 ? -17.875 29.453 -4.637 1 95.31 154 ASP B CA 1
ATOM 5390 C C . ASP B 1 154 ? -18.656 28.703 -5.711 1 95.31 154 ASP B C 1
ATOM 5392 O O . ASP B 1 154 ? -18.125 28.422 -6.789 1 95.31 154 ASP B O 1
ATOM 5396 N N . ILE B 1 155 ? -19.922 28.531 -5.539 1 95.69 155 ILE B N 1
ATOM 5397 C CA . ILE B 1 155 ? -20.781 27.703 -6.398 1 95.69 155 ILE B CA 1
ATOM 5398 C C . ILE B 1 155 ? -20.891 28.344 -7.777 1 95.69 155 ILE B C 1
ATOM 5400 O O . ILE B 1 155 ? -20.828 27.656 -8.797 1 95.69 155 ILE B O 1
ATOM 5404 N N . ALA B 1 156 ? -21.031 29.625 -7.805 1 95.19 156 ALA B N 1
ATOM 5405 C CA . ALA B 1 156 ? -21.172 30.328 -9.07 1 95.19 156 ALA B CA 1
ATOM 5406 C C . ALA B 1 156 ? -19.906 30.203 -9.914 1 95.19 156 ALA B C 1
ATOM 5408 O O . ALA B 1 156 ? -19.984 29.984 -11.125 1 95.19 156 ALA B O 1
ATOM 5409 N N . SER B 1 157 ? -18.812 30.359 -9.211 1 96 157 SER B N 1
ATOM 5410 C CA . SER B 1 157 ? -17.547 30.188 -9.914 1 96 157 SER B CA 1
ATOM 5411 C C . SER B 1 157 ? -17.391 28.766 -10.438 1 96 157 SER B C 1
ATOM 5413 O O . SER B 1 157 ? -16.891 28.578 -11.547 1 96 157 SER B O 1
ATOM 5415 N N . PHE B 1 158 ? -17.812 27.828 -9.727 1 97.5 158 PHE B N 1
ATOM 5416 C CA . PHE B 1 158 ? -17.719 26.438 -10.141 1 97.5 158 PHE B CA 1
ATOM 5417 C C . PHE B 1 158 ? -18.562 26.188 -11.383 1 97.5 158 PHE B C 1
ATOM 5419 O O . PHE B 1 158 ? -18.094 25.578 -12.344 1 97.5 158 PHE B O 1
ATOM 5426 N N . GLU B 1 159 ? -19.719 26.609 -11.352 1 97.5 159 GLU B N 1
ATOM 5427 C CA . GLU B 1 159 ? -20.609 26.438 -12.492 1 97.5 159 GLU B CA 1
ATOM 5428 C C . GLU B 1 159 ? -20.031 27.078 -13.75 1 97.5 159 GLU B C 1
ATOM 5430 O O . GLU B 1 159 ? -20.125 26.5 -14.844 1 97.5 159 GLU B O 1
ATOM 5435 N N . ARG B 1 160 ? -19.484 28.234 -13.602 1 97.69 160 ARG B N 1
ATOM 5436 C CA . ARG B 1 160 ? -18.859 28.938 -14.727 1 97.69 160 ARG B CA 1
ATOM 5437 C C . ARG B 1 160 ? -17.672 28.156 -15.258 1 97.69 160 ARG B C 1
ATOM 5439 O O . ARG B 1 160 ? -17.484 28.031 -16.469 1 97.69 160 ARG B O 1
ATOM 5446 N N . LEU B 1 161 ? -16.875 27.688 -14.375 1 98 161 LEU B N 1
ATOM 5447 C CA . LEU B 1 161 ? -15.703 26.922 -14.766 1 98 161 LEU B CA 1
ATOM 5448 C C . LEU B 1 161 ? -16.094 25.672 -15.531 1 98 161 LEU B C 1
ATOM 5450 O O . LEU B 1 161 ? -15.453 25.328 -16.531 1 98 161 LEU B O 1
ATOM 5454 N N . VAL B 1 162 ? -17.094 24.953 -15.062 1 98.31 162 VAL B N 1
ATOM 5455 C CA . VAL B 1 162 ? -17.578 23.734 -15.719 1 98.31 162 VAL B CA 1
ATOM 5456 C C . VAL B 1 162 ? -18.062 24.062 -17.125 1 98.31 162 VAL B C 1
ATOM 5458 O O . VAL B 1 162 ? -17.719 23.359 -18.094 1 98.31 162 VAL B O 1
ATOM 5461 N N . ALA B 1 163 ? -18.797 25.125 -17.266 1 97.81 163 ALA B N 1
ATOM 5462 C CA . ALA B 1 163 ? -19.312 25.531 -18.562 1 97.81 163 ALA B CA 1
ATOM 5463 C C . ALA B 1 163 ? -18.188 25.891 -19.516 1 97.81 163 ALA B C 1
ATOM 5465 O O . ALA B 1 163 ? -18.203 25.516 -20.703 1 97.81 163 ALA B O 1
ATOM 5466 N N . ASP B 1 164 ? -17.234 26.625 -19.031 1 97.81 164 ASP B N 1
ATOM 5467 C CA . ASP B 1 164 ? -16.094 27.031 -19.844 1 97.81 164 ASP B CA 1
ATOM 5468 C C . ASP B 1 164 ? -15.312 25.812 -20.344 1 97.81 164 ASP B C 1
ATOM 5470 O O . ASP B 1 164 ? -14.875 25.766 -21.484 1 97.81 164 ASP B O 1
ATOM 5474 N N . ASP B 1 165 ? -15.148 24.875 -19.484 1 97.75 165 ASP B N 1
ATOM 5475 C CA . ASP B 1 165 ? -14.391 23.672 -19.844 1 97.75 165 ASP B CA 1
ATOM 5476 C C . ASP B 1 165 ? -15.148 22.828 -20.859 1 97.75 165 ASP B C 1
ATOM 5478 O O . ASP B 1 165 ? -14.555 22.281 -21.797 1 97.75 165 ASP B O 1
ATOM 5482 N N . GLU B 1 166 ? -16.422 22.703 -20.703 1 97.25 166 GLU B N 1
ATOM 5483 C CA . GLU B 1 166 ? -17.234 21.969 -21.672 1 97.25 166 GLU B CA 1
ATOM 5484 C C . GLU B 1 166 ? -17.188 22.641 -23.047 1 97.25 166 GLU B C 1
ATOM 5486 O O . GLU B 1 166 ? -17.109 21.969 -24.078 1 97.25 166 GLU B O 1
ATOM 5491 N N . GLU B 1 167 ? -17.188 23.922 -23.062 1 96.81 167 GLU B N 1
ATOM 5492 C CA . GLU B 1 167 ? -17.109 24.672 -24.312 1 96.81 167 GLU B CA 1
ATOM 5493 C C . GLU B 1 167 ? -15.742 24.484 -24.984 1 96.81 167 GLU B C 1
ATOM 5495 O O . GLU B 1 167 ? -15.648 24.484 -26.203 1 96.81 167 GLU B O 1
ATOM 5500 N N . ALA B 1 168 ? -14.766 24.328 -24.203 1 96.25 168 ALA B N 1
ATOM 5501 C CA . ALA B 1 168 ? -13.406 24.125 -24.719 1 96.25 168 ALA B CA 1
ATOM 5502 C C . ALA B 1 168 ? -13.188 22.688 -25.156 1 96.25 168 ALA B C 1
ATOM 5504 O O . ALA B 1 168 ? -12.102 22.328 -25.609 1 96.25 168 ALA B O 1
ATOM 5505 N N . GLY B 1 169 ? -14.18 21.828 -24.969 1 95.19 169 GLY B N 1
ATOM 5506 C CA . GLY B 1 169 ? -14.094 20.438 -25.406 1 95.19 169 GLY B CA 1
ATOM 5507 C C . GLY B 1 169 ? -13.477 19.516 -24.359 1 95.19 169 GLY B C 1
ATOM 5508 O O . GLY B 1 169 ? -13.086 18.391 -24.688 1 95.19 169 GLY B O 1
ATOM 5509 N N . ARG B 1 170 ? -13.328 20.016 -23.188 1 96.69 170 ARG B N 1
ATOM 5510 C CA . ARG B 1 170 ? -12.805 19.203 -22.094 1 96.69 170 ARG B CA 1
ATOM 5511 C C . ARG B 1 170 ? -13.93 18.484 -21.359 1 96.69 170 ARG B C 1
ATOM 5513 O O . ARG B 1 170 ? -15.102 18.828 -21.516 1 96.69 170 ARG B O 1
ATOM 5520 N N . VAL B 1 171 ? -13.578 17.484 -20.578 1 97.12 171 VAL B N 1
ATOM 5521 C CA . VAL B 1 171 ? -14.586 16.688 -19.891 1 97.12 171 VAL B CA 1
ATOM 5522 C C . VAL B 1 171 ? -14.492 16.922 -18.391 1 97.12 171 VAL B C 1
ATOM 5524 O O . VAL B 1 171 ? -13.523 16.5 -17.75 1 97.12 171 VAL B O 1
ATOM 5527 N N . PRO B 1 172 ? -15.5 17.641 -17.812 1 98.19 172 PRO B N 1
ATOM 5528 C CA . PRO B 1 172 ? -15.539 17.688 -16.344 1 98.19 172 PRO B CA 1
ATOM 5529 C C . PRO B 1 172 ? -15.711 16.312 -15.719 1 98.19 172 PRO B C 1
ATOM 5531 O O . PRO B 1 172 ? -16.781 15.703 -15.82 1 98.19 172 PRO B O 1
ATOM 5534 N N . LEU B 1 173 ? -14.711 15.836 -15.016 1 97.94 173 LEU B N 1
ATOM 5535 C CA . LEU B 1 173 ? -14.68 14.438 -14.602 1 97.94 173 LEU B CA 1
ATOM 5536 C C . LEU B 1 173 ? -15.078 14.297 -13.141 1 97.94 173 LEU B C 1
ATOM 5538 O O . LEU B 1 173 ? -15.914 13.461 -12.797 1 97.94 173 LEU B O 1
ATOM 5542 N N . LEU B 1 174 ? -14.406 15.094 -12.258 1 98.12 174 LEU B N 1
ATOM 5543 C CA . LEU B 1 174 ? -14.531 14.852 -10.828 1 98.12 174 LEU B CA 1
ATOM 5544 C C . LEU B 1 174 ? -14.438 16.156 -10.047 1 98.12 174 LEU B C 1
ATOM 5546 O O . LEU B 1 174 ? -13.648 17.047 -10.398 1 98.12 174 LEU B O 1
ATOM 5550 N N . LEU B 1 175 ? -15.234 16.281 -9.016 1 98.38 175 LEU B N 1
ATOM 5551 C CA . LEU B 1 175 ? -15.188 17.391 -8.062 1 98.38 175 LEU B CA 1
ATOM 5552 C C . LEU B 1 175 ? -14.859 16.875 -6.66 1 98.38 175 LEU B C 1
ATOM 5554 O O . LEU B 1 175 ? -15.516 15.961 -6.16 1 98.38 175 LEU B O 1
ATOM 5558 N N . LEU B 1 176 ? -13.797 17.391 -6.07 1 97.19 176 LEU B N 1
ATOM 5559 C CA . LEU B 1 176 ? -13.477 17.141 -4.668 1 97.19 176 LEU B CA 1
ATOM 5560 C C . LEU B 1 176 ? -14.086 18.219 -3.771 1 97.19 176 LEU B C 1
ATOM 5562 O O . LEU B 1 176 ? -13.695 19.391 -3.844 1 97.19 176 LEU B O 1
ATOM 5566 N N . ALA B 1 177 ? -15.039 17.875 -3 1 96.5 177 ALA B N 1
ATOM 5567 C CA . ALA B 1 177 ? -15.703 18.781 -2.074 1 96.5 177 ALA B CA 1
ATOM 5568 C C . ALA B 1 177 ? -15.336 18.469 -0.628 1 96.5 177 ALA B C 1
ATOM 5570 O O . ALA B 1 177 ? -14.891 17.359 -0.324 1 96.5 177 ALA B O 1
ATOM 5571 N N . ASN B 1 178 ? -15.516 19.438 0.246 1 95.25 178 ASN B N 1
ATOM 5572 C CA . ASN B 1 178 ? -15.086 19.281 1.632 1 95.25 178 ASN B CA 1
ATOM 5573 C C . ASN B 1 178 ? -16.266 19.312 2.594 1 95.25 178 ASN B C 1
ATOM 5575 O O . ASN B 1 178 ? -17.109 20.219 2.514 1 95.25 178 ASN B O 1
ATOM 5579 N N . ALA B 1 179 ? -16.469 18.281 3.369 1 94.06 179 ALA B N 1
ATOM 5580 C CA . ALA B 1 179 ? -17.312 18.297 4.559 1 94.06 179 ALA B CA 1
ATOM 5581 C C . ALA B 1 179 ? -16.484 18.594 5.812 1 94.06 179 ALA B C 1
ATOM 5583 O O . ALA B 1 179 ? -16.297 17.734 6.668 1 94.06 179 ALA B O 1
ATOM 5584 N N . GLY B 1 180 ? -16.125 19.812 5.926 1 91.88 180 GLY B N 1
ATOM 5585 C CA . GLY B 1 180 ? -15.125 20.25 6.898 1 91.88 180 GLY B CA 1
ATOM 5586 C C . GLY B 1 180 ? -13.742 20.422 6.297 1 91.88 180 GLY B C 1
ATOM 5587 O O . GLY B 1 180 ? -12.969 19.469 6.203 1 91.88 180 GLY B O 1
ATOM 5588 N N . THR B 1 181 ? -13.469 21.625 5.906 1 90.25 181 THR B N 1
ATOM 5589 C CA . THR B 1 181 ? -12.172 21.922 5.316 1 90.25 181 THR B CA 1
ATOM 5590 C C . THR B 1 181 ? -11.047 21.641 6.305 1 90.25 181 THR B C 1
ATOM 5592 O O . THR B 1 181 ? -11.258 21.672 7.52 1 90.25 181 THR B O 1
ATOM 5595 N N . PRO B 1 182 ? -9.891 21.328 5.855 1 88.69 182 PRO B N 1
ATOM 5596 C CA . PRO B 1 182 ? -8.789 20.938 6.738 1 88.69 182 PRO B CA 1
ATOM 5597 C C . PRO B 1 182 ? -8.375 22.062 7.691 1 88.69 182 PRO B C 1
ATOM 5599 O O . PRO B 1 182 ? -8.047 21.797 8.852 1 88.69 182 PRO B O 1
ATOM 5602 N N . ALA B 1 183 ? -8.422 23.281 7.297 1 87.44 183 ALA B N 1
ATOM 5603 C CA . ALA B 1 183 ? -7.953 24.391 8.117 1 87.44 183 ALA B CA 1
ATOM 5604 C C . ALA B 1 183 ? -9.07 24.906 9.016 1 87.44 183 ALA B C 1
ATOM 5606 O O . ALA B 1 183 ? -8.953 24.875 10.25 1 87.44 183 ALA B O 1
ATOM 5607 N N . ALA B 1 184 ? -10.227 25.219 8.445 1 88.25 184 ALA B N 1
ATOM 5608 C CA . ALA B 1 184 ? -11.266 25.938 9.172 1 88.25 184 ALA B CA 1
ATOM 5609 C C . ALA B 1 184 ? -12.414 25.016 9.555 1 88.25 184 ALA B C 1
ATOM 5611 O O . ALA B 1 184 ? -13.234 25.359 10.414 1 88.25 184 ALA B O 1
ATOM 5612 N N . GLY B 1 185 ? -12.531 23.875 8.938 1 89.44 185 GLY B N 1
ATOM 5613 C CA . GLY B 1 185 ? -13.586 22.938 9.281 1 89.44 185 GLY B CA 1
ATOM 5614 C C . GLY B 1 185 ? -14.922 23.297 8.672 1 89.44 185 GLY B C 1
ATOM 5615 O O . GLY B 1 185 ? -15.969 22.812 9.117 1 89.44 185 GLY B O 1
ATOM 5616 N N . HIS B 1 186 ? -14.93 24.078 7.691 1 89.31 186 HIS B N 1
ATOM 5617 C CA . HIS B 1 186 ? -16.172 24.5 7.055 1 89.31 186 HIS B CA 1
ATOM 5618 C C . HIS B 1 186 ? -16.641 23.469 6.027 1 89.31 186 HIS B C 1
ATOM 5620 O O . HIS B 1 186 ? -15.812 22.797 5.406 1 89.31 186 HIS B O 1
ATOM 5626 N N . THR B 1 187 ? -17.906 23.375 5.844 1 91.75 187 THR B N 1
ATOM 5627 C CA . THR B 1 187 ? -18.516 22.406 4.949 1 91.75 187 THR B CA 1
ATOM 5628 C C . THR B 1 187 ? -19.062 23.078 3.703 1 91.75 187 THR B C 1
ATOM 5630 O O . THR B 1 187 ? -19.781 24.078 3.805 1 91.75 187 THR B O 1
ATOM 5633 N N . ASP B 1 188 ? -18.75 22.578 2.574 1 93.19 188 ASP B N 1
ATOM 5634 C CA . ASP B 1 188 ? -19.266 23.109 1.312 1 93.19 188 ASP B CA 1
ATOM 5635 C C . ASP B 1 188 ? -20.781 22.891 1.204 1 93.19 188 ASP B C 1
ATOM 5637 O O . ASP B 1 188 ? -21.344 22.078 1.929 1 93.19 188 ASP B O 1
ATOM 5641 N N . LYS B 1 189 ? -21.453 23.688 0.332 1 92.19 189 LYS B N 1
ATOM 5642 C CA . LYS B 1 189 ? -22.891 23.562 0.13 1 92.19 189 LYS B CA 1
ATOM 5643 C C . LYS B 1 189 ? -23.219 22.391 -0.784 1 92.19 189 LYS B C 1
ATOM 5645 O O . LYS B 1 189 ? -23.438 22.578 -1.985 1 92.19 189 LYS B O 1
ATOM 5650 N N . PHE B 1 190 ? -23.469 21.234 -0.227 1 94.75 190 PHE B N 1
ATOM 5651 C CA . PHE B 1 190 ? -23.562 19.969 -0.948 1 94.75 190 PHE B CA 1
ATOM 5652 C C . PHE B 1 190 ? -24.844 19.906 -1.76 1 94.75 190 PHE B C 1
ATOM 5654 O O . PHE B 1 190 ? -24.891 19.25 -2.807 1 94.75 190 PHE B O 1
ATOM 5661 N N . VAL B 1 191 ? -25.906 20.516 -1.345 1 94.25 191 VAL B N 1
ATOM 5662 C CA . VAL B 1 191 ? -27.172 20.469 -2.076 1 94.25 191 VAL B CA 1
ATOM 5663 C C . VAL B 1 191 ? -26.969 21.016 -3.486 1 94.25 191 VAL B C 1
ATOM 5665 O O . VAL B 1 191 ? -27.312 20.344 -4.473 1 94.25 191 VAL B O 1
ATOM 5668 N N . ARG B 1 192 ? -26.391 22.141 -3.547 1 94.75 192 ARG B N 1
ATOM 5669 C CA . ARG B 1 192 ? -26.172 22.797 -4.836 1 94.75 192 ARG B CA 1
ATOM 5670 C C . ARG B 1 192 ? -25.109 22.078 -5.645 1 94.75 192 ARG B C 1
ATOM 5672 O O . ARG B 1 192 ? -25.234 21.922 -6.859 1 94.75 192 ARG B O 1
ATOM 5679 N N . LEU B 1 193 ? -24.062 21.672 -4.988 1 96.38 193 LEU B N 1
ATOM 5680 C CA . LEU B 1 193 ? -22.984 20.969 -5.672 1 96.38 193 LEU B CA 1
ATOM 5681 C C . LEU B 1 193 ? -23.484 19.672 -6.293 1 96.38 193 LEU B C 1
ATOM 5683 O O . LEU B 1 193 ? -23.109 19.344 -7.426 1 96.38 193 LEU B O 1
ATOM 5687 N N . SER B 1 194 ? -24.234 18.922 -5.535 1 95.62 194 SER B N 1
ATOM 5688 C CA . SER B 1 194 ? -24.781 17.656 -6.031 1 95.62 194 SER B CA 1
ATOM 5689 C C . SER B 1 194 ? -25.656 17.875 -7.262 1 95.62 194 SER B C 1
ATOM 5691 O O . SER B 1 194 ? -25.656 17.062 -8.18 1 95.62 194 SER B O 1
ATOM 5693 N N . GLU B 1 195 ? -26.422 18.891 -7.266 1 96 195 GLU B N 1
ATOM 5694 C CA . GLU B 1 195 ? -27.266 19.219 -8.406 1 96 195 GLU B CA 1
ATOM 5695 C C . GLU B 1 195 ? -26.438 19.5 -9.656 1 96 195 GLU B C 1
ATOM 5697 O O . GLU B 1 195 ? -26.734 18.969 -10.734 1 96 195 GLU B O 1
ATOM 5702 N N . ILE B 1 196 ? -25.438 20.328 -9.508 1 97.19 196 ILE B N 1
ATOM 5703 C CA . ILE B 1 196 ? -24.578 20.672 -10.633 1 97.19 196 ILE B CA 1
ATOM 5704 C C . ILE B 1 196 ? -23.859 19.422 -11.148 1 97.19 196 ILE B C 1
ATOM 5706 O O . ILE B 1 196 ? -23.781 19.203 -12.359 1 97.19 196 ILE B O 1
ATOM 5710 N N . CYS B 1 197 ? -23.344 18.625 -10.242 1 97.44 197 CYS B N 1
ATOM 5711 C CA . CYS B 1 197 ? -22.609 17.438 -10.625 1 97.44 197 CYS B CA 1
ATOM 5712 C C . CYS B 1 197 ? -23.516 16.453 -11.352 1 97.44 197 CYS B C 1
ATOM 5714 O O . CYS B 1 197 ? -23.109 15.828 -12.336 1 97.44 197 CYS B O 1
ATOM 5716 N N . SER B 1 198 ? -24.75 16.312 -10.906 1 95.88 198 SER B N 1
ATOM 5717 C CA . SER B 1 198 ? -25.703 15.422 -11.562 1 95.88 198 SER B CA 1
ATOM 5718 C C . SER B 1 198 ? -26.062 15.914 -12.953 1 95.88 198 SER B C 1
ATOM 5720 O O . SER B 1 198 ? -26.172 15.125 -13.898 1 95.88 198 SER B O 1
ATOM 5722 N N . GLN B 1 199 ? -26.172 17.156 -13.102 1 96.5 199 GLN B N 1
ATOM 5723 C CA . GLN B 1 199 ? -26.547 17.781 -14.375 1 96.5 199 GLN B CA 1
ATOM 5724 C C . GLN B 1 199 ? -25.438 17.594 -15.414 1 96.5 199 GLN B C 1
ATOM 5726 O O . GLN B 1 199 ? -25.719 17.406 -16.594 1 96.5 199 GLN B O 1
ATOM 5731 N N . HIS B 1 200 ? -24.25 17.672 -15.016 1 96.75 200 HIS B N 1
ATOM 5732 C CA . HIS B 1 200 ? -23.141 17.656 -15.953 1 96.75 200 HIS B CA 1
ATOM 5733 C C . HIS B 1 200 ? -22.422 16.312 -15.953 1 96.75 200 HIS B C 1
ATOM 5735 O O . HIS B 1 200 ? -21.422 16.125 -16.656 1 96.75 200 HIS B O 1
ATOM 5741 N N . GLY B 1 201 ? -22.891 15.383 -15.164 1 95.5 201 GLY B N 1
ATOM 5742 C CA . GLY B 1 201 ? -22.297 14.062 -15.102 1 95.5 201 GLY B CA 1
ATOM 5743 C C . GLY B 1 201 ? -20.938 14.047 -14.453 1 95.5 201 GLY B C 1
ATOM 5744 O O . GLY B 1 201 ? -20.031 13.336 -14.906 1 95.5 201 GLY B O 1
ATOM 5745 N N . ILE B 1 202 ? -20.703 14.906 -13.477 1 97.81 202 ILE B N 1
ATOM 5746 C CA . ILE B 1 202 ? -19.438 15.016 -12.773 1 97.81 202 ILE B CA 1
ATOM 5747 C C . ILE B 1 202 ? -19.438 14.109 -11.539 1 97.81 202 ILE B C 1
ATOM 5749 O O . ILE B 1 202 ? -20.438 14.055 -10.812 1 97.81 202 ILE B O 1
ATOM 5753 N N . TRP B 1 203 ? -18.375 13.344 -11.312 1 97.75 203 TRP B N 1
ATOM 5754 C CA . TRP B 1 203 ? -18.219 12.516 -10.125 1 97.75 203 TRP B CA 1
ATOM 5755 C C . TRP B 1 203 ? -18.016 13.375 -8.883 1 97.75 203 TRP B C 1
ATOM 5757 O O . TRP B 1 203 ? -17.078 14.18 -8.828 1 97.75 203 TRP B O 1
ATOM 5767 N N . LEU B 1 204 ? -18.844 13.281 -7.914 1 97.69 204 LEU B N 1
ATOM 5768 C CA . LEU B 1 204 ? -18.734 14.062 -6.691 1 97.69 204 LEU B CA 1
ATOM 5769 C C . LEU B 1 204 ? -18.094 13.242 -5.574 1 97.69 204 LEU B C 1
ATOM 5771 O O . LEU B 1 204 ? -18.656 12.234 -5.133 1 97.69 204 LEU B O 1
ATOM 5775 N N . HIS B 1 205 ? -16.906 13.609 -5.125 1 97.69 205 HIS B N 1
ATOM 5776 C CA . HIS B 1 205 ? -16.219 12.977 -4.004 1 97.69 205 HIS B CA 1
ATOM 5777 C C . HIS B 1 205 ? -16.156 13.914 -2.801 1 97.69 205 HIS B C 1
ATOM 5779 O O . HIS B 1 205 ? -15.875 15.102 -2.947 1 97.69 205 HIS B O 1
ATOM 5785 N N . VAL B 1 206 ? -16.375 13.359 -1.629 1 97.06 206 VAL B N 1
ATOM 5786 C CA . VAL B 1 206 ? -16.438 14.18 -0.425 1 97.06 206 VAL B CA 1
ATOM 5787 C C . VAL B 1 206 ? -15.406 13.672 0.591 1 97.06 206 VAL B C 1
ATOM 5789 O O . VAL B 1 206 ? -15.219 12.469 0.744 1 97.06 206 VAL B O 1
ATOM 5792 N N . GLU B 1 207 ? -14.688 14.547 1.225 1 96.06 207 GLU B N 1
ATOM 5793 C CA . GLU B 1 207 ? -13.82 14.242 2.357 1 96.06 207 GLU B CA 1
ATOM 5794 C C . GLU B 1 207 ? -13.898 15.336 3.418 1 96.06 207 GLU B C 1
ATOM 5796 O O . GLU B 1 207 ? -14.406 16.422 3.156 1 96.06 207 GLU B O 1
ATOM 5801 N N . GLY B 1 208 ? -13.43 14.992 4.605 1 94.75 208 GLY B N 1
ATOM 5802 C CA . GLY B 1 208 ? -13.398 15.992 5.664 1 94.75 208 GLY B CA 1
ATOM 5803 C C . GLY B 1 208 ? -13.758 15.422 7.023 1 94.75 208 GLY B C 1
ATOM 5804 O O . GLY B 1 208 ? -14.383 14.367 7.117 1 94.75 208 GLY B O 1
ATOM 5805 N N . VAL B 1 209 ? -13.5 16.203 8.008 1 93.69 209 VAL B N 1
ATOM 5806 C CA . VAL B 1 209 ? -13.625 15.75 9.391 1 93.69 209 VAL B CA 1
ATOM 5807 C C . VAL B 1 209 ? -15.094 15.734 9.805 1 93.69 209 VAL B C 1
ATOM 5809 O O . VAL B 1 209 ? -15.516 14.898 10.609 1 93.69 209 VAL B O 1
ATOM 5812 N N . THR B 1 210 ? -15.914 16.594 9.219 1 94.12 210 THR B N 1
ATOM 5813 C CA . THR B 1 210 ? -17.312 16.719 9.617 1 94.12 210 THR B CA 1
ATOM 5814 C C . THR B 1 210 ? -18.109 15.477 9.203 1 94.12 210 THR B C 1
ATOM 5816 O O . THR B 1 210 ? -19.219 15.25 9.695 1 94.12 210 THR B O 1
ATOM 5819 N N . LEU B 1 211 ? -17.547 14.664 8.359 1 95.5 211 LEU B N 1
ATOM 5820 C CA . LEU B 1 211 ? -18.203 13.414 7.977 1 95.5 211 LEU B CA 1
ATOM 5821 C C . LEU B 1 211 ? -18.391 12.508 9.188 1 95.5 211 LEU B C 1
ATOM 5823 O O . LEU B 1 211 ? -19.297 11.664 9.203 1 95.5 211 LEU B O 1
ATOM 5827 N N . ALA B 1 212 ? -17.547 12.68 10.164 1 95.62 212 ALA B N 1
ATOM 5828 C CA . ALA B 1 212 ? -17.656 11.891 11.391 1 95.62 212 ALA B CA 1
ATOM 5829 C C . ALA B 1 212 ? -19 12.102 12.07 1 95.62 212 ALA B C 1
ATOM 5831 O O . ALA B 1 212 ? -19.516 11.203 12.742 1 95.62 212 ALA B O 1
ATOM 5832 N N . THR B 1 213 ? -19.625 13.227 11.883 1 94.19 213 THR B N 1
ATOM 5833 C CA . THR B 1 213 ? -20.859 13.586 12.57 1 94.19 213 THR B CA 1
ATOM 5834 C C . THR B 1 213 ? -22.047 12.875 11.953 1 94.19 213 THR B C 1
ATOM 5836 O O . THR B 1 213 ? -23.156 12.891 12.516 1 94.19 213 THR B O 1
ATOM 5839 N N . LEU B 1 214 ? -21.875 12.211 10.859 1 94.81 214 LEU B N 1
ATOM 5840 C CA . LEU B 1 214 ? -22.953 11.492 10.203 1 94.81 214 LEU B CA 1
ATOM 5841 C C . LEU B 1 214 ? -23.453 10.344 11.078 1 94.81 214 LEU B C 1
ATOM 5843 O O . LEU B 1 214 ? -24.562 9.844 10.875 1 94.81 214 LEU B O 1
ATOM 5847 N N . VAL B 1 215 ? -22.625 9.922 12.047 1 94.44 215 VAL B N 1
ATOM 5848 C CA . VAL B 1 215 ? -22.984 8.797 12.906 1 94.44 215 VAL B CA 1
ATOM 5849 C C . VAL B 1 215 ? -24 9.25 13.945 1 94.44 215 VAL B C 1
ATOM 5851 O O . VAL B 1 215 ? -24.734 8.43 14.508 1 94.44 215 VAL B O 1
ATOM 5854 N N . LEU B 1 216 ? -24.047 10.523 14.156 1 93.06 216 LEU B N 1
ATOM 5855 C CA . LEU B 1 216 ? -24.891 11.055 15.211 1 93.06 216 LEU B CA 1
ATOM 5856 C C . LEU B 1 216 ? -26.359 10.906 14.844 1 93.06 216 LEU B C 1
ATOM 5858 O O . LEU B 1 216 ? -26.703 10.758 13.672 1 93.06 216 LEU B O 1
ATOM 5862 N N . GLY B 1 217 ? -27.172 10.859 15.898 1 86.62 217 GLY B N 1
ATOM 5863 C CA . GLY B 1 217 ? -28.609 10.719 15.703 1 86.62 217 GLY B CA 1
ATOM 5864 C C . GLY B 1 217 ? -29.219 11.867 14.922 1 86.62 217 GLY B C 1
ATOM 5865 O O . GLY B 1 217 ? -30.031 11.648 14.031 1 86.62 217 GLY B O 1
ATOM 5866 N N . PHE B 1 218 ? -28.797 13.062 15.266 1 86.12 218 PHE B N 1
ATOM 5867 C CA . PHE B 1 218 ? -29.266 14.242 14.547 1 86.12 218 PHE B CA 1
ATOM 5868 C C . PHE B 1 218 ? -28.172 14.797 13.656 1 86.12 218 PHE B C 1
ATOM 5870 O O . PHE B 1 218 ? -27.078 15.148 14.133 1 86.12 218 PHE B O 1
ATOM 5877 N N . VAL B 1 219 ? -28.516 14.797 12.359 1 87.56 219 VAL B N 1
ATOM 5878 C CA . VAL B 1 219 ? -27.578 15.336 11.375 1 87.56 219 VAL B CA 1
ATOM 5879 C C . VAL B 1 219 ? -28.25 16.453 10.586 1 87.56 219 VAL B C 1
ATOM 5881 O O . VAL B 1 219 ? -29.344 16.281 10.055 1 87.56 219 VAL B O 1
ATOM 5884 N N . PRO B 1 220 ? -27.516 17.594 10.609 1 83.38 220 PRO B N 1
ATOM 5885 C CA . PRO B 1 220 ? -28.062 18.703 9.828 1 83.38 220 PRO B CA 1
ATOM 5886 C C . PRO B 1 220 ? -28.281 18.344 8.359 1 83.38 220 PRO B C 1
ATOM 5888 O O . PRO B 1 220 ? -27.562 17.516 7.809 1 83.38 220 PRO B O 1
ATOM 5891 N N . SER B 1 221 ? -29.25 19.016 7.723 1 82.06 221 SER B N 1
ATOM 5892 C CA . SER B 1 221 ? -29.641 18.719 6.344 1 82.06 221 SER B CA 1
ATOM 5893 C C . SER B 1 221 ? -28.484 19 5.379 1 82.06 221 SER B C 1
ATOM 5895 O O . SER B 1 221 ? -28.312 18.281 4.383 1 82.06 221 SER B O 1
ATOM 5897 N N . ALA B 1 222 ? -27.766 20.016 5.727 1 78 222 ALA B N 1
ATOM 5898 C CA . ALA B 1 222 ? -26.625 20.375 4.875 1 78 222 ALA B CA 1
ATOM 5899 C C . ALA B 1 222 ? -25.641 19.219 4.781 1 78 222 ALA B C 1
ATOM 5901 O O . ALA B 1 222 ? -25.031 19 3.73 1 78 222 ALA B O 1
ATOM 5902 N N . MET B 1 223 ? -25.562 18.453 5.812 1 87.06 223 MET B N 1
ATOM 5903 C CA . MET B 1 223 ? -24.641 17.344 5.859 1 87.06 223 MET B CA 1
ATOM 5904 C C . MET B 1 223 ? -25.25 16.078 5.254 1 87.06 223 MET B C 1
ATOM 5906 O O . MET B 1 223 ? -24.547 15.234 4.711 1 87.06 223 MET B O 1
ATOM 5910 N N . LEU B 1 224 ? -26.469 15.961 5.309 1 88.75 224 LEU B N 1
ATOM 5911 C CA . LEU B 1 224 ? -27.156 14.797 4.762 1 88.75 224 LEU B CA 1
ATOM 5912 C C . LEU B 1 224 ? -27.047 14.758 3.242 1 88.75 224 LEU B C 1
ATOM 5914 O O . LEU B 1 224 ? -27.062 13.68 2.643 1 88.75 224 LEU B O 1
ATOM 5918 N N . ALA B 1 225 ? -26.875 15.953 2.684 1 90.44 225 ALA B N 1
ATOM 5919 C CA . ALA B 1 225 ? -26.688 16.031 1.236 1 90.44 225 ALA B CA 1
ATOM 5920 C C . ALA B 1 225 ? -25.359 15.414 0.818 1 90.44 225 ALA B C 1
ATOM 5922 O O . ALA B 1 225 ? -25.203 14.953 -0.315 1 90.44 225 ALA B O 1
ATOM 5923 N N . ALA B 1 226 ? -24.422 15.375 1.704 1 90.25 226 ALA B N 1
ATOM 5924 C CA . ALA B 1 226 ? -23.109 14.789 1.426 1 90.25 226 ALA B CA 1
ATOM 5925 C C . ALA B 1 226 ? -23.219 13.297 1.165 1 90.25 226 ALA B C 1
ATOM 5927 O O . ALA B 1 226 ? -22.406 12.727 0.434 1 90.25 226 ALA B O 1
ATOM 5928 N N . VAL B 1 227 ? -24.219 12.68 1.691 1 92.12 227 VAL B N 1
ATOM 5929 C CA . VAL B 1 227 ? -24.406 11.242 1.577 1 92.12 227 VAL B CA 1
ATOM 5930 C C . VAL B 1 227 ? -24.812 10.883 0.146 1 92.12 227 VAL B C 1
ATOM 5932 O O . VAL B 1 227 ? -24.609 9.75 -0.294 1 92.12 227 VAL B O 1
ATOM 5935 N N . LYS B 1 228 ? -25.281 11.867 -0.597 1 91.38 228 LYS B N 1
ATOM 5936 C CA . LYS B 1 228 ? -25.719 11.625 -1.971 1 91.38 228 LYS B CA 1
ATOM 5937 C C . LYS B 1 228 ? -24.531 11.664 -2.934 1 91.38 228 LYS B C 1
ATOM 5939 O O . LYS B 1 228 ? -24.688 11.438 -4.133 1 91.38 228 LYS B O 1
ATOM 5944 N N . SER B 1 229 ? -23.406 11.883 -2.422 1 95.5 229 SER B N 1
ATOM 5945 C CA . SER B 1 229 ? -22.203 11.922 -3.246 1 95.5 229 SER B CA 1
ATOM 5946 C C . SER B 1 229 ? -21.906 10.555 -3.855 1 95.5 229 SER B C 1
ATOM 5948 O O . SER B 1 229 ? -22.484 9.547 -3.459 1 95.5 229 SER B O 1
ATOM 5950 N N . ASP B 1 230 ? -21.062 10.508 -4.871 1 96.44 230 ASP B N 1
ATOM 5951 C CA . ASP B 1 230 ? -20.688 9.266 -5.535 1 96.44 230 ASP B CA 1
ATOM 5952 C C . ASP B 1 230 ? -19.672 8.477 -4.695 1 96.44 230 ASP B C 1
ATOM 5954 O O . ASP B 1 230 ? -19.609 7.246 -4.781 1 96.44 230 ASP B O 1
ATOM 5958 N N . SER B 1 231 ? -18.922 9.18 -3.959 1 97.25 231 SER B N 1
ATOM 5959 C CA . SER B 1 231 ? -17.938 8.531 -3.084 1 97.25 231 SER B CA 1
ATOM 5960 C C . SER B 1 231 ? -17.547 9.445 -1.926 1 97.25 231 SER B C 1
ATOM 5962 O O . SER B 1 231 ? -17.719 10.664 -1.999 1 97.25 231 SER B O 1
ATOM 5964 N N . MET B 1 232 ? -17.094 8.898 -0.856 1 97.38 232 MET B N 1
ATOM 5965 C CA . MET B 1 232 ? -16.594 9.664 0.288 1 97.38 232 MET B CA 1
ATOM 5966 C C . MET B 1 232 ? -15.461 8.914 0.987 1 97.38 232 MET B C 1
ATOM 5968 O O . MET B 1 232 ? -15.484 7.691 1.09 1 97.38 232 MET B O 1
ATOM 5972 N N . THR B 1 233 ? -14.453 9.57 1.399 1 97.81 233 THR B N 1
ATOM 5973 C CA . THR B 1 233 ? -13.352 8.992 2.158 1 97.81 233 THR B CA 1
ATOM 5974 C C . THR B 1 233 ? -13.539 9.242 3.652 1 97.81 233 THR B C 1
ATOM 5976 O O . THR B 1 233 ? -13.695 10.383 4.082 1 97.81 233 THR B O 1
ATOM 5979 N N . LEU B 1 234 ? -13.523 8.18 4.418 1 97.75 234 LEU B N 1
ATOM 5980 C CA . LEU B 1 234 ? -13.695 8.227 5.867 1 97.75 234 LEU B CA 1
ATOM 5981 C C . LEU B 1 234 ? -12.406 7.855 6.582 1 97.75 234 LEU B C 1
ATOM 5983 O O . LEU B 1 234 ? -11.656 6.988 6.117 1 97.75 234 LEU B O 1
ATOM 5987 N N . THR B 1 235 ? -12.125 8.523 7.676 1 96.62 235 THR B N 1
ATOM 5988 C CA . THR B 1 235 ? -10.969 8.195 8.5 1 96.62 235 THR B CA 1
ATOM 5989 C C . THR B 1 235 ? -11.398 7.883 9.93 1 96.62 235 THR B C 1
ATOM 5991 O O . THR B 1 235 ? -11.016 8.586 10.867 1 96.62 235 THR B O 1
ATOM 5994 N N . PRO B 1 236 ? -12.102 6.797 10.094 1 96 236 PRO B N 1
ATOM 5995 C CA . PRO B 1 236 ? -12.594 6.445 11.422 1 96 236 PRO B CA 1
ATOM 5996 C C . PRO B 1 236 ? -11.461 6.258 12.438 1 96 236 PRO B C 1
ATOM 5998 O O . PRO B 1 236 ? -11.648 6.516 13.633 1 96 236 PRO B O 1
ATOM 6001 N N . GLY B 1 237 ? -10.336 5.758 11.992 1 93.19 237 GLY B N 1
ATOM 6002 C CA . GLY B 1 237 ? -9.203 5.605 12.891 1 93.19 237 GLY B CA 1
ATOM 6003 C C . GLY B 1 237 ? -8.844 6.891 13.617 1 93.19 237 GLY B C 1
ATOM 6004 O O . GLY B 1 237 ? -8.609 6.883 14.828 1 93.19 237 GLY B O 1
ATOM 6005 N N . ILE B 1 238 ? -8.844 7.934 12.906 1 92.75 238 ILE B N 1
ATOM 6006 C CA . ILE B 1 238 ? -8.508 9.242 13.469 1 92.75 238 ILE B CA 1
ATOM 6007 C C . ILE B 1 238 ? -9.641 9.719 14.375 1 92.75 238 ILE B C 1
ATOM 6009 O O . ILE B 1 238 ? -9.391 10.219 15.477 1 92.75 238 ILE B O 1
ATOM 6013 N N . TRP B 1 239 ? -10.844 9.523 14.008 1 95.88 239 TRP B N 1
ATOM 6014 C CA . TRP B 1 239 ? -12.008 10.031 14.719 1 95.88 239 TRP B CA 1
ATOM 6015 C C . TRP B 1 239 ? -12.211 9.281 16.031 1 95.88 239 TRP B C 1
ATOM 6017 O O . TRP B 1 239 ? -12.719 9.852 17 1 95.88 239 TRP B O 1
ATOM 6027 N N . LEU B 1 240 ? -11.797 8.023 16.031 1 94.06 240 LEU B N 1
ATOM 6028 C CA . LEU B 1 240 ? -12.07 7.176 17.188 1 94.06 240 LEU B CA 1
ATOM 6029 C C . LEU B 1 240 ? -10.789 6.902 17.969 1 94.06 240 LEU B C 1
ATOM 6031 O O . LEU B 1 240 ? -10.805 6.145 18.938 1 94.06 240 LEU B O 1
ATOM 6035 N N . GLY B 1 241 ? -9.727 7.477 17.547 1 91 241 GLY B N 1
ATOM 6036 C CA . GLY B 1 241 ? -8.461 7.277 18.25 1 91 241 GLY B CA 1
ATOM 6037 C C . GLY B 1 241 ? -7.914 5.871 18.094 1 91 241 GLY B C 1
ATOM 6038 O O . GLY B 1 241 ? -7.422 5.285 19.062 1 91 241 GLY B O 1
ATOM 6039 N N . LEU B 1 242 ? -8.148 5.316 17.016 1 91.31 242 LEU B N 1
ATOM 6040 C CA . LEU B 1 242 ? -7.648 3.984 16.703 1 91.31 242 LEU B CA 1
ATOM 6041 C C . LEU B 1 242 ? -6.395 4.066 15.836 1 91.31 242 LEU B C 1
ATOM 6043 O O . LEU B 1 242 ? -6.484 4.223 14.617 1 91.31 242 LEU B O 1
ATOM 6047 N N . PRO B 1 243 ? -5.293 3.795 16.469 1 88 243 PRO B N 1
ATOM 6048 C CA . PRO B 1 243 ? -4.055 3.959 15.703 1 88 243 PRO B CA 1
ATOM 6049 C C . PRO B 1 243 ? -3.863 2.867 14.648 1 88 243 PRO B C 1
ATOM 6051 O O . PRO B 1 243 ? -4.332 1.741 14.828 1 88 243 PRO B O 1
ATOM 6054 N N . ALA B 1 244 ? -3.193 3.176 13.555 1 88.12 244 ALA B N 1
ATOM 6055 C CA . ALA B 1 244 ? -2.742 2.252 12.523 1 88.12 244 ALA B CA 1
ATOM 6056 C C . ALA B 1 244 ? -3.924 1.516 11.891 1 88.12 244 ALA B C 1
ATOM 6058 O O . ALA B 1 244 ? -3.826 0.326 11.586 1 88.12 244 ALA B O 1
ATOM 6059 N N . THR B 1 245 ? -5.059 2.037 11.914 1 92.94 245 THR B N 1
ATOM 6060 C CA . THR B 1 245 ? -6.207 1.48 11.211 1 92.94 245 THR B CA 1
ATOM 6061 C C . THR B 1 245 ? -6.363 2.123 9.836 1 92.94 245 THR B C 1
ATOM 6063 O O . THR B 1 245 ? -5.941 3.262 9.625 1 92.94 245 THR B O 1
ATOM 6066 N N . PRO B 1 246 ? -6.887 1.415 8.938 1 94.62 246 PRO B N 1
ATOM 6067 C CA . PRO B 1 246 ? -6.984 1.933 7.574 1 94.62 246 PRO B CA 1
ATOM 6068 C C . PRO B 1 246 ? -8.078 2.984 7.418 1 94.62 246 PRO B C 1
ATOM 6070 O O . PRO B 1 246 ? -9.023 3.023 8.211 1 94.62 246 PRO B O 1
ATOM 6073 N N . ALA B 1 247 ? -7.879 3.871 6.41 1 96.88 247 ALA B N 1
ATOM 6074 C CA . ALA B 1 247 ? -8.961 4.73 5.938 1 96.88 247 ALA B CA 1
ATOM 6075 C C . ALA B 1 247 ? -9.945 3.949 5.078 1 96.88 247 ALA B C 1
ATOM 6077 O O . ALA B 1 247 ? -9.664 2.826 4.656 1 96.88 247 ALA B O 1
ATOM 6078 N N . VAL B 1 248 ? -11.148 4.453 4.926 1 97.94 248 VAL B N 1
ATOM 6079 C CA . VAL B 1 248 ? -12.195 3.768 4.176 1 97.94 248 VAL B CA 1
ATOM 6080 C C . VAL B 1 248 ? -12.781 4.715 3.131 1 97.94 248 VAL B C 1
ATOM 6082 O O . VAL B 1 248 ? -13.188 5.832 3.457 1 97.94 248 VAL B O 1
ATOM 6085 N N . THR B 1 249 ? -12.758 4.348 1.915 1 98.12 249 THR B N 1
ATOM 6086 C CA . THR B 1 249 ? -13.461 5.086 0.873 1 98.12 249 THR B CA 1
ATOM 6087 C C . THR B 1 249 ? -14.695 4.32 0.413 1 98.12 249 THR B C 1
ATOM 6089 O O . THR B 1 249 ? -14.594 3.193 -0.074 1 98.12 249 THR B O 1
ATOM 6092 N N . LEU B 1 250 ? -15.82 4.887 0.626 1 97.62 250 LEU B N 1
ATOM 6093 C CA . LEU B 1 250 ? -17.078 4.332 0.143 1 97.62 250 LEU B CA 1
ATOM 6094 C C . LEU B 1 250 ? -17.422 4.871 -1.244 1 97.62 250 LEU B C 1
ATOM 6096 O O . LEU B 1 250 ? -17.203 6.051 -1.526 1 97.62 250 LEU B O 1
ATOM 6100 N N . TYR B 1 251 ? -17.828 4.09 -2.129 1 97.06 251 TYR B N 1
ATOM 6101 C CA . TYR B 1 251 ? -18.172 4.527 -3.479 1 97.06 251 TYR B CA 1
ATOM 6102 C C . TYR B 1 251 ? -19.344 3.729 -4.027 1 97.06 251 TYR B C 1
ATOM 6104 O O . TYR B 1 251 ? -19.625 2.625 -3.555 1 97.06 251 TYR B O 1
ATOM 6112 N N . ARG B 1 252 ? -20 4.32 -4.957 1 93.5 252 ARG B N 1
ATOM 6113 C CA . ARG B 1 252 ? -21.141 3.699 -5.637 1 93.5 252 ARG B CA 1
ATOM 6114 C C . ARG B 1 252 ? -20.812 3.404 -7.098 1 93.5 252 ARG B C 1
ATOM 6116 O O . ARG B 1 252 ? -20.453 4.312 -7.855 1 93.5 252 ARG B O 1
ATOM 6123 N N . HIS B 1 253 ? -20.781 2.131 -7.418 1 83.56 253 HIS B N 1
ATOM 6124 C CA . HIS B 1 253 ? -20.609 1.786 -8.828 1 83.56 253 HIS B CA 1
ATOM 6125 C C . HIS B 1 253 ? -21.234 0.428 -9.141 1 83.56 253 HIS B C 1
ATOM 6127 O O . HIS B 1 253 ? -21.078 -0.522 -8.367 1 83.56 253 HIS B O 1
ATOM 6133 N N . ASP B 1 254 ? -21.812 0.343 -10.219 1 81.19 254 ASP B N 1
ATOM 6134 C CA . ASP B 1 254 ? -22.609 -0.834 -10.555 1 81.19 254 ASP B CA 1
ATOM 6135 C C . ASP B 1 254 ? -21.781 -1.874 -11.297 1 81.19 254 ASP B C 1
ATOM 6137 O O . ASP B 1 254 ? -22.125 -3.055 -11.328 1 81.19 254 ASP B O 1
ATOM 6141 N N . ASP B 1 255 ? -20.656 -1.521 -11.828 1 85.88 255 ASP B N 1
ATOM 6142 C CA . ASP B 1 255 ? -19.875 -2.449 -12.641 1 85.88 255 ASP B CA 1
ATOM 6143 C C . ASP B 1 255 ? -18.656 -2.953 -11.883 1 85.88 255 ASP B C 1
ATOM 6145 O O . ASP B 1 255 ? -17.656 -2.242 -11.758 1 85.88 255 ASP B O 1
ATOM 6149 N N . PRO B 1 256 ? -18.688 -4.211 -11.523 1 85.75 256 PRO B N 1
ATOM 6150 C CA . PRO B 1 256 ? -17.562 -4.75 -10.773 1 85.75 256 PRO B CA 1
ATOM 6151 C C . PRO B 1 256 ? -16.281 -4.848 -11.609 1 85.75 256 PRO B C 1
ATOM 6153 O O . PRO B 1 256 ? -15.18 -4.754 -11.07 1 85.75 256 PRO B O 1
ATOM 6156 N N . SER B 1 257 ? -16.422 -5.039 -12.875 1 86.19 257 SER B N 1
ATOM 6157 C CA . SER B 1 257 ? -15.258 -5.141 -13.742 1 86.19 257 SER B CA 1
ATOM 6158 C C . SER B 1 257 ? -14.477 -3.834 -13.773 1 86.19 257 SER B C 1
ATOM 6160 O O . SER B 1 257 ? -13.242 -3.842 -13.805 1 86.19 257 SER B O 1
ATOM 6162 N N . LEU B 1 258 ? -15.211 -2.756 -13.75 1 87.62 258 LEU B N 1
ATOM 6163 C CA . LEU B 1 258 ? -14.562 -1.452 -13.758 1 87.62 258 LEU B CA 1
ATOM 6164 C C . LEU B 1 258 ? -13.891 -1.169 -12.414 1 87.62 258 LEU B C 1
ATOM 6166 O O . LEU B 1 258 ? -12.82 -0.558 -12.367 1 87.62 258 LEU B O 1
ATOM 6170 N N . ALA B 1 259 ? -14.547 -1.634 -11.375 1 88.69 259 ALA B N 1
ATOM 6171 C CA . ALA B 1 259 ? -13.953 -1.478 -10.047 1 88.69 259 ALA B CA 1
ATOM 6172 C C . ALA B 1 259 ? -12.641 -2.258 -9.938 1 88.69 259 ALA B C 1
ATOM 6174 O O . ALA B 1 259 ? -11.68 -1.786 -9.336 1 88.69 259 ALA B O 1
ATOM 6175 N N . LEU B 1 260 ? -12.664 -3.416 -10.547 1 84.56 260 LEU B N 1
ATOM 6176 C CA . LEU B 1 260 ? -11.461 -4.238 -10.57 1 84.56 260 LEU B CA 1
ATOM 6177 C C . LEU B 1 260 ? -10.352 -3.559 -11.375 1 84.56 260 LEU B C 1
ATOM 6179 O O . LEU B 1 260 ? -9.195 -3.525 -10.945 1 84.56 260 LEU B O 1
ATOM 6183 N N . ALA B 1 261 ? -10.727 -3.01 -12.469 1 82.56 261 ALA B N 1
ATOM 6184 C CA . ALA B 1 261 ? -9.766 -2.326 -13.328 1 82.56 261 ALA B CA 1
ATOM 6185 C C . ALA B 1 261 ? -9.172 -1.105 -12.633 1 82.56 261 ALA B C 1
ATOM 6187 O O . ALA B 1 261 ? -8.008 -0.763 -12.844 1 82.56 261 ALA B O 1
ATOM 6188 N N . ALA B 1 262 ? -10.008 -0.525 -11.797 1 85.94 262 ALA B N 1
ATOM 6189 C CA . ALA B 1 262 ? -9.586 0.683 -11.094 1 85.94 262 ALA B CA 1
ATOM 6190 C C . ALA B 1 262 ? -8.75 0.339 -9.867 1 85.94 262 ALA B C 1
ATOM 6192 O O . ALA B 1 262 ? -8.172 1.226 -9.234 1 85.94 262 ALA B O 1
ATOM 6193 N N . GLY B 1 263 ? -8.664 -0.941 -9.531 1 85.12 263 GLY B N 1
ATOM 6194 C CA . GLY B 1 263 ? -7.855 -1.364 -8.398 1 85.12 263 GLY B CA 1
ATOM 6195 C C . GLY B 1 263 ? -8.578 -1.238 -7.066 1 85.12 263 GLY B C 1
ATOM 6196 O O . GLY B 1 263 ? -7.941 -1.197 -6.012 1 85.12 263 GLY B O 1
ATOM 6197 N N . LEU B 1 264 ? -9.867 -1.106 -7.102 1 90.06 264 LEU B N 1
ATOM 6198 C CA . LEU B 1 264 ? -10.664 -0.958 -5.887 1 90.06 264 LEU B CA 1
ATOM 6199 C C . LEU B 1 264 ? -10.938 -2.316 -5.25 1 90.06 264 LEU B C 1
ATOM 6201 O O . LEU B 1 264 ? -11.328 -2.391 -4.086 1 90.06 264 LEU B O 1
ATOM 6205 N N . VAL B 1 265 ? -10.672 -3.328 -6.078 1 84.69 265 VAL B N 1
ATOM 6206 C CA . VAL B 1 265 ? -10.828 -4.695 -5.598 1 84.69 265 VAL B CA 1
ATOM 6207 C C . VAL B 1 265 ? -9.531 -5.473 -5.812 1 84.69 265 VAL B C 1
ATOM 6209 O O . VAL B 1 265 ? -8.938 -5.41 -6.887 1 84.69 265 VAL B O 1
ATOM 6212 N N . SER B 1 266 ? -9 -6.031 -4.715 1 78.44 266 SER B N 1
ATOM 6213 C CA . SER B 1 266 ? -7.75 -6.773 -4.844 1 78.44 266 SER B CA 1
ATOM 6214 C C . SER B 1 266 ? -7.953 -8.25 -4.527 1 78.44 266 SER B C 1
ATOM 6216 O O . SER B 1 266 ? -8.789 -8.609 -3.699 1 78.44 266 SER B O 1
ATOM 6218 N N . SER B 1 267 ? -7.156 -9.047 -5.25 1 74.5 267 SER B N 1
ATOM 6219 C CA . SER B 1 267 ? -7.18 -10.484 -4.984 1 74.5 267 SER B CA 1
ATOM 6220 C C . SER B 1 267 ? -6.043 -10.891 -4.059 1 74.5 267 SER B C 1
ATOM 6222 O O . SER B 1 267 ? -6.008 -12.023 -3.568 1 74.5 267 SER B O 1
ATOM 6224 N N . ARG B 1 268 ? -5.242 -10.078 -3.641 1 80.81 268 ARG B N 1
ATOM 6225 C CA . ARG B 1 268 ? -4.121 -10.383 -2.758 1 80.81 268 ARG B CA 1
ATOM 6226 C C . ARG B 1 268 ? -4.59 -10.539 -1.313 1 80.81 268 ARG B C 1
ATOM 6228 O O . ARG B 1 268 ? -5.312 -9.688 -0.795 1 80.81 268 ARG B O 1
ATOM 6235 N N . PRO B 1 269 ? -4.047 -11.531 -0.664 1 76.44 269 PRO B N 1
ATOM 6236 C CA . PRO B 1 269 ? -4.492 -11.789 0.708 1 76.44 269 PRO B CA 1
ATOM 6237 C C . PRO B 1 269 ? -4.215 -10.617 1.649 1 76.44 269 PRO B C 1
ATOM 6239 O O . PRO B 1 269 ? -5.07 -10.258 2.461 1 76.44 269 PRO B O 1
ATOM 6242 N N . ALA B 1 270 ? -3.088 -10 1.54 1 77.75 270 ALA B N 1
ATOM 6243 C CA . ALA B 1 270 ? -2.734 -8.906 2.441 1 77.75 270 ALA B CA 1
ATOM 6244 C C . ALA B 1 270 ? -3.695 -7.73 2.283 1 77.75 270 ALA B C 1
ATOM 6246 O O . ALA B 1 270 ? -4.047 -7.07 3.264 1 77.75 270 ALA B O 1
ATOM 6247 N N . ASP B 1 271 ? -4.117 -7.504 1.119 1 84.62 271 ASP B N 1
ATOM 6248 C CA . ASP B 1 271 ? -5.031 -6.398 0.854 1 84.62 271 ASP B CA 1
ATOM 6249 C C . ASP B 1 271 ? -6.434 -6.711 1.367 1 84.62 271 ASP B C 1
ATOM 6251 O O . ASP B 1 271 ? -7.129 -5.828 1.873 1 84.62 271 ASP B O 1
ATOM 6255 N N . ARG B 1 272 ? -6.75 -7.949 1.235 1 89.12 272 ARG B N 1
ATOM 6256 C CA . ARG B 1 272 ? -8.102 -8.359 1.617 1 89.12 272 ARG B CA 1
ATOM 6257 C C . ARG B 1 272 ? -8.25 -8.391 3.133 1 89.12 272 ARG B C 1
ATOM 6259 O O . ARG B 1 272 ? -9.367 -8.336 3.65 1 89.12 272 ARG B O 1
ATOM 6266 N N . LEU B 1 273 ? -7.145 -8.477 3.836 1 92.88 273 LEU B N 1
ATOM 6267 C CA . LEU B 1 273 ? -7.172 -8.547 5.293 1 92.88 273 LEU B CA 1
ATOM 6268 C C . LEU B 1 273 ? -7.023 -7.16 5.906 1 92.88 273 LEU B C 1
ATOM 6270 O O . LEU B 1 273 ? -7.102 -7.004 7.129 1 92.88 273 LEU B O 1
ATOM 6274 N N . ARG B 1 274 ? -6.93 -6.141 5.09 1 92.25 274 ARG B N 1
ATOM 6275 C CA . ARG B 1 274 ? -6.66 -4.777 5.535 1 92.25 274 ARG B CA 1
ATOM 6276 C C . ARG B 1 274 ? -7.762 -4.277 6.465 1 92.25 274 ARG B C 1
ATOM 6278 O O . ARG B 1 274 ? -7.496 -3.518 7.398 1 92.25 274 ARG B O 1
ATOM 6285 N N . PRO B 1 275 ? -9.016 -4.691 6.273 1 95.31 275 PRO B N 1
ATOM 6286 C CA . PRO B 1 275 ? -10.086 -4.18 7.133 1 95.31 275 PRO B CA 1
ATOM 6287 C C . PRO B 1 275 ? -10.078 -4.805 8.523 1 95.31 275 PRO B C 1
ATOM 6289 O O . PRO B 1 275 ? -10.797 -4.348 9.414 1 95.31 275 PRO B O 1
ATOM 6292 N N . LEU B 1 276 ? -9.273 -5.789 8.773 1 94.81 276 LEU B N 1
ATOM 6293 C CA . LEU B 1 276 ? -9.352 -6.582 10 1 94.81 276 LEU B CA 1
ATOM 6294 C C . LEU B 1 276 ? -9.109 -5.711 11.227 1 94.81 276 LEU B C 1
ATOM 6296 O O . LEU B 1 276 ? -9.859 -5.785 12.203 1 94.81 276 LEU B O 1
ATOM 6300 N N . PRO B 1 277 ? -8.031 -4.887 11.258 1 93.81 277 PRO B N 1
ATOM 6301 C CA . PRO B 1 277 ? -7.82 -4.047 12.438 1 93.81 277 PRO B CA 1
ATOM 6302 C C . PRO B 1 277 ? -9.008 -3.145 12.75 1 93.81 277 PRO B C 1
ATOM 6304 O O . PRO B 1 277 ? -9.383 -2.98 13.914 1 93.81 277 PRO B O 1
ATOM 6307 N N . LEU B 1 278 ? -9.539 -2.553 11.742 1 95.5 278 LEU B N 1
ATOM 6308 C CA . LEU B 1 278 ? -10.703 -1.695 11.938 1 95.5 278 LEU B CA 1
ATOM 6309 C C . LEU B 1 278 ? -11.906 -2.51 12.391 1 95.5 278 LEU B C 1
ATOM 6311 O O . LEU B 1 278 ? -12.633 -2.1 13.305 1 95.5 278 LEU B O 1
ATOM 6315 N N . TRP B 1 279 ? -12.141 -3.637 11.742 1 95.69 279 TRP B N 1
ATOM 6316 C CA . TRP B 1 279 ? -13.25 -4.516 12.086 1 95.69 279 TRP B CA 1
ATOM 6317 C C . TRP B 1 279 ? -13.188 -4.938 13.547 1 95.69 279 TRP B C 1
ATOM 6319 O O . TRP B 1 279 ? -14.188 -4.848 14.266 1 95.69 279 TRP B O 1
ATOM 6329 N N . LEU B 1 280 ? -12.062 -5.383 14.008 1 94 280 LEU B N 1
ATOM 6330 C CA . LEU B 1 280 ? -11.883 -5.812 15.391 1 94 280 LEU B CA 1
ATOM 6331 C C . LEU B 1 280 ? -12.086 -4.648 16.359 1 94 280 LEU B C 1
ATOM 6333 O O . LEU B 1 280 ? -12.672 -4.816 17.422 1 94 280 LEU B O 1
ATOM 6337 N N . SER B 1 281 ? -11.57 -3.504 16 1 93.5 281 SER B N 1
ATOM 6338 C CA . SER B 1 281 ? -11.688 -2.326 16.859 1 93.5 281 SER B CA 1
ATOM 6339 C C . SER B 1 281 ? -13.141 -1.894 17 1 93.5 281 SER B C 1
ATOM 6341 O O . SER B 1 281 ? -13.586 -1.535 18.109 1 93.5 281 SER B O 1
ATOM 6343 N N . LEU B 1 282 ? -13.836 -1.873 15.906 1 92.12 282 LEU B N 1
ATOM 6344 C CA . LEU B 1 282 ? -15.242 -1.495 15.945 1 92.12 282 LEU B CA 1
ATOM 6345 C C . LEU B 1 282 ? -16.047 -2.496 16.766 1 92.12 282 LEU B C 1
ATOM 6347 O O . LEU B 1 282 ? -16.969 -2.109 17.484 1 92.12 282 LEU B O 1
ATOM 6351 N N . GLN B 1 283 ? -15.766 -3.734 16.594 1 90.38 283 GLN B N 1
ATOM 6352 C CA . GLN B 1 283 ? -16.438 -4.773 17.359 1 90.38 283 GLN B CA 1
ATOM 6353 C C . GLN B 1 283 ? -16.203 -4.578 18.859 1 90.38 283 GLN B C 1
ATOM 6355 O O . GLN B 1 283 ? -17.109 -4.789 19.672 1 90.38 283 GLN B O 1
ATOM 6360 N N . GLN B 1 284 ? -15.016 -4.219 19.172 1 90.12 284 GLN B N 1
ATOM 6361 C CA . GLN B 1 284 ? -14.672 -4.012 20.562 1 90.12 284 GLN B CA 1
ATOM 6362 C C . GLN B 1 284 ? -15.375 -2.779 21.125 1 90.12 284 GLN B C 1
ATOM 6364 O O . GLN B 1 284 ? -15.883 -2.807 22.25 1 90.12 284 GLN B O 1
ATOM 6369 N N . LEU B 1 285 ? -15.32 -1.654 20.438 1 89.44 285 LEU B N 1
ATOM 6370 C CA . LEU B 1 285 ? -15.898 -0.396 20.891 1 89.44 285 LEU B CA 1
ATOM 6371 C C . LEU B 1 285 ? -17.422 -0.496 20.969 1 89.44 285 LEU B C 1
ATOM 6373 O O . LEU B 1 285 ? -18.031 -0.115 21.969 1 89.44 285 LEU B O 1
ATOM 6377 N N . GLY B 1 286 ? -18.047 -1.036 19.953 1 90.19 286 GLY B 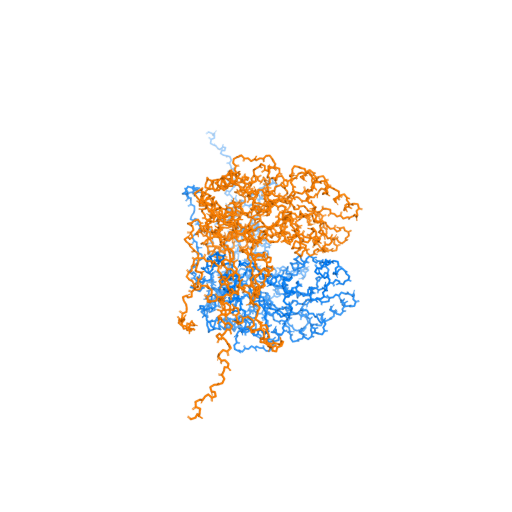N 1
ATOM 6378 C CA . GLY B 1 286 ? -19.484 -1.07 19.859 1 90.19 286 GLY B CA 1
ATOM 6379 C C . GLY B 1 286 ? -20.094 0.224 19.344 1 90.19 286 GLY B C 1
ATOM 6380 O O . GLY B 1 286 ? -19.438 1.271 19.375 1 90.19 286 GLY B O 1
ATOM 6381 N N . ASN B 1 287 ? -21.312 0.265 19.031 1 90.94 287 ASN B N 1
ATOM 6382 C CA . ASN B 1 287 ? -22 1.404 18.422 1 90.94 287 ASN B CA 1
ATOM 6383 C C . ASN B 1 287 ? -22.172 2.547 19.422 1 90.94 287 ASN B C 1
ATOM 6385 O O . ASN B 1 287 ? -22.031 3.717 19.062 1 90.94 287 ASN B O 1
ATOM 6389 N N . SER B 1 288 ? -22.484 2.246 20.594 1 92.94 288 SER B N 1
ATOM 6390 C CA . SER B 1 288 ? -22.734 3.268 21.609 1 92.94 288 SER B CA 1
ATOM 6391 C C . SER B 1 288 ? -21.453 4.055 21.922 1 92.94 288 SER B C 1
ATOM 6393 O O . SER B 1 288 ? -21.5 5.273 22.078 1 92.94 288 SER B O 1
ATOM 6395 N N . ALA B 1 289 ? -20.406 3.318 22.016 1 92.69 289 ALA B N 1
ATOM 6396 C CA . ALA B 1 289 ? -19.125 3.977 22.312 1 92.69 289 ALA B CA 1
ATOM 6397 C C . ALA B 1 289 ? -18.703 4.879 21.156 1 92.69 289 ALA B C 1
ATOM 6399 O O . ALA B 1 289 ? -18.109 5.938 21.375 1 92.69 289 ALA B O 1
ATOM 6400 N N . ILE B 1 290 ? -18.969 4.445 20 1 93.94 290 ILE B N 1
ATOM 6401 C CA . ILE B 1 290 ? -18.641 5.242 18.828 1 93.94 290 ILE B CA 1
ATOM 6402 C C . ILE B 1 290 ? -19.438 6.543 18.844 1 93.94 290 ILE B C 1
ATOM 6404 O O . ILE B 1 290 ? -18.891 7.629 18.656 1 93.94 290 ILE B O 1
ATOM 6408 N N . LEU B 1 291 ? -20.703 6.441 19.094 1 94.62 291 LEU B N 1
ATOM 6409 C CA . LEU B 1 291 ? -21.578 7.605 19.156 1 94.62 291 LEU B CA 1
ATOM 6410 C C . LEU B 1 291 ? -21.141 8.562 20.266 1 94.62 291 LEU B C 1
ATOM 6412 O O . LEU B 1 291 ? -21.109 9.781 20.047 1 94.62 291 LEU B O 1
ATOM 6416 N N . GLN B 1 292 ? -20.797 8.016 21.328 1 94.38 292 GLN B N 1
ATOM 6417 C CA . GLN B 1 292 ? -20.391 8.836 22.469 1 94.38 292 GLN B CA 1
ATOM 6418 C C . GLN B 1 292 ? -19.078 9.57 22.172 1 94.38 292 GLN B C 1
ATOM 6420 O O . GLN B 1 292 ? -18.906 10.727 22.578 1 94.38 292 GLN B O 1
ATOM 6425 N N . CYS B 1 293 ? -18.234 8.859 21.531 1 94.44 293 CYS B N 1
ATOM 6426 C CA . CYS B 1 293 ? -16.953 9.453 21.188 1 94.44 293 CYS B CA 1
ATOM 6427 C C . CYS B 1 293 ? -17.141 10.672 20.297 1 94.44 293 CYS B C 1
ATOM 6429 O O . CYS B 1 293 ? -16.547 11.727 20.547 1 94.44 293 CYS B O 1
ATOM 6431 N N . ILE B 1 294 ? -17.953 10.578 19.328 1 95.44 294 ILE B N 1
ATOM 6432 C CA . ILE B 1 294 ? -18.172 11.664 18.375 1 95.44 294 ILE B CA 1
ATOM 6433 C C . ILE B 1 294 ? -18.984 12.773 19.031 1 95.44 294 ILE B C 1
ATOM 6435 O O . ILE B 1 294 ? -18.719 13.961 18.828 1 95.44 294 ILE B O 1
ATOM 6439 N N . ARG B 1 295 ? -19.938 12.414 19.781 1 94.88 295 ARG B N 1
ATOM 6440 C CA . ARG B 1 295 ? -20.75 13.391 20.5 1 94.88 295 ARG B CA 1
ATOM 6441 C C . ARG B 1 295 ? -19.906 14.234 21.438 1 94.88 295 ARG B C 1
ATOM 6443 O O . ARG B 1 295 ? -20.062 15.453 21.516 1 94.88 295 ARG B O 1
ATOM 6450 N N . LEU B 1 296 ? -19.109 13.578 22.156 1 95.62 296 LEU B N 1
ATOM 6451 C CA . LEU B 1 296 ? -18.234 14.281 23.078 1 95.62 296 LEU B CA 1
ATOM 6452 C C . LEU B 1 296 ? -17.359 15.289 22.344 1 95.62 296 LEU B C 1
ATOM 6454 O O . LEU B 1 296 ? -17.172 16.422 22.812 1 95.62 296 LEU B O 1
ATOM 6458 N N . ALA B 1 297 ? -16.781 14.852 21.266 1 95.31 297 ALA B N 1
ATOM 6459 C CA . ALA B 1 297 ? -15.922 15.742 20.5 1 95.31 297 ALA B CA 1
ATOM 6460 C C . ALA B 1 297 ? -16.672 17 20.062 1 95.31 297 ALA B C 1
ATOM 6462 O O . ALA B 1 297 ? -16.141 18.109 20.141 1 95.31 297 ALA B O 1
ATOM 6463 N N . THR B 1 298 ? -17.891 16.859 19.641 1 92.88 298 THR B N 1
ATOM 6464 C CA . THR B 1 298 ? -18.688 18 19.234 1 92.88 298 THR B CA 1
ATOM 6465 C C . THR B 1 298 ? -19.031 18.875 20.438 1 92.88 298 THR B C 1
ATOM 6467 O O . THR B 1 298 ? -19.094 20.094 20.312 1 92.88 298 THR B O 1
ATOM 6470 N N . GLN B 1 299 ? -19.25 18.25 21.5 1 94.44 299 GLN B N 1
ATOM 6471 C CA . GLN B 1 299 ? -19.562 18.984 22.734 1 94.44 299 GLN B CA 1
ATOM 6472 C C . GLN B 1 299 ? -18.359 19.812 23.188 1 94.44 299 GLN B C 1
ATOM 6474 O O . GLN B 1 299 ? -18.516 20.938 23.672 1 94.44 299 GLN B O 1
ATOM 6479 N N . LEU B 1 300 ? -17.219 19.203 23.109 1 96.44 300 LEU B N 1
ATOM 6480 C CA . LEU B 1 300 ? -16 19.906 23.5 1 96.44 300 LEU B CA 1
ATOM 6481 C C . LEU B 1 300 ? -15.82 21.172 22.672 1 96.44 300 LEU B C 1
ATOM 6483 O O . LEU B 1 300 ? -15.453 22.219 23.203 1 96.44 300 LEU B O 1
ATOM 6487 N N . SER B 1 301 ? -16.047 21.078 21.375 1 94 301 SER B N 1
ATOM 6488 C CA . SER B 1 301 ? -15.938 22.234 20.5 1 94 301 SER B CA 1
ATOM 6489 C C . SER B 1 301 ? -16.922 23.328 20.891 1 94 301 SER B C 1
ATOM 6491 O O . SER B 1 301 ? -16.547 24.5 20.953 1 94 301 SER B O 1
ATOM 6493 N N . GLN B 1 302 ? -18.125 22.953 21.156 1 92.5 302 GLN B N 1
ATOM 6494 C CA . GLN B 1 302 ? -19.156 23.906 21.562 1 92.5 302 GLN B CA 1
ATOM 6495 C C . GLN B 1 302 ? -18.812 24.562 22.906 1 92.5 302 GLN B C 1
ATOM 6497 O O . GLN B 1 302 ? -19 25.766 23.078 1 92.5 302 GLN B O 1
ATOM 6502 N N . ASN B 1 303 ? -18.375 23.766 23.781 1 95 303 ASN B N 1
ATOM 6503 C CA . ASN B 1 303 ? -17.969 24.25 25.094 1 95 303 ASN B CA 1
ATOM 6504 C C . ASN B 1 303 ? -16.875 25.297 24.984 1 95 303 ASN B C 1
ATOM 6506 O O . ASN B 1 303 ? -16.938 26.344 25.625 1 95 303 ASN B O 1
ATOM 6510 N N . LEU B 1 304 ? -15.867 24.984 24.234 1 95.31 304 LEU B N 1
ATOM 6511 C CA . LEU B 1 304 ? -14.773 25.938 24.062 1 95.31 304 LEU B CA 1
ATOM 6512 C C . LEU B 1 304 ? -15.258 27.219 23.391 1 95.31 304 LEU B C 1
ATOM 6514 O O . LEU B 1 304 ? -14.859 28.312 23.797 1 95.31 304 LEU B O 1
ATOM 6518 N N . LEU B 1 305 ? -16.047 27.078 22.406 1 93.25 305 LEU B N 1
ATOM 6519 C CA . LEU B 1 305 ? -16.578 28.234 21.688 1 93.25 305 LEU B CA 1
ATOM 6520 C C . LEU B 1 305 ? -17.328 29.156 22.641 1 93.25 305 LEU B C 1
ATOM 6522 O O . LEU B 1 305 ? -17.141 30.375 22.609 1 93.25 305 LEU B O 1
ATOM 6526 N N . ASP B 1 306 ? -18.125 28.594 23.438 1 92.69 306 ASP B N 1
ATOM 6527 C CA . ASP B 1 306 ? -18.922 29.375 24.391 1 92.69 306 ASP B CA 1
ATOM 6528 C C . ASP B 1 306 ? -18.016 30.094 25.391 1 92.69 306 ASP B C 1
ATOM 6530 O O . ASP B 1 306 ? -18.281 31.234 25.766 1 92.69 306 ASP B O 1
ATOM 6534 N N . LYS B 1 307 ? -17.016 29.484 25.75 1 94.69 307 LYS B N 1
ATOM 6535 C CA . LYS B 1 307 ? -16.109 30.078 26.734 1 94.69 307 LYS B CA 1
ATOM 6536 C C . LYS B 1 307 ? -15.227 31.141 26.094 1 94.69 307 LYS B C 1
ATOM 6538 O O . LYS B 1 307 ? -14.922 32.156 26.734 1 94.69 307 LYS B O 1
ATOM 6543 N N . LEU B 1 308 ? -14.797 30.891 24.891 1 94.31 308 LEU B N 1
ATOM 6544 C CA . LEU B 1 308 ? -13.953 31.859 24.203 1 94.31 308 LEU B CA 1
ATOM 6545 C C . LEU B 1 308 ? -14.703 33.156 23.969 1 94.31 308 LEU B C 1
ATOM 6547 O O . LEU B 1 308 ? -14.094 34.25 23.969 1 94.31 308 LEU B O 1
ATOM 6551 N N . LYS B 1 309 ? -15.977 33.094 23.719 1 91.19 309 LYS B N 1
ATOM 6552 C CA . LYS B 1 309 ? -16.797 34.281 23.484 1 91.19 309 LYS B CA 1
ATOM 6553 C C . LYS B 1 309 ? -16.797 35.219 24.688 1 91.19 309 LYS B C 1
ATOM 6555 O O . LYS B 1 309 ? -16.984 36.406 24.562 1 91.19 309 LYS B O 1
ATOM 6560 N N . LEU B 1 310 ? -16.469 34.656 25.797 1 92.25 310 LEU B N 1
ATOM 6561 C CA . LEU B 1 310 ? -16.5 35.406 27.031 1 92.25 310 LEU B CA 1
ATOM 6562 C C . LEU B 1 310 ? -15.141 36.031 27.328 1 92.25 310 LEU B C 1
ATOM 6564 O O . LEU B 1 310 ? -15.023 36.938 28.172 1 92.25 310 LEU B O 1
ATOM 6568 N N . LEU B 1 311 ? -14.172 35.625 26.672 1 91.62 311 LEU B N 1
ATOM 6569 C CA . LEU B 1 311 ? -12.828 36.156 26.922 1 91.62 311 LEU B CA 1
ATOM 6570 C C . LEU B 1 311 ? -12.531 37.375 26.047 1 91.62 311 LEU B C 1
ATOM 6572 O O . LEU B 1 311 ? -12.898 37.375 24.875 1 91.62 311 LEU B O 1
ATOM 6576 N N . PRO B 1 312 ? -11.914 38.281 26.609 1 90.75 312 PRO B N 1
ATOM 6577 C CA . PRO B 1 312 ? -11.586 39.5 25.828 1 90.75 312 PRO B CA 1
ATOM 6578 C C . PRO B 1 312 ? -10.406 39.281 24.875 1 90.75 312 PRO B C 1
ATOM 6580 O O . PRO B 1 312 ? -9.578 38.406 25.109 1 90.75 312 PRO B O 1
ATOM 6583 N N . ASN B 1 313 ? -10.32 40.062 23.797 1 92.31 313 ASN B N 1
ATOM 6584 C CA . ASN B 1 313 ? -9.219 40.156 22.844 1 92.31 313 ASN B CA 1
ATOM 6585 C C . ASN B 1 313 ? -9.07 38.875 22.031 1 92.31 313 ASN B C 1
ATOM 6587 O O . ASN B 1 313 ? -7.973 38.531 21.578 1 92.31 313 ASN B O 1
ATOM 6591 N N . ILE B 1 314 ? -10.094 38.125 22.094 1 92.88 314 ILE B N 1
ATOM 6592 C CA . ILE B 1 314 ? -10.07 36.875 21.312 1 92.88 314 ILE B CA 1
ATOM 6593 C C . ILE B 1 314 ? -10.977 37.031 20.094 1 92.88 314 ILE B C 1
ATOM 6595 O O . ILE B 1 314 ? -12.125 37.438 20.219 1 92.88 314 ILE B O 1
ATOM 6599 N N . LYS B 1 315 ? -10.391 36.812 19 1 91.25 315 LYS B N 1
ATOM 6600 C CA . LYS B 1 315 ? -11.156 36.781 17.766 1 91.25 315 LYS B CA 1
ATOM 6601 C C . LYS B 1 315 ? -11.383 35.344 17.281 1 91.25 315 LYS B C 1
ATOM 6603 O O . LYS B 1 315 ? -10.422 34.594 17.078 1 91.25 315 LYS B O 1
ATOM 6608 N N . ILE B 1 316 ? -12.617 34.969 17.141 1 89.5 316 ILE B N 1
ATOM 6609 C CA . ILE B 1 316 ? -12.969 33.656 16.594 1 89.5 316 ILE B CA 1
ATOM 6610 C C . ILE B 1 316 ? -13.133 33.781 15.07 1 89.5 316 ILE B C 1
ATOM 6612 O O . ILE B 1 316 ? -13.93 34.594 14.586 1 89.5 316 ILE B O 1
ATOM 6616 N N . SER B 1 317 ? -12.156 33.375 14.289 1 74.5 317 SER B N 1
ATOM 6617 C CA . SER B 1 317 ? -12.117 33.531 12.836 1 74.5 317 SER B CA 1
ATOM 6618 C C . SER B 1 317 ? -13.297 32.812 12.172 1 74.5 317 SER B C 1
ATOM 6620 O O . SER B 1 317 ? -13.805 33.281 11.148 1 74.5 317 SER B O 1
ATOM 6622 N N . VAL B 1 318 ? -13.547 31.625 12.492 1 64.38 318 VAL B N 1
ATOM 6623 C CA . VAL B 1 318 ? -14.477 30.797 11.719 1 64.38 318 VAL B CA 1
ATOM 6624 C C . VAL B 1 318 ? -15.883 30.938 12.289 1 64.38 318 VAL B C 1
ATOM 6626 O O . VAL B 1 318 ? -16.141 30.516 13.422 1 64.38 318 VAL B O 1
ATOM 6629 N N . HIS B 1 319 ? -16.422 32.219 11.969 1 55.62 319 HIS B N 1
ATOM 6630 C CA . HIS B 1 319 ? -17.734 32.688 12.391 1 55.62 319 HIS B CA 1
ATOM 6631 C C . HIS B 1 319 ? -18.703 31.516 12.555 1 55.62 319 HIS B C 1
ATOM 6633 O O . HIS B 1 319 ? -18.359 30.375 12.227 1 55.62 319 HIS B O 1
ATOM 6639 N N . ASP B 1 320 ? -20 31.938 12.188 1 56.47 320 ASP B N 1
ATOM 6640 C CA . ASP B 1 320 ? -21.391 31.594 12.445 1 56.47 320 ASP B CA 1
ATOM 6641 C C . ASP B 1 320 ? -21.766 30.281 11.766 1 56.47 320 ASP B C 1
ATOM 6643 O O . ASP B 1 320 ? -22.938 30.031 11.492 1 56.47 320 ASP B O 1
ATOM 6647 N N . GLU B 1 321 ? -20.703 29.672 11.305 1 60.28 321 GLU B N 1
ATOM 6648 C CA . GLU B 1 321 ? -21.312 28.469 10.734 1 60.28 321 GLU B CA 1
ATOM 6649 C C . GLU B 1 321 ? -21.75 27.5 11.828 1 60.28 321 GLU B C 1
ATOM 6651 O O . GLU B 1 321 ? -20.953 27.094 12.672 1 60.28 321 GLU B O 1
ATOM 6656 N N . VAL B 1 322 ? -23.078 27.422 11.906 1 58.59 322 VAL B N 1
ATOM 6657 C CA . VAL B 1 322 ? -23.766 26.547 12.867 1 58.59 322 VAL B CA 1
ATOM 6658 C C . VAL B 1 322 ? -23.281 25.109 12.703 1 58.59 322 VAL B C 1
ATOM 6660 O O . VAL B 1 322 ? -23.141 24.625 11.586 1 58.59 322 VAL B O 1
ATOM 6663 N N . ASP B 1 323 ? -22.562 24.547 13.68 1 70.62 323 ASP B N 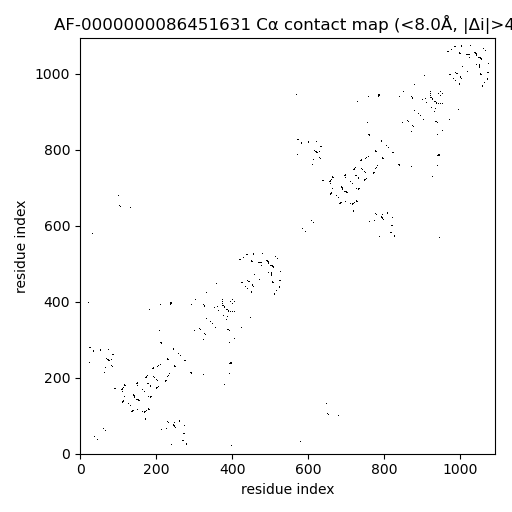1
ATOM 6664 C CA . ASP B 1 323 ? -22.328 23.125 13.82 1 70.62 323 ASP B CA 1
ATOM 6665 C C . ASP B 1 323 ? -20.938 22.75 13.344 1 70.62 323 ASP B C 1
ATOM 6667 O O . ASP B 1 323 ? -20.703 21.625 12.883 1 70.62 323 ASP B O 1
ATOM 6671 N N . CYS B 1 324 ? -20.016 23.75 13.195 1 80.69 324 CYS B N 1
ATOM 6672 C CA . CYS B 1 324 ? -18.641 23.422 12.836 1 80.69 324 CYS B CA 1
ATOM 6673 C C . CYS B 1 324 ? -17.906 22.797 14.016 1 80.69 324 CYS B C 1
ATOM 6675 O O . CYS B 1 324 ? -17.828 23.375 15.094 1 80.69 324 CYS B O 1
ATOM 6677 N N . PRO B 1 325 ? -17.375 21.625 13.789 1 87.38 325 PRO B N 1
ATOM 6678 C CA . PRO B 1 325 ? -16.719 20.953 14.898 1 87.38 325 PRO B CA 1
ATOM 6679 C C . PRO B 1 325 ? -15.297 21.469 15.148 1 87.38 325 PRO B C 1
ATOM 6681 O O . PRO B 1 325 ? -14.641 21.047 16.109 1 87.38 325 PRO B O 1
ATOM 6684 N N . VAL B 1 326 ? -14.82 22.406 14.398 1 92.75 326 VAL B N 1
ATOM 6685 C CA . VAL B 1 326 ? -13.477 22.953 14.539 1 92.75 326 VAL B CA 1
ATOM 6686 C C . VAL B 1 326 ? -13.555 24.406 15.016 1 92.75 326 VAL B C 1
ATOM 6688 O O . VAL B 1 326 ? -14.383 25.172 14.523 1 92.75 326 VAL B O 1
ATOM 6691 N N . VAL B 1 327 ? -12.812 24.703 16 1 94 327 VAL B N 1
ATOM 6692 C CA . VAL B 1 327 ? -12.773 26.062 16.531 1 94 327 VAL B CA 1
ATOM 6693 C C . VAL B 1 327 ? -11.422 26.703 16.203 1 94 327 VAL B C 1
ATOM 6695 O O . VAL B 1 327 ? -10.375 26.156 16.547 1 94 327 VAL B O 1
ATOM 6698 N N . VAL B 1 328 ? -11.453 27.766 15.484 1 94.06 328 VAL B N 1
ATOM 6699 C CA . VAL B 1 328 ? -10.25 28.516 15.141 1 94.06 328 VAL B CA 1
ATOM 6700 C C . VAL B 1 328 ? -10.32 29.922 15.734 1 94.06 328 VAL B C 1
ATOM 6702 O O . VAL B 1 328 ? -11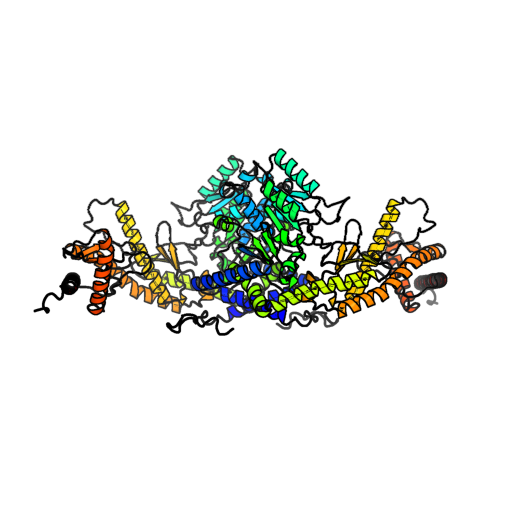.312 30.641 15.531 1 94.06 328 VAL B O 1
ATOM 6705 N N . PHE B 1 329 ? -9.227 30.281 16.484 1 94.69 329 PHE B N 1
ATOM 6706 C CA . PHE B 1 329 ? -9.258 31.578 17.141 1 94.69 329 PHE B CA 1
ATOM 6707 C C . PHE B 1 329 ? -7.852 32.156 17.25 1 94.69 329 PHE B C 1
ATOM 6709 O O . PHE B 1 329 ? -6.863 31.469 17 1 94.69 329 PHE B O 1
ATOM 6716 N N . LYS B 1 330 ? -7.773 33.438 17.453 1 94.19 330 LYS B N 1
ATOM 6717 C CA . LYS B 1 330 ? -6.508 34.125 17.703 1 94.19 330 LYS B CA 1
ATOM 6718 C C . LYS B 1 330 ? -6.691 35.281 18.656 1 94.19 330 LYS B C 1
ATOM 6720 O O . LYS B 1 330 ? -7.816 35.719 18.906 1 94.19 330 LYS B O 1
ATOM 6725 N N . VAL B 1 331 ? -5.605 35.625 19.234 1 94.44 331 VAL B N 1
ATOM 6726 C CA . VAL B 1 331 ? -5.613 36.812 20.109 1 94.44 331 VAL B CA 1
ATOM 6727 C C . VAL B 1 331 ? -5.27 38.062 19.312 1 94.44 331 VAL B C 1
ATOM 6729 O O . VAL B 1 331 ? -4.312 38.062 18.531 1 94.44 331 VAL B O 1
ATOM 6732 N N . VAL B 1 332 ? -6.086 39 19.453 1 91.31 332 VAL B N 1
ATOM 6733 C CA . VAL B 1 332 ? -5.867 40.281 18.766 1 91.31 332 VAL B CA 1
ATOM 6734 C C . VAL B 1 332 ? -5.145 41.25 19.688 1 91.31 332 VAL B C 1
ATOM 6736 O O . VAL B 1 332 ? -5.641 41.562 20.766 1 91.31 332 VAL B O 1
ATOM 6739 N N . LEU B 1 333 ? -3.936 41.625 19.344 1 86.5 333 LEU B N 1
ATOM 6740 C CA . LEU B 1 333 ? -3.105 42.5 20.172 1 86.5 333 LEU B CA 1
ATOM 6741 C C . LEU B 1 333 ? -3.311 43.969 19.812 1 86.5 333 LEU B C 1
ATOM 6743 O O . LEU B 1 333 ? -3.061 44.844 20.625 1 86.5 333 LEU B O 1
ATOM 6747 N N . SER B 1 334 ? -3.367 44.438 18.578 1 69.25 334 SER B N 1
ATOM 6748 C CA . SER B 1 334 ? -3.275 45.844 18.172 1 69.25 334 SER B CA 1
ATOM 6749 C C . SER B 1 334 ? -4.648 46.5 18.172 1 69.25 334 SER B C 1
ATOM 6751 O O . SER B 1 334 ? -5.582 46 17.531 1 69.25 334 SER B O 1
ATOM 6753 N N . GLU B 1 335 ? -5.297 46.75 19.312 1 54.88 335 GLU B N 1
ATOM 6754 C CA . GLU B 1 335 ? -6.332 47.75 19 1 54.88 335 GLU B CA 1
ATOM 6755 C C . GLU B 1 335 ? -5.766 48.906 18.203 1 54.88 335 GLU B C 1
ATOM 6757 O O . GLU B 1 335 ? -6.465 49.5 17.375 1 54.88 335 GLU B O 1
ATOM 6762 N N . GLN B 1 336 ? -4.746 49.844 18.938 1 44.91 336 GLN B N 1
ATOM 6763 C CA . GLN B 1 336 ? -4.438 51.25 18.984 1 44.91 336 GLN B CA 1
ATOM 6764 C C . GLN B 1 336 ? -3.547 51.656 17.812 1 44.91 336 GLN B C 1
ATOM 6766 O O . GLN B 1 336 ? -2.758 50.875 17.312 1 44.91 336 GLN B O 1
ATOM 6771 N N . ASN B 1 337 ? -3.945 52.719 17.047 1 43.31 337 ASN B N 1
ATOM 6772 C CA . ASN B 1 337 ? -3.279 53.719 16.219 1 43.31 337 ASN B CA 1
ATOM 6773 C C . ASN B 1 337 ? -1.858 54 16.703 1 43.31 337 ASN B C 1
ATOM 6775 O O . ASN B 1 337 ? -1.665 54.562 17.797 1 43.31 337 ASN B O 1
ATOM 6779 N N . LEU B 1 338 ? -0.972 53.188 16.688 1 40.34 338 LEU B N 1
ATOM 6780 C CA . LEU B 1 338 ? 0.364 53.688 17.016 1 40.34 338 LEU B CA 1
ATOM 6781 C C . LEU B 1 338 ? 0.554 55.125 16.562 1 40.34 338 LEU B C 1
ATOM 6783 O O . LEU B 1 338 ? 0.372 55.438 15.383 1 40.34 338 LEU B O 1
ATOM 6787 N N . PRO B 1 339 ? 0.441 56.094 17.484 1 38.09 339 PRO B N 1
ATOM 6788 C CA . PRO B 1 339 ? 0.376 57.5 17.078 1 38.09 339 PRO B CA 1
ATOM 6789 C C . PRO B 1 339 ? 1.317 57.844 15.922 1 38.09 339 PRO B C 1
ATOM 6791 O O . PRO B 1 339 ? 0.962 58.625 15.039 1 38.09 339 PRO B O 1
ATOM 6794 N N . GLY B 1 340 ? 2.73 57.75 16.156 1 36.25 340 GLY B N 1
ATOM 6795 C CA . GLY B 1 340 ? 3.842 58.469 15.555 1 36.25 340 GLY B CA 1
ATOM 6796 C C . GLY B 1 340 ? 4.414 57.781 14.336 1 36.25 340 GLY B C 1
ATOM 6797 O O . GLY B 1 340 ? 5.535 58.062 13.914 1 36.25 340 GLY B O 1
ATOM 6798 N N . ALA B 1 341 ? 4.301 56.562 14.078 1 40.44 341 ALA B N 1
ATOM 6799 C CA . ALA B 1 341 ? 5.168 56.125 12.984 1 40.44 341 ALA B CA 1
ATOM 6800 C C . ALA B 1 341 ? 4.957 56.969 11.734 1 40.44 341 ALA B C 1
ATOM 6802 O O . ALA B 1 341 ? 3.826 57.094 11.266 1 40.44 341 ALA B O 1
ATOM 6803 N N . ALA B 1 342 ? 5.836 57.812 11.492 1 38 342 ALA B N 1
ATOM 6804 C CA . ALA B 1 342 ? 6.051 58.5 10.227 1 38 342 ALA B CA 1
ATOM 6805 C C . ALA B 1 342 ? 5.637 57.625 9.047 1 38 342 ALA B C 1
ATOM 6807 O O . ALA B 1 342 ? 5.371 56.438 9.211 1 38 342 ALA B O 1
ATOM 6808 N N . VAL B 1 343 ? 6.164 58 7.781 1 38.16 343 VAL B N 1
ATOM 6809 C CA . VAL B 1 343 ? 6.027 57.906 6.332 1 38.16 343 VAL B CA 1
ATOM 6810 C C . VAL B 1 343 ? 6.207 56.438 5.895 1 38.16 343 VAL B C 1
ATOM 6812 O O . VAL B 1 343 ? 6.504 56.156 4.73 1 38.16 343 VAL B O 1
ATOM 6815 N N . VAL B 1 344 ? 6.648 55.531 6.711 1 42.41 344 VAL B N 1
ATOM 6816 C CA . VAL B 1 344 ? 6.848 54.25 6.027 1 42.41 344 VAL B CA 1
ATOM 6817 C C . VAL B 1 344 ? 5.508 53.75 5.5 1 42.41 344 VAL B C 1
ATOM 6819 O O . VAL B 1 344 ? 4.461 53.969 6.105 1 42.41 344 VAL B O 1
ATOM 6822 N N . GLU B 1 345 ? 5.43 53.281 4.266 1 49.03 345 GLU B N 1
ATOM 6823 C CA . GLU B 1 345 ? 4.285 52.781 3.51 1 49.03 345 GLU B CA 1
ATOM 6824 C C . GLU B 1 345 ? 3.422 51.844 4.363 1 49.03 345 GLU B C 1
ATOM 6826 O O . GLU B 1 345 ? 3.934 50.906 4.977 1 49.03 345 GLU B O 1
ATOM 6831 N N . VAL B 1 346 ? 2.205 52.344 4.762 1 53.19 346 VAL B N 1
ATOM 6832 C CA . VAL B 1 346 ? 1.105 51.781 5.535 1 53.19 346 VAL B CA 1
ATOM 6833 C C . VAL B 1 346 ? 1.04 50.281 5.312 1 53.19 346 VAL B C 1
ATOM 6835 O O . VAL B 1 346 ? 0.84 49.5 6.258 1 53.19 346 VAL B O 1
ATOM 6838 N N . SER B 1 347 ? 1.395 49.875 4.035 1 61.09 347 SER B N 1
ATOM 6839 C CA . SER B 1 347 ? 1.257 48.469 3.689 1 61.09 347 SER B CA 1
ATOM 6840 C C . SER B 1 347 ? 2.357 47.625 4.336 1 61.09 347 SER B C 1
ATOM 6842 O O . SER B 1 347 ? 2.094 46.531 4.848 1 61.09 347 SER B O 1
ATOM 6844 N N . ASP B 1 348 ? 3.549 48.125 4.309 1 61.62 348 ASP B N 1
ATOM 6845 C CA . ASP B 1 348 ? 4.684 47.406 4.879 1 61.62 348 ASP B CA 1
ATOM 6846 C C . ASP B 1 348 ? 4.562 47.312 6.398 1 61.62 348 ASP B C 1
ATOM 6848 O O . ASP B 1 348 ? 4.898 46.281 6.992 1 61.62 348 ASP B O 1
ATOM 6852 N N . LEU B 1 349 ? 4.043 48.438 6.977 1 63.16 349 LEU B N 1
ATOM 6853 C CA . LEU B 1 349 ? 3.881 48.438 8.422 1 63.16 349 LEU B CA 1
ATOM 6854 C C . LEU B 1 349 ? 2.828 47.438 8.859 1 63.16 349 LEU B C 1
ATOM 6856 O O . LEU B 1 349 ? 3.002 46.75 9.875 1 63.16 349 LEU B O 1
ATOM 6860 N N . GLN B 1 350 ? 1.803 47.375 7.992 1 72.62 350 GLN B N 1
ATOM 6861 C CA . GLN B 1 350 ? 0.732 46.438 8.312 1 72.62 350 GLN B CA 1
ATOM 6862 C C . GLN B 1 350 ? 1.224 45 8.227 1 72.62 350 GLN B C 1
ATOM 6864 O O . GLN B 1 350 ? 0.856 44.156 9.055 1 72.62 350 GLN B O 1
ATOM 6869 N N . GLN B 1 351 ? 2.014 44.812 7.211 1 76.44 351 GLN B N 1
ATOM 6870 C CA . GLN B 1 351 ? 2.549 43.469 7.039 1 76.44 351 GLN B CA 1
ATOM 6871 C C . GLN B 1 351 ? 3.471 43.062 8.195 1 76.44 351 GLN B C 1
ATOM 6873 O O . GLN B 1 351 ? 3.445 41.938 8.672 1 76.44 351 GLN B O 1
ATOM 6878 N N . ARG B 1 352 ? 4.234 44 8.594 1 74.75 352 ARG B N 1
ATOM 6879 C CA . ARG B 1 352 ? 5.168 43.75 9.688 1 74.75 352 ARG B CA 1
ATOM 6880 C C . ARG B 1 352 ? 4.426 43.5 11 1 74.75 352 ARG B C 1
ATOM 6882 O O . ARG B 1 352 ? 4.809 42.625 11.773 1 74.75 352 ARG B O 1
ATOM 6889 N N . GLU B 1 353 ? 3.455 44.25 11.133 1 79.62 353 GLU B N 1
ATOM 6890 C CA . GLU B 1 353 ? 2.664 44.062 12.352 1 79.62 353 GLU B CA 1
ATOM 6891 C C . GLU B 1 353 ? 1.963 42.719 12.352 1 79.62 353 GLU B C 1
ATOM 6893 O O . GLU B 1 353 ? 1.841 42.062 13.398 1 79.62 353 GLU B O 1
ATOM 6898 N N . SER B 1 354 ? 1.521 42.375 11.195 1 85 354 SER B N 1
ATOM 6899 C CA . SER B 1 354 ? 0.844 41.094 11.078 1 85 354 SER B CA 1
ATOM 6900 C C . SER B 1 354 ? 1.796 39.938 11.383 1 85 354 SER B C 1
ATOM 6902 O O . SER B 1 354 ? 1.412 38.969 12.031 1 85 354 SER B O 1
ATOM 6904 N N . GLU B 1 355 ? 2.965 40.094 10.914 1 87.69 355 GLU B N 1
ATOM 6905 C CA . GLU B 1 355 ? 3.965 39.062 11.172 1 87.69 355 GLU B CA 1
ATOM 6906 C C . GLU B 1 355 ? 4.305 38.969 12.656 1 87.69 355 GLU B C 1
ATOM 6908 O O . GLU B 1 355 ? 4.551 37.875 13.18 1 87.69 355 GLU B O 1
ATOM 6913 N N . LEU B 1 356 ? 4.383 40.094 13.234 1 88.75 356 LEU B N 1
ATOM 6914 C CA . LEU B 1 356 ? 4.676 40.125 14.656 1 88.75 356 LEU B CA 1
ATOM 6915 C C . LEU B 1 356 ? 3.533 39.531 15.469 1 88.75 356 LEU B C 1
ATOM 6917 O O . LEU B 1 356 ? 3.768 38.812 16.438 1 88.75 356 LEU B O 1
ATOM 6921 N N . GLN B 1 357 ? 2.348 39.875 15.133 1 90.56 357 GLN B N 1
ATOM 6922 C CA . GLN B 1 357 ? 1.191 39.281 15.797 1 90.56 357 GLN B CA 1
ATOM 6923 C C . GLN B 1 357 ? 1.194 37.781 15.672 1 90.56 357 GLN B C 1
ATOM 6925 O O . GLN B 1 357 ? 0.816 37.062 16.609 1 90.56 357 GLN B O 1
ATOM 6930 N N . ASP B 1 358 ? 1.544 37.375 14.477 1 93.94 358 ASP B N 1
ATOM 6931 C CA . ASP B 1 358 ? 1.63 35.938 14.25 1 93.94 358 ASP B CA 1
ATOM 6932 C C . ASP B 1 358 ? 2.639 35.281 15.195 1 93.94 358 ASP B C 1
ATOM 6934 O O . ASP B 1 358 ? 2.41 34.188 15.703 1 93.94 358 ASP B O 1
ATOM 6938 N N . SER B 1 359 ? 3.758 35.938 15.383 1 92.88 359 SER B N 1
ATOM 6939 C CA . SER B 1 359 ? 4.77 35.406 16.281 1 92.88 359 SER B CA 1
ATOM 6940 C C . SER B 1 359 ? 4.246 35.312 17.719 1 92.88 359 SER B C 1
ATOM 6942 O O . SER B 1 359 ? 4.57 34.375 18.438 1 92.88 359 SER B O 1
ATOM 6944 N N . PHE B 1 360 ? 3.506 36.25 18.141 1 93.94 360 PHE B N 1
ATOM 6945 C CA . PHE B 1 360 ? 2.928 36.219 19.469 1 93.94 360 PHE B CA 1
ATOM 6946 C C . PHE B 1 360 ? 1.928 35.094 19.625 1 93.94 360 PHE B C 1
ATOM 6948 O O . PHE B 1 360 ? 1.903 34.406 20.641 1 93.94 360 PHE B O 1
ATOM 6955 N N . ASN B 1 361 ? 1.123 34.938 18.609 1 95.69 361 ASN B N 1
ATOM 6956 C CA . ASN B 1 361 ? 0.159 33.844 18.656 1 95.69 361 ASN B CA 1
ATOM 6957 C C . ASN B 1 361 ? 0.851 32.469 18.594 1 95.69 361 ASN B C 1
ATOM 6959 O O . ASN B 1 361 ? 0.37 31.5 19.188 1 95.69 361 ASN B O 1
ATOM 6963 N N . ARG B 1 362 ? 1.883 32.469 17.875 1 95.81 362 ARG B N 1
ATOM 6964 C CA . ARG B 1 362 ? 2.676 31.234 17.859 1 95.81 362 ARG B CA 1
ATOM 6965 C C . ARG B 1 362 ? 3.203 30.906 19.25 1 95.81 362 ARG B C 1
ATOM 6967 O O . ARG B 1 362 ? 3.166 29.75 19.672 1 95.81 362 ARG B O 1
ATOM 6974 N N . TRP B 1 363 ? 3.729 31.891 19.875 1 94.25 363 TRP B N 1
ATOM 6975 C CA . TRP B 1 363 ? 4.184 31.719 21.25 1 94.25 363 TRP B CA 1
ATOM 6976 C C . TRP B 1 363 ? 3.047 31.25 22.141 1 94.25 363 TRP B C 1
ATOM 6978 O O . TRP B 1 363 ? 3.232 30.344 22.969 1 94.25 363 TRP B O 1
ATOM 6988 N N . LEU B 1 364 ? 1.911 31.844 22.016 1 96.19 364 LEU B N 1
ATOM 6989 C CA . LEU B 1 364 ? 0.749 31.469 22.812 1 96.19 364 LEU B CA 1
ATOM 6990 C C . LEU B 1 364 ? 0.387 30.016 22.594 1 96.19 364 LEU B C 1
ATOM 6992 O O . LEU B 1 364 ? 0.11 29.281 23.547 1 96.19 364 LEU B O 1
ATOM 6996 N N . CYS B 1 365 ? 0.33 29.625 21.344 1 97 365 CYS B N 1
ATOM 6997 C CA . CYS B 1 365 ? 0.002 28.234 21.016 1 97 365 CYS B CA 1
ATOM 6998 C C . CYS B 1 365 ? 0.958 27.266 21.703 1 97 365 CYS B C 1
ATOM 7000 O O . CYS B 1 365 ? 0.529 26.266 22.266 1 97 365 CYS B O 1
ATOM 7002 N N . SER B 1 366 ? 2.205 27.578 21.641 1 95.25 366 SER B N 1
ATOM 7003 C CA . SER B 1 366 ? 3.215 26.734 22.25 1 95.25 366 SER B CA 1
ATOM 7004 C C . SER B 1 366 ? 3.021 26.656 23.766 1 95.25 366 SER B C 1
ATOM 7006 O O . SER B 1 366 ? 3.125 25.578 24.359 1 95.25 366 SER B O 1
ATOM 7008 N N . GLU B 1 367 ? 2.762 27.734 24.359 1 95.25 367 GLU B N 1
ATOM 7009 C CA . GLU B 1 367 ? 2.557 27.797 25.797 1 95.25 367 GLU B CA 1
ATOM 7010 C C . GLU B 1 367 ? 1.314 27.016 26.219 1 95.25 367 GLU B C 1
ATOM 7012 O O . GLU B 1 367 ? 1.308 26.359 27.266 1 95.25 367 GLU B O 1
ATOM 7017 N N . LEU B 1 368 ? 0.307 27.172 25.438 1 97.19 368 LEU B N 1
ATOM 7018 C CA . LEU B 1 368 ? -0.933 26.469 25.75 1 97.19 368 LEU B CA 1
ATOM 7019 C C . LEU B 1 368 ? -0.768 24.969 25.578 1 97.19 368 LEU B C 1
ATOM 7021 O O . LEU B 1 368 ? -1.339 24.172 26.344 1 97.19 368 LEU B O 1
ATOM 7025 N N . GLN B 1 369 ? -0.04 24.562 24.562 1 96 369 GLN B N 1
ATOM 7026 C CA . GLN B 1 369 ? 0.233 23.156 24.344 1 96 369 GLN B CA 1
ATOM 7027 C C . GLN B 1 369 ? 0.979 22.547 25.531 1 96 369 GLN B C 1
ATOM 7029 O O . GLN B 1 369 ? 0.739 21.391 25.891 1 96 369 GLN B O 1
ATOM 7034 N N . LYS B 1 370 ? 1.909 23.281 26.078 1 95.06 370 LYS B N 1
ATOM 7035 C CA . LYS B 1 370 ? 2.664 22.828 27.25 1 95.06 370 LYS B CA 1
ATOM 7036 C C . LYS B 1 370 ? 1.776 22.766 28.484 1 95.06 370 LYS B C 1
ATOM 7038 O O . LYS B 1 370 ? 1.888 21.844 29.297 1 95.06 370 LYS B O 1
ATOM 7043 N N . ALA B 1 371 ? 0.92 23.719 28.594 1 96.19 371 ALA B N 1
ATOM 7044 C CA . ALA B 1 371 ? 0.066 23.812 29.781 1 96.19 371 ALA B CA 1
ATOM 7045 C C . ALA B 1 371 ? -1.005 22.719 29.766 1 96.19 371 ALA B C 1
ATOM 7047 O O . ALA B 1 371 ? -1.312 22.141 30.812 1 96.19 371 ALA B O 1
ATOM 7048 N N . VAL B 1 372 ? -1.622 22.531 28.656 1 97.19 372 VAL B N 1
ATOM 7049 C CA . VAL B 1 372 ? -2.68 21.531 28.516 1 97.19 372 VAL B CA 1
ATOM 7050 C C . VAL B 1 372 ? -2.41 20.641 27.312 1 97.19 372 VAL B C 1
ATOM 7052 O O . VAL B 1 372 ? -3.119 20.719 26.297 1 97.19 372 VAL B O 1
ATOM 7055 N N . PRO B 1 373 ? -1.571 19.688 27.453 1 93.5 373 PRO B N 1
ATOM 7056 C CA . PRO B 1 373 ? -1.221 18.812 26.312 1 93.5 373 PRO B CA 1
ATOM 7057 C C . PRO B 1 373 ? -2.414 18.031 25.797 1 93.5 373 PRO B C 1
ATOM 7059 O O . PRO B 1 373 ? -2.473 17.719 24.594 1 93.5 373 PRO B O 1
ATOM 7062 N N . ALA B 1 374 ? -3.375 17.781 26.562 1 94.06 374 ALA B N 1
ATOM 7063 C CA . ALA B 1 374 ? -4.531 16.969 26.188 1 94.06 374 ALA B CA 1
ATOM 7064 C C . ALA B 1 374 ? -5.477 17.75 25.266 1 94.06 374 ALA B C 1
ATOM 7066 O O . ALA B 1 374 ? -6.367 17.172 24.641 1 94.06 374 ALA B O 1
ATOM 7067 N N . SER B 1 375 ? -5.293 19.031 25.109 1 94.25 375 SER B N 1
ATOM 7068 C CA . SER B 1 375 ? -6.188 19.828 24.281 1 94.25 375 SER B CA 1
ATOM 7069 C C . SER B 1 375 ? -5.953 19.578 22.797 1 94.25 375 SER B C 1
ATOM 7071 O O . SER B 1 375 ? -6.863 19.75 21.984 1 94.25 375 SER B O 1
ATOM 7073 N N . GLY B 1 376 ? -4.781 19.203 22.469 1 93.75 376 GLY B N 1
ATOM 7074 C CA . GLY B 1 376 ? -4.477 18.922 21.062 1 93.75 376 GLY B CA 1
ATOM 7075 C C . GLY B 1 376 ? -4.504 20.172 20.203 1 93.75 376 GLY B C 1
ATOM 7076 O O . GLY B 1 376 ? -4.75 20.078 19 1 93.75 376 GLY B O 1
ATOM 7077 N N . LEU B 1 377 ? -4.227 21.297 20.734 1 96.06 377 LEU B N 1
ATOM 7078 C CA . LEU B 1 377 ? -4.211 22.547 20 1 96.06 377 LEU B CA 1
ATOM 7079 C C . LEU B 1 377 ? -3.1 22.547 18.953 1 96.06 377 LEU B C 1
ATOM 7081 O O . LEU B 1 377 ? -2.018 22.016 19.188 1 96.06 377 LEU B O 1
ATOM 7085 N N . SER B 1 378 ? -3.482 23.156 17.828 1 95.44 378 SER B N 1
ATOM 7086 C CA . SER B 1 378 ? -2.498 23.25 16.75 1 95.44 378 SER B CA 1
ATOM 7087 C C . SER B 1 378 ? -2.537 24.625 16.094 1 95.44 378 SER B C 1
ATOM 7089 O O . SER B 1 378 ? -3.449 25.422 16.344 1 95.44 378 SER B O 1
ATOM 7091 N N . GLU B 1 379 ? -1.438 24.922 15.344 1 95.25 379 GLU B N 1
ATOM 7092 C CA . GLU B 1 379 ? -1.355 26.172 14.586 1 95.25 379 GLU B CA 1
ATOM 7093 C C . GLU B 1 379 ? -1.902 26 13.172 1 95.25 379 GLU B C 1
ATOM 7095 O O . GLU B 1 379 ? -1.706 24.953 12.547 1 95.25 379 GLU B O 1
ATOM 7100 N N . VAL B 1 380 ? -2.604 26.969 12.758 1 93.94 380 VAL B N 1
ATOM 7101 C CA . VAL B 1 380 ? -3.096 26.953 11.383 1 93.94 380 VAL B CA 1
ATOM 7102 C C . VAL B 1 380 ? -2.965 28.359 10.773 1 93.94 380 VAL B C 1
ATOM 7104 O O . VAL B 1 380 ? -3.15 29.359 11.469 1 93.94 380 VAL B O 1
ATOM 7107 N N . GLU B 1 381 ? -2.545 28.406 9.562 1 91.88 381 GLU B N 1
ATOM 7108 C CA . GLU B 1 381 ? -2.443 29.672 8.844 1 91.88 381 GLU B CA 1
ATOM 7109 C C . GLU B 1 381 ? -3.643 29.875 7.926 1 91.88 381 GLU B C 1
ATOM 7111 O O . GLU B 1 381 ? -3.914 29.047 7.051 1 91.88 381 GLU B O 1
ATOM 7116 N N . LEU B 1 382 ? -4.328 30.891 8.18 1 88.31 382 LEU B N 1
ATOM 7117 C CA . LEU B 1 382 ? -5.457 31.25 7.328 1 88.31 382 LEU B CA 1
ATOM 7118 C C . LEU B 1 382 ? -5.109 32.438 6.449 1 88.31 382 LEU B C 1
ATOM 7120 O O . LEU B 1 382 ? -4.352 33.344 6.863 1 88.31 382 LEU B O 1
ATOM 7124 N N . ASP B 1 383 ? -5.551 32.562 5.277 1 80.56 383 ASP B N 1
ATOM 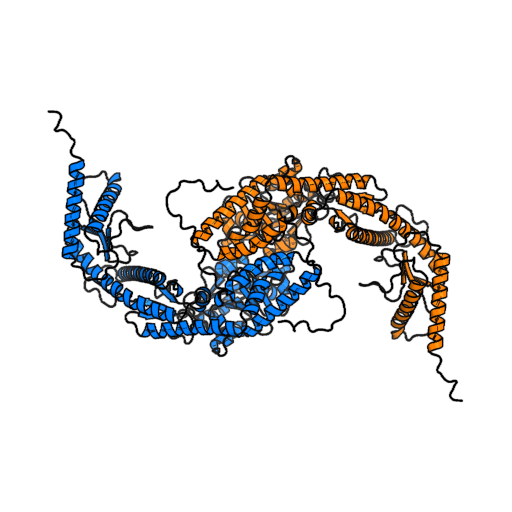7125 C CA . ASP B 1 383 ? -5.207 33.594 4.305 1 80.56 383 ASP B CA 1
ATOM 7126 C C . ASP B 1 383 ? -5.551 34.969 4.828 1 80.56 383 ASP B C 1
ATOM 7128 O O . ASP B 1 383 ? -4.738 35.906 4.742 1 80.56 383 ASP B O 1
ATOM 7132 N N . ASP B 1 384 ? -6.605 35.156 5.426 1 77.38 384 ASP B N 1
ATOM 7133 C CA . ASP B 1 384 ? -7.035 36.5 5.828 1 77.38 384 ASP B CA 1
ATOM 7134 C C . ASP B 1 384 ? -6.641 36.781 7.277 1 77.38 384 ASP B C 1
ATOM 7136 O O . ASP B 1 384 ? -6.336 37.938 7.625 1 77.38 384 ASP B O 1
ATOM 7140 N N . ASP B 1 385 ? -6.578 35.781 8.078 1 84 385 ASP B N 1
ATOM 7141 C CA . ASP B 1 385 ? -6.43 36 9.508 1 84 385 ASP B CA 1
ATOM 7142 C C . ASP B 1 385 ? -4.996 35.719 9.961 1 84 385 ASP B C 1
ATOM 7144 O O . ASP B 1 385 ? -4.598 36.125 11.055 1 84 385 ASP B O 1
ATOM 7148 N N . GLY B 1 386 ? -4.152 35.156 9.07 1 89.19 386 GLY B N 1
ATOM 7149 C CA . GLY B 1 386 ? -2.805 34.812 9.477 1 89.19 386 GLY B CA 1
ATOM 7150 C C . GLY B 1 386 ? -2.754 33.562 10.352 1 89.19 386 GLY B C 1
ATOM 7151 O O . GLY B 1 386 ? -3.518 32.625 10.141 1 89.19 386 GLY B O 1
ATOM 7152 N N . LEU B 1 387 ? -1.807 33.625 11.352 1 94.12 387 LEU B N 1
ATOM 7153 C CA . LEU B 1 387 ? -1.635 32.438 12.195 1 94.12 387 LEU B CA 1
ATOM 7154 C C . LEU B 1 387 ? -2.686 32.406 13.305 1 94.12 387 LEU B C 1
ATOM 7156 O O . LEU B 1 387 ? -2.867 33.406 14.016 1 94.12 387 LEU B O 1
ATOM 7160 N N . CYS B 1 388 ? -3.393 31.328 13.383 1 95.31 388 CYS B N 1
ATOM 7161 C CA . CYS B 1 388 ? -4.438 31.125 14.383 1 95.31 388 CYS B CA 1
ATOM 7162 C C . CYS B 1 388 ? -4.234 29.828 15.141 1 95.31 388 CYS B C 1
ATOM 7164 O O . CYS B 1 388 ? -3.389 29.016 14.766 1 95.31 388 CYS B O 1
ATOM 7166 N N . LEU B 1 389 ? -4.926 29.75 16.203 1 96.31 389 LEU B N 1
ATOM 7167 C CA . LEU B 1 389 ? -4.961 28.5 16.969 1 96.31 389 LEU B CA 1
ATOM 7168 C C . LEU B 1 389 ? -6.188 27.672 16.609 1 96.31 389 LEU B C 1
ATOM 7170 O O . LEU B 1 389 ? -7.285 28.219 16.453 1 96.31 389 LEU B O 1
ATOM 7174 N N . ARG B 1 390 ? -5.953 26.453 16.422 1 96 390 ARG B N 1
ATOM 7175 C CA . ARG B 1 390 ? -7.023 25.562 15.984 1 96 390 ARG B CA 1
ATOM 7176 C C . ARG B 1 390 ? -7.285 24.469 17 1 96 390 ARG B C 1
ATOM 7178 O O . ARG B 1 390 ? -6.352 23.812 17.484 1 96 390 ARG B O 1
ATOM 7185 N N . PHE B 1 391 ? -8.5 24.344 17.422 1 96.06 391 PHE B N 1
ATOM 7186 C CA . PHE B 1 391 ? -9 23.281 18.281 1 96.06 391 PHE B CA 1
ATOM 7187 C C . PHE B 1 391 ? -9.945 22.359 17.5 1 96.06 391 PHE B C 1
ATOM 7189 O O . PHE B 1 391 ? -11.062 22.75 17.188 1 96.06 391 PHE B O 1
ATOM 7196 N N . SER B 1 392 ? -9.484 21.156 17.141 1 95.38 392 SER B N 1
ATOM 7197 C CA . SER B 1 392 ? -10.242 20.172 16.375 1 95.38 392 SER B CA 1
ATOM 7198 C C . SER B 1 392 ? -10.375 18.859 17.125 1 95.38 392 SER B C 1
ATOM 7200 O O . SER B 1 392 ? -9.688 17.875 16.797 1 95.38 392 SER B O 1
ATOM 7202 N N . PRO B 1 393 ? -11.344 18.781 18 1 96 393 PRO B N 1
ATOM 7203 C CA . PRO B 1 393 ? -11.461 17.609 18.875 1 96 393 PRO B CA 1
ATOM 7204 C C . PRO B 1 393 ? -11.773 16.328 18.109 1 96 393 PRO B C 1
ATOM 7206 O O . PRO B 1 393 ? -11.406 15.227 18.547 1 96 393 PRO B O 1
ATOM 7209 N N . LEU B 1 394 ? -12.43 16.391 17.016 1 95.12 394 LEU B N 1
ATOM 7210 C CA . LEU B 1 394 ? -12.75 15.188 16.25 1 95.12 394 LEU B CA 1
ATOM 7211 C C . LEU B 1 394 ? -11.484 14.469 15.797 1 95.12 394 LEU B C 1
ATOM 7213 O O . LEU B 1 394 ? -11.508 13.258 15.547 1 95.12 394 LEU B O 1
ATOM 7217 N N . VAL B 1 395 ? -10.414 15.156 15.664 1 94 395 VAL B N 1
ATOM 7218 C CA . VAL B 1 395 ? -9.18 14.57 15.156 1 94 395 VAL B CA 1
ATOM 7219 C C . VAL B 1 395 ? -8.266 14.203 16.328 1 94 395 VAL B C 1
ATOM 7221 O O . VAL B 1 395 ? -7.484 13.25 16.234 1 94 395 VAL B O 1
ATOM 7224 N N . THR B 1 396 ? -8.414 14.859 17.516 1 93.19 396 THR B N 1
ATOM 7225 C CA . THR B 1 396 ? -7.395 14.688 18.547 1 93.19 396 THR B CA 1
ATOM 7226 C C . THR B 1 396 ? -8.016 14.172 19.844 1 93.19 396 THR B C 1
ATOM 7228 O O . THR B 1 396 ? -7.332 13.539 20.656 1 93.19 396 THR B O 1
ATOM 7231 N N . ALA B 1 397 ? -9.258 14.398 20.109 1 93.69 397 ALA B N 1
ATOM 7232 C CA . ALA B 1 397 ? -9.844 14.18 21.422 1 93.69 397 ALA B CA 1
ATOM 7233 C C . ALA B 1 397 ? -9.82 12.703 21.797 1 93.69 397 ALA B C 1
ATOM 7235 O O . ALA B 1 397 ? -9.523 12.344 22.938 1 93.69 397 ALA B O 1
ATOM 7236 N N . ALA B 1 398 ? -10.188 11.883 20.859 1 91.62 398 ALA B N 1
ATOM 7237 C CA . ALA B 1 398 ? -10.25 10.453 21.156 1 91.62 398 ALA B CA 1
ATOM 7238 C C . ALA B 1 398 ? -8.867 9.898 21.484 1 91.62 398 ALA B C 1
ATOM 7240 O O . ALA B 1 398 ? -8.719 9.062 22.375 1 91.62 398 ALA B O 1
ATOM 7241 N N . ALA B 1 399 ? -7.91 10.289 20.797 1 88.44 399 ALA B N 1
ATOM 7242 C CA . ALA B 1 399 ? -6.551 9.797 21 1 88.44 399 ALA B CA 1
ATOM 7243 C C . ALA B 1 399 ? -5.938 10.359 22.281 1 88.44 399 ALA B C 1
ATOM 7245 O O . ALA B 1 399 ? -5.156 9.688 22.953 1 88.44 399 ALA B O 1
ATOM 7246 N N . LEU B 1 400 ? -6.305 11.625 22.641 1 91.06 400 LEU B N 1
ATOM 7247 C CA . LEU B 1 400 ? -5.688 12.312 23.766 1 91.06 400 LEU B CA 1
ATOM 7248 C C . LEU B 1 400 ? -6.574 12.219 25 1 91.06 400 LEU B C 1
ATOM 7250 O O . LEU B 1 400 ? -6.184 12.664 26.094 1 91.06 400 LEU B O 1
ATOM 7254 N N . ASP B 1 401 ? -7.719 11.656 24.891 1 91.5 401 ASP B N 1
ATOM 7255 C CA . ASP B 1 401 ? -8.695 11.555 25.969 1 91.5 401 ASP B CA 1
ATOM 7256 C C . ASP B 1 401 ? -9.039 12.938 26.516 1 91.5 401 ASP B C 1
ATOM 7258 O O . ASP B 1 401 ? -8.984 13.148 27.734 1 91.5 401 ASP B O 1
ATOM 7262 N N . THR B 1 402 ? -9.297 13.805 25.609 1 95.38 402 THR B N 1
ATOM 7263 C CA . THR B 1 402 ? -9.648 15.172 25.984 1 95.38 402 THR B CA 1
ATOM 7264 C C . THR B 1 402 ? -11.008 15.211 26.672 1 95.38 402 THR B C 1
ATOM 7266 O O . THR B 1 402 ? -11.945 14.539 26.25 1 95.38 402 THR B O 1
ATOM 7269 N N . SER B 1 403 ? -11.094 15.906 27.781 1 95.69 403 SER B N 1
ATOM 7270 C CA . SER B 1 403 ? -12.328 16.047 28.547 1 95.69 403 SER B CA 1
ATOM 7271 C C . SER B 1 403 ? -12.703 17.516 28.719 1 95.69 403 SER B C 1
ATOM 7273 O O . SER B 1 403 ? -11.961 18.406 28.312 1 95.69 403 SER B O 1
ATOM 7275 N N . ASN B 1 404 ? -13.891 17.703 29.266 1 96.44 404 ASN B N 1
ATOM 7276 C CA . ASN B 1 404 ? -14.344 19.062 29.531 1 96.44 404 ASN B CA 1
ATOM 7277 C C . ASN B 1 404 ? -13.445 19.766 30.547 1 96.44 404 ASN B C 1
ATOM 7279 O O . ASN B 1 404 ? -13.297 21 30.516 1 96.44 404 ASN B O 1
ATOM 7283 N N . ALA B 1 405 ? -12.906 18.969 31.344 1 96.88 405 ALA B N 1
ATOM 7284 C CA . ALA B 1 405 ? -11.969 19.531 32.312 1 96.88 405 ALA B CA 1
ATOM 7285 C C . ALA B 1 405 ? -10.75 20.141 31.609 1 96.88 405 ALA B C 1
ATOM 7287 O O . ALA B 1 405 ? -10.203 21.141 32.062 1 96.88 405 ALA B O 1
ATOM 7288 N N . ASP B 1 406 ? -10.352 19.484 30.609 1 97.31 406 ASP B N 1
ATOM 7289 C CA . ASP B 1 406 ? -9.219 20 29.844 1 97.31 406 ASP B CA 1
ATOM 7290 C C . ASP B 1 406 ? -9.57 21.328 29.172 1 97.31 406 ASP B C 1
ATOM 7292 O O . ASP B 1 406 ? -8.727 22.219 29.047 1 97.31 406 ASP B O 1
ATOM 7296 N N . VAL B 1 407 ? -10.781 21.453 28.719 1 97.62 407 VAL B N 1
ATOM 7297 C CA . VAL B 1 407 ? -11.234 22.703 28.109 1 97.62 407 VAL B CA 1
ATOM 7298 C C . VAL B 1 407 ? -11.234 23.812 29.141 1 97.62 407 VAL B C 1
ATOM 7300 O O . VAL B 1 407 ? -10.836 24.953 28.844 1 97.62 407 VAL B O 1
ATOM 7303 N N . ASP B 1 408 ? -11.664 23.484 30.297 1 97.31 408 ASP B N 1
ATOM 7304 C CA . ASP B 1 408 ? -11.625 24.469 31.375 1 97.31 408 ASP B CA 1
ATOM 7305 C C . ASP B 1 408 ? -10.195 24.906 31.688 1 97.31 408 ASP B C 1
ATOM 7307 O O . ASP B 1 408 ? -9.922 26.094 31.859 1 97.31 408 ASP B O 1
ATOM 7311 N N . SER B 1 409 ? -9.383 23.938 31.734 1 97.69 409 SER B N 1
ATOM 7312 C CA . SER B 1 409 ? -7.973 24.234 31.984 1 97.69 409 SER B CA 1
ATOM 7313 C C . SER B 1 409 ? -7.379 25.094 30.875 1 97.69 409 SER B C 1
ATOM 7315 O O . SER B 1 409 ? -6.531 25.953 31.125 1 97.69 409 SER B O 1
ATOM 7317 N N . LEU B 1 410 ? -7.785 24.812 29.703 1 97.62 410 LEU B N 1
ATOM 7318 C CA . LEU B 1 410 ? -7.316 25.594 28.562 1 97.62 410 LEU B CA 1
ATOM 7319 C C . LEU B 1 410 ? -7.75 27.047 28.688 1 97.62 410 LEU B C 1
ATOM 7321 O O . LEU B 1 410 ? -6.957 27.953 28.438 1 97.62 410 LEU B O 1
ATOM 7325 N N . CYS B 1 411 ? -8.938 27.297 29.078 1 96.81 411 CYS B N 1
ATOM 7326 C CA . CYS B 1 411 ? -9.453 28.641 29.234 1 96.81 411 CYS B CA 1
ATOM 7327 C C . CYS B 1 411 ? -8.734 29.375 30.375 1 96.81 411 CYS B C 1
ATOM 7329 O O . CYS B 1 411 ? -8.477 30.562 30.281 1 96.81 411 CYS B O 1
ATOM 7331 N N . GLU B 1 412 ? -8.492 28.609 31.344 1 96.69 412 GLU B N 1
ATOM 7332 C CA . GLU B 1 412 ? -7.727 29.188 32.438 1 96.69 412 GLU B CA 1
ATOM 7333 C C . GLU B 1 412 ? -6.328 29.594 32 1 96.69 412 GLU B C 1
ATOM 7335 O O . GLU B 1 412 ? -5.832 30.656 32.375 1 96.69 412 GLU B O 1
ATOM 7340 N N . ALA B 1 413 ? -5.723 28.734 31.281 1 97.19 413 ALA B N 1
ATOM 7341 C CA . ALA B 1 413 ? -4.387 29.031 30.781 1 97.19 413 ALA B CA 1
ATOM 7342 C C . ALA B 1 413 ? -4.414 30.234 29.844 1 97.19 413 ALA B C 1
ATOM 7344 O O . ALA B 1 413 ? -3.488 31.047 29.844 1 97.19 413 ALA B O 1
ATOM 7345 N N . LEU B 1 414 ? -5.406 30.328 29.047 1 96.75 414 LEU B N 1
ATOM 7346 C CA . LEU B 1 414 ? -5.578 31.469 28.141 1 96.75 414 LEU B CA 1
ATOM 7347 C C . LEU B 1 414 ? -5.734 32.75 28.922 1 96.75 414 LEU B C 1
ATOM 7349 O O . LEU B 1 414 ? -5.121 33.781 28.578 1 96.75 414 LEU B O 1
ATOM 7353 N N . SER B 1 415 ? -6.512 32.719 29.922 1 95.12 415 SER B N 1
ATOM 7354 C CA . SER B 1 415 ? -6.762 33.906 30.734 1 95.12 415 SER B CA 1
ATOM 7355 C C . SER B 1 415 ? -5.496 34.375 31.453 1 95.12 415 SER B C 1
ATOM 7357 O O . SER B 1 415 ? -5.344 35.562 31.75 1 95.12 415 SER B O 1
ATOM 7359 N N . ALA B 1 416 ? -4.676 33.406 31.641 1 94 416 ALA B N 1
ATOM 7360 C CA . ALA B 1 416 ? -3.432 33.719 32.344 1 94 416 ALA B CA 1
ATOM 7361 C C . ALA B 1 416 ? -2.389 34.281 31.359 1 94 416 ALA B C 1
ATOM 7363 O O . ALA B 1 416 ? -1.578 35.125 31.734 1 94 416 ALA B O 1
ATOM 7364 N N . ARG B 1 417 ? -2.371 33.781 30.172 1 95 417 ARG B N 1
ATOM 7365 C CA . ARG B 1 417 ? -1.288 34.094 29.25 1 95 417 ARG B CA 1
ATOM 7366 C C . ARG B 1 417 ? -1.634 35.312 28.391 1 95 417 ARG B C 1
ATOM 7368 O O . ARG B 1 417 ? -0.741 36.031 27.906 1 95 417 ARG B O 1
ATOM 7375 N N . VAL B 1 418 ? -2.908 35.625 28.156 1 94.12 418 VAL B N 1
ATOM 7376 C CA . VAL B 1 418 ? -3.326 36.688 27.266 1 94.12 418 VAL B CA 1
ATOM 7377 C C . VAL B 1 418 ? -2.9 38.031 27.828 1 94.12 418 VAL B C 1
ATOM 7379 O O . VAL B 1 418 ? -2.342 38.875 27.125 1 94.12 418 VAL B O 1
ATOM 7382 N N . PRO B 1 419 ? -3.076 38.281 29.141 1 92.69 419 PRO B N 1
ATOM 7383 C CA . PRO B 1 419 ? -2.617 39.531 29.688 1 92.69 419 PRO B CA 1
ATOM 7384 C C . PRO B 1 419 ? -1.109 39.75 29.562 1 92.69 419 PRO B C 1
ATOM 7386 O O . PRO B 1 419 ? -0.643 40.844 29.328 1 92.69 419 PRO B O 1
ATOM 7389 N N . THR B 1 420 ? -0.394 38.688 29.766 1 92.12 420 THR B N 1
ATOM 7390 C CA . THR B 1 420 ? 1.053 38.719 29.578 1 92.12 420 THR B CA 1
ATOM 7391 C C . THR B 1 420 ? 1.406 39.125 28.156 1 92.12 420 THR B C 1
ATOM 7393 O O . THR B 1 420 ? 2.314 39.938 27.938 1 92.12 420 THR B O 1
ATOM 7396 N N . MET B 1 421 ? 0.73 38.594 27.219 1 93.06 421 MET B N 1
ATOM 7397 C CA . MET B 1 421 ? 0.94 38.906 25.797 1 93.06 421 MET B CA 1
ATOM 7398 C C . MET B 1 421 ? 0.626 40.375 25.531 1 93.06 421 MET B C 1
ATOM 7400 O O . MET B 1 421 ? 1.386 41.062 24.844 1 93.06 421 MET B O 1
ATOM 7404 N N . LEU B 1 422 ? -0.469 40.844 26.078 1 91.69 422 LEU B N 1
ATOM 7405 C CA . LEU B 1 422 ? -0.913 42.219 25.859 1 91.69 422 LEU B CA 1
ATOM 7406 C C . LEU B 1 422 ? 0.055 43.188 26.5 1 91.69 422 LEU B C 1
ATOM 7408 O O . LEU B 1 422 ? 0.37 44.219 25.906 1 91.69 422 LEU B O 1
ATOM 7412 N N . LEU B 1 423 ? 0.501 42.875 27.672 1 91.38 423 LEU B N 1
ATOM 7413 C CA . LEU B 1 423 ? 1.466 43.719 28.359 1 91.38 423 LEU B CA 1
ATOM 7414 C C . LEU B 1 423 ? 2.77 43.812 27.578 1 91.38 423 LEU B C 1
ATOM 7416 O O . LEU B 1 423 ? 3.301 44.906 27.375 1 91.38 423 LEU B O 1
ATOM 7420 N N . SER B 1 424 ? 3.277 42.656 27.172 1 92 424 SER B N 1
ATOM 7421 C CA . SER B 1 424 ? 4.523 42.625 26.422 1 92 424 SER B CA 1
ATOM 7422 C C . SER B 1 424 ? 4.387 43.406 25.094 1 92 424 SER B C 1
ATOM 7424 O O . SER B 1 424 ? 5.328 44.062 24.656 1 92 424 SER B O 1
ATOM 7426 N N . TRP B 1 425 ? 3.24 43.281 24.484 1 90.56 425 TRP B N 1
ATOM 7427 C CA . TRP B 1 425 ? 2.965 43.969 23.25 1 90.56 425 TRP B CA 1
ATOM 7428 C C . TRP B 1 425 ? 3.025 45.5 23.469 1 90.56 425 TRP B C 1
ATOM 7430 O O . TRP B 1 425 ? 3.611 46.219 22.656 1 90.56 425 TRP B O 1
ATOM 7440 N N . ARG B 1 426 ? 2.516 45.969 24.516 1 88.56 426 ARG B N 1
ATOM 7441 C CA . ARG B 1 426 ? 2.502 47.375 24.844 1 88.56 426 ARG B CA 1
ATOM 7442 C C . ARG B 1 426 ? 3.902 47.875 25.172 1 88.56 426 ARG B C 1
ATOM 7444 O O . ARG B 1 426 ? 4.285 49 24.766 1 88.56 426 ARG B O 1
ATOM 7451 N N . LEU B 1 427 ? 4.605 47.094 25.859 1 89.62 427 LEU B N 1
ATOM 7452 C CA . LEU B 1 427 ? 5.918 47.5 26.344 1 89.62 427 LEU B CA 1
ATOM 7453 C C . LEU B 1 427 ? 6.945 47.5 25.219 1 89.62 427 LEU B C 1
ATOM 7455 O O . LEU B 1 427 ? 8.031 48.062 25.359 1 89.62 427 LEU B O 1
ATOM 7459 N N . ARG B 1 428 ? 6.613 46.906 24.141 1 88.81 428 ARG B N 1
ATOM 7460 C CA . ARG B 1 428 ? 7.527 46.875 23 1 88.81 428 ARG B CA 1
ATOM 7461 C C . ARG B 1 428 ? 7.84 48.281 22.5 1 88.81 428 ARG B C 1
ATOM 7463 O O . ARG B 1 428 ? 8.992 48.594 22.172 1 88.81 428 ARG B O 1
ATOM 7470 N N . THR B 1 429 ? 6.82 49.062 22.422 1 84.31 429 THR B N 1
ATOM 7471 C CA . THR B 1 429 ? 7.004 50.438 21.969 1 84.31 429 THR B CA 1
ATOM 7472 C C . THR B 1 429 ? 7.859 51.25 22.953 1 84.31 429 THR B C 1
ATOM 7474 O O . THR B 1 429 ? 8.711 52.031 22.531 1 84.31 429 THR B O 1
ATOM 7477 N N . ALA B 1 430 ? 7.59 51 24.188 1 87.69 430 ALA B N 1
ATOM 7478 C CA . ALA B 1 430 ? 8.375 51.688 25.219 1 87.69 430 ALA B CA 1
ATOM 7479 C C . ALA B 1 430 ? 9.836 51.281 25.156 1 87.69 430 ALA B C 1
ATOM 7481 O O . ALA B 1 430 ? 10.734 52.094 25.344 1 87.69 430 ALA B O 1
ATOM 7482 N N . LEU B 1 431 ? 10.047 50.062 24.891 1 89.62 431 LEU B N 1
ATOM 7483 C CA . LEU B 1 431 ? 11.414 49.594 24.797 1 89.62 431 LEU B CA 1
ATOM 7484 C C . LEU B 1 431 ? 12.133 50.219 23.594 1 89.62 431 LEU B C 1
ATOM 7486 O O . LEU B 1 431 ? 13.289 50.594 23.703 1 89.62 431 LEU B O 1
ATOM 7490 N N . ARG B 1 432 ? 11.469 50.25 22.562 1 87.06 432 ARG B N 1
ATOM 7491 C CA . ARG B 1 432 ? 12.047 50.844 21.359 1 87.06 432 ARG B CA 1
ATOM 7492 C C . ARG B 1 432 ? 12.422 52.312 21.594 1 87.06 432 ARG B C 1
ATOM 7494 O O . ARG B 1 432 ? 13.531 52.719 21.266 1 87.06 432 ARG B O 1
ATOM 7501 N N . HIS B 1 433 ? 11.617 53 22.234 1 87.81 433 HIS B N 1
ATOM 7502 C CA . HIS B 1 433 ? 11.844 54.406 22.469 1 87.81 433 HIS B CA 1
ATOM 7503 C C . HIS B 1 433 ? 12.984 54.625 23.453 1 87.81 433 HIS B C 1
ATOM 7505 O O . HIS B 1 433 ? 13.836 55.5 23.25 1 87.81 433 HIS B O 1
ATOM 7511 N N . THR B 1 434 ? 12.938 53.812 24.469 1 90.5 434 THR B N 1
ATOM 7512 C CA . THR B 1 434 ? 13.953 53.969 25.516 1 90.5 434 THR B CA 1
ATOM 7513 C C . THR B 1 434 ? 15.32 53.531 25 1 90.5 434 THR B C 1
ATOM 7515 O O . THR B 1 434 ? 16.344 54.094 25.375 1 90.5 434 THR B O 1
ATOM 7518 N N . ALA B 1 435 ? 15.32 52.531 24.234 1 88.44 435 ALA B N 1
ATOM 7519 C CA . ALA B 1 435 ? 16.578 52.062 23.688 1 88.44 435 ALA B CA 1
ATOM 7520 C C . ALA B 1 435 ? 17.203 53.094 22.734 1 88.44 435 ALA B C 1
ATOM 7522 O O . ALA B 1 435 ? 18.438 53.219 22.672 1 88.44 435 ALA B O 1
ATOM 7523 N N . LEU B 1 436 ? 16.422 53.781 22.031 1 85.62 436 LEU B N 1
ATOM 7524 C CA . LEU B 1 436 ? 16.906 54.812 21.125 1 85.62 436 LEU B CA 1
ATOM 7525 C C . LEU B 1 436 ? 17.531 55.969 21.891 1 85.62 436 LEU B C 1
ATOM 7527 O O . LEU B 1 436 ? 18.422 56.656 21.375 1 85.62 436 LEU B O 1
ATOM 7531 N N . SER B 1 437 ? 17.141 56.062 23.094 1 87 437 SER B N 1
ATOM 7532 C CA . SER B 1 437 ? 17.625 57.188 23.891 1 87 437 SER B CA 1
ATOM 7533 C C . SER B 1 437 ? 18.781 56.75 24.797 1 87 437 SER B C 1
ATOM 7535 O O . SER B 1 437 ? 19.266 57.531 25.609 1 87 437 SER B O 1
ATOM 7537 N N . ALA B 1 438 ? 19.141 55.562 24.656 1 85.38 438 ALA B N 1
ATOM 7538 C CA . ALA B 1 438 ? 20.188 55.031 25.531 1 85.38 438 ALA B CA 1
ATOM 7539 C C . ALA B 1 438 ? 21.375 54.531 24.734 1 85.38 438 ALA B C 1
ATOM 7541 O O . ALA B 1 438 ? 21.656 53.312 24.719 1 85.38 438 ALA B O 1
ATOM 7542 N N . PRO B 1 439 ? 22.141 55.438 24.156 1 85.5 439 PRO B N 1
ATOM 7543 C CA . PRO B 1 439 ? 23.391 54.938 23.547 1 85.5 439 PRO B CA 1
ATOM 7544 C C . PRO B 1 439 ? 24.359 54.375 24.578 1 85.5 439 PRO B C 1
ATOM 7546 O O . PRO B 1 439 ? 24.406 54.844 25.719 1 85.5 439 PRO B O 1
ATOM 7549 N N . PRO B 1 440 ? 24.859 53.125 24.234 1 89.19 440 PRO B N 1
ATOM 7550 C CA . PRO B 1 440 ? 25.188 52.531 22.938 1 89.19 440 PRO B CA 1
ATOM 7551 C C . PRO B 1 440 ? 24.266 51.375 22.578 1 89.19 440 PRO B C 1
ATOM 7553 O O . PRO B 1 440 ? 24.656 50.469 21.812 1 89.19 440 PRO B O 1
ATOM 7556 N N . LEU B 1 441 ? 23.172 51.406 23.078 1 89 441 LEU B N 1
ATOM 7557 C CA . LEU B 1 441 ? 22.25 50.281 22.797 1 89 441 LEU B CA 1
ATOM 7558 C C . LEU B 1 441 ? 21.5 50.531 21.5 1 89 441 LEU B C 1
ATOM 7560 O O . LEU B 1 441 ? 21.094 51.656 21.203 1 89 441 LEU B O 1
ATOM 7564 N N . ALA B 1 442 ? 21.469 49.469 20.688 1 89 442 ALA B N 1
ATOM 7565 C CA . ALA B 1 442 ? 20.672 49.5 19.453 1 89 442 ALA B CA 1
ATOM 7566 C C . ALA B 1 442 ? 19.5 48.531 19.531 1 89 442 ALA B C 1
ATOM 7568 O O . ALA B 1 442 ? 19.625 47.406 20.016 1 89 442 ALA B O 1
ATOM 7569 N N . TYR B 1 443 ? 18.344 49.094 19.125 1 88.25 443 TYR B N 1
ATOM 7570 C CA . TYR B 1 443 ? 17.156 48.25 19.094 1 88.25 443 TYR B CA 1
ATOM 7571 C C . TYR B 1 443 ? 17.031 47.531 17.75 1 88.25 443 TYR B C 1
ATOM 7573 O O . TYR B 1 443 ? 17.141 48.156 16.688 1 88.25 443 TYR B O 1
ATOM 7581 N N . LEU B 1 444 ? 16.891 46.281 17.781 1 86 444 LEU B N 1
ATOM 7582 C CA . LEU B 1 444 ? 16.719 45.469 16.578 1 86 444 LEU B CA 1
ATOM 7583 C C . LEU B 1 444 ? 15.297 44.938 16.469 1 86 444 LEU B C 1
ATOM 7585 O O . LEU B 1 444 ? 14.797 44.312 17.391 1 86 444 LEU B O 1
ATOM 7589 N N . GLU B 1 445 ? 14.719 45.25 15.359 1 79.25 445 GLU B N 1
ATOM 7590 C CA . GLU B 1 445 ? 13.352 44.781 15.141 1 79.25 445 GLU B CA 1
ATOM 7591 C C . GLU B 1 445 ? 13.352 43.312 14.688 1 79.25 445 GLU B C 1
ATOM 7593 O O . GLU B 1 445 ? 13.812 43 13.586 1 79.25 445 GLU B O 1
ATOM 7598 N N . GLU B 1 446 ? 13.07 42.438 15.523 1 80 446 GLU B N 1
ATOM 7599 C CA . GLU B 1 446 ? 12.922 41.031 15.195 1 80 446 GLU B CA 1
ATOM 7600 C C . GLU B 1 446 ? 11.453 40.625 15.109 1 80 446 GLU B C 1
ATOM 7602 O O . GLU B 1 446 ? 10.805 40.438 16.141 1 80 446 GLU B O 1
ATOM 7607 N N . ARG B 1 447 ? 11.047 40.438 13.883 1 80.81 447 ARG B N 1
ATOM 7608 C CA . ARG B 1 447 ? 9.633 40.156 13.641 1 80.81 447 ARG B CA 1
ATOM 7609 C C . ARG B 1 447 ? 9.266 38.75 14.07 1 80.81 447 ARG B C 1
ATOM 7611 O O . ARG B 1 447 ? 8.094 38.469 14.352 1 80.81 447 ARG B O 1
ATOM 7618 N N . CYS B 1 448 ? 10.125 37.844 14.164 1 83.75 448 CYS B N 1
ATOM 7619 C CA . CYS B 1 448 ? 9.82 36.438 14.477 1 83.75 448 CYS B CA 1
ATOM 7620 C C . CYS B 1 448 ? 9.992 36.188 15.969 1 83.75 448 CYS B C 1
ATOM 7622 O O . CYS B 1 448 ? 9.828 35.031 16.406 1 83.75 448 CYS B O 1
ATOM 7624 N N . TRP B 1 449 ? 10.289 37.312 16.719 1 85.56 449 TRP B N 1
ATOM 7625 C CA . TRP B 1 449 ? 10.492 37.094 18.156 1 85.56 449 TRP B CA 1
ATOM 7626 C C . TRP B 1 449 ? 9.266 37.562 18.953 1 85.56 449 TRP B C 1
ATOM 7628 O O . TRP B 1 449 ? 8.867 38.719 18.859 1 85.56 449 TRP B O 1
ATOM 7638 N N . ALA B 1 450 ? 8.719 36.5 19.656 1 90.19 450 ALA B N 1
ATOM 7639 C CA . ALA B 1 450 ? 7.598 36.812 20.531 1 90.19 450 ALA B CA 1
ATOM 7640 C C . ALA B 1 450 ? 8.078 37.344 21.891 1 90.19 450 ALA B C 1
ATOM 7642 O O . ALA B 1 450 ? 8.391 36.562 22.781 1 90.19 450 ALA B O 1
ATOM 7643 N N . GLY B 1 451 ? 8.219 38.594 22.016 1 90 451 GLY B N 1
ATOM 7644 C CA . GLY B 1 451 ? 8.695 39.281 23.219 1 90 451 GLY B CA 1
ATOM 7645 C C . GLY B 1 451 ? 8.812 40.781 23.078 1 90 451 GLY B C 1
ATOM 7646 O O . GLY B 1 451 ? 8.109 41.375 22.266 1 90 451 GLY B O 1
ATOM 7647 N N . LEU B 1 452 ? 9.633 41.312 23.922 1 88.81 452 LEU B N 1
ATOM 7648 C CA . LEU B 1 452 ? 9.789 42.75 23.906 1 88.81 452 LEU B CA 1
ATOM 7649 C C . LEU B 1 452 ? 10.656 43.188 22.734 1 88.81 452 LEU B C 1
ATOM 7651 O O . LEU B 1 452 ? 10.422 44.25 22.156 1 88.81 452 LEU B O 1
ATOM 7655 N N . GLY B 1 453 ? 11.602 42.406 22.453 1 88.56 453 GLY B N 1
ATOM 7656 C CA . GLY B 1 453 ? 12.492 42.75 21.359 1 88.56 453 GLY B CA 1
ATOM 7657 C C . GLY B 1 453 ? 13.93 42.312 21.594 1 88.56 453 GLY B C 1
ATOM 7658 O O . GLY B 1 453 ? 14.203 41.5 22.484 1 88.56 453 GLY B O 1
ATOM 7659 N N . ALA B 1 454 ? 14.719 42.812 20.656 1 89.44 454 ALA B N 1
ATOM 7660 C CA . ALA B 1 454 ? 16.141 42.5 20.719 1 89.44 454 ALA B CA 1
ATOM 7661 C C . ALA B 1 454 ? 16.984 43.75 20.781 1 89.44 454 ALA B C 1
ATOM 7663 O O . ALA B 1 454 ? 16.656 44.75 20.141 1 89.44 454 ALA B O 1
ATOM 7664 N N . LEU B 1 455 ? 17.984 43.625 21.672 1 89.38 455 LEU B N 1
ATOM 7665 C CA . LEU B 1 455 ? 18.875 44.75 21.859 1 89.38 455 LEU B CA 1
ATOM 7666 C C . LEU B 1 455 ? 20.328 44.344 21.594 1 89.38 455 LEU B C 1
ATOM 7668 O O . LEU B 1 455 ? 20.719 43.219 21.891 1 89.38 455 LEU B O 1
ATOM 7672 N N . ARG B 1 456 ? 20.984 45.219 21.016 1 88.75 456 ARG B N 1
ATOM 7673 C CA . ARG B 1 456 ? 22.406 45 20.766 1 88.75 456 ARG B CA 1
ATOM 7674 C C . ARG B 1 456 ? 23.234 46.125 21.359 1 88.75 456 ARG B C 1
ATOM 7676 O O . ARG B 1 456 ? 22.891 47.312 21.234 1 88.75 456 ARG B O 1
ATOM 7683 N N . TYR B 1 457 ? 24.25 45.719 22.062 1 87.44 457 TYR B N 1
ATOM 7684 C CA . TYR B 1 457 ? 25.203 46.688 22.594 1 87.44 457 TYR B CA 1
ATOM 7685 C C . TYR B 1 457 ? 26.312 46.938 21.578 1 87.44 457 TYR B C 1
ATOM 7687 O O . TYR B 1 457 ? 27.016 46.031 21.156 1 87.44 457 TYR B O 1
ATOM 7695 N N . GLU B 1 458 ? 26.375 48.156 21.188 1 84.81 458 GLU B N 1
ATOM 7696 C CA . GLU B 1 458 ? 27.406 48.531 20.234 1 84.81 458 GLU B CA 1
ATOM 7697 C C . GLU B 1 458 ? 28.688 48.938 20.938 1 84.81 458 GLU B C 1
ATOM 7699 O O . GLU B 1 458 ? 28.703 49.875 21.766 1 84.81 458 GLU B O 1
ATOM 7704 N N . VAL B 1 459 ? 29.734 48.156 20.734 1 78.25 459 VAL B N 1
ATOM 7705 C CA . VAL B 1 459 ? 31.031 48.406 21.375 1 78.25 459 VAL B CA 1
ATOM 7706 C C . VAL B 1 459 ? 31.766 49.531 20.625 1 78.25 459 VAL B C 1
ATOM 7708 O O . VAL B 1 459 ? 31.875 49.469 19.391 1 78.25 459 VAL B O 1
ATOM 7711 N N . SER B 1 460 ? 31.938 50.719 21.438 1 65.94 460 SER B N 1
ATOM 7712 C CA . SER B 1 460 ? 32.688 51.875 20.891 1 65.94 460 SER B CA 1
ATOM 7713 C C . SER B 1 460 ? 34.188 51.625 20.953 1 65.94 460 SER B C 1
ATOM 7715 O O . SER B 1 460 ? 34.688 51.062 21.922 1 65.94 460 SER B O 1
ATOM 7717 N N . GLY B 1 461 ? 34.969 51.719 19.734 1 59.94 461 GLY B N 1
ATOM 7718 C CA . GLY B 1 461 ? 36.406 51.938 19.75 1 59.94 461 GLY B CA 1
ATOM 7719 C C . GLY B 1 461 ? 37.188 50.719 19.266 1 59.94 461 GLY B C 1
ATOM 7720 O O . GLY B 1 461 ? 38.375 50.812 19.016 1 59.94 461 GLY B O 1
ATOM 7721 N N . GLN B 1 462 ? 36.719 49.531 19.609 1 55.09 462 GLN B N 1
ATOM 7722 C CA . GLN B 1 462 ? 37.688 48.531 19.234 1 55.09 462 GLN B CA 1
ATOM 7723 C C . GLN B 1 462 ? 37.594 48.219 17.75 1 55.09 462 GLN B C 1
ATOM 7725 O O . GLN B 1 462 ? 36.531 47.906 17.219 1 55.09 462 GLN B O 1
ATOM 7730 N N . GLU B 1 463 ? 38.281 48.906 16.953 1 56.16 463 GLU B N 1
ATOM 7731 C CA . GLU B 1 463 ? 38.5 48.656 15.531 1 56.16 463 GLU B CA 1
ATOM 7732 C C . GLU B 1 463 ? 38.781 47.156 15.289 1 56.16 463 GLU B C 1
ATOM 7734 O O . GLU B 1 463 ? 39.906 46.688 15.531 1 56.16 463 GLU B O 1
ATOM 7739 N N . PHE B 1 464 ? 37.781 46.438 15.359 1 59.53 464 PHE B N 1
ATOM 7740 C CA . PHE B 1 464 ? 38.031 45.062 14.945 1 59.53 464 PHE B CA 1
ATOM 7741 C C . PHE B 1 464 ? 38.156 44.969 13.43 1 59.53 464 PHE B C 1
ATOM 7743 O O . PHE B 1 464 ? 37.625 45.812 12.703 1 59.53 464 PHE B O 1
ATOM 7750 N N . HIS B 1 465 ? 39.062 44.219 13.023 1 65.38 465 HIS B N 1
ATOM 7751 C CA . HIS B 1 465 ? 39.062 43.938 11.594 1 65.38 465 HIS B CA 1
ATOM 7752 C C . HIS B 1 465 ? 37.688 43.531 11.117 1 65.38 465 HIS B C 1
ATOM 7754 O O . HIS B 1 465 ? 36.969 42.812 11.805 1 65.38 465 HIS B O 1
ATOM 7760 N N . PRO B 1 466 ? 37.188 44.156 10.047 1 62.53 466 PRO B N 1
ATOM 7761 C CA . PRO B 1 466 ? 35.844 43.938 9.492 1 62.53 466 PRO B CA 1
ATOM 7762 C C . PRO B 1 466 ? 35.469 42.469 9.438 1 62.53 466 PRO B C 1
ATOM 7764 O O . PRO B 1 466 ? 34.312 42.125 9.656 1 62.53 466 PRO B O 1
ATOM 7767 N N . SER B 1 467 ? 36.469 41.625 9.156 1 64.75 467 SER B N 1
ATOM 7768 C CA . SER B 1 467 ? 36.156 40.188 9.031 1 64.75 467 SER B CA 1
ATOM 7769 C C . SER B 1 467 ? 35.781 39.594 10.375 1 64.75 467 SER B C 1
ATOM 7771 O O . SER B 1 467 ? 35.031 38.625 10.438 1 64.75 467 SER B O 1
ATOM 7773 N N . ASP B 1 468 ? 36.281 40.219 11.398 1 71.5 468 ASP B N 1
ATOM 7774 C CA . ASP B 1 468 ? 36.125 39.594 12.703 1 71.5 468 ASP B CA 1
ATOM 7775 C C . ASP B 1 468 ? 35.125 40.312 13.562 1 71.5 468 ASP B C 1
ATOM 7777 O O . ASP B 1 468 ? 34.781 39.844 14.664 1 71.5 468 ASP B O 1
ATOM 7781 N N . GLN B 1 469 ? 34.625 41.344 13.023 1 75.25 469 GLN B N 1
ATOM 7782 C CA . GLN B 1 469 ? 33.75 42.219 13.805 1 75.25 469 GLN B CA 1
ATOM 7783 C C . GLN B 1 469 ? 32.5 41.469 14.266 1 75.25 469 GLN B C 1
ATOM 7785 O O . GLN B 1 469 ? 32.125 41.562 15.43 1 75.25 469 GLN B O 1
ATOM 7790 N N . GLN B 1 470 ? 31.953 40.719 13.359 1 77.31 470 GLN B N 1
ATOM 7791 C CA . GLN B 1 470 ? 30.719 40 13.688 1 77.31 470 GLN B CA 1
ATOM 7792 C C . GLN B 1 470 ? 30.953 38.969 14.766 1 77.31 470 GLN B C 1
ATOM 7794 O O . GLN B 1 470 ? 30.141 38.812 15.68 1 77.31 470 GLN B O 1
ATOM 7799 N N . VAL B 1 471 ? 32 38.312 14.664 1 79.25 471 VAL B N 1
ATOM 7800 C CA . VAL B 1 471 ? 32.312 37.281 15.625 1 79.25 471 VAL B CA 1
ATOM 7801 C C . VAL B 1 471 ? 32.562 37.875 17 1 79.25 471 VAL B C 1
ATOM 7803 O O . VAL B 1 471 ? 32.156 37.312 18.016 1 79.25 471 VAL B O 1
ATOM 7806 N N . GLU B 1 472 ? 33.25 39 17.031 1 78.88 472 GLU B N 1
ATOM 7807 C CA . GLU B 1 472 ? 33.562 39.656 18.297 1 78.88 472 GLU B CA 1
ATOM 7808 C C . GLU B 1 472 ? 32.312 40.219 18.953 1 78.88 472 GLU B C 1
ATOM 7810 O O . GLU B 1 472 ? 32.156 40.188 20.188 1 78.88 472 GLU B O 1
ATOM 7815 N N . LEU B 1 473 ? 31.516 40.781 18.125 1 79.31 473 LEU B N 1
ATOM 7816 C CA . LEU B 1 473 ? 30.25 41.281 18.641 1 79.31 473 LEU B CA 1
ATOM 7817 C C . LEU B 1 473 ? 29.406 40.156 19.234 1 79.31 473 LEU B C 1
ATOM 7819 O O . LEU B 1 473 ? 28.719 40.344 20.234 1 79.31 473 LEU B O 1
ATOM 7823 N N . GLU B 1 474 ? 29.406 39.062 18.562 1 82.38 474 GLU B N 1
ATOM 7824 C CA . GLU B 1 474 ? 28.656 37.875 19.047 1 82.38 474 GLU B CA 1
ATOM 7825 C C . GLU B 1 474 ? 29.203 37.406 20.391 1 82.38 474 GLU B C 1
ATOM 7827 O O . GLU B 1 474 ? 28.422 37.094 21.297 1 82.38 474 GLU B O 1
ATOM 7832 N N . LYS B 1 475 ? 30.516 37.406 20.469 1 81.69 475 LYS B N 1
ATOM 7833 C CA . LYS B 1 475 ? 31.141 36.969 21.719 1 81.69 475 LYS B CA 1
ATOM 7834 C C . LYS B 1 475 ? 30.828 37.969 22.844 1 81.69 475 LYS B C 1
ATOM 7836 O O . LYS B 1 475 ? 30.562 37.562 23.969 1 81.69 475 LYS B O 1
ATOM 7841 N N . PHE B 1 476 ? 30.938 39.219 22.5 1 82.88 476 PHE B N 1
ATOM 7842 C CA . PHE B 1 476 ? 30.656 40.281 23.484 1 82.88 476 PHE B CA 1
ATOM 7843 C C . PHE B 1 476 ? 29.234 40.156 24.016 1 82.88 476 PHE B C 1
ATOM 7845 O O . PHE B 1 476 ? 29.016 40.156 25.234 1 82.88 476 PHE B O 1
ATOM 7852 N N . ASN B 1 477 ? 28.328 40.062 23.125 1 82 477 ASN B N 1
ATOM 7853 C CA . ASN B 1 477 ? 26.922 40.062 23.516 1 82 477 ASN B CA 1
ATOM 7854 C C . ASN B 1 477 ? 26.531 38.781 24.234 1 82 477 ASN B C 1
ATOM 7856 O O . ASN B 1 477 ? 25.609 38.75 25.047 1 82 477 ASN B O 1
ATOM 7860 N N . GLN B 1 478 ? 27.172 37.719 23.922 1 83 478 GLN B N 1
ATOM 7861 C CA . GLN B 1 478 ? 26.953 36.5 24.672 1 83 478 GLN B CA 1
ATOM 7862 C C . GLN B 1 478 ? 27.406 36.656 26.125 1 83 478 GLN B C 1
ATOM 7864 O O . GLN B 1 478 ? 26.719 36.219 27.047 1 83 478 GLN B O 1
ATOM 7869 N N . LYS B 1 479 ? 28.609 37.281 26.234 1 85 479 LYS B N 1
ATOM 7870 C CA . LYS B 1 479 ? 29.094 37.562 27.578 1 85 479 LYS B CA 1
ATOM 7871 C C . LYS B 1 479 ? 28.172 38.531 28.328 1 85 479 LYS B C 1
ATOM 7873 O O . LYS B 1 479 ? 27.922 38.344 29.516 1 85 479 LYS B O 1
ATOM 7878 N N . LEU B 1 480 ? 27.75 39.531 27.641 1 86.44 480 LEU B N 1
ATOM 7879 C CA . LEU B 1 480 ? 26.797 40.469 28.203 1 86.44 480 LEU B CA 1
ATOM 7880 C C . LEU B 1 480 ? 25.516 39.781 28.641 1 86.44 480 LEU B C 1
ATOM 7882 O O . LEU B 1 480 ? 25.016 40.031 29.75 1 86.44 480 LEU B O 1
ATOM 7886 N N . GLY B 1 481 ? 24.984 38.938 27.797 1 85.69 481 GLY B N 1
ATOM 7887 C CA . GLY B 1 481 ? 23.766 38.219 28.094 1 85.69 481 GLY B CA 1
ATOM 7888 C C . GLY B 1 481 ? 23.875 37.344 29.328 1 85.69 481 GLY B C 1
ATOM 7889 O O . GLY B 1 481 ? 22.938 37.25 30.125 1 85.69 481 GLY B O 1
ATOM 7890 N N . GLN B 1 482 ? 24.906 36.688 29.438 1 85.5 482 GLN B N 1
ATOM 7891 C CA . GLN B 1 482 ? 25.141 35.844 30.594 1 85.5 482 GLN B CA 1
ATOM 7892 C C . GLN B 1 482 ? 25.172 36.625 31.891 1 85.5 482 GLN B C 1
ATOM 7894 O O . GLN B 1 482 ? 24.625 36.219 32.906 1 85.5 482 GLN B O 1
ATOM 7899 N N . LYS B 1 483 ? 25.875 37.719 31.812 1 88.25 483 LYS B N 1
ATOM 7900 C CA . LYS B 1 483 ? 25.984 38.562 33 1 88.25 483 LYS B CA 1
ATOM 7901 C C . LYS B 1 483 ? 24.625 39.188 33.344 1 88.25 483 LYS B C 1
ATOM 7903 O O . LYS B 1 483 ? 24.281 39.281 34.531 1 88.25 483 LYS B O 1
ATOM 7908 N N . LEU B 1 484 ? 23.938 39.531 32.375 1 88.81 484 LEU B N 1
ATOM 7909 C CA . LEU B 1 484 ? 22.625 40.125 32.594 1 88.81 484 LEU B CA 1
ATOM 7910 C C . LEU B 1 484 ? 21.656 39.125 33.188 1 88.81 484 LEU B C 1
ATOM 7912 O O . LEU B 1 484 ? 20.797 39.469 34 1 88.81 484 LEU B O 1
ATOM 7916 N N . LYS B 1 485 ? 21.688 37.812 32.719 1 87.69 485 LYS B N 1
ATOM 7917 C CA . LYS B 1 485 ? 20.812 36.781 33.219 1 87.69 485 LYS B CA 1
ATOM 7918 C C . LYS B 1 485 ? 21 36.594 34.719 1 87.69 485 LYS B C 1
ATOM 7920 O O . LYS B 1 485 ? 20.047 36.312 35.438 1 87.69 485 LYS B O 1
ATOM 7925 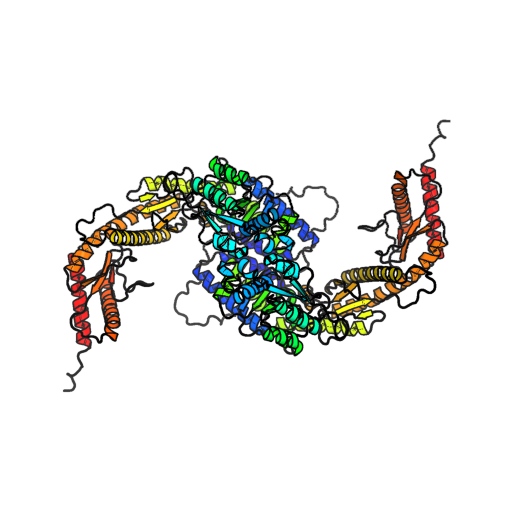N N . SER B 1 486 ? 22.219 36.812 35.156 1 87.12 486 SER B N 1
ATOM 7926 C CA . SER B 1 486 ? 22.516 36.688 36.594 1 87.12 486 SER B CA 1
ATOM 7927 C C . SER B 1 486 ? 22.016 37.906 37.344 1 87.12 486 SER B C 1
ATOM 7929 O O . SER B 1 486 ? 21.578 37.812 38.5 1 87.12 486 SER B O 1
ATOM 7931 N N . LEU B 1 487 ? 22.062 39.125 36.75 1 87.75 487 LEU B N 1
ATOM 7932 C CA . LEU B 1 487 ? 21.703 40.375 37.406 1 87.75 487 LEU B CA 1
ATOM 7933 C C . LEU B 1 487 ? 20.203 40.562 37.406 1 87.75 487 LEU B C 1
ATOM 7935 O O . LEU B 1 487 ? 19.656 41.219 38.312 1 87.75 487 LEU B O 1
ATOM 7939 N N . LEU B 1 488 ? 19.594 40.062 36.344 1 86.06 488 LEU B N 1
ATOM 7940 C CA . LEU B 1 488 ? 18.156 40.25 36.188 1 86.06 488 LEU B CA 1
ATOM 7941 C C . LEU B 1 488 ? 17.438 38.906 36.062 1 86.06 488 LEU B C 1
ATOM 7943 O O . LEU B 1 488 ? 16.922 38.562 35 1 86.06 488 LEU B O 1
ATOM 7947 N N . PRO B 1 489 ? 17.234 38.25 37.125 1 83.75 489 PRO B N 1
ATOM 7948 C CA . PRO B 1 489 ? 16.656 36.938 37.062 1 83.75 489 PRO B CA 1
ATOM 7949 C C . PRO B 1 489 ? 15.164 36.938 36.719 1 83.75 489 PRO B C 1
ATOM 7951 O O . PRO B 1 489 ? 14.641 35.969 36.188 1 83.75 489 PRO B O 1
ATOM 7954 N N . ASP B 1 490 ? 14.508 38 36.906 1 84.06 490 ASP B N 1
ATOM 7955 C CA . ASP B 1 490 ? 13.062 38.062 36.719 1 84.06 490 ASP B CA 1
ATOM 7956 C C . ASP B 1 490 ? 12.719 38.406 35.281 1 84.06 490 ASP B C 1
ATOM 7958 O O . ASP B 1 490 ? 11.562 38.312 34.875 1 84.06 490 ASP B O 1
ATOM 7962 N N . ILE B 1 491 ? 13.695 38.781 34.5 1 85.31 491 ILE B N 1
ATOM 7963 C CA . ILE B 1 491 ? 13.469 39.125 33.094 1 85.31 491 ILE B CA 1
ATOM 7964 C C . ILE B 1 491 ? 13.93 37.969 32.219 1 85.31 491 ILE B C 1
ATOM 7966 O O . ILE B 1 491 ? 15.07 37.531 32.312 1 85.31 491 ILE B O 1
ATOM 7970 N N . PRO B 1 492 ? 12.984 37.5 31.422 1 87.69 492 PRO B N 1
ATOM 7971 C CA . PRO B 1 492 ? 13.359 36.375 30.531 1 87.69 492 PRO B CA 1
ATOM 7972 C C . PRO B 1 492 ? 14.289 36.844 29.391 1 87.69 492 PRO B C 1
ATOM 7974 O O . PRO B 1 492 ? 13.828 37.406 28.406 1 87.69 492 PRO B O 1
ATOM 7977 N N . LEU B 1 493 ? 15.578 36.688 29.562 1 84.88 493 LEU B N 1
ATOM 7978 C CA . LEU B 1 493 ? 16.578 37.031 28.547 1 84.88 493 LEU B CA 1
ATOM 7979 C C . LEU B 1 493 ? 17.094 35.781 27.844 1 84.88 493 LEU B C 1
ATOM 7981 O O . LEU B 1 493 ? 17.266 34.719 28.484 1 84.88 493 LEU B O 1
ATOM 7985 N N . THR B 1 494 ? 17.016 35.781 26.578 1 80.19 494 THR B N 1
ATOM 7986 C CA . THR B 1 494 ? 17.547 34.688 25.797 1 80.19 494 THR B CA 1
ATOM 7987 C C . THR B 1 494 ? 18.688 35.125 24.891 1 80.19 494 THR B C 1
ATOM 7989 O O . THR B 1 494 ? 18.656 36.219 24.344 1 80.19 494 THR B O 1
ATOM 7992 N N . PHE B 1 495 ? 19.75 34.406 25.062 1 71.5 495 PHE B N 1
ATOM 7993 C CA . PHE B 1 495 ? 20.906 34.688 24.219 1 71.5 495 PHE B CA 1
ATOM 7994 C C . PHE B 1 495 ? 21.031 33.625 23.125 1 71.5 495 PHE B C 1
ATOM 7996 O O . PHE B 1 495 ? 21.016 32.438 23.391 1 71.5 495 PHE B O 1
ATOM 8003 N N . GLY B 1 496 ? 21.094 34.125 21.875 1 58.31 496 GLY B N 1
ATOM 8004 C CA . GLY B 1 496 ? 21.266 33.25 20.719 1 58.31 496 GLY B CA 1
ATOM 8005 C C . GLY B 1 496 ? 20.062 32.375 20.469 1 58.31 496 GLY B C 1
ATOM 8006 O O . GLY B 1 496 ? 19.969 31.266 21.031 1 58.31 496 GLY B O 1
ATOM 8007 N N . PRO B 1 497 ? 18.969 32.938 20.297 1 54.81 497 PRO B N 1
ATOM 8008 C CA . PRO B 1 497 ? 17.859 32 20.156 1 54.81 497 PRO B CA 1
ATOM 8009 C C . PRO B 1 497 ? 18.203 30.812 19.281 1 54.81 497 PRO B C 1
ATOM 8011 O O . PRO B 1 497 ? 19.094 30.891 18.438 1 54.81 497 PRO B O 1
ATOM 8014 N N . LYS B 1 498 ? 17.734 29.719 19.781 1 50.56 498 LYS B N 1
ATOM 8015 C CA . LYS B 1 498 ? 18.016 28.547 18.969 1 50.56 498 LYS B CA 1
ATOM 8016 C C . LYS B 1 498 ? 18.078 28.906 17.484 1 50.56 498 LYS B C 1
ATOM 8018 O O . LYS B 1 498 ? 18.203 30.094 17.141 1 50.56 498 LYS B O 1
ATOM 8023 N N . ALA B 1 499 ? 17.016 28.5 16.641 1 48.72 499 ALA B N 1
ATOM 8024 C CA . ALA B 1 499 ? 16.953 28.281 15.195 1 48.72 499 ALA B CA 1
ATOM 8025 C C . ALA B 1 499 ? 16.797 29.594 14.445 1 48.72 499 ALA B C 1
ATOM 8027 O O . ALA B 1 499 ? 15.719 30.188 14.453 1 48.72 499 ALA B O 1
ATOM 8028 N N . GLY B 1 500 ? 17.734 30.297 13.844 1 55.06 500 GLY B N 1
ATOM 8029 C CA . GLY B 1 500 ? 17.812 31.266 12.758 1 55.06 500 GLY B CA 1
ATOM 8030 C C . GLY B 1 500 ? 18.031 32.688 13.242 1 55.06 500 GLY B C 1
ATOM 8031 O O . GLY B 1 500 ? 18.047 33.625 12.445 1 55.06 500 GLY B O 1
ATOM 8032 N N . GLY B 1 501 ? 18.031 33.094 14.578 1 63.19 501 GLY B N 1
ATOM 8033 C CA . GLY B 1 501 ? 18.125 34.5 14.945 1 63.19 501 GLY B CA 1
ATOM 8034 C C . GLY B 1 501 ? 19.547 35 15.008 1 63.19 501 GLY B C 1
ATOM 8035 O O . GLY B 1 501 ? 20.484 34.25 14.742 1 63.19 501 GLY B O 1
ATOM 8036 N N . ARG B 1 502 ? 19.656 36.281 15.141 1 72.19 502 ARG B N 1
ATOM 8037 C CA . ARG B 1 502 ? 20.938 36.969 15.242 1 72.19 502 ARG B CA 1
ATOM 8038 C C . ARG B 1 502 ? 21.641 36.625 16.547 1 72.19 502 ARG B C 1
ATOM 8040 O O . ARG B 1 502 ? 20.984 36.5 17.594 1 72.19 502 ARG B O 1
ATOM 8047 N N . LEU B 1 503 ? 22.875 36.219 16.453 1 74.88 503 LEU B N 1
ATOM 8048 C CA . LEU B 1 503 ? 23.641 35.812 17.625 1 74.88 503 LEU B CA 1
ATOM 8049 C C . LEU B 1 503 ? 24.312 37.031 18.266 1 74.88 503 LEU B C 1
ATOM 8051 O O . LEU B 1 503 ? 24.906 36.906 19.344 1 74.88 503 LEU B O 1
ATOM 8055 N N . ASP B 1 504 ? 24.141 38.219 17.766 1 80.88 504 ASP B N 1
ATOM 8056 C CA . ASP B 1 504 ? 24.844 39.406 18.266 1 80.88 504 ASP B CA 1
ATOM 8057 C C . ASP B 1 504 ? 23.922 40.312 19.062 1 80.88 504 ASP B C 1
ATOM 8059 O O . ASP B 1 504 ? 24.141 41.531 19.156 1 80.88 504 ASP B O 1
ATOM 8063 N N . CYS B 1 505 ? 22.781 39.688 19.594 1 85.75 505 CYS B N 1
ATOM 8064 C CA . CYS B 1 505 ? 21.859 40.531 20.328 1 85.75 505 CYS B CA 1
ATOM 8065 C C . CYS B 1 505 ? 21.281 39.781 21.531 1 85.75 505 CYS B C 1
ATOM 8067 O O . CYS B 1 505 ? 21.484 38.562 21.656 1 85.75 505 CYS B O 1
ATOM 8069 N N . VAL B 1 506 ? 20.75 40.562 22.406 1 85.94 506 VAL B N 1
ATOM 8070 C CA . VAL B 1 506 ? 20.062 40.031 23.578 1 85.94 506 VAL B CA 1
ATOM 8071 C C . VAL B 1 506 ? 18.547 40.125 23.375 1 85.94 506 VAL B C 1
ATOM 8073 O O . VAL B 1 506 ? 18.016 41.188 23.141 1 85.94 506 VAL B O 1
ATOM 8076 N N . TYR B 1 507 ? 17.984 38.969 23.453 1 90 507 TYR B N 1
ATOM 8077 C CA . TYR B 1 507 ? 16.531 38.906 23.266 1 90 507 TYR B CA 1
ATOM 8078 C C . TYR B 1 507 ? 15.805 38.969 24.594 1 90 507 TYR B C 1
ATOM 8080 O O . TYR B 1 507 ? 16.188 38.281 25.547 1 90 507 TYR B O 1
ATOM 8088 N N . ILE B 1 508 ? 14.852 39.844 24.672 1 89.38 508 ILE B N 1
ATOM 8089 C CA . ILE B 1 508 ? 14 39.938 25.844 1 89.38 508 ILE B CA 1
ATOM 8090 C C . ILE B 1 508 ? 12.664 39.25 25.562 1 89.38 508 ILE B C 1
ATOM 8092 O O . ILE B 1 508 ? 11.953 39.625 24.625 1 89.38 508 ILE B O 1
ATOM 8096 N N . GLY B 1 509 ? 12.312 38.281 26.344 1 90.56 509 GLY B N 1
ATOM 8097 C CA . GLY B 1 509 ? 11.102 37.5 26.156 1 90.56 509 GLY B CA 1
ATOM 8098 C C . GLY B 1 509 ? 9.867 38.156 26.75 1 90.56 509 GLY B C 1
ATOM 8099 O O . GLY B 1 509 ? 9.82 39.406 26.875 1 90.56 509 GLY B O 1
ATOM 8100 N N . MET B 1 510 ? 8.82 37.375 26.938 1 92.12 510 MET B N 1
ATOM 8101 C CA . MET B 1 510 ? 7.562 37.844 27.484 1 92.12 510 MET B CA 1
ATOM 8102 C C . MET B 1 510 ? 7.723 38.219 28.953 1 92.12 510 MET B C 1
ATOM 8104 O O . MET B 1 510 ? 8.406 37.531 29.703 1 92.12 510 MET B O 1
ATOM 8108 N N . VAL B 1 511 ? 7.148 39.375 29.266 1 91 511 VAL B N 1
ATOM 8109 C CA . VAL B 1 511 ? 7.266 39.812 30.641 1 91 511 VAL B CA 1
ATOM 8110 C C . VAL B 1 511 ? 5.895 39.781 31.312 1 91 511 VAL B C 1
ATOM 8112 O O . VAL B 1 511 ? 4.871 40.031 30.688 1 91 511 VAL B O 1
ATOM 8115 N N . THR B 1 512 ? 5.863 39.469 32.594 1 88 512 THR B N 1
ATOM 8116 C CA . THR B 1 512 ? 4.621 39.312 33.344 1 88 512 THR B CA 1
ATOM 8117 C C . THR B 1 512 ? 4.289 40.562 34.125 1 88 512 THR B C 1
ATOM 8119 O O . THR B 1 512 ? 3.148 40.781 34.531 1 88 512 THR B O 1
ATOM 8122 N N . GLU B 1 513 ? 5.266 41.375 34.344 1 88.19 513 GLU B N 1
ATOM 8123 C CA . GLU B 1 513 ? 5.051 42.594 35.125 1 88.19 513 GLU B CA 1
ATOM 8124 C C . GLU B 1 513 ? 5.594 43.812 34.406 1 88.19 513 GLU B C 1
ATOM 8126 O O . GLU B 1 513 ? 6.379 43.688 33.469 1 88.19 513 GLU B O 1
ATOM 8131 N N . GLU B 1 514 ? 5.039 44.875 34.938 1 88.75 514 GLU B N 1
ATOM 8132 C CA . GLU B 1 514 ? 5.516 46.125 34.406 1 88.75 514 GLU B CA 1
ATOM 8133 C C . GLU B 1 514 ? 6.992 46.344 34.719 1 88.75 514 GLU B C 1
ATOM 8135 O O . GLU B 1 514 ? 7.457 46.031 35.781 1 88.75 514 GLU B O 1
ATOM 8140 N N . LEU B 1 515 ? 7.641 46.781 33.75 1 87.25 515 LEU B N 1
ATOM 8141 C CA . LEU B 1 515 ? 9.078 47 33.875 1 87.25 515 LEU B CA 1
ATOM 8142 C C . LEU B 1 515 ? 9.398 48.5 33.781 1 87.25 515 LEU B C 1
ATOM 8144 O O . LEU B 1 515 ? 8.773 49.219 33 1 87.25 515 LEU B O 1
ATOM 8148 N N . ASP B 1 516 ? 10.289 48.844 34.656 1 88.44 516 ASP B N 1
ATOM 8149 C CA . ASP B 1 516 ? 10.883 50.188 34.469 1 88.44 516 ASP B CA 1
ATOM 8150 C C . ASP B 1 516 ? 11.922 50.156 33.344 1 88.44 516 ASP B C 1
ATOM 8152 O O . ASP B 1 516 ? 13.07 49.781 33.562 1 88.44 516 ASP B O 1
ATOM 8156 N N . MET B 1 517 ? 11.508 50.719 32.312 1 88.88 517 MET B N 1
ATOM 8157 C CA . MET B 1 517 ? 12.312 50.625 31.094 1 88.88 517 MET B CA 1
ATOM 8158 C C . MET B 1 517 ? 13.617 51.406 31.25 1 88.88 517 MET B C 1
ATOM 8160 O O . MET B 1 517 ? 14.664 50.969 30.781 1 88.88 517 MET B O 1
ATOM 8164 N N . ALA B 1 518 ? 13.547 52.5 31.828 1 88.25 518 ALA B N 1
ATOM 8165 C CA . ALA B 1 518 ? 14.734 53.312 32 1 88.25 518 ALA B CA 1
ATOM 8166 C C . ALA B 1 518 ? 15.766 52.625 32.875 1 88.25 518 ALA B C 1
ATOM 8168 O O . ALA B 1 518 ? 16.953 52.625 32.562 1 88.25 518 ALA B O 1
ATOM 8169 N N . ALA B 1 519 ? 15.195 52.062 33.938 1 89.44 519 ALA B N 1
ATOM 8170 C CA . ALA B 1 519 ? 16.078 51.344 34.844 1 89.44 519 ALA B CA 1
ATOM 8171 C C . ALA B 1 519 ? 16.688 50.125 34.125 1 89.44 519 ALA B C 1
ATOM 8173 O O . ALA B 1 519 ? 17.859 49.781 34.375 1 89.44 519 ALA B O 1
ATOM 8174 N N . LEU B 1 520 ? 15.883 49.5 33.406 1 90.06 520 LEU B N 1
ATOM 8175 C CA . LEU B 1 520 ? 16.359 48.344 32.688 1 90.06 520 LEU B CA 1
ATOM 8176 C C . LEU B 1 520 ? 17.453 48.719 31.688 1 90.06 520 LEU B C 1
ATOM 8178 O O . LEU B 1 520 ? 18.484 48.031 31.609 1 90.06 520 LEU B O 1
ATOM 8182 N N . MET B 1 521 ? 17.312 49.75 30.953 1 89.75 521 MET B N 1
ATOM 8183 C CA . MET B 1 521 ? 18.312 50.188 29.969 1 89.75 521 MET B CA 1
ATOM 8184 C C . MET B 1 521 ? 19.594 50.594 30.656 1 89.75 521 MET B C 1
ATOM 8186 O O . MET B 1 521 ? 20.688 50.312 30.172 1 89.75 521 MET B O 1
ATOM 8190 N N . GLN B 1 522 ? 19.375 51.25 31.703 1 89.62 522 GLN B N 1
ATOM 8191 C CA . GLN B 1 522 ? 20.562 51.688 32.469 1 89.62 522 GLN B CA 1
ATOM 8192 C C . GLN B 1 522 ? 21.375 50.5 32.938 1 89.62 522 GLN B C 1
ATOM 8194 O O . GLN B 1 522 ? 22.609 50.531 32.875 1 89.62 522 GLN B O 1
ATOM 8199 N N . THR B 1 523 ? 20.641 49.562 33.406 1 90.25 523 THR B N 1
ATOM 8200 C CA . THR B 1 523 ? 21.312 48.344 33.875 1 90.25 523 THR B CA 1
ATOM 8201 C C . THR B 1 523 ? 22.047 47.656 32.75 1 90.25 523 THR B C 1
ATOM 8203 O O . THR B 1 523 ? 23.172 47.156 32.906 1 90.25 523 THR B O 1
ATOM 8206 N N . ILE B 1 524 ? 21.484 47.594 31.625 1 90.19 524 ILE B N 1
ATOM 8207 C CA . ILE B 1 524 ? 22.078 46.938 30.484 1 90.19 524 ILE B CA 1
ATOM 8208 C C . ILE B 1 524 ? 23.312 47.719 30.016 1 90.19 524 ILE B C 1
ATOM 8210 O O . ILE B 1 524 ? 24.344 47.125 29.719 1 90.19 524 ILE B O 1
ATOM 8214 N N . VAL B 1 525 ? 23.141 48.969 30 1 89.75 525 VAL B N 1
ATOM 8215 C CA . VAL B 1 525 ? 24.25 49.844 29.562 1 89.75 525 VAL B CA 1
ATOM 8216 C C . VAL B 1 525 ? 25.406 49.719 30.547 1 89.75 525 VAL B C 1
ATOM 8218 O O . VAL B 1 525 ? 26.562 49.594 30.141 1 89.75 525 VAL B O 1
ATOM 8221 N N . GLU B 1 526 ? 25.125 49.781 31.812 1 90.88 526 GLU B N 1
ATOM 8222 C CA . GLU B 1 526 ? 26.156 49.719 32.844 1 90.88 526 GLU B CA 1
ATOM 8223 C C . GLU B 1 526 ? 26.859 48.375 32.812 1 90.88 526 GLU B C 1
ATOM 8225 O O . GLU B 1 526 ? 28.094 48.281 32.938 1 90.88 526 GLU B O 1
ATOM 8230 N N . THR B 1 527 ? 26.078 47.375 32.625 1 91.06 527 THR B N 1
ATOM 8231 C CA . THR B 1 527 ? 26.656 46.031 32.531 1 91.06 527 THR B CA 1
ATOM 8232 C C . THR B 1 527 ? 27.5 45.906 31.281 1 91.06 527 THR B C 1
ATOM 8234 O O . THR B 1 527 ? 28.547 45.25 31.281 1 91.06 527 THR B O 1
ATOM 8237 N N . GLY B 1 528 ? 27.047 46.438 30.25 1 88.88 528 GLY B N 1
ATOM 8238 C CA . GLY B 1 528 ? 27.812 46.438 29.016 1 88.88 528 GLY B CA 1
ATOM 8239 C C . GLY B 1 528 ? 29.141 47.156 29.141 1 88.88 528 GLY B C 1
ATOM 8240 O O . GLY B 1 528 ? 30.156 46.688 28.609 1 88.88 528 GLY B O 1
ATOM 8241 N N . GLN B 1 529 ? 29.109 48.219 29.812 1 88.44 529 GLN B N 1
ATOM 8242 C CA . GLN B 1 529 ? 30.344 48.969 30.031 1 88.44 529 GLN B CA 1
ATOM 8243 C C . GLN B 1 529 ? 31.328 48.188 30.891 1 88.44 529 GLN B C 1
ATOM 8245 O O . GLN B 1 529 ? 32.531 48.219 30.656 1 88.44 529 GLN B O 1
ATOM 8250 N N . GLU B 1 530 ? 30.766 47.531 31.828 1 88.5 530 GLU B N 1
ATOM 8251 C CA . GLU B 1 530 ? 31.609 46.719 32.688 1 88.5 530 GLU B CA 1
ATOM 8252 C C . GLU B 1 530 ? 32.281 45.594 31.875 1 88.5 530 GLU B C 1
ATOM 8254 O O . GLU B 1 530 ? 33.438 45.281 32.094 1 88.5 530 GLU B O 1
ATOM 8259 N N . VAL B 1 531 ? 31.516 45 31.078 1 88.25 531 VAL B N 1
ATOM 8260 C CA . VAL B 1 531 ? 32.031 43.906 30.266 1 88.25 531 VAL B CA 1
ATOM 8261 C C . VAL B 1 531 ? 33.062 44.469 29.281 1 88.25 531 VAL B C 1
ATOM 8263 O O . VAL B 1 531 ? 34.062 43.812 29 1 88.25 531 VAL B O 1
ATOM 8266 N N . GLU B 1 532 ? 32.781 45.594 28.766 1 85.69 532 GLU B N 1
ATOM 8267 C CA . GLU B 1 532 ? 33.719 46.25 27.844 1 85.69 532 GLU B CA 1
ATOM 8268 C C . GLU B 1 532 ? 35.031 46.562 28.547 1 85.69 532 GLU B C 1
ATOM 8270 O O . GLU B 1 532 ? 36.125 46.375 27.969 1 85.69 532 GLU B O 1
ATOM 8275 N N . GLU B 1 533 ? 35.031 47.062 29.719 1 83.38 533 GLU B N 1
ATOM 8276 C CA . GLU B 1 533 ? 36.219 47.406 30.5 1 83.38 533 GLU B CA 1
ATOM 8277 C C . GLU B 1 533 ? 37.031 46.156 30.891 1 83.38 533 GLU B C 1
ATOM 8279 O O . GLU B 1 533 ? 38.25 46.188 30.891 1 83.38 533 GLU B O 1
ATOM 8284 N N . SER B 1 534 ? 36.281 45.094 31.188 1 79.38 534 SER B N 1
ATOM 8285 C CA . SER B 1 534 ? 36.938 43.844 31.562 1 79.38 534 SER B CA 1
ATOM 8286 C C . SER B 1 534 ? 37.594 43.188 30.359 1 79.38 534 SER B C 1
ATOM 8288 O O . SER B 1 534 ? 38.625 42.5 30.5 1 79.38 534 SER B O 1
ATOM 8290 N N . SER B 1 535 ? 37.062 43.312 29.203 1 72.12 535 SER B N 1
ATOM 8291 C CA . SER B 1 535 ? 37.594 42.719 28 1 72.12 535 SER B CA 1
ATOM 8292 C C . SER B 1 535 ? 38.812 43.5 27.5 1 72.12 535 SER B C 1
ATOM 8294 O O . SER B 1 535 ? 39.688 42.938 26.812 1 72.12 535 SER B O 1
ATOM 8296 N N . ARG B 1 536 ? 39.031 44.781 27.781 1 64.94 536 ARG B N 1
ATOM 8297 C CA . ARG B 1 536 ? 40.188 45.625 27.438 1 64.94 536 ARG B CA 1
ATOM 8298 C C . ARG B 1 536 ? 41.344 45.312 28.375 1 64.94 536 ARG B C 1
ATOM 8300 O O . ARG B 1 536 ? 42.5 45.312 27.938 1 64.94 536 ARG B O 1
ATOM 8307 N N . VAL B 1 537 ? 41.031 45.125 29.641 1 55.34 537 VAL B N 1
ATOM 8308 C CA . VAL B 1 537 ? 42.125 44.906 30.594 1 55.34 537 VAL B CA 1
ATOM 8309 C C . VAL B 1 537 ? 42.781 43.562 30.312 1 55.34 537 VAL B C 1
ATOM 8311 O O . VAL B 1 537 ? 44 43.406 30.453 1 55.34 537 VAL B O 1
ATOM 8314 N N . GLY B 1 538 ? 42.031 42.531 29.797 1 48.75 538 GLY B N 1
ATOM 8315 C CA . GLY B 1 538 ? 42.656 41.281 29.469 1 48.75 538 GLY B CA 1
ATOM 8316 C C . GLY B 1 538 ? 43.656 41.406 28.312 1 48.75 538 GLY B C 1
ATOM 8317 O O . GLY B 1 538 ? 44.406 40.469 28.062 1 48.75 538 GLY B O 1
ATOM 8318 N N . CYS B 1 539 ? 43.562 42.344 27.562 1 42.72 539 CYS B N 1
ATOM 8319 C CA . CYS B 1 539 ? 44.531 42.531 26.484 1 42.72 539 CYS B CA 1
ATOM 8320 C C . CYS B 1 539 ? 45.75 43.312 26.969 1 42.72 539 CYS B C 1
ATOM 8322 O O . CYS B 1 539 ? 46.594 43.688 26.172 1 42.72 539 CYS B O 1
ATOM 8324 N N . PHE B 1 540 ? 45.844 43.844 28.234 1 38.59 540 PHE B N 1
ATOM 8325 C CA . PHE B 1 540 ? 47.094 44.469 28.641 1 38.59 540 PHE B CA 1
ATOM 8326 C C . PHE B 1 540 ? 48.219 43.469 28.75 1 38.59 540 PHE B C 1
ATOM 8328 O O . PHE B 1 540 ? 48.062 42.438 29.391 1 38.59 540 PHE B O 1
ATOM 8335 N N . PRO B 1 541 ? 49.25 43.375 27.844 1 37.72 541 PRO B N 1
ATOM 8336 C CA . PRO B 1 541 ? 50.5 42.625 28.047 1 37.72 541 PRO B CA 1
ATOM 8337 C C . PRO B 1 541 ? 51.094 42.812 29.438 1 37.72 541 PRO B C 1
ATOM 8339 O O . PRO B 1 541 ? 50.875 43.844 30.078 1 37.72 541 PRO B O 1
ATOM 8342 N N . LEU B 1 542 ? 51.188 41.719 30.266 1 34.88 542 LEU B N 1
ATOM 8343 C CA . LEU B 1 542 ? 52.031 41.625 31.438 1 34.88 542 LEU B CA 1
ATOM 8344 C C . LEU B 1 542 ? 53.375 42.312 31.203 1 34.88 542 LEU B C 1
ATOM 8346 O O . LEU B 1 542 ? 54.312 41.688 30.656 1 34.88 542 LEU B O 1
ATOM 8350 N N . LEU B 1 543 ? 53.531 43.406 30.609 1 33.72 543 LEU B N 1
ATOM 8351 C CA . LEU B 1 543 ? 54.844 44.031 30.5 1 33.72 543 LEU B CA 1
ATOM 8352 C C . LEU B 1 543 ? 55.406 44.344 31.875 1 33.72 543 LEU B C 1
ATOM 8354 O O . LEU B 1 543 ? 56.531 44.875 31.984 1 33.72 543 LEU B O 1
ATOM 8358 N N . PHE B 1 544 ? 54.594 44.344 33.031 1 31.67 544 PHE B N 1
ATOM 8359 C CA . PHE B 1 544 ? 55.281 44.938 34.188 1 31.67 544 PHE B CA 1
ATOM 8360 C C . PHE B 1 544 ? 56.438 44.062 34.656 1 31.67 544 PHE B C 1
ATOM 8362 O O . PHE B 1 544 ? 57.406 44.562 35.188 1 31.67 544 PHE B O 1
ATOM 8369 N N . VAL B 1 545 ? 56.219 42.75 34.938 1 30.81 545 VAL B N 1
ATOM 8370 C CA . VAL B 1 545 ? 56.969 42.281 36.094 1 30.81 545 VAL B CA 1
ATOM 8371 C C . VAL B 1 545 ? 58.406 41.938 35.688 1 30.81 545 VAL B C 1
ATOM 8373 O O . VAL B 1 545 ? 59.156 41.375 36.469 1 30.81 545 VAL B O 1
ATOM 8376 N N . PHE B 1 546 ? 58.781 42.031 34.344 1 29.53 546 PHE B N 1
ATOM 8377 C CA . PHE B 1 546 ? 60.188 41.656 34.25 1 29.53 546 PHE B CA 1
ATOM 8378 C C . PHE B 1 546 ? 61.094 42.75 34.812 1 29.53 546 PHE B C 1
ATOM 8380 O O . PHE B 1 546 ? 61.688 43.5 34.031 1 29.53 546 PHE B O 1
ATOM 8387 N N . ILE B 1 547 ? 60.625 43.625 35.781 1 23.77 547 ILE B N 1
ATOM 8388 C CA . ILE B 1 547 ? 61.781 44.156 36.5 1 23.77 547 ILE B CA 1
ATOM 8389 C C . ILE B 1 547 ? 62.281 43.125 37.5 1 23.77 547 ILE B C 1
ATOM 8391 O O . ILE B 1 547 ? 61.531 42.531 38.25 1 23.77 547 ILE B O 1
#

=== Feature glossary ===
Key to the feature types in this record:

pLDDT. pLDDT is the predicted lDDT-Cα score: AlphaFold's confidence that the local environment of each residue (all inter-atomic distances within 15 Å) is correctly placed. It is a per-residue number between 0 and 100, with higher meaning more reliable.

Radius of gyration, Cα contacts, bounding box. The geometric summary reports three shape descriptors. Rg (radius of gyration) measures how spread out the Cα atoms are about their centre of mass; compact globular proteins have small Rg, elongated or unfolded ones large. Cα contacts (<8 Å, |i−j|>4) count long-range residue pairs in spatial proximity — high for tightly packed folds, near zero for rods or random coil. The bounding-box extents give the protein's footprint along x, y, z in Å.

Backbone torsions (φ/ψ). Backbone dihedral angles. Every residue except chain termini has a φ (preceding-C → N → Cα → C) and a ψ (N → Cα → C → next-N). They are reported in degrees following the IUPAC sign convention. Secondary structure is essentially a statement about which (φ, ψ) basin each residue occupies.

Contact-map, Ramachandran, and PAE plots. Plot images: a contact map (which residues are close in 3D, as an N×N binary image), a Ramachandran scatter (backbone torsion angles, revealing secondary-structure composition at a glance), and — for AlphaFold structures — a PAE heatmap (pairwise prediction confidence).

Predicted aligned error. Predicted Aligned Error (PAE) is an AlphaFold confidence matrix: entry (i, j) is the expected error in the position of residue j, in ångströms, when the prediction is superimposed on the true structure at residue i. Low PAE within a block of residues means that block is internally rigid and well-predicted; high PAE between two blocks means their relative placement is uncertain even if each block individually is confident.

Secondary structure (3-state, P-SEA). Three-state secondary structure (P-SEA) collapses the eight DSSP classes into helix (a), strand (b), and coil (c). P-SEA assigns these from Cα geometry alone — distances and angles — without requiring backbone oxygens, so it works on any Cα trace.

Solvent-accessible surface area. Solvent-accessible surface area (SASA) is the area in Å² traced out by the centre of a 1.4 Å probe sphere (a water molecule) rolled over the protein's van der Waals surface (Shrake–Rupley / Lee–Richards construction). Buried residues have near-zero SASA; fully exposed residues can exceed 200 Å². The total SASA scales roughly with the number of surface residues.

Foldseek 3Di. The Foldseek 3Di string encodes local tertiary geometry as a 20-letter alphabet — one character per residue — derived from the relative positions of nearby Cα atoms. Unlike the amino-acid sequence, 3Di is a direct function of the 3D structure, so two proteins with the same fold have similar 3Di strings even at low sequence identity.

B-factor. For experimental (PDB) structures, the B-factor (temperature factor) quantifies the positional spread of each atom in the crystal — a combination of thermal vibration and static disorder — in units of Å². High B-factors mark flexible loops or poorly resolved regions; low B-factors mark the rigid, well-ordered core.

mmCIF coordinates. The mmCIF block holds the 3D Cartesian coordinates of each backbone atom (N, Cα, C, O) in ångströms. mmCIF is the PDB's canonical archive format — a tagged-loop text representation of the atomic model.

InterPro / GO / CATH / organism. Functional annotations link the protein to curated databases. InterPro entries identify conserved domains and families by matching the sequence against member-database signatures (Pfam, PROSITE, CDD, …). Gene Ontology (GO) terms describe molecular function, biological process, and cellular component in a controlled vocabulary. CATH places the structure in a hierarchical fold classification (Class/Architecture/Topology/Homologous-superfamily). The organism is the source species.

Rendered structure images. Structure images are PyMOL renders from six orthogonal camera directions. Cartoon representation draws helices as coils and strands as arrows; sticks shows the backbone as bonds; surface shows the solvent-excluded envelope. Rainbow coloring maps sequence position to hue (blue→red, N→C); chain coloring assigns a distinct color per polypeptide.

Sequence. This is the polypeptide sequence — one letter per residue, N-terminus first. Length ranges from a few dozen residues for small domains to over a thousand for large multi-domain proteins.

Secondary structure (8-state, DSSP). The SS8 string is DSSP's per-residue secondary-structure call. α-helix (H) means an i→i+4 H-bond ladder; β-strand (E) means the residue participates in a β-sheet; 3₁₀ (G) and π (I) are tighter and wider helices; T/S are turns/bends; '-' is loop.

Nearest PDB structures. Structural nearest neighbors (via Foldseek easy-search vs the PDB). Reported per hit: target PDB id, E-value, and alignment TM-score. A TM-score above ~0.5 is the conventional threshold for 'same fold'.